Protein AF-A0A919NRE8-F1 (afdb_monomer_lite)

pLDDT: mean 76.94, std 17.03, range [24.77, 97.69]

InterPro domains:
  IPR002104 Integrase, catalytic domain [PF00589] (690-874)
  IPR002104 Integrase, catalytic domain [PS51898] (667-882)
  IPR011010 DNA breaking-rejoining enzyme, catalytic core [SSF56349] (692-879)
  IPR013762 Integrase-like, catalytic domain superfamily [G3DSA:1.10.443.10] (665-887)

Structure (mmCIF, N/CA/C/O backbone):
data_AF-A0A919NRE8-F1
#
_entry.id   AF-A0A919NRE8-F1
#
loop_
_atom_site.group_PDB
_atom_site.id
_atom_site.type_symbol
_atom_site.label_atom_id
_atom_site.label_alt_id
_atom_site.label_comp_id
_atom_site.label_asym_id
_atom_site.label_entity_id
_atom_site.label_seq_id
_atom_site.pdbx_PDB_ins_code
_atom_site.Cartn_x
_atom_site.Cartn_y
_atom_site.Cartn_z
_atom_site.occupancy
_atom_site.B_iso_or_equiv
_atom_site.auth_seq_id
_atom_site.auth_comp_id
_atom_site.auth_asym_id
_atom_site.auth_atom_id
_atom_site.pdbx_PDB_model_num
ATOM 1 N N . MET A 1 1 ? -1.567 10.448 38.641 1.00 31.55 1 MET A N 1
ATOM 2 C CA . MET A 1 1 ? -2.623 10.965 39.542 1.00 31.55 1 MET A CA 1
ATOM 3 C C . MET A 1 1 ? -3.919 11.084 38.753 1.00 31.55 1 MET A C 1
ATOM 5 O O . MET A 1 1 ? -3.840 11.541 37.617 1.00 31.55 1 MET A O 1
ATOM 9 N N . PRO A 1 2 ? -5.078 10.668 39.290 1.00 32.81 2 PRO A N 1
ATOM 10 C CA . PRO A 1 2 ? -6.359 10.855 38.613 1.00 32.81 2 PRO A CA 1
ATOM 11 C C . PRO A 1 2 ? -6.640 12.351 38.422 1.00 32.81 2 PRO A C 1
ATOM 13 O O . PRO A 1 2 ? -6.285 13.158 39.282 1.00 32.81 2 PRO A O 1
ATOM 16 N N . LEU A 1 3 ? -7.275 12.710 37.304 1.00 44.84 3 LEU A N 1
ATOM 17 C CA . LEU A 1 3 ? -7.813 14.046 37.036 1.00 44.84 3 LEU A CA 1
ATOM 18 C C . LEU A 1 3 ? -8.845 14.406 38.116 1.00 44.84 3 LEU A C 1
ATOM 20 O O . LEU A 1 3 ? -10.029 14.117 37.973 1.00 44.84 3 LEU A O 1
ATOM 24 N N . MET A 1 4 ? -8.399 15.017 39.214 1.00 63.66 4 MET A N 1
ATOM 25 C CA . MET A 1 4 ? -9.305 15.616 40.191 1.00 63.66 4 MET A CA 1
ATOM 26 C C . MET A 1 4 ? -10.070 16.740 39.495 1.00 63.66 4 MET A C 1
ATOM 28 O O . MET A 1 4 ? -9.468 17.580 38.815 1.00 63.66 4 MET A O 1
ATOM 32 N N . SER A 1 5 ? -11.396 16.775 39.650 1.00 77.62 5 SER A N 1
ATOM 33 C CA . SER A 1 5 ? -12.169 17.913 39.162 1.00 77.62 5 SER A CA 1
ATOM 34 C C . SER A 1 5 ? -11.671 19.195 39.842 1.00 77.62 5 SER A C 1
ATOM 36 O O . SER A 1 5 ? -11.088 19.166 40.928 1.00 77.62 5 SER A O 1
ATOM 38 N N . LYS A 1 6 ? -11.902 20.363 39.232 1.00 76.06 6 LYS A N 1
ATOM 39 C CA . LYS A 1 6 ? -11.458 21.640 39.823 1.00 76.06 6 LYS A CA 1
ATOM 40 C C . LYS A 1 6 ? -12.072 21.879 41.215 1.00 76.06 6 LYS A C 1
ATOM 42 O O . LYS A 1 6 ? -11.472 22.569 42.035 1.00 76.06 6 LYS A O 1
ATOM 47 N N . VAL A 1 7 ? -13.240 21.290 41.474 1.00 83.50 7 VAL A N 1
ATOM 48 C CA . VAL A 1 7 ? -13.919 21.306 42.776 1.00 83.50 7 VAL A CA 1
ATOM 49 C C . VAL A 1 7 ? -13.219 20.368 43.766 1.00 83.50 7 VAL A C 1
ATOM 51 O O . VAL A 1 7 ? -12.934 20.784 44.888 1.00 83.50 7 VAL A O 1
ATOM 54 N N . ASP A 1 8 ? -12.842 19.160 43.341 1.00 83.88 8 ASP A N 1
ATOM 55 C CA . ASP A 1 8 ? -12.093 18.209 44.179 1.00 83.88 8 ASP A CA 1
ATOM 56 C C . ASP A 1 8 ? -10.704 18.739 44.538 1.00 83.88 8 ASP A C 1
ATOM 58 O O . ASP A 1 8 ? -10.244 18.582 45.668 1.00 83.88 8 ASP A O 1
ATOM 62 N N . LEU A 1 9 ? -10.053 19.431 43.601 1.00 86.12 9 LEU A N 1
ATOM 63 C CA . LEU A 1 9 ? -8.793 20.129 43.837 1.00 86.12 9 LEU A CA 1
ATOM 64 C C . LEU A 1 9 ? -8.954 21.219 44.907 1.00 86.12 9 LEU A C 1
ATOM 66 O O . LEU A 1 9 ? -8.149 21.305 45.831 1.00 86.12 9 LEU A O 1
ATOM 70 N N . PHE A 1 10 ? -10.009 22.034 44.815 1.00 90.75 10 PHE A N 1
ATOM 71 C CA . PHE A 1 10 ? -10.319 23.061 45.813 1.00 90.75 10 PHE A CA 1
ATOM 72 C C . PHE A 1 10 ? -10.583 22.439 47.197 1.00 90.75 10 PHE A C 1
ATOM 74 O O . PHE A 1 10 ? -10.104 22.952 48.209 1.00 90.75 10 PHE A O 1
ATOM 81 N N . ALA A 1 11 ? -11.282 21.302 47.249 1.00 87.50 11 ALA A N 1
ATOM 82 C CA . ALA A 1 11 ? -11.515 20.558 48.485 1.00 87.50 11 ALA A CA 1
ATOM 83 C C . ALA A 1 11 ? -10.221 19.974 49.082 1.00 87.50 11 ALA A C 1
ATOM 85 O O . ALA A 1 11 ? -10.012 20.064 50.292 1.00 87.50 11 ALA A O 1
ATOM 86 N N . ALA A 1 12 ? -9.333 19.424 48.250 1.00 87.38 12 ALA A N 1
ATOM 87 C CA . ALA A 1 12 ? -8.046 18.877 48.676 1.00 87.38 12 ALA A CA 1
ATOM 88 C C . ALA A 1 12 ? -7.106 19.963 49.224 1.00 87.38 12 ALA A C 1
ATOM 90 O O . ALA A 1 12 ? -6.536 19.793 50.300 1.00 87.38 12 ALA A O 1
ATOM 91 N N . ILE A 1 13 ? -7.037 21.120 48.554 1.00 91.31 13 ILE A N 1
ATOM 92 C CA . ILE A 1 13 ? -6.282 22.291 49.024 1.00 91.31 13 ILE A CA 1
ATOM 93 C C . ILE A 1 13 ? -6.778 22.742 50.403 1.00 91.31 13 ILE A C 1
ATOM 95 O O . ILE A 1 13 ? -5.974 22.963 51.304 1.00 91.31 13 ILE A O 1
ATOM 99 N N . ARG A 1 14 ? -8.098 22.841 50.611 1.00 91.12 14 ARG A N 1
ATOM 100 C CA . ARG A 1 14 ? -8.651 23.216 51.925 1.00 91.12 14 ARG A CA 1
ATOM 101 C C . ARG A 1 14 ? -8.366 22.177 53.005 1.00 91.12 14 ARG A C 1
ATOM 103 O O . ARG A 1 14 ? -8.148 22.558 54.153 1.00 91.12 14 ARG A O 1
ATOM 110 N N . ARG A 1 15 ? -8.370 20.885 52.661 1.00 90.19 15 ARG A N 1
ATOM 111 C CA . ARG A 1 15 ? -8.029 19.803 53.596 1.00 90.19 15 ARG A CA 1
ATOM 112 C C . ARG A 1 15 ? -6.580 19.927 54.069 1.00 90.19 15 ARG A C 1
ATOM 114 O O . ARG A 1 15 ? -6.341 19.917 55.270 1.00 90.19 15 ARG A O 1
ATOM 121 N N . ASP A 1 16 ? -5.645 20.119 53.144 1.00 89.62 16 ASP A N 1
ATOM 122 C CA . ASP A 1 16 ? -4.224 20.261 53.478 1.00 89.62 16 ASP A CA 1
ATOM 123 C C . ASP A 1 16 ? -3.911 21.569 54.214 1.00 89.62 16 ASP A C 1
ATOM 125 O O . ASP A 1 16 ? -3.051 21.592 55.091 1.00 89.62 16 ASP A O 1
ATOM 129 N N . ALA A 1 17 ? -4.637 22.646 53.913 1.00 88.62 17 ALA A N 1
ATOM 130 C CA . ALA A 1 17 ? -4.518 23.898 54.650 1.00 88.62 17 ALA A CA 1
ATOM 131 C C . ALA A 1 17 ? -4.976 23.754 56.108 1.00 88.62 17 ALA A C 1
ATOM 133 O O . ALA A 1 17 ? -4.314 24.265 57.008 1.00 88.62 17 ALA A O 1
ATOM 134 N N . ARG A 1 18 ? -6.071 23.015 56.360 1.00 87.44 18 ARG A N 1
ATOM 135 C CA . ARG A 1 18 ? -6.518 22.677 57.727 1.00 87.44 18 ARG A CA 1
ATOM 136 C C . ARG A 1 18 ? -5.519 21.787 58.462 1.00 87.44 18 ARG A C 1
ATOM 138 O O . ARG A 1 18 ? -5.409 21.892 59.674 1.00 87.44 18 ARG A O 1
ATOM 145 N N . ALA A 1 19 ? -4.774 20.958 57.733 1.00 86.31 19 ALA A N 1
ATOM 146 C CA . ALA A 1 19 ? -3.677 20.158 58.272 1.00 86.31 19 ALA A CA 1
ATOM 147 C C . ALA A 1 19 ? -2.378 20.968 58.505 1.00 86.31 19 ALA A C 1
ATOM 149 O O . ALA A 1 19 ? -1.334 20.381 58.772 1.00 86.31 19 ALA A O 1
ATOM 150 N N . GLY A 1 20 ? -2.418 22.304 58.393 1.00 85.56 20 GLY A N 1
ATOM 151 C CA . GLY A 1 20 ? -1.293 23.194 58.706 1.00 85.56 20 GLY A CA 1
ATOM 152 C C . GLY A 1 20 ? -0.287 23.400 57.569 1.00 85.56 20 GLY A C 1
ATOM 153 O O . GLY A 1 20 ? 0.765 24.004 57.778 1.00 85.56 20 GLY A O 1
ATOM 154 N N . MET A 1 21 ? -0.573 22.927 56.351 1.00 90.19 21 MET A N 1
ATOM 155 C CA . MET A 1 21 ? 0.353 23.055 55.224 1.00 90.19 21 MET A CA 1
ATOM 156 C C . MET A 1 21 ? 0.407 24.498 54.694 1.00 90.19 21 MET A C 1
ATOM 158 O O . MET A 1 21 ? -0.620 25.125 54.436 1.00 90.19 21 MET A O 1
ATOM 162 N N . SER A 1 22 ? 1.614 25.034 54.475 1.00 89.62 22 SER A N 1
ATOM 163 C CA . SER A 1 22 ? 1.777 26.406 53.974 1.00 89.62 22 SER A CA 1
ATOM 164 C C . SER A 1 22 ? 1.307 26.560 52.521 1.00 89.62 22 SER A C 1
ATOM 166 O O . SER A 1 22 ? 1.403 25.641 51.705 1.00 89.62 22 SER A O 1
ATOM 168 N N . VAL A 1 23 ? 0.873 27.769 52.144 1.00 86.88 23 VAL A N 1
ATOM 169 C CA . VAL A 1 23 ? 0.443 28.093 50.766 1.00 86.88 23 VAL A CA 1
ATOM 170 C C . VAL A 1 23 ? 1.531 27.775 49.730 1.00 86.88 23 VAL A C 1
ATOM 172 O O . VAL A 1 23 ? 1.218 27.379 48.606 1.00 86.88 23 VAL A O 1
ATOM 175 N N . ARG A 1 24 ? 2.816 27.919 50.091 1.00 86.00 24 ARG A N 1
ATOM 176 C CA . ARG A 1 24 ? 3.947 27.575 49.213 1.00 86.00 24 ARG A CA 1
ATOM 177 C C . ARG A 1 24 ? 4.071 26.063 49.020 1.00 86.00 24 ARG A C 1
ATOM 179 O O . ARG A 1 24 ? 4.261 25.635 47.886 1.00 86.00 24 ARG A O 1
ATOM 186 N N . ALA A 1 25 ? 3.927 25.284 50.090 1.00 83.94 25 ALA A N 1
ATOM 187 C CA . ALA A 1 25 ? 3.970 23.826 50.033 1.00 83.94 25 ALA A CA 1
ATOM 188 C C . ALA A 1 25 ? 2.775 23.253 49.250 1.00 83.94 25 ALA A C 1
ATOM 190 O O . ALA A 1 25 ? 2.967 22.414 48.374 1.00 83.94 25 ALA A O 1
ATOM 191 N N . MET A 1 26 ? 1.564 23.784 49.459 1.00 90.12 26 MET A N 1
ATOM 192 C CA . MET A 1 26 ? 0.377 23.383 48.692 1.00 90.12 26 MET A CA 1
ATOM 193 C C . MET A 1 26 ? 0.486 23.734 47.201 1.00 90.12 26 MET A C 1
ATOM 195 O O . MET A 1 26 ? 0.124 22.920 46.357 1.00 90.12 26 MET A O 1
ATOM 199 N N . ALA A 1 27 ? 1.019 24.912 46.852 1.00 88.50 27 ALA A N 1
ATOM 200 C CA . ALA A 1 27 ? 1.242 25.284 45.451 1.00 88.50 27 ALA A CA 1
ATOM 201 C C . ALA A 1 27 ? 2.202 24.313 44.736 1.00 88.50 27 ALA A C 1
ATOM 203 O O . ALA A 1 27 ? 1.974 23.980 43.575 1.00 88.50 27 ALA A O 1
ATOM 204 N N . GLY A 1 28 ? 3.233 23.831 45.442 1.00 84.44 28 GLY A N 1
ATOM 205 C CA . GLY A 1 28 ? 4.136 22.790 44.945 1.00 84.44 28 GLY A CA 1
ATOM 206 C C . GLY A 1 28 ? 3.454 21.424 44.822 1.00 84.44 28 GLY A C 1
ATOM 207 O O . GLY A 1 28 ? 3.515 20.811 43.763 1.00 84.44 28 GLY A O 1
ATOM 208 N N . LYS A 1 29 ? 2.742 20.980 45.868 1.00 85.19 29 LYS A N 1
ATOM 209 C CA . LYS A 1 29 ? 2.063 19.671 45.921 1.00 85.19 29 LYS A CA 1
ATOM 210 C C . LYS A 1 29 ? 0.995 19.502 44.838 1.00 85.19 29 LYS A C 1
ATOM 212 O O . LYS A 1 29 ? 0.882 18.434 44.248 1.00 85.19 29 LYS A O 1
ATOM 217 N N . TYR A 1 30 ? 0.216 20.551 44.585 1.00 84.50 30 TYR A N 1
ATOM 218 C CA . TYR A 1 30 ? -0.895 20.526 43.631 1.00 84.50 30 TYR A CA 1
ATOM 219 C C . TYR A 1 30 ? -0.544 21.102 42.253 1.00 84.50 30 TYR A C 1
ATOM 221 O O . TYR A 1 30 ? -1.414 21.152 41.388 1.00 84.50 30 TYR A O 1
ATOM 229 N N . ALA A 1 31 ? 0.698 21.560 42.051 1.00 84.69 31 ALA A N 1
ATOM 230 C CA . ALA A 1 31 ? 1.172 22.192 40.817 1.00 84.69 31 ALA A CA 1
ATOM 231 C C . ALA A 1 31 ? 0.254 23.324 40.297 1.00 84.69 31 ALA A C 1
ATOM 233 O O . ALA A 1 31 ? 0.049 23.488 39.094 1.00 84.69 31 ALA A O 1
ATOM 234 N N . VAL A 1 32 ? -0.312 24.129 41.206 1.00 86.31 32 VAL A N 1
ATOM 235 C CA . VAL A 1 32 ? -1.182 25.265 40.862 1.00 86.31 32 VAL A CA 1
ATOM 236 C C . VAL A 1 32 ? -0.657 26.577 41.422 1.00 86.31 32 VAL A C 1
ATOM 238 O O . VAL A 1 32 ? 0.031 26.628 42.441 1.00 86.31 32 VAL A O 1
ATOM 241 N N . SER A 1 33 ? -1.009 27.679 40.757 1.00 87.56 33 SER A N 1
ATOM 242 C CA . SER A 1 33 ? -0.585 29.011 41.183 1.00 87.56 33 SER A CA 1
ATOM 243 C C . SER A 1 33 ? -1.044 29.320 42.615 1.00 87.56 33 SER A C 1
ATOM 245 O O . SER A 1 33 ? -2.141 28.938 43.033 1.00 87.56 33 SER A O 1
ATOM 247 N N . ARG A 1 34 ? -0.259 30.112 43.355 1.00 85.44 34 ARG A N 1
ATOM 248 C CA . ARG A 1 34 ? -0.652 30.592 44.696 1.00 85.44 34 ARG A CA 1
ATOM 249 C C . ARG A 1 34 ? -1.978 31.367 44.676 1.00 85.44 34 ARG A C 1
ATOM 251 O O . ARG A 1 34 ? -2.690 31.373 45.673 1.00 85.44 34 ARG A O 1
ATOM 258 N N . ARG A 1 35 ? -2.340 31.976 43.537 1.00 87.19 35 ARG A N 1
ATOM 259 C CA . ARG A 1 35 ? -3.646 32.620 43.319 1.00 87.19 35 ARG A CA 1
ATOM 260 C C . ARG A 1 35 ? -4.787 31.601 43.328 1.00 87.19 35 ARG A C 1
ATOM 262 O O . ARG A 1 35 ? -5.826 31.870 43.913 1.00 87.19 35 ARG A O 1
ATOM 269 N N . THR A 1 36 ? -4.583 30.433 42.725 1.00 85.06 36 THR A N 1
ATOM 270 C CA . THR A 1 36 ? -5.543 29.321 42.741 1.00 85.06 36 THR A CA 1
ATOM 271 C C . THR A 1 36 ? -5.684 28.725 44.140 1.00 85.06 36 TH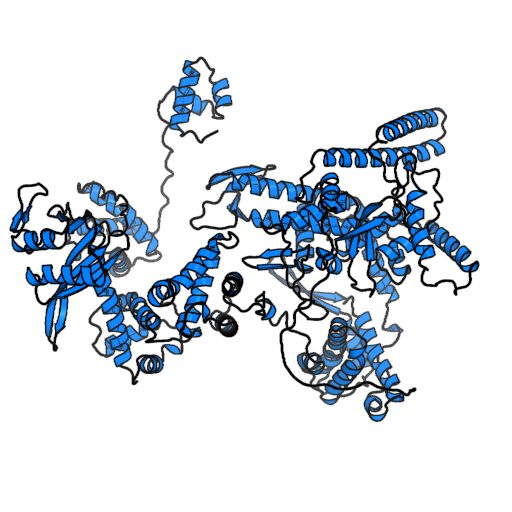R A C 1
ATOM 273 O O . THR A 1 36 ? -6.805 28.456 44.554 1.00 85.06 36 THR A O 1
ATOM 276 N N . ILE A 1 37 ? -4.579 28.589 44.888 1.00 88.88 37 ILE A N 1
ATOM 277 C CA . ILE A 1 37 ? -4.615 28.166 46.299 1.00 88.88 37 ILE A CA 1
ATOM 278 C C . ILE A 1 37 ? -5.425 29.161 47.140 1.00 88.88 37 ILE A C 1
ATOM 280 O O . ILE A 1 37 ? -6.341 28.752 47.841 1.00 88.88 37 ILE A O 1
ATOM 284 N N . ARG A 1 38 ? -5.152 30.471 47.030 1.00 89.00 38 ARG A N 1
ATOM 285 C CA . ARG A 1 38 ? -5.916 31.509 47.750 1.00 89.00 38 ARG A CA 1
ATOM 286 C C . ARG A 1 38 ? -7.397 31.497 47.378 1.00 89.00 38 ARG A C 1
ATOM 288 O O . ARG A 1 38 ? -8.227 31.471 48.273 1.00 89.00 38 ARG A O 1
ATOM 295 N N . ALA A 1 39 ? -7.721 31.399 46.089 1.00 85.06 39 ALA A N 1
ATOM 296 C CA . ALA A 1 39 ? -9.107 31.291 45.634 1.00 85.06 39 ALA A CA 1
ATOM 297 C C . ALA A 1 39 ? -9.820 30.039 46.183 1.00 85.06 39 ALA A C 1
ATOM 299 O O . ALA A 1 39 ? -11.019 30.086 46.437 1.00 85.06 39 ALA A O 1
ATOM 300 N N . ALA A 1 40 ? -9.096 28.931 46.385 1.00 86.81 40 ALA A N 1
ATOM 301 C CA . ALA A 1 40 ? -9.634 27.710 46.984 1.00 86.81 40 ALA A CA 1
ATOM 302 C C . ALA A 1 40 ? -9.830 27.795 48.504 1.00 86.81 40 ALA A C 1
ATOM 304 O O . ALA A 1 40 ? -10.704 27.110 49.040 1.00 86.81 40 ALA A O 1
ATOM 305 N N . LEU A 1 41 ? -9.019 28.608 49.188 1.00 87.50 41 LEU A N 1
ATOM 306 C CA . LEU A 1 41 ? -9.175 28.919 50.612 1.00 87.50 41 LEU A CA 1
ATOM 307 C C . LEU A 1 41 ? -10.311 29.918 50.853 1.00 87.50 41 LEU A C 1
ATOM 309 O O . LEU A 1 41 ? -11.004 29.811 51.857 1.00 87.50 41 LEU A O 1
ATOM 313 N N . GLU A 1 42 ? -10.511 30.844 49.920 1.00 89.25 42 GLU A N 1
ATOM 314 C CA . GLU A 1 42 ? -11.535 31.887 49.981 1.00 89.25 42 GLU A CA 1
ATOM 315 C C . GLU A 1 42 ? -12.923 31.377 49.567 1.00 89.25 42 GLU A C 1
ATOM 317 O O . GLU A 1 42 ? -13.926 31.779 50.147 1.00 89.25 42 GLU A O 1
ATOM 322 N N . SER A 1 43 ? -13.002 30.455 48.599 1.00 84.75 43 SER A N 1
ATOM 323 C CA . SER A 1 43 ? -14.273 29.892 48.140 1.00 84.75 43 SER A CA 1
ATOM 324 C C . SER A 1 43 ? -14.244 28.376 48.010 1.00 84.75 43 SER A C 1
ATOM 326 O O . SER A 1 43 ? -13.291 27.767 47.514 1.00 84.75 43 SER A O 1
ATOM 328 N N . ALA A 1 44 ? -15.365 27.758 48.392 1.00 81.56 44 ALA A N 1
ATOM 329 C CA . ALA A 1 44 ? -15.612 26.341 48.177 1.00 81.56 44 ALA A CA 1
ATOM 330 C C . ALA A 1 44 ? -15.566 25.958 46.686 1.00 81.56 44 ALA A C 1
ATOM 332 O O . ALA A 1 44 ? -15.116 24.857 46.350 1.00 81.56 44 ALA A O 1
ATOM 333 N N . TRP A 1 45 ? -15.973 26.895 45.823 1.00 78.75 45 TRP A N 1
ATOM 334 C CA . TRP A 1 45 ? -16.253 26.695 44.407 1.00 78.75 45 TRP A CA 1
ATOM 335 C C . TRP A 1 45 ? -15.316 27.513 43.505 1.00 78.75 45 TRP A C 1
ATOM 337 O O . TRP A 1 45 ? -15.074 28.694 43.766 1.00 78.75 45 TRP A O 1
ATOM 347 N N . PRO A 1 46 ? -14.814 26.941 42.396 1.00 79.06 46 PRO A N 1
ATOM 348 C CA . PRO A 1 46 ? -14.021 27.692 41.431 1.00 79.06 46 PRO A CA 1
ATOM 349 C C . PRO A 1 46 ? -14.853 28.757 40.708 1.00 79.06 46 PRO A C 1
ATOM 351 O O . PRO A 1 46 ? -15.948 28.469 40.233 1.00 79.06 46 PRO A O 1
ATOM 354 N N . ALA A 1 47 ? -14.293 29.955 40.522 1.00 74.19 47 ALA A N 1
ATOM 355 C CA . ALA A 1 47 ? -14.947 30.996 39.731 1.00 74.19 47 ALA A CA 1
ATOM 356 C C . ALA A 1 47 ? -15.193 30.538 38.270 1.00 74.19 47 ALA A C 1
ATOM 358 O O . ALA A 1 47 ? -14.294 29.927 37.664 1.00 74.19 47 ALA A O 1
ATOM 359 N N . PRO A 1 48 ? -16.373 30.837 37.689 1.00 67.19 48 PRO A N 1
ATOM 360 C CA . PRO A 1 48 ? -16.688 30.509 36.303 1.00 67.19 48 PRO A CA 1
ATOM 361 C C . PRO A 1 48 ? -15.779 31.268 35.326 1.00 67.19 48 PRO A C 1
ATOM 363 O O . PRO A 1 48 ? -15.285 32.364 35.600 1.00 67.19 48 PRO A O 1
ATOM 366 N N . ARG A 1 49 ? -15.516 30.659 34.165 1.00 59.25 49 ARG A N 1
ATOM 367 C CA . ARG A 1 49 ? -14.649 31.241 33.131 1.00 59.25 49 ARG A CA 1
ATOM 368 C C . ARG A 1 49 ? -15.328 32.472 32.516 1.00 59.25 49 ARG A C 1
ATOM 370 O O . ARG A 1 49 ? -16.493 32.390 32.140 1.00 59.25 49 ARG A O 1
ATOM 377 N N . LYS A 1 50 ? -14.595 33.585 32.365 1.00 57.66 50 LYS A N 1
ATOM 378 C CA . LYS A 1 50 ? -15.084 34.772 31.636 1.00 57.66 50 LYS A CA 1
ATOM 379 C C . LYS A 1 50 ? -15.438 34.388 30.193 1.00 57.66 50 LYS A C 1
ATOM 381 O O . LYS A 1 50 ? -14.615 33.780 29.506 1.00 57.66 50 LYS A O 1
ATOM 386 N N . ALA A 1 51 ? -16.647 34.734 29.753 1.00 44.88 51 ALA A N 1
ATOM 387 C CA . ALA A 1 51 ? -17.084 34.540 28.375 1.00 44.88 51 ALA A CA 1
ATOM 388 C C . ALA A 1 51 ? -16.362 35.525 27.440 1.00 44.88 51 ALA A C 1
ATOM 390 O O . ALA A 1 51 ? -16.108 36.670 27.811 1.00 44.88 51 ALA A O 1
ATOM 391 N N . MET A 1 52 ? -16.019 35.073 26.233 1.00 44.50 52 MET A N 1
ATOM 392 C CA . MET A 1 52 ? -15.498 35.950 25.182 1.00 44.50 52 MET A CA 1
ATOM 393 C C . MET A 1 52 ? -16.624 36.819 24.596 1.00 44.50 52 MET A C 1
ATOM 395 O O . MET A 1 52 ? -17.758 36.339 24.516 1.00 44.50 52 MET A O 1
ATOM 399 N N . PRO A 1 53 ? -16.330 38.053 24.143 1.00 50.25 53 PRO A N 1
ATOM 400 C CA . PRO A 1 53 ? -17.319 38.886 23.467 1.00 50.25 53 PRO A CA 1
ATOM 401 C C . PRO A 1 53 ? -17.794 38.226 22.154 1.00 50.25 53 PRO A C 1
ATOM 403 O O . PRO A 1 53 ? -16.980 37.621 21.445 1.00 50.25 53 PRO A O 1
ATOM 406 N N . PRO A 1 54 ? -19.099 38.296 21.824 1.00 55.91 54 PRO A N 1
ATOM 407 C CA . PRO A 1 54 ? -19.644 37.682 20.618 1.00 55.91 54 PRO A CA 1
ATOM 408 C C . PRO A 1 54 ? -19.137 38.383 19.348 1.00 55.91 54 PRO A C 1
ATOM 410 O O . PRO A 1 54 ? -19.002 39.602 19.301 1.00 55.91 54 PRO A O 1
ATOM 413 N N . ARG A 1 55 ? -18.859 37.592 18.305 1.00 55.12 55 ARG A N 1
ATOM 414 C CA . ARG A 1 55 ? -18.449 38.065 16.972 1.00 55.12 55 ARG A CA 1
ATOM 415 C C . ARG A 1 55 ? -19.697 38.219 16.095 1.00 55.12 55 ARG A C 1
ATOM 417 O O . ARG A 1 55 ? -20.510 37.295 16.073 1.00 55.12 55 ARG A O 1
ATOM 424 N N . ALA A 1 56 ? -19.825 39.338 15.381 1.00 61.97 56 ALA A N 1
ATOM 425 C CA . ALA A 1 56 ? -20.951 39.579 14.477 1.00 61.97 56 ALA A CA 1
ATOM 426 C C . ALA A 1 56 ? -21.012 38.520 13.357 1.00 61.97 56 ALA A C 1
ATOM 428 O O . ALA A 1 56 ? -19.982 38.099 12.819 1.00 61.97 56 ALA A O 1
ATOM 429 N N . SER A 1 57 ? -22.218 38.063 13.028 1.00 76.81 57 SER A N 1
ATOM 430 C CA . SER A 1 57 ? -22.518 37.070 11.996 1.00 76.81 57 SER A CA 1
ATOM 431 C C . SER A 1 57 ? -23.416 37.682 10.927 1.00 76.81 57 SER A C 1
ATOM 433 O O . SER A 1 57 ? -24.329 38.423 11.252 1.00 76.81 57 SER A O 1
ATOM 435 N N . LYS A 1 58 ? -23.259 37.275 9.661 1.00 78.69 58 LYS A N 1
ATOM 436 C CA . LYS A 1 58 ? -24.200 37.631 8.576 1.00 78.69 58 LYS A CA 1
ATOM 437 C C . LYS A 1 58 ? -25.650 37.181 8.828 1.00 78.69 58 LYS A C 1
ATOM 439 O O . LYS A 1 58 ? -26.544 37.566 8.093 1.00 78.69 58 LYS A O 1
ATOM 444 N N . LEU A 1 59 ? -25.882 36.318 9.823 1.00 86.50 59 LEU A N 1
ATOM 445 C CA . LEU A 1 59 ? -27.229 35.941 10.250 1.00 86.50 59 LEU A CA 1
ATOM 446 C C . LEU A 1 59 ? -27.883 37.013 11.135 1.00 86.50 59 LEU A C 1
ATOM 448 O O . LEU A 1 59 ? -29.095 36.968 11.302 1.00 86.50 59 LEU A O 1
ATOM 452 N N . ASP A 1 60 ? -27.107 37.922 11.735 1.00 83.88 60 ASP A N 1
ATOM 453 C CA . ASP A 1 60 ? -27.580 38.852 12.769 1.00 83.88 60 ASP A CA 1
ATOM 454 C C . ASP A 1 60 ? -28.775 39.689 12.297 1.00 83.88 60 ASP A C 1
ATOM 456 O O . ASP A 1 60 ? -29.753 39.790 13.037 1.00 83.88 60 ASP A O 1
ATOM 460 N N . ASP A 1 61 ? -28.755 40.133 11.039 1.00 84.75 61 ASP A N 1
ATOM 461 C CA . ASP A 1 61 ? -29.821 40.921 10.403 1.00 84.75 61 ASP A CA 1
ATOM 462 C C . ASP A 1 61 ? -31.156 40.158 10.270 1.00 84.75 61 ASP A C 1
ATOM 464 O O . ASP A 1 61 ? -32.221 40.762 10.181 1.00 84.75 61 ASP A O 1
ATOM 468 N N . TYR A 1 62 ? -31.124 38.820 10.311 1.00 88.56 62 TYR A N 1
ATOM 469 C CA . TYR A 1 62 ? -32.294 37.947 10.132 1.00 88.56 62 TYR A CA 1
ATOM 470 C C . TYR A 1 62 ? -32.758 37.274 11.431 1.00 88.56 62 TYR A C 1
ATOM 472 O O . TYR A 1 62 ? -33.748 36.539 11.442 1.00 88.56 62 TYR A O 1
ATOM 480 N N . LYS A 1 63 ? -32.044 37.481 12.544 1.00 89.81 63 LYS A N 1
ATOM 481 C CA . LYS A 1 63 ? -32.327 36.813 13.824 1.00 89.81 63 LYS A CA 1
ATOM 482 C C . LYS A 1 63 ? -33.694 37.177 14.392 1.00 89.81 63 LYS A C 1
ATOM 484 O O . LYS A 1 63 ? -34.401 36.294 14.861 1.00 89.81 63 LYS A O 1
ATOM 489 N N . THR A 1 64 ? -34.070 38.450 14.322 1.00 88.69 64 THR A N 1
ATOM 490 C CA . THR A 1 64 ? -35.372 38.953 14.788 1.00 88.69 64 THR A CA 1
ATOM 491 C C . THR A 1 64 ? -36.525 38.320 14.016 1.00 88.69 64 THR A C 1
ATOM 493 O O . THR A 1 64 ? -37.452 37.804 14.629 1.00 88.69 64 THR A O 1
ATOM 496 N N . ILE A 1 65 ? -36.405 38.233 12.689 1.00 89.75 65 ILE A N 1
ATOM 497 C CA . ILE A 1 65 ? -37.390 37.582 11.813 1.00 89.75 65 ILE A CA 1
ATOM 498 C C . ILE A 1 65 ? -37.549 36.100 12.178 1.00 89.75 65 ILE A C 1
ATOM 500 O O . ILE A 1 65 ? -38.663 35.592 12.305 1.00 89.75 65 ILE A O 1
ATOM 504 N N . ILE A 1 66 ? -36.430 35.393 12.373 1.00 90.25 66 ILE A N 1
ATOM 505 C CA . ILE A 1 66 ? -36.448 33.986 12.793 1.00 90.25 66 ILE A CA 1
ATOM 506 C C . ILE A 1 66 ? -37.124 33.839 14.161 1.00 90.25 66 ILE A C 1
ATOM 508 O O . ILE A 1 66 ? -37.929 32.925 14.343 1.00 90.25 66 ILE A O 1
ATOM 512 N N . ASP A 1 67 ? -36.813 34.721 15.109 1.00 92.62 67 ASP A N 1
ATOM 513 C CA . ASP A 1 67 ? -37.408 34.717 16.444 1.00 92.62 67 ASP A CA 1
ATOM 514 C C . ASP A 1 67 ? -38.920 34.941 16.392 1.00 92.62 67 ASP A C 1
ATOM 516 O O . ASP A 1 67 ? -39.656 34.225 17.070 1.00 92.62 67 ASP A O 1
ATOM 520 N N . ASP A 1 68 ? -39.393 35.863 15.558 1.00 89.56 68 ASP A N 1
ATOM 521 C CA . ASP A 1 68 ? -40.819 36.147 15.402 1.00 89.56 68 ASP A CA 1
ATOM 522 C C . ASP A 1 68 ? -41.564 34.966 14.782 1.00 89.56 68 ASP A C 1
ATOM 524 O O . ASP A 1 68 ? -42.577 34.532 15.330 1.00 89.56 68 ASP A O 1
ATOM 528 N N . ILE A 1 69 ? -41.007 34.339 13.737 1.00 88.88 69 ILE A N 1
ATOM 529 C CA . ILE A 1 69 ? -41.566 33.097 13.178 1.00 88.88 69 ILE A CA 1
ATOM 530 C C . ILE A 1 69 ? -41.642 32.005 14.258 1.00 88.88 69 ILE A C 1
ATOM 532 O O . ILE A 1 69 ? -42.645 31.297 14.361 1.00 88.88 69 ILE A O 1
ATOM 536 N N . LEU A 1 70 ? -40.601 31.868 15.087 1.00 89.12 70 LEU A N 1
ATOM 537 C CA . LEU A 1 70 ? -40.563 30.877 16.164 1.00 89.12 70 LEU A CA 1
ATOM 538 C C . LEU A 1 70 ? -41.543 31.184 17.304 1.00 89.12 70 LEU A C 1
ATOM 540 O O . LEU A 1 70 ? -42.034 30.236 17.921 1.00 89.12 70 LEU A O 1
ATOM 544 N N . ARG A 1 71 ? -41.830 32.463 17.582 1.00 87.62 71 ARG A N 1
ATOM 545 C CA . ARG A 1 71 ? -42.863 32.891 18.537 1.00 87.62 71 ARG A CA 1
ATOM 546 C C . ARG A 1 71 ? -44.255 32.584 18.001 1.00 87.62 71 ARG A C 1
ATOM 548 O O . ARG A 1 71 ? -45.019 31.930 18.701 1.00 87.62 71 ARG A O 1
ATOM 555 N N . THR A 1 72 ? -44.555 32.940 16.751 1.00 84.69 72 THR A N 1
ATOM 556 C CA . THR A 1 72 ? -45.838 32.605 16.106 1.00 84.69 72 THR A CA 1
ATOM 557 C C . THR A 1 72 ? -46.060 31.088 16.046 1.00 84.69 72 THR A C 1
ATOM 559 O O . THR A 1 72 ? -47.160 30.595 16.296 1.00 84.69 72 THR A O 1
ATOM 562 N N . ASP A 1 73 ? -44.999 30.313 15.802 1.00 85.38 73 ASP A N 1
ATOM 563 C CA . ASP A 1 73 ? -45.038 28.846 15.800 1.00 85.38 73 ASP A CA 1
ATOM 564 C C . ASP A 1 73 ? -45.409 28.228 17.163 1.00 85.38 73 ASP A C 1
ATOM 566 O O . ASP A 1 73 ? -45.774 27.046 17.217 1.00 85.38 73 ASP A O 1
ATOM 570 N N . LEU A 1 74 ? -45.302 28.966 18.276 1.00 80.75 74 LEU A N 1
ATOM 571 C CA . LEU A 1 74 ? -45.726 28.459 19.582 1.00 80.75 74 LEU A CA 1
ATOM 572 C C . LEU A 1 74 ? -47.234 28.195 19.597 1.00 80.75 74 LEU A C 1
ATOM 574 O O . LEU A 1 74 ? -47.655 27.145 20.096 1.00 80.75 74 LEU A O 1
ATOM 578 N N . ASP A 1 75 ? -48.020 29.093 19.014 1.00 77.88 75 ASP A N 1
ATOM 579 C CA . ASP A 1 75 ? -49.486 29.048 19.034 1.00 77.88 75 ASP A CA 1
ATOM 580 C C . ASP A 1 75 ? -50.083 28.348 17.808 1.00 77.88 75 ASP A C 1
ATOM 582 O O . ASP A 1 75 ? -51.233 27.913 17.833 1.00 77.88 75 ASP A O 1
ATOM 586 N N . ALA A 1 76 ? -49.277 28.118 16.768 1.00 76.25 76 ALA A N 1
ATOM 587 C CA . ALA A 1 76 ? -49.701 27.364 15.596 1.00 76.25 76 ALA A CA 1
ATOM 588 C C . ALA A 1 76 ? -49.931 25.858 15.900 1.00 76.25 76 ALA A C 1
ATOM 590 O O . ALA A 1 76 ? -49.123 25.225 16.608 1.00 76.25 76 ALA A O 1
ATOM 591 N N . PRO A 1 77 ? -50.971 25.227 15.307 1.00 69.94 77 PRO A N 1
ATOM 592 C CA . PRO A 1 77 ? -51.176 23.777 15.336 1.00 69.94 77 PRO A CA 1
ATOM 593 C C . PRO A 1 77 ? -49.939 23.002 14.862 1.00 69.94 77 PRO A C 1
ATOM 595 O O . PRO A 1 77 ? -49.246 23.423 13.939 1.00 69.94 77 PRO A O 1
ATOM 598 N N . ARG A 1 78 ? -49.665 21.812 15.427 1.00 61.16 78 ARG A N 1
ATOM 599 C CA . ARG A 1 78 ? -48.425 21.038 15.160 1.00 61.16 78 ARG A CA 1
ATOM 600 C C . ARG A 1 78 ? -48.125 20.822 13.665 1.00 61.16 78 ARG A C 1
ATOM 602 O O . ARG A 1 78 ? -46.954 20.800 13.297 1.00 61.16 78 ARG A O 1
ATOM 609 N N . LYS A 1 79 ? -49.152 20.657 12.822 1.00 55.56 79 LYS A N 1
ATOM 610 C CA . LYS A 1 79 ? -49.013 20.461 11.363 1.00 55.56 79 LYS A CA 1
ATOM 611 C C . LYS A 1 79 ? -48.740 21.759 10.581 1.00 55.56 79 LYS A C 1
ATOM 613 O O . LYS A 1 79 ? -48.325 21.671 9.434 1.00 55.56 79 LYS A O 1
ATOM 618 N N . GLN A 1 80 ? -48.953 22.925 11.190 1.00 66.19 80 GLN A N 1
ATOM 619 C CA . GLN A 1 80 ? -48.809 24.254 10.579 1.00 66.19 80 GLN A CA 1
ATOM 620 C C . GLN A 1 80 ? -47.558 25.012 11.059 1.00 66.19 80 GLN A C 1
ATOM 622 O O . GLN A 1 80 ? -47.280 26.105 10.578 1.00 66.19 80 GLN A O 1
ATOM 627 N N . ARG A 1 81 ? -46.774 24.429 11.975 1.00 80.12 81 ARG A N 1
ATOM 628 C CA . ARG A 1 81 ? -45.503 25.003 12.439 1.00 80.12 81 ARG A CA 1
ATOM 629 C C . ARG A 1 81 ? -44.436 24.935 11.357 1.00 80.12 81 ARG A C 1
ATOM 631 O O . ARG A 1 81 ? -44.303 23.922 10.662 1.00 80.12 81 ARG A O 1
ATOM 638 N N . HIS A 1 82 ? -43.617 25.970 11.268 1.00 82.06 82 HIS A N 1
ATOM 639 C CA . HIS A 1 82 ? -42.569 26.044 10.270 1.00 82.06 82 HIS A CA 1
ATOM 640 C C . HIS A 1 82 ? -41.455 25.028 10.563 1.00 82.06 82 HIS A C 1
ATOM 642 O O . HIS A 1 82 ? -40.947 24.866 11.677 1.00 82.06 82 HIS A O 1
ATOM 648 N N . THR A 1 83 ? -41.047 24.300 9.521 1.00 81.31 83 THR A N 1
ATOM 649 C CA . THR A 1 83 ? -39.808 23.515 9.564 1.00 81.31 83 THR A CA 1
ATOM 650 C C . THR A 1 83 ? -38.616 24.439 9.336 1.00 81.31 83 THR A C 1
ATOM 652 O O . THR A 1 83 ? -38.752 25.478 8.700 1.00 81.31 83 THR A O 1
ATOM 655 N N . VAL A 1 84 ? -37.419 24.052 9.787 1.00 78.88 84 VAL A N 1
ATOM 656 C CA . VAL A 1 84 ? -36.192 24.842 9.550 1.00 78.88 84 VAL A CA 1
ATOM 657 C C . VAL A 1 84 ? -35.967 25.100 8.055 1.00 78.88 84 VAL A C 1
ATOM 659 O O . VAL A 1 84 ? -35.517 26.175 7.680 1.00 78.88 84 VAL A O 1
ATOM 662 N N . THR A 1 85 ? -36.317 24.134 7.199 1.00 73.62 85 THR A N 1
ATOM 663 C CA . THR A 1 85 ? -36.281 24.295 5.739 1.00 73.62 85 THR A CA 1
ATOM 664 C C . THR A 1 85 ? -37.270 25.359 5.275 1.00 73.62 85 THR A C 1
ATOM 666 O O . THR A 1 85 ? -36.870 26.258 4.558 1.00 73.62 85 THR A O 1
ATOM 669 N N . ARG A 1 86 ? -38.515 25.346 5.770 1.00 81.44 86 ARG A N 1
ATOM 670 C CA . ARG A 1 86 ? -39.506 26.385 5.448 1.00 81.44 86 ARG A CA 1
ATOM 671 C C . ARG A 1 86 ? -39.054 27.774 5.911 1.00 81.44 86 ARG A C 1
ATOM 673 O O . ARG A 1 86 ? -39.235 28.720 5.166 1.00 81.44 86 ARG A O 1
ATOM 680 N N . ILE A 1 87 ? -38.463 27.902 7.104 1.00 86.81 87 ILE A N 1
ATOM 681 C CA . ILE A 1 87 ? -37.910 29.181 7.592 1.00 86.81 87 ILE A CA 1
ATOM 682 C C . ILE A 1 87 ? -36.795 29.661 6.656 1.00 86.81 87 ILE A C 1
ATOM 684 O O . ILE A 1 87 ? -36.787 30.818 6.265 1.00 86.81 87 ILE A O 1
ATOM 688 N N . TYR A 1 88 ? -35.887 28.768 6.255 1.00 84.50 88 TYR A N 1
ATOM 689 C CA . TYR A 1 88 ? -34.815 29.084 5.310 1.00 84.50 88 TYR A CA 1
ATOM 690 C C . TYR A 1 88 ? -35.350 29.540 3.944 1.00 84.50 88 TYR A C 1
ATOM 692 O O . TYR A 1 88 ? -34.924 30.574 3.443 1.00 84.50 88 TYR A O 1
ATOM 700 N N . ASP A 1 89 ? -36.319 28.813 3.385 1.00 77.69 89 ASP A N 1
ATOM 701 C CA . ASP A 1 89 ? -36.928 29.143 2.094 1.00 77.69 89 ASP A CA 1
ATOM 702 C C . ASP A 1 89 ? -37.677 30.485 2.156 1.00 77.69 89 ASP A C 1
ATOM 704 O O . ASP A 1 89 ? -37.596 31.274 1.220 1.00 77.69 89 ASP A O 1
ATOM 708 N N . ARG A 1 90 ? -38.355 30.783 3.277 1.00 84.88 90 ARG A N 1
ATOM 709 C CA . ARG A 1 90 ? -39.012 32.081 3.513 1.00 84.88 90 ARG A CA 1
ATOM 710 C C . ARG A 1 90 ? -38.006 33.220 3.667 1.00 84.88 90 ARG A C 1
ATOM 712 O O . ARG A 1 90 ? -38.226 34.281 3.110 1.00 84.88 90 ARG A O 1
ATOM 719 N N . LEU A 1 91 ? -36.879 33.012 4.348 1.00 86.31 91 LEU A N 1
ATOM 720 C CA . LEU A 1 91 ? -35.823 34.030 4.437 1.00 86.31 91 LEU A CA 1
ATOM 721 C C . LEU A 1 91 ? -35.231 34.374 3.063 1.00 86.31 91 LEU A C 1
ATOM 723 O O . LEU A 1 91 ? -34.893 35.526 2.821 1.00 86.31 91 LEU A O 1
ATOM 727 N N . ILE A 1 92 ? -35.130 33.399 2.158 1.00 80.62 92 ILE A N 1
ATOM 728 C CA . ILE A 1 92 ? -34.687 33.644 0.779 1.00 80.62 92 ILE A CA 1
ATOM 729 C C . ILE A 1 92 ? -35.785 34.350 -0.024 1.00 80.62 92 ILE A C 1
ATOM 731 O O . ILE A 1 92 ? -35.515 35.359 -0.661 1.00 80.62 92 ILE A O 1
ATOM 735 N N . ALA A 1 93 ? -37.013 33.827 0.001 1.00 76.56 93 ALA A N 1
ATOM 736 C CA . ALA A 1 93 ? -38.088 34.288 -0.876 1.00 76.56 93 ALA A CA 1
ATOM 737 C C . ALA A 1 93 ? -38.752 35.599 -0.421 1.00 76.56 93 ALA A C 1
ATOM 739 O O . ALA A 1 93 ? -39.153 36.399 -1.257 1.00 76.56 93 ALA A O 1
ATOM 740 N N . GLU A 1 94 ? -38.898 35.806 0.889 1.00 86.44 94 GLU A N 1
ATOM 741 C CA . GLU A 1 94 ? -39.635 36.934 1.481 1.00 86.44 94 GLU A CA 1
ATOM 742 C C . GLU A 1 94 ? -38.693 38.040 1.994 1.00 86.44 94 GLU A C 1
ATOM 744 O O . GLU A 1 94 ? -39.130 39.174 2.169 1.00 86.44 94 GLU A O 1
ATOM 749 N N . HIS A 1 95 ? -37.410 37.731 2.232 1.00 81.31 95 HIS A N 1
ATOM 750 C CA . HIS A 1 95 ? -36.448 38.652 2.861 1.00 81.31 95 HIS A CA 1
ATOM 751 C C . HIS A 1 95 ? -35.092 38.758 2.133 1.00 81.31 95 HIS A C 1
ATOM 753 O O . HIS A 1 95 ? -34.144 39.294 2.706 1.00 81.31 95 HIS A O 1
ATOM 759 N N . ASP A 1 96 ? -34.991 38.233 0.902 1.00 82.00 96 ASP A N 1
ATOM 760 C CA . ASP A 1 96 ? -33.807 38.279 0.019 1.00 82.00 96 ASP A CA 1
ATOM 761 C C . ASP A 1 96 ? -32.478 37.943 0.732 1.00 82.00 96 ASP A C 1
ATOM 763 O O . ASP A 1 96 ? -31.451 38.612 0.600 1.00 82.00 96 ASP A O 1
ATOM 767 N N . MET A 1 97 ? -32.501 36.905 1.574 1.00 84.94 97 MET A N 1
ATOM 768 C CA . MET A 1 97 ? -31.333 36.502 2.355 1.00 84.94 97 MET A CA 1
ATOM 769 C C . MET A 1 97 ? -30.221 35.932 1.463 1.00 84.94 97 MET A C 1
ATOM 771 O O . MET A 1 97 ? -30.323 34.806 0.967 1.00 84.94 97 MET A O 1
ATOM 775 N N . GLN A 1 98 ? -29.095 36.650 1.359 1.00 76.44 98 GLN A N 1
ATOM 776 C CA . GLN A 1 98 ? -27.928 36.234 0.573 1.00 76.44 98 GLN A CA 1
ATOM 777 C C . GLN A 1 98 ? -26.696 35.902 1.429 1.00 76.44 98 GLN A C 1
ATOM 779 O O . GLN A 1 98 ? -26.404 36.516 2.453 1.00 76.44 98 GLN A O 1
ATOM 784 N N . GLY A 1 99 ? -25.925 34.896 1.004 1.00 77.44 99 GLY A N 1
ATOM 785 C CA . GLY A 1 99 ? -24.644 34.547 1.633 1.00 77.44 99 GLY A CA 1
ATOM 786 C C . GLY A 1 99 ? -24.730 33.838 2.995 1.00 77.44 99 GLY A C 1
ATOM 787 O O . GLY A 1 99 ? -23.695 33.645 3.640 1.00 77.44 99 GLY A O 1
ATOM 788 N N . VAL A 1 100 ? -25.921 33.408 3.429 1.00 82.38 100 VAL A N 1
ATOM 789 C CA . VAL A 1 100 ? -26.141 32.622 4.655 1.00 82.38 100 VAL A CA 1
ATOM 790 C C . VAL A 1 100 ? -26.571 31.195 4.297 1.00 82.38 100 VAL A C 1
ATOM 792 O O . VAL A 1 100 ? -27.571 30.967 3.619 1.00 82.38 100 VAL A O 1
ATOM 795 N N . SER A 1 101 ? -25.816 30.196 4.762 1.00 82.56 101 SER A N 1
ATOM 796 C CA . SER A 1 101 ? -26.125 28.786 4.478 1.00 82.56 101 SER A CA 1
ATOM 797 C C . SER A 1 101 ? -27.218 28.221 5.393 1.00 82.56 101 SER A C 1
ATOM 799 O O . SER A 1 101 ? -27.321 28.587 6.568 1.00 82.56 101 SER A O 1
ATOM 801 N N . TYR A 1 102 ? -27.967 27.230 4.897 1.00 78.56 102 TYR A N 1
ATOM 802 C CA . TYR A 1 102 ? -28.967 26.479 5.673 1.00 78.56 102 TYR A CA 1
ATOM 803 C C . TYR A 1 102 ? -28.430 25.967 7.022 1.00 78.56 102 TYR A C 1
ATOM 805 O O . TYR A 1 102 ? -29.120 26.012 8.039 1.00 78.56 102 TYR A O 1
ATOM 813 N N . SER A 1 103 ? -27.174 25.511 7.061 1.00 72.06 103 SER A N 1
ATOM 814 C CA . SER A 1 103 ? -26.527 25.007 8.280 1.00 72.06 103 SER A CA 1
ATOM 815 C C . SER A 1 103 ? -26.407 26.065 9.382 1.00 72.06 103 SER A C 1
ATOM 817 O O . SER A 1 103 ? -26.483 25.721 10.564 1.00 72.06 103 SER A O 1
ATOM 819 N N . VAL A 1 104 ? -26.231 27.337 9.010 1.00 81.06 104 VAL A N 1
ATOM 820 C CA . VAL A 1 104 ? -26.124 28.473 9.938 1.00 81.06 104 VAL A CA 1
ATOM 821 C C . VAL A 1 104 ? -27.497 28.813 10.521 1.00 81.06 104 VAL A C 1
ATOM 823 O O . VAL A 1 104 ? -27.632 28.861 11.744 1.00 81.06 104 VAL A O 1
ATOM 826 N N . VAL A 1 105 ? -28.532 28.907 9.677 1.00 85.12 105 VAL A N 1
ATOM 827 C CA . VAL A 1 105 ? -29.931 29.095 10.113 1.00 85.12 105 VAL A CA 1
ATOM 828 C C . VAL A 1 105 ? -30.385 27.938 11.006 1.00 85.12 105 VAL A C 1
ATOM 830 O O . VAL A 1 105 ? -30.906 28.159 12.097 1.00 85.12 105 VAL A O 1
ATOM 833 N N . ARG A 1 106 ? -30.106 26.687 10.613 1.00 85.75 106 ARG A N 1
ATOM 834 C CA . ARG A 1 106 ? -30.433 25.491 11.406 1.00 85.75 106 ARG A CA 1
ATOM 835 C C . ARG A 1 106 ? -29.808 25.525 12.794 1.00 85.75 106 ARG A C 1
ATOM 837 O O . ARG A 1 106 ? -30.469 25.147 13.759 1.00 85.75 106 ARG A O 1
ATOM 844 N N . ARG A 1 107 ? -28.540 25.935 12.896 1.00 81.00 107 ARG A N 1
ATOM 845 C CA . ARG A 1 107 ? -27.830 26.025 14.177 1.00 81.00 107 ARG A CA 1
ATOM 846 C C . ARG A 1 107 ? -28.457 27.085 15.079 1.00 81.00 107 ARG A C 1
ATOM 848 O O . ARG A 1 107 ? -28.666 26.811 16.255 1.00 81.00 107 ARG A O 1
ATOM 855 N N . TYR A 1 108 ? -28.790 28.246 14.520 1.00 88.75 108 TYR A N 1
ATOM 856 C CA . TYR A 1 108 ? -29.427 29.325 15.268 1.00 88.75 108 TYR A CA 1
ATOM 857 C C . TYR A 1 108 ? -30.832 28.950 15.745 1.00 88.75 108 TYR A C 1
ATOM 859 O O . TYR A 1 108 ? -31.109 29.036 16.935 1.00 88.75 108 TYR A O 1
ATOM 867 N N . VAL A 1 109 ? -31.683 28.416 14.861 1.00 87.94 109 VAL A N 1
ATOM 868 C CA . VAL A 1 109 ? -33.031 27.944 15.223 1.00 87.94 109 VAL A CA 1
ATOM 869 C C . VAL A 1 109 ? -32.972 26.867 16.311 1.00 87.94 109 VAL A C 1
ATOM 871 O O . VAL A 1 109 ? -33.782 26.884 17.235 1.00 87.94 109 VAL A O 1
ATOM 874 N N . ALA A 1 110 ? -32.015 25.937 16.233 1.00 80.94 110 ALA A N 1
ATOM 875 C CA . ALA A 1 110 ? -31.857 24.880 17.232 1.00 80.94 110 ALA A CA 1
ATOM 876 C C . ALA A 1 110 ? -31.489 25.416 18.629 1.00 80.94 110 ALA A C 1
ATOM 878 O O . ALA A 1 110 ? -31.986 24.883 19.618 1.00 80.94 110 ALA A O 1
ATOM 879 N N . ASP A 1 111 ? -30.658 26.459 18.712 1.00 82.31 111 ASP A N 1
ATOM 880 C CA . ASP A 1 111 ? -30.270 27.107 19.975 1.00 82.31 111 ASP A CA 1
ATOM 881 C C . ASP A 1 111 ? -31.356 28.056 20.508 1.00 82.31 111 ASP A C 1
ATOM 883 O O . ASP A 1 111 ? -31.597 28.137 21.714 1.00 82.31 111 ASP A O 1
ATOM 887 N N . ARG A 1 112 ? -32.044 28.768 19.612 1.00 88.12 112 ARG A N 1
ATOM 888 C CA . ARG A 1 112 ? -32.959 29.851 19.976 1.00 88.12 112 ARG A CA 1
ATOM 889 C C . ARG A 1 112 ? -34.377 29.381 20.289 1.00 88.12 112 ARG A C 1
ATOM 891 O O . ARG A 1 112 ? -35.004 29.903 21.209 1.00 88.12 112 ARG A O 1
ATOM 898 N N . LYS A 1 113 ? -34.856 28.329 19.620 1.00 83.56 113 LYS A N 1
ATOM 899 C CA . LYS A 1 113 ? -36.188 27.742 19.848 1.00 83.56 113 LYS A CA 1
ATOM 900 C C . LYS A 1 113 ? -36.423 27.271 21.299 1.00 83.56 113 LYS A C 1
ATOM 902 O O . LYS A 1 113 ? -37.503 27.543 21.821 1.00 83.56 113 LYS A O 1
ATOM 907 N N . PRO A 1 114 ? -35.470 26.608 21.987 1.00 75.69 114 PRO A N 1
ATOM 908 C CA . PRO A 1 114 ? -35.587 26.315 23.418 1.00 75.69 114 PRO A CA 1
ATOM 909 C C . PRO A 1 114 ? -35.690 27.574 24.287 1.00 75.69 114 PRO A C 1
ATOM 911 O O . PRO A 1 114 ? -36.515 27.613 25.193 1.00 75.69 114 PRO A O 1
ATOM 914 N N . LYS A 1 115 ? -34.894 28.611 23.991 1.00 83.56 115 LYS A N 1
ATOM 915 C CA . LYS A 1 115 ? -34.858 29.866 24.761 1.00 83.56 115 LYS A CA 1
ATOM 916 C C . LYS A 1 115 ? -36.184 30.621 24.668 1.00 83.56 115 LYS A C 1
ATOM 918 O O . LYS A 1 115 ? -36.739 30.972 25.698 1.00 83.56 115 LYS A O 1
ATOM 923 N N . ILE A 1 116 ? -36.743 30.749 23.462 1.00 84.75 116 ILE A N 1
ATOM 924 C CA . ILE A 1 116 ? -38.059 31.373 23.234 1.00 84.75 116 ILE A CA 1
ATOM 925 C C . ILE A 1 116 ? -39.179 30.621 23.971 1.00 84.75 116 ILE A C 1
ATOM 927 O O . ILE A 1 116 ? -40.085 31.241 24.517 1.00 84.75 116 ILE A O 1
ATOM 931 N N . ARG A 1 117 ? -39.122 29.283 24.044 1.00 77.81 117 ARG A N 1
ATOM 932 C CA . ARG A 1 117 ? -40.100 28.503 24.827 1.00 77.81 117 ARG A CA 1
ATOM 933 C C . ARG A 1 117 ? -40.016 28.788 26.322 1.00 77.81 117 ARG A C 1
ATOM 935 O O . ARG A 1 117 ? -41.057 28.839 26.967 1.00 77.81 117 ARG A O 1
ATOM 942 N N . VAL A 1 118 ? -38.806 28.957 26.856 1.00 77.19 118 VAL A N 1
ATOM 943 C CA . VAL A 1 118 ? -38.595 29.320 28.264 1.00 77.19 118 VAL A CA 1
ATOM 944 C C . VAL A 1 118 ? -39.064 30.753 28.524 1.00 77.19 118 VAL A C 1
ATOM 946 O O . VAL A 1 118 ? -39.804 30.968 29.476 1.00 77.19 118 VAL A O 1
ATOM 949 N N . GLU A 1 119 ? -38.712 31.702 27.649 1.00 81.25 119 GLU A N 1
ATOM 950 C CA . GLU A 1 119 ? -39.167 33.103 27.705 1.00 81.25 119 GLU A CA 1
ATOM 951 C C . GLU A 1 119 ? -40.701 33.212 27.681 1.00 81.25 119 GLU A C 1
ATOM 953 O O . GLU A 1 119 ? -41.273 34.004 28.420 1.00 81.25 119 GLU A O 1
ATOM 958 N N . ALA A 1 120 ? -41.377 32.368 26.897 1.00 79.19 120 ALA A N 1
ATOM 959 C CA . ALA A 1 120 ? -42.837 32.295 26.823 1.00 79.19 120 ALA A CA 1
ATOM 960 C C . ALA A 1 120 ? -43.488 31.436 27.933 1.00 79.19 120 ALA A C 1
ATOM 962 O O . ALA A 1 120 ? -44.650 31.049 27.808 1.00 79.19 120 ALA A O 1
ATOM 963 N N . GLY A 1 121 ? -42.748 31.059 28.984 1.00 69.19 121 GLY A N 1
ATOM 964 C CA . GLY A 1 121 ? -43.278 30.300 30.125 1.00 69.19 121 GLY A CA 1
ATOM 965 C C . GLY A 1 121 ? -43.652 28.840 29.829 1.00 69.19 121 GLY A C 1
ATOM 966 O O . GLY A 1 121 ? -44.308 28.197 30.643 1.00 69.19 121 GLY A O 1
ATOM 967 N N . ARG A 1 122 ? -43.232 28.270 28.689 1.00 66.31 122 ARG A N 1
ATOM 968 C CA . ARG A 1 122 ? -43.586 26.900 28.249 1.00 66.31 122 ARG A CA 1
ATOM 969 C C . ARG A 1 122 ? -42.600 25.806 28.687 1.00 66.31 122 ARG A C 1
ATOM 971 O O . ARG A 1 122 ? -42.600 24.723 28.096 1.00 66.31 122 ARG A O 1
ATOM 978 N N . GLY A 1 123 ? -41.798 26.084 29.720 1.00 58.19 123 GLY A N 1
ATOM 979 C CA . GLY A 1 123 ? -40.899 25.135 30.392 1.00 58.19 123 GLY A CA 1
ATOM 980 C C . GLY A 1 123 ? -39.696 24.646 29.558 1.00 58.19 123 GLY A C 1
ATOM 981 O O . GLY A 1 123 ? -39.618 24.905 28.352 1.00 58.19 123 GLY A O 1
ATOM 982 N N . PRO A 1 124 ? -38.723 23.952 30.187 1.00 52.03 124 PRO A N 1
ATOM 983 C CA . PRO A 1 124 ? -37.557 23.403 29.497 1.00 52.03 124 PRO A CA 1
ATOM 984 C C . PRO A 1 124 ? -37.935 22.273 28.526 1.00 52.03 124 PRO A C 1
ATOM 986 O O . PRO A 1 124 ? -38.940 21.584 28.684 1.00 52.03 124 PRO A O 1
ATOM 989 N N . VAL A 1 125 ? -37.104 22.085 27.497 1.00 55.12 125 VAL A N 1
ATOM 990 C CA . VAL A 1 125 ? -37.222 20.984 26.529 1.00 55.12 125 VAL A CA 1
ATOM 991 C C . VAL A 1 125 ? -37.103 19.655 27.275 1.00 55.12 125 VAL A C 1
ATOM 993 O O . VAL A 1 125 ? -36.136 19.460 28.006 1.00 55.12 125 VAL A O 1
ATOM 996 N N . ASN A 1 126 ? -38.074 18.758 27.076 1.00 54.97 126 ASN A N 1
ATOM 997 C CA . ASN A 1 126 ? -38.091 17.414 27.656 1.00 54.97 126 ASN A CA 1
ATOM 998 C C . ASN A 1 126 ? -36.707 16.750 27.570 1.00 54.97 126 ASN A C 1
ATOM 1000 O O . ASN A 1 126 ? -36.116 16.660 26.490 1.00 54.97 126 ASN A O 1
ATOM 1004 N N . VAL A 1 127 ? -36.196 16.295 28.714 1.00 46.09 127 VAL A N 1
ATOM 1005 C CA . VAL A 1 127 ? -34.949 15.530 28.803 1.00 46.09 127 VAL A CA 1
ATOM 1006 C C . VAL A 1 127 ? -35.247 14.099 28.358 1.00 46.09 127 VAL A C 1
ATOM 1008 O O . VAL A 1 127 ? -36.139 13.451 28.900 1.00 46.09 127 VAL A O 1
ATOM 1011 N N . PHE A 1 128 ? -34.522 13.611 27.353 1.00 51.44 128 PHE A N 1
ATOM 1012 C CA . PHE A 1 128 ? -34.676 12.251 26.842 1.00 51.44 128 PHE A CA 1
ATOM 1013 C C . PHE A 1 128 ? -33.669 11.323 27.520 1.00 51.44 128 PHE A C 1
ATOM 1015 O O . PHE A 1 128 ? -32.464 11.566 27.458 1.00 51.44 128 PHE A O 1
ATOM 1022 N N . PHE A 1 129 ? -34.162 10.241 28.119 1.00 50.34 129 PHE A N 1
ATOM 1023 C CA . PHE A 1 129 ? -33.334 9.154 28.634 1.00 50.34 129 PHE A CA 1
ATOM 1024 C C . PHE A 1 129 ? -33.331 8.004 27.618 1.00 50.34 129 PHE A C 1
ATOM 1026 O O . PHE A 1 129 ? -34.412 7.564 27.216 1.00 50.34 129 PHE A O 1
ATOM 1033 N N . PRO A 1 130 ? -32.163 7.510 27.171 1.00 50.69 130 PRO A N 1
ATOM 1034 C CA . PRO A 1 130 ? -32.110 6.325 26.323 1.00 50.69 130 PRO A CA 1
ATOM 1035 C C . PRO A 1 130 ? -32.603 5.105 27.114 1.00 50.69 130 PRO A C 1
ATOM 1037 O O . PRO A 1 130 ? -32.008 4.740 28.125 1.00 50.69 130 PRO A O 1
ATOM 1040 N N . GLN A 1 131 ? -33.704 4.495 26.667 1.00 62.78 131 GLN A N 1
ATOM 1041 C CA . GLN A 1 131 ? -34.223 3.250 27.235 1.00 62.78 131 GLN A CA 1
ATOM 1042 C C . GLN A 1 131 ? -33.492 2.057 26.607 1.00 62.78 131 GLN A C 1
ATOM 1044 O O . GLN A 1 131 ? -33.339 1.979 25.388 1.00 62.78 131 GLN A O 1
ATOM 1049 N N . THR A 1 132 ? -33.034 1.128 27.442 1.00 67.75 132 THR A N 1
ATOM 1050 C CA . THR A 1 132 ? -32.532 -0.188 27.026 1.00 67.75 132 THR A CA 1
ATOM 1051 C C . THR A 1 132 ? -33.606 -1.235 27.276 1.00 67.75 132 THR A C 1
ATOM 1053 O O . THR A 1 132 ? -34.144 -1.310 28.377 1.00 67.75 132 THR A O 1
ATOM 1056 N N . HIS A 1 133 ? -33.886 -2.053 26.266 1.00 78.75 133 HIS A N 1
ATOM 1057 C CA . HIS A 1 133 ? -34.865 -3.141 26.316 1.00 78.75 133 HIS A CA 1
ATOM 1058 C C . HIS A 1 133 ? -34.137 -4.472 26.122 1.00 78.75 133 HIS A C 1
ATOM 1060 O O . HIS A 1 133 ? -33.114 -4.495 25.438 1.00 78.75 133 HIS A O 1
ATOM 1066 N N . ARG A 1 134 ? -34.625 -5.584 26.676 1.00 82.94 134 ARG A N 1
ATOM 1067 C CA . ARG A 1 134 ? -34.128 -6.913 26.285 1.00 82.94 134 ARG A CA 1
ATOM 1068 C C . ARG A 1 134 ? -34.835 -7.392 25.006 1.00 82.94 134 ARG A C 1
ATOM 1070 O O . ARG A 1 134 ? -35.928 -6.911 24.688 1.00 82.94 134 ARG A O 1
ATOM 1077 N N . PRO A 1 135 ? -34.233 -8.318 24.236 1.00 83.62 135 PRO A N 1
ATOM 1078 C CA . PRO A 1 135 ? -34.904 -8.935 23.093 1.00 83.62 135 PRO A CA 1
ATOM 1079 C C . PRO A 1 135 ? -36.281 -9.496 23.479 1.00 83.62 135 PRO A C 1
ATOM 1081 O O . PRO A 1 135 ? -36.401 -10.151 24.506 1.00 83.62 135 PRO A O 1
ATOM 1084 N N . ALA A 1 136 ? -37.302 -9.225 22.656 1.00 83.19 136 ALA A N 1
ATOM 1085 C CA . ALA A 1 136 ? -38.696 -9.681 22.815 1.00 83.19 136 ALA A CA 1
ATOM 1086 C C . ALA A 1 136 ? -39.436 -9.275 24.113 1.00 83.19 136 ALA A C 1
ATOM 1088 O O . ALA A 1 136 ? -40.618 -9.572 24.246 1.00 83.19 136 ALA A O 1
ATOM 1089 N N . GLU A 1 137 ? -38.796 -8.548 25.030 1.00 86.31 137 GLU A N 1
ATOM 1090 C CA . GLU A 1 137 ? -39.383 -8.164 26.322 1.00 86.31 137 GLU A CA 1
ATOM 1091 C C . GLU A 1 137 ? -40.487 -7.107 26.189 1.00 86.31 137 GLU A C 1
ATOM 1093 O O . GLU A 1 137 ? -41.423 -7.076 26.984 1.00 86.31 137 GLU A O 1
ATOM 1098 N N . GLU A 1 138 ? -40.392 -6.229 25.190 1.00 87.62 138 GLU A N 1
ATOM 1099 C CA . GLU A 1 138 ? -41.322 -5.114 25.050 1.00 87.62 138 GLU A CA 1
ATOM 1100 C C . GLU A 1 138 ? -41.713 -4.844 23.594 1.00 87.62 138 GLU A C 1
ATOM 1102 O O . GLU A 1 138 ? -40.872 -4.897 22.685 1.00 87.62 138 GLU A O 1
ATOM 1107 N N . ALA A 1 139 ? -42.992 -4.520 23.392 1.00 87.69 139 ALA A N 1
ATOM 1108 C CA . ALA A 1 139 ? -43.535 -4.063 22.119 1.00 87.69 139 ALA A CA 1
ATOM 1109 C C . ALA A 1 139 ? -44.422 -2.818 22.277 1.00 87.69 139 ALA A C 1
ATOM 1111 O O . ALA A 1 139 ? -44.950 -2.540 23.349 1.00 87.69 139 ALA A O 1
ATOM 1112 N N . GLU A 1 140 ? -44.629 -2.085 21.189 1.00 88.31 140 GLU A N 1
ATOM 1113 C CA . GLU A 1 140 ? -45.513 -0.923 21.102 1.00 88.31 140 GLU A CA 1
ATOM 1114 C C . GLU A 1 140 ? -46.541 -1.145 19.984 1.00 88.31 140 GLU A C 1
ATOM 1116 O O . GLU A 1 140 ? -46.169 -1.553 18.881 1.00 88.31 140 GLU A O 1
ATOM 1121 N N . VAL A 1 141 ? -47.821 -0.857 20.247 1.00 87.00 141 VAL A N 1
ATOM 1122 C CA . VAL A 1 141 ? -48.919 -1.030 19.276 1.00 87.00 141 VAL A CA 1
ATOM 1123 C C . VAL A 1 141 ? -49.603 0.291 18.976 1.00 87.00 141 VAL A C 1
ATOM 1125 O O . VAL A 1 141 ? -49.993 1.008 19.895 1.00 87.00 141 VAL A O 1
ATOM 1128 N N . ASP A 1 142 ? -49.793 0.605 17.696 1.00 81.88 142 ASP A N 1
ATOM 1129 C CA . ASP A 1 142 ? -50.435 1.829 17.223 1.00 81.88 142 ASP A CA 1
ATOM 1130 C C . ASP A 1 142 ? -51.454 1.590 16.103 1.00 81.88 142 ASP A C 1
ATOM 1132 O O . ASP A 1 142 ? -51.347 0.631 15.336 1.00 81.88 142 ASP A O 1
ATOM 1136 N N . PHE A 1 143 ? -52.427 2.498 16.003 1.00 80.19 143 PHE A N 1
ATOM 1137 C CA . PHE A 1 143 ? -53.437 2.533 14.947 1.00 80.19 143 PHE A CA 1
ATOM 1138 C C . PHE A 1 143 ? -53.434 3.910 14.292 1.00 80.19 143 PHE A C 1
ATOM 1140 O O . PHE A 1 143 ? -53.641 4.917 14.962 1.00 80.19 143 PHE A O 1
ATOM 1147 N N . GLY A 1 144 ? -53.235 3.967 12.976 1.00 76.75 144 GLY A N 1
ATOM 1148 C CA . GLY A 1 144 ? -53.261 5.238 12.252 1.00 76.75 144 GLY A CA 1
ATOM 1149 C C . GLY A 1 144 ? -54.020 5.180 10.938 1.00 76.75 144 GLY A C 1
ATOM 1150 O O . GLY A 1 144 ? -53.940 4.202 10.204 1.00 76.75 144 GLY A O 1
ATOM 1151 N N . GLU A 1 145 ? -54.689 6.276 10.596 1.00 80.38 145 GLU A N 1
ATOM 1152 C CA . GLU A 1 145 ? -55.508 6.400 9.383 1.00 80.38 145 GLU A CA 1
ATOM 1153 C C . GLU A 1 145 ? -54.660 6.478 8.115 1.00 80.38 145 GLU A C 1
ATOM 1155 O O . GLU A 1 145 ? -53.854 7.402 7.961 1.00 80.38 145 GLU A O 1
ATOM 1160 N N . VAL A 1 146 ? -54.840 5.545 7.187 1.00 76.50 146 VAL A N 1
ATOM 1161 C CA . VAL A 1 146 ? -54.207 5.542 5.869 1.00 76.50 146 VAL A CA 1
ATOM 1162 C C . VAL A 1 146 ? -55.275 5.631 4.785 1.00 76.50 146 VAL A C 1
ATOM 1164 O O . VAL A 1 146 ? -56.171 4.800 4.724 1.00 76.50 146 VAL A O 1
ATOM 1167 N N . THR A 1 147 ? -55.170 6.624 3.908 1.00 77.38 147 THR A N 1
ATOM 1168 C CA . THR A 1 147 ? -56.010 6.701 2.710 1.00 77.38 147 THR A CA 1
ATOM 1169 C C . THR A 1 147 ? -55.410 5.810 1.631 1.00 77.38 147 THR A C 1
ATOM 1171 O O . THR A 1 147 ? -54.225 5.944 1.311 1.00 77.38 147 THR A O 1
ATOM 1174 N N . ILE A 1 148 ? -56.207 4.886 1.105 1.00 74.94 148 ILE A N 1
ATOM 1175 C CA . ILE A 1 148 ? -55.843 3.999 0.001 1.00 74.94 148 ILE A CA 1
ATOM 1176 C C . ILE A 1 148 ? -56.859 4.156 -1.125 1.00 74.94 148 ILE A C 1
ATOM 1178 O O . ILE A 1 148 ? -58.038 4.377 -0.872 1.00 74.94 148 ILE A O 1
ATOM 1182 N N . ASN A 1 149 ? -56.397 4.049 -2.367 1.00 70.88 149 ASN A N 1
ATOM 1183 C CA . ASN A 1 149 ? -57.291 4.021 -3.513 1.00 70.88 149 ASN A CA 1
ATOM 1184 C C . ASN A 1 149 ? -57.814 2.586 -3.689 1.00 70.88 149 ASN A C 1
ATOM 1186 O O . ASN A 1 149 ? -57.041 1.674 -3.986 1.00 70.88 149 ASN A O 1
ATOM 1190 N N . LEU A 1 150 ? -59.104 2.376 -3.442 1.00 72.31 150 LEU A N 1
ATOM 1191 C CA . LEU A 1 150 ? -59.783 1.090 -3.566 1.00 72.31 150 LEU A CA 1
ATOM 1192 C C . LEU A 1 150 ? -60.779 1.191 -4.721 1.00 72.31 150 LEU A C 1
ATOM 1194 O O . LEU A 1 150 ? -61.757 1.922 -4.637 1.00 72.31 150 LEU A O 1
ATOM 1198 N N . ARG A 1 151 ? -60.526 0.444 -5.806 1.00 71.31 151 ARG A N 1
ATOM 1199 C CA . ARG A 1 151 ? -61.359 0.440 -7.028 1.00 71.31 151 ARG A CA 1
ATOM 1200 C C . ARG A 1 151 ? -61.556 1.825 -7.672 1.00 71.31 151 ARG A C 1
ATOM 1202 O O . ARG A 1 151 ? -62.573 2.056 -8.312 1.00 71.31 151 ARG A O 1
ATOM 1209 N N . GLY A 1 152 ? -60.585 2.725 -7.534 1.00 68.94 152 GLY A N 1
ATOM 1210 C CA . GLY A 1 152 ? -60.647 4.073 -8.106 1.00 68.94 152 GLY A CA 1
ATOM 1211 C C . GLY A 1 152 ? -61.161 5.144 -7.140 1.00 68.94 152 GLY A C 1
ATOM 1212 O O . GLY A 1 152 ? -61.039 6.325 -7.457 1.00 68.94 152 GLY A O 1
ATOM 1213 N N . GLU A 1 153 ? -61.654 4.768 -5.954 1.00 71.31 153 GLU A N 1
ATOM 1214 C CA . GLU A 1 153 ? -62.116 5.710 -4.933 1.00 71.31 153 GLU A CA 1
ATOM 1215 C C . GLU A 1 153 ? -61.152 5.817 -3.734 1.00 71.31 153 GLU A C 1
ATOM 1217 O O . GLU A 1 153 ? -60.647 4.805 -3.230 1.00 71.31 153 GLU A O 1
ATOM 1222 N N . PRO A 1 154 ? -60.892 7.036 -3.222 1.00 75.56 154 PRO A N 1
ATOM 1223 C CA . PRO A 1 154 ? -60.079 7.234 -2.030 1.00 75.56 154 PRO A CA 1
ATOM 1224 C C . PRO A 1 154 ? -60.853 6.818 -0.771 1.00 75.56 154 PRO A C 1
ATOM 1226 O O . PRO A 1 154 ? -61.763 7.510 -0.322 1.00 75.56 154 PRO A O 1
ATOM 1229 N N . VAL A 1 155 ? -60.443 5.713 -0.152 1.00 82.31 155 VAL A N 1
ATOM 1230 C CA . VAL A 1 155 ? -61.037 5.189 1.083 1.00 82.31 155 VAL A CA 1
ATOM 1231 C C . VAL A 1 155 ? -60.052 5.342 2.239 1.00 82.31 155 VAL A C 1
ATOM 1233 O O . VAL A 1 155 ? -58.886 4.951 2.150 1.00 82.31 155 VAL A O 1
ATOM 1236 N N . THR A 1 156 ? -60.515 5.904 3.356 1.00 82.75 156 THR A N 1
ATOM 1237 C CA . THR A 1 156 ? -59.729 5.975 4.595 1.00 82.75 156 THR A CA 1
ATOM 1238 C C . THR A 1 156 ? -59.847 4.659 5.357 1.00 82.75 156 THR A C 1
ATOM 1240 O O . THR A 1 156 ? -60.921 4.283 5.813 1.00 82.75 156 THR A O 1
ATOM 1243 N N . CYS A 1 157 ? -58.724 3.964 5.505 1.00 86.25 157 CYS A N 1
ATOM 1244 C CA . CYS A 1 157 ? -58.584 2.711 6.238 1.00 86.25 157 CYS A CA 1
ATOM 1245 C C . CYS A 1 157 ? -57.721 2.898 7.494 1.00 86.25 157 CYS A C 1
ATOM 1247 O O . CYS A 1 157 ? -57.060 3.920 7.681 1.00 86.25 157 CYS A O 1
ATOM 1249 N N . MET A 1 158 ? -57.673 1.879 8.348 1.00 83.75 158 MET A N 1
ATOM 1250 C CA . MET A 1 158 ? -56.892 1.872 9.583 1.00 83.75 158 MET A CA 1
ATOM 1251 C C . MET A 1 158 ? -55.676 0.953 9.451 1.00 83.75 158 MET A C 1
ATOM 1253 O O . MET A 1 158 ? -55.802 -0.234 9.166 1.00 83.75 158 MET A O 1
ATOM 1257 N N . LEU A 1 159 ? -54.480 1.499 9.665 1.00 85.31 159 LEU A N 1
ATOM 1258 C CA . LEU A 1 159 ? -53.225 0.751 9.696 1.00 85.31 159 LEU A CA 1
ATOM 1259 C C . LEU A 1 159 ? -52.907 0.347 11.136 1.00 85.31 159 LEU A C 1
ATOM 1261 O O . LEU A 1 159 ? -52.549 1.202 11.946 1.00 85.31 159 LEU A O 1
ATOM 1265 N N . PHE A 1 160 ? -52.987 -0.949 11.418 1.00 88.94 160 PHE A N 1
ATOM 1266 C CA . PHE A 1 160 ? -52.417 -1.568 12.609 1.00 88.94 160 PHE A CA 1
ATOM 1267 C C . PHE A 1 160 ? -50.895 -1.642 12.474 1.00 88.94 160 PHE A C 1
ATOM 1269 O O . PHE A 1 160 ? -50.395 -2.059 11.424 1.00 88.94 160 PHE A O 1
ATOM 1276 N N . ALA A 1 161 ? -50.160 -1.277 13.523 1.00 86.62 161 ALA A N 1
ATOM 1277 C CA . ALA A 1 161 ? -48.711 -1.426 13.598 1.00 86.62 161 ALA A CA 1
ATOM 1278 C C . ALA A 1 161 ? -48.286 -1.943 14.979 1.00 86.62 161 ALA A C 1
ATOM 1280 O O . ALA A 1 161 ? -48.558 -1.294 15.983 1.00 86.62 161 ALA A O 1
ATOM 1281 N N . LEU A 1 162 ? -47.568 -3.068 15.021 1.00 90.19 162 LEU A N 1
ATOM 1282 C CA . LEU A 1 162 ? -46.921 -3.597 16.227 1.00 90.19 162 LEU A CA 1
ATOM 1283 C C . LEU A 1 162 ? -45.407 -3.586 16.031 1.00 90.19 162 LEU A C 1
ATOM 1285 O O . LEU A 1 162 ? -44.926 -4.139 15.045 1.00 90.19 162 LEU A O 1
ATOM 1289 N N . ARG A 1 163 ? -44.650 -2.997 16.962 1.00 87.19 163 ARG A N 1
ATOM 1290 C CA . ARG A 1 163 ? -43.184 -2.849 16.912 1.00 87.19 163 ARG A CA 1
ATOM 1291 C C . ARG A 1 163 ? -42.516 -3.441 18.146 1.00 87.19 163 ARG A C 1
ATOM 1293 O O . ARG A 1 163 ? -42.904 -3.093 19.247 1.00 87.19 163 ARG A O 1
ATOM 1300 N N . LEU A 1 164 ? -41.447 -4.219 17.988 1.00 87.81 164 LEU A N 1
ATOM 1301 C CA . LEU A 1 164 ? -40.582 -4.629 19.104 1.00 87.81 164 LEU A CA 1
ATOM 1302 C C . LEU A 1 164 ? -39.618 -3.500 19.506 1.00 87.81 164 LEU A C 1
ATOM 1304 O O . LEU A 1 164 ? -38.902 -2.970 18.649 1.00 87.81 164 LEU A O 1
ATOM 1308 N N . SER A 1 165 ? -39.539 -3.170 20.799 1.00 84.44 165 SER A N 1
ATOM 1309 C CA . SER A 1 165 ? -38.733 -2.045 21.303 1.00 84.44 165 SER A CA 1
ATOM 1310 C C . SER A 1 165 ? -37.221 -2.277 21.150 1.00 84.44 165 SER A C 1
ATOM 1312 O O . SER A 1 165 ? -36.493 -1.342 20.823 1.00 84.44 165 SER A O 1
ATOM 1314 N N . PHE A 1 166 ? -36.741 -3.521 21.306 1.00 82.44 166 PHE A N 1
ATOM 1315 C CA . PHE A 1 166 ? -35.314 -3.863 21.166 1.00 82.44 166 PHE A CA 1
ATOM 1316 C C . PHE A 1 166 ? -34.834 -3.897 19.709 1.00 82.44 166 PHE A C 1
ATOM 1318 O O . PHE A 1 166 ? -33.906 -3.186 19.333 1.00 82.44 166 PHE A O 1
ATOM 1325 N N . SER A 1 167 ? -35.459 -4.731 18.871 1.00 77.12 167 SER A N 1
ATOM 1326 C CA . SER A 1 167 ? -35.002 -4.961 17.491 1.00 77.12 167 SER A CA 1
ATOM 1327 C C . SER A 1 167 ? -35.530 -3.926 16.498 1.00 77.12 167 SER A C 1
ATOM 1329 O O . SER A 1 167 ? -35.005 -3.791 15.394 1.00 77.12 167 SER A O 1
ATOM 1331 N N . GLY A 1 168 ? -36.608 -3.220 16.848 1.00 77.00 168 GLY A N 1
ATOM 1332 C CA . GLY A 1 168 ? -37.321 -2.326 15.943 1.00 77.00 168 GLY A CA 1
ATOM 1333 C C . GLY A 1 168 ? -38.092 -3.027 14.820 1.00 77.00 168 GLY A C 1
ATOM 1334 O O . GLY A 1 168 ? -38.657 -2.331 13.968 1.00 77.00 168 GLY A O 1
ATOM 1335 N N . LYS A 1 169 ? -38.131 -4.372 14.799 1.00 81.94 169 LYS A N 1
ATOM 1336 C CA . LYS A 1 169 ? -38.955 -5.156 13.863 1.00 81.94 169 LYS A CA 1
ATOM 1337 C C . LYS A 1 169 ? -40.421 -4.798 14.090 1.00 81.94 169 LYS A C 1
ATOM 1339 O O . LYS A 1 169 ? -40.855 -4.728 15.237 1.00 81.94 169 LYS A O 1
ATOM 1344 N N . ALA A 1 170 ? -41.172 -4.573 13.013 1.00 85.31 170 ALA A N 1
ATOM 1345 C CA . ALA A 1 170 ? -42.595 -4.288 13.116 1.00 85.31 170 ALA A CA 1
ATOM 1346 C C . ALA A 1 170 ? -43.435 -4.983 12.062 1.00 85.31 170 ALA A C 1
ATOM 1348 O O . ALA A 1 170 ? -42.995 -5.179 10.927 1.00 85.31 170 ALA A O 1
ATOM 1349 N N . VAL A 1 171 ? -44.664 -5.280 12.456 1.00 85.44 171 VAL A N 1
ATOM 1350 C CA . VAL A 1 171 ? -45.695 -5.892 11.630 1.00 85.44 171 VAL A CA 1
ATOM 1351 C C . VAL A 1 171 ? -46.799 -4.872 11.410 1.00 85.44 171 VAL A C 1
ATOM 1353 O O . VAL A 1 171 ? -47.194 -4.170 12.340 1.00 85.44 171 VAL A O 1
ATOM 1356 N N . HIS A 1 172 ? -47.270 -4.780 10.169 1.00 86.19 172 HIS A N 1
ATOM 1357 C CA . HIS A 1 172 ? -48.289 -3.822 9.769 1.00 86.19 172 HIS A CA 1
ATOM 1358 C C . HIS A 1 172 ? -49.424 -4.546 9.054 1.00 86.19 172 HIS A C 1
ATOM 1360 O O . HIS A 1 172 ? -49.154 -5.409 8.220 1.00 86.19 172 HIS A O 1
ATOM 1366 N N . ARG A 1 173 ? -50.672 -4.162 9.322 1.00 86.44 173 ARG A N 1
ATOM 1367 C CA . ARG A 1 173 ? -51.846 -4.693 8.615 1.00 86.44 173 ARG A CA 1
ATOM 1368 C C . ARG A 1 173 ? -52.883 -3.597 8.422 1.00 86.44 173 ARG A C 1
ATOM 1370 O O . ARG A 1 173 ? -53.088 -2.782 9.314 1.00 86.44 173 ARG A O 1
ATOM 1377 N N . ILE A 1 174 ? -53.482 -3.537 7.236 1.00 86.38 174 ILE A N 1
ATOM 1378 C CA . ILE A 1 174 ? -54.512 -2.545 6.909 1.00 86.38 174 ILE A CA 1
ATOM 1379 C C . ILE A 1 174 ? -55.877 -3.201 7.086 1.00 86.38 174 ILE A C 1
ATOM 1381 O O . ILE A 1 174 ? -56.101 -4.296 6.578 1.00 86.38 174 ILE A O 1
ATOM 1385 N N . PHE A 1 175 ? -56.773 -2.507 7.775 1.00 85.94 175 PHE A N 1
ATOM 1386 C CA . PHE A 1 175 ? -58.158 -2.899 7.990 1.00 85.94 175 PHE A CA 1
ATOM 1387 C C . PHE A 1 175 ? -59.096 -1.791 7.513 1.00 85.94 175 PHE A C 1
ATOM 1389 O O . PHE A 1 175 ? -58.749 -0.611 7.566 1.00 85.94 175 PHE A O 1
ATOM 1396 N N . ALA A 1 176 ? -60.303 -2.159 7.081 1.00 83.75 176 ALA A N 1
ATOM 1397 C CA . ALA A 1 176 ? -61.320 -1.185 6.680 1.00 83.75 176 ALA A CA 1
ATOM 1398 C C . ALA A 1 176 ? -61.810 -0.324 7.863 1.00 83.75 176 ALA A C 1
ATOM 1400 O O . ALA A 1 176 ? -62.211 0.816 7.663 1.00 83.75 176 ALA A O 1
ATOM 1401 N N . SER A 1 177 ? -61.736 -0.839 9.097 1.00 82.12 177 SER A N 1
ATOM 1402 C CA . SER A 1 177 ? -62.131 -0.134 10.320 1.00 82.12 177 SER A CA 1
ATOM 1403 C C . SER A 1 177 ? -61.135 -0.362 11.465 1.00 82.12 177 SER A C 1
ATOM 1405 O O . SER A 1 177 ? -60.301 -1.265 11.418 1.00 82.12 177 SER A O 1
ATOM 1407 N N . GLY A 1 178 ? -61.217 0.475 12.503 1.00 75.88 178 GLY A N 1
ATOM 1408 C CA . GLY A 1 178 ? -60.428 0.363 13.741 1.00 75.88 178 GLY A CA 1
ATOM 1409 C C . GLY A 1 178 ? -61.187 -0.320 14.883 1.00 75.88 178 GLY A C 1
ATOM 1410 O O . GLY A 1 178 ? -60.943 -0.002 16.045 1.00 75.88 178 GLY A O 1
ATOM 1411 N N . GLY A 1 179 ? -62.167 -1.171 14.555 1.00 81.94 179 GLY A N 1
ATOM 1412 C CA . GLY A 1 179 ? -63.001 -1.880 15.529 1.00 81.94 179 GLY A CA 1
ATOM 1413 C C . GLY A 1 179 ? -62.242 -2.942 16.331 1.00 81.94 179 GLY A C 1
ATOM 1414 O O . GLY A 1 179 ? -61.079 -3.247 16.058 1.00 81.94 179 GLY A O 1
ATOM 1415 N N . THR A 1 180 ? -62.913 -3.530 17.324 1.00 80.00 180 THR A N 1
ATOM 1416 C CA . THR A 1 180 ? -62.330 -4.562 18.195 1.00 80.00 180 THR A CA 1
ATOM 1417 C C . THR A 1 180 ? -61.862 -5.784 17.403 1.00 80.00 180 THR A C 1
ATOM 1419 O O . THR A 1 180 ? -60.793 -6.309 17.687 1.00 80.00 180 THR A O 1
ATOM 1422 N N . GLU A 1 181 ? -62.593 -6.206 16.373 1.00 84.06 181 GLU A N 1
ATOM 1423 C CA . GLU A 1 181 ? -62.234 -7.336 15.509 1.00 84.06 181 GLU A CA 1
ATOM 1424 C C . GLU A 1 181 ? -60.884 -7.104 14.808 1.00 84.06 181 GLU A C 1
ATOM 1426 O O . GLU A 1 181 ? -59.982 -7.934 14.911 1.00 84.06 181 GLU A O 1
ATOM 1431 N N . ALA A 1 182 ? -60.706 -5.931 14.189 1.00 84.88 182 ALA A N 1
ATOM 1432 C CA . ALA A 1 182 ? -59.458 -5.533 13.533 1.00 84.88 182 ALA A CA 1
ATOM 1433 C C . ALA A 1 182 ? -58.290 -5.405 14.526 1.00 84.88 182 ALA A C 1
ATOM 1435 O O . ALA A 1 182 ? -57.150 -5.754 14.212 1.00 84.88 182 ALA A O 1
ATOM 1436 N N . PHE A 1 183 ? -58.569 -4.925 15.742 1.00 84.56 183 PHE A N 1
ATOM 1437 C CA . PHE A 1 183 ? -57.584 -4.839 16.818 1.00 84.56 183 PHE A CA 1
ATOM 1438 C C . PHE A 1 183 ? -57.076 -6.230 17.225 1.00 84.56 183 PHE A C 1
ATOM 1440 O O . PHE A 1 183 ? -55.866 -6.437 17.292 1.00 84.56 183 PHE A O 1
ATOM 1447 N N . LEU A 1 184 ? -57.971 -7.196 17.448 1.00 88.31 184 LEU A N 1
ATOM 1448 C CA . LEU A 1 184 ? -57.604 -8.560 17.843 1.00 88.31 184 LEU A CA 1
ATOM 1449 C C . LEU A 1 184 ? -56.909 -9.319 16.702 1.00 88.31 184 LEU A C 1
ATOM 1451 O O . LEU A 1 184 ? -55.846 -9.904 16.910 1.00 88.31 184 LEU A O 1
ATOM 1455 N N . GLU A 1 185 ? -57.448 -9.259 15.482 1.00 89.12 185 GLU A N 1
ATOM 1456 C CA . GLU A 1 185 ? -56.854 -9.914 14.309 1.00 89.12 185 GLU A CA 1
ATOM 1457 C C . GLU A 1 185 ? -55.459 -9.356 13.985 1.00 89.12 185 GLU A C 1
ATOM 1459 O O . GLU A 1 185 ? -54.550 -10.106 13.619 1.00 89.12 185 GLU A O 1
ATOM 1464 N N . GLY A 1 186 ? -55.254 -8.047 14.177 1.00 88.62 186 GLY A N 1
ATOM 1465 C CA . GLY A 1 186 ? -53.947 -7.407 14.046 1.00 88.62 186 GLY A CA 1
ATOM 1466 C C . GLY A 1 186 ? -52.890 -8.030 14.961 1.00 88.62 186 GLY A C 1
ATOM 1467 O O . GLY A 1 186 ? -51.776 -8.306 14.508 1.00 88.62 186 GLY A O 1
ATOM 1468 N N . HIS A 1 187 ? -53.245 -8.322 16.217 1.00 90.75 187 HIS A N 1
ATOM 1469 C CA . HIS A 1 187 ? -52.347 -8.969 17.179 1.00 90.75 187 HIS A CA 1
ATOM 1470 C C . HIS A 1 187 ? -52.037 -10.413 16.806 1.00 90.75 187 HIS A C 1
ATOM 1472 O O . HIS A 1 187 ? -50.864 -10.779 16.775 1.00 90.75 187 HIS A O 1
ATOM 1478 N N . VAL A 1 188 ? -53.058 -11.209 16.467 1.00 91.38 188 VAL A N 1
ATOM 1479 C CA . VAL A 1 188 ? -52.859 -12.602 16.029 1.00 91.38 188 VAL A CA 1
ATOM 1480 C C . VAL A 1 188 ? -51.899 -12.639 14.846 1.00 91.38 188 VAL A C 1
ATOM 1482 O O . VAL A 1 188 ? -50.892 -13.342 14.882 1.00 91.38 188 VAL A O 1
ATOM 1485 N N . HIS A 1 189 ? -52.151 -11.807 13.833 1.00 90.81 189 HIS A N 1
ATOM 1486 C CA . HIS A 1 189 ? -51.281 -11.717 12.670 1.00 90.81 189 HIS A CA 1
ATOM 1487 C C . HIS A 1 189 ? -49.849 -11.317 13.041 1.00 90.81 189 HIS A C 1
ATOM 1489 O O . HIS A 1 189 ? -48.894 -11.907 12.536 1.00 90.81 189 HIS A O 1
ATOM 1495 N N . ALA A 1 190 ? -49.682 -10.332 13.927 1.00 89.94 190 ALA A N 1
ATOM 1496 C CA . ALA A 1 190 ? -48.362 -9.911 14.373 1.00 89.94 190 ALA A CA 1
ATOM 1497 C C . ALA A 1 190 ? -47.606 -11.026 15.098 1.00 89.94 190 ALA A C 1
ATOM 1499 O O . ALA A 1 190 ? -46.434 -11.240 14.793 1.00 89.94 190 ALA A O 1
ATOM 1500 N N . PHE A 1 191 ? -48.259 -11.770 15.989 1.00 91.75 191 PHE A N 1
ATOM 1501 C CA . PHE A 1 191 ? -47.636 -12.887 16.699 1.00 91.75 191 PHE A CA 1
ATOM 1502 C C . PHE A 1 191 ? -47.245 -14.021 15.749 1.00 91.75 191 PHE A C 1
ATOM 1504 O O . PHE A 1 191 ? -46.130 -14.533 15.841 1.00 91.75 191 PHE A O 1
ATOM 1511 N N . THR A 1 192 ? -48.088 -14.341 14.762 1.00 89.50 192 THR A N 1
ATOM 1512 C CA . THR A 1 192 ? -47.753 -15.324 13.720 1.00 89.50 192 THR A CA 1
ATOM 1513 C C . THR A 1 192 ? -46.533 -14.893 12.902 1.00 89.50 192 THR A C 1
ATOM 1515 O O . THR A 1 192 ? -45.608 -15.677 12.719 1.00 89.50 192 THR A O 1
ATOM 1518 N N . VAL A 1 193 ? -46.481 -13.637 12.442 1.00 83.81 193 VAL A N 1
ATOM 1519 C CA . VAL A 1 193 ? -45.363 -13.115 11.627 1.00 83.81 193 VAL A CA 1
ATOM 1520 C C . VAL A 1 193 ? -44.063 -12.989 12.429 1.00 83.81 193 VAL A C 1
ATOM 1522 O O . VAL A 1 193 ? -42.962 -13.105 11.882 1.00 83.81 193 VAL A O 1
ATOM 1525 N N . LEU A 1 194 ? -44.163 -12.717 13.729 1.00 85.94 194 LEU A N 1
ATOM 1526 C CA . LEU A 1 194 ? -43.010 -12.698 14.623 1.00 85.94 194 LEU A CA 1
ATOM 1527 C C . LEU A 1 194 ? -42.537 -14.107 15.000 1.00 85.94 194 LEU A C 1
ATOM 1529 O O . LEU A 1 194 ? -41.379 -14.240 15.392 1.00 85.94 194 LEU A O 1
ATOM 1533 N N . GLY A 1 195 ? -43.387 -15.126 14.840 1.00 85.88 195 GLY A N 1
ATOM 1534 C CA . GLY A 1 195 ? -43.127 -16.492 15.291 1.00 85.88 195 GLY A CA 1
ATOM 1535 C C . GLY A 1 195 ? -43.198 -16.642 16.814 1.00 85.88 195 GLY A C 1
ATOM 1536 O O . GLY A 1 195 ? -42.625 -17.581 17.355 1.00 85.88 195 GLY A O 1
ATOM 1537 N N . GLY A 1 196 ? -43.848 -15.704 17.513 1.00 86.81 196 GLY A N 1
ATOM 1538 C CA . GLY A 1 196 ? -43.917 -15.677 18.973 1.00 86.81 196 GLY A CA 1
ATOM 1539 C C . GLY A 1 196 ? -44.579 -14.417 19.537 1.00 86.81 196 GLY A C 1
ATOM 1540 O O . GLY A 1 196 ? -44.808 -13.434 18.826 1.00 86.81 196 GLY A O 1
ATOM 1541 N N . VAL A 1 197 ? -44.876 -14.456 20.837 1.00 88.31 197 VAL A N 1
ATOM 1542 C CA . VAL A 1 197 ? -45.503 -13.366 21.603 1.00 88.31 197 VAL A CA 1
ATOM 1543 C C . VAL A 1 197 ? -44.435 -12.668 22.464 1.00 88.31 197 VAL A C 1
ATOM 1545 O O . VAL A 1 197 ? -43.557 -13.355 22.991 1.00 88.31 197 VAL A O 1
ATOM 1548 N N . PRO A 1 198 ? -44.451 -11.326 22.607 1.00 87.94 198 PRO A N 1
ATOM 1549 C CA . PRO A 1 198 ? -43.560 -10.623 23.532 1.00 87.94 198 PRO A CA 1
ATOM 1550 C C . PRO A 1 198 ? -43.683 -11.153 24.966 1.00 87.94 198 PRO A C 1
ATOM 1552 O O . PRO A 1 198 ? -44.791 -11.370 25.443 1.00 87.94 198 PRO A O 1
ATOM 1555 N N . THR A 1 199 ? -42.555 -11.339 25.655 1.00 83.88 199 THR A N 1
ATOM 1556 C CA . THR A 1 199 ? -42.511 -12.022 26.964 1.00 83.88 199 THR A CA 1
ATOM 1557 C C . THR A 1 199 ? -42.752 -11.104 28.158 1.00 83.88 199 THR A C 1
ATOM 1559 O O . THR A 1 199 ? -42.925 -11.587 29.270 1.00 83.88 199 THR A O 1
ATOM 1562 N N . GLY A 1 200 ? -42.669 -9.791 27.955 1.00 83.44 200 GLY A N 1
ATOM 1563 C CA . GLY A 1 200 ? -42.992 -8.796 28.970 1.00 83.44 200 GLY A CA 1
ATOM 1564 C C . GLY A 1 200 ? -44.266 -8.061 28.583 1.00 83.44 200 GLY A C 1
ATOM 1565 O O . GLY A 1 200 ? -45.330 -8.656 28.465 1.00 83.44 200 GLY A O 1
ATOM 1566 N N . LYS A 1 201 ? -44.159 -6.751 28.357 1.00 87.00 201 LYS A N 1
ATOM 1567 C CA . LYS A 1 201 ? -45.327 -5.878 28.179 1.00 87.00 201 LYS A CA 1
ATOM 1568 C C . LYS A 1 201 ? -45.485 -5.351 26.760 1.00 87.00 201 LYS A C 1
ATOM 1570 O O . LYS A 1 201 ? -44.508 -5.040 26.075 1.00 87.00 201 LYS A O 1
ATOM 1575 N N . ILE A 1 202 ? -46.733 -5.136 26.360 1.00 86.88 202 ILE A N 1
ATOM 1576 C CA . ILE A 1 202 ? -47.084 -4.407 25.143 1.00 86.88 202 ILE A CA 1
ATOM 1577 C C . ILE A 1 202 ? -47.695 -3.060 25.529 1.00 86.88 202 ILE A C 1
ATOM 1579 O O . ILE A 1 202 ? -48.633 -2.989 26.324 1.00 86.88 202 ILE A O 1
ATOM 1583 N N . ARG A 1 203 ? -47.137 -1.976 24.983 1.00 85.69 203 ARG A N 1
ATOM 1584 C CA . ARG A 1 203 ? -47.585 -0.605 25.234 1.00 85.69 203 ARG A CA 1
ATOM 1585 C C . ARG A 1 203 ? -48.717 -0.218 24.285 1.00 85.69 203 ARG A C 1
ATOM 1587 O O . ARG A 1 203 ? -48.550 -0.278 23.064 1.00 85.69 203 ARG A O 1
ATOM 1594 N N . TYR A 1 204 ? -49.823 0.246 24.857 1.00 80.69 204 TYR A N 1
ATOM 1595 C CA . TYR A 1 204 ? -51.027 0.675 24.148 1.00 80.69 204 TYR A CA 1
ATOM 1596 C C . TYR A 1 204 ? -51.349 2.142 24.426 1.00 80.69 204 TYR A C 1
ATOM 1598 O O . TYR A 1 204 ? -51.126 2.650 25.527 1.00 80.69 204 TYR A O 1
ATOM 1606 N N . ASP A 1 205 ? -51.934 2.805 23.429 1.00 68.44 205 ASP A N 1
ATOM 1607 C CA . ASP A 1 205 ? -52.651 4.062 23.652 1.00 68.44 205 ASP A CA 1
ATOM 1608 C C . ASP A 1 205 ? -54.081 3.774 24.161 1.00 68.44 205 ASP A C 1
ATOM 1610 O O . ASP A 1 205 ? -54.531 2.625 24.143 1.00 68.44 205 ASP A O 1
ATOM 1614 N N . ASN A 1 206 ? -54.814 4.794 24.612 1.00 64.94 206 ASN A N 1
ATOM 1615 C CA . ASN A 1 206 ? -56.177 4.678 25.153 1.00 64.94 206 ASN A CA 1
ATOM 1616 C C . ASN A 1 206 ? -57.229 4.435 24.046 1.00 64.94 206 ASN A C 1
ATOM 1618 O O . ASN A 1 206 ? -58.198 5.180 23.898 1.00 64.94 206 ASN A O 1
ATOM 1622 N N . LEU A 1 207 ? -57.032 3.389 23.243 1.00 68.56 207 LEU A N 1
ATOM 1623 C CA . LEU A 1 207 ? -57.938 2.979 22.177 1.00 68.56 207 LEU A CA 1
ATOM 1624 C C . LEU A 1 207 ? -59.224 2.388 22.772 1.00 68.56 207 LEU A C 1
ATOM 1626 O O . LEU A 1 207 ? -59.173 1.459 23.581 1.00 68.56 207 LEU A O 1
ATOM 1630 N N . ARG A 1 208 ? -60.386 2.862 22.299 1.00 64.62 208 ARG A N 1
ATOM 1631 C CA . ARG A 1 208 ? -61.718 2.361 22.710 1.00 64.62 208 ARG A CA 1
ATOM 1632 C C . ARG A 1 208 ? -61.913 0.855 22.472 1.00 64.62 208 ARG A C 1
ATOM 1634 O O . ARG A 1 208 ? -62.757 0.243 23.111 1.00 64.62 208 ARG A O 1
ATOM 1641 N N . ALA A 1 209 ? -61.129 0.255 21.574 1.00 62.78 209 ALA A N 1
ATOM 1642 C CA . ALA A 1 209 ? -61.151 -1.183 21.309 1.00 62.78 209 ALA A CA 1
ATOM 1643 C C . ALA A 1 209 ? -60.635 -2.031 22.494 1.00 62.78 209 ALA A C 1
ATOM 1645 O O . ALA A 1 209 ? -61.106 -3.154 22.683 1.00 62.78 209 ALA A O 1
ATOM 1646 N N . ALA A 1 210 ? -59.708 -1.492 23.298 1.00 59.25 210 ALA A N 1
ATOM 1647 C CA . ALA A 1 210 ? -59.095 -2.167 24.448 1.00 59.25 210 ALA A CA 1
ATOM 1648 C C . ALA A 1 210 ? -59.594 -1.619 25.802 1.00 59.25 210 ALA A C 1
ATOM 1650 O O . ALA A 1 210 ? -59.702 -2.366 26.775 1.00 59.25 210 ALA A O 1
ATOM 1651 N N . VAL A 1 211 ? -59.944 -0.328 25.865 1.00 62.81 211 VAL A N 1
ATOM 1652 C CA . VAL A 1 211 ? -60.324 0.378 27.100 1.00 62.81 211 VAL A CA 1
ATOM 1653 C C . VAL A 1 211 ? -61.815 0.729 27.091 1.00 62.81 211 VAL A C 1
ATOM 1655 O O . VAL A 1 211 ? -62.260 1.513 26.254 1.00 62.81 211 VAL A O 1
ATOM 1658 N N . ALA A 1 212 ? -62.569 0.195 28.057 1.00 59.53 212 ALA A N 1
ATOM 1659 C CA . ALA A 1 212 ? -63.984 0.501 28.278 1.00 59.53 212 ALA A CA 1
ATOM 1660 C C . ALA A 1 212 ? -64.180 1.785 29.107 1.00 59.53 212 ALA A C 1
ATOM 1662 O O . ALA A 1 212 ? -65.049 2.595 28.793 1.00 59.53 212 ALA A O 1
ATOM 1663 N N . GLN A 1 213 ? -63.353 2.005 30.139 1.00 52.69 213 GLN A N 1
ATOM 1664 C CA . GLN A 1 213 ? -63.392 3.215 30.971 1.00 52.69 213 GLN A CA 1
ATOM 1665 C C . GLN A 1 213 ? -62.008 3.555 31.550 1.00 52.69 213 GLN A C 1
ATOM 1667 O O . GLN A 1 213 ? -61.240 2.675 31.949 1.00 52.69 213 GLN A O 1
ATOM 1672 N N . VAL A 1 214 ? -61.689 4.850 31.622 1.00 57.31 214 VAL A N 1
ATOM 1673 C CA . VAL A 1 214 ? -60.463 5.380 32.246 1.00 57.31 214 VAL A CA 1
ATOM 1674 C C . VAL A 1 214 ? -60.755 5.758 33.706 1.00 57.31 214 VAL A C 1
ATOM 1676 O O . VAL A 1 214 ? -61.662 6.550 33.951 1.00 57.31 214 VAL A O 1
ATOM 1679 N N . LEU A 1 215 ? -60.006 5.209 34.674 1.00 54.62 215 LEU A N 1
ATOM 1680 C CA . LEU A 1 215 ? -60.216 5.450 36.111 1.00 54.62 215 LEU A CA 1
ATOM 1681 C C . LEU A 1 215 ? -59.273 6.545 36.656 1.00 54.62 215 LEU A C 1
ATOM 1683 O O . LEU A 1 215 ? -58.100 6.297 36.961 1.00 54.62 215 LEU A O 1
ATOM 1687 N N . GLY A 1 216 ? -59.808 7.763 36.805 1.00 50.84 216 GLY A N 1
ATOM 1688 C CA . GLY A 1 216 ? -59.122 8.920 37.405 1.00 50.84 216 GLY A CA 1
ATOM 1689 C C . GLY A 1 216 ? -57.870 9.395 36.645 1.00 50.84 216 GLY A C 1
ATOM 1690 O O . GLY A 1 216 ? -57.670 9.063 35.479 1.00 50.84 216 GLY A O 1
ATOM 1691 N N . PHE A 1 217 ? -56.988 10.147 37.319 1.00 52.28 217 PHE A N 1
ATOM 1692 C CA . PHE A 1 217 ? -55.673 10.575 36.791 1.00 52.28 217 PHE A CA 1
ATOM 1693 C C . PHE A 1 217 ? -54.591 9.469 36.854 1.00 52.28 217 PHE A C 1
ATOM 1695 O O . PHE A 1 217 ? -53.406 9.735 36.659 1.00 52.28 217 PHE A O 1
ATOM 1702 N N . SER A 1 218 ? -54.976 8.222 37.153 1.00 54.12 218 SER A N 1
ATOM 1703 C CA . SER A 1 218 ? -54.064 7.082 37.311 1.00 54.12 218 SER A CA 1
ATOM 1704 C C . SER A 1 218 ? -53.866 6.298 35.997 1.00 54.12 218 SER A C 1
ATOM 1706 O O . SER A 1 218 ? -54.520 6.561 34.984 1.00 54.12 218 SER A O 1
ATOM 1708 N N . ARG A 1 219 ? -52.967 5.299 35.991 1.00 57.91 219 ARG A N 1
ATOM 1709 C CA . ARG A 1 219 ? -52.776 4.363 34.858 1.00 57.91 219 ARG A CA 1
ATOM 1710 C C . ARG A 1 219 ? -53.765 3.182 34.849 1.00 57.91 219 ARG A C 1
ATOM 1712 O O . ARG A 1 219 ? -53.718 2.376 33.927 1.00 57.91 219 ARG A O 1
ATOM 1719 N N . GLN A 1 220 ? -54.661 3.070 35.832 1.00 59.47 220 GLN A N 1
ATOM 1720 C CA . GLN A 1 220 ? -55.631 1.971 35.902 1.00 59.47 220 GLN A CA 1
ATOM 1721 C C . GLN A 1 220 ? -56.757 2.141 34.868 1.00 59.47 220 GLN A C 1
ATOM 1723 O O . GLN A 1 220 ? -57.219 3.258 34.607 1.00 59.47 220 GLN A O 1
ATOM 1728 N N . ARG A 1 221 ? -57.192 1.036 34.254 1.00 70.50 221 ARG A N 1
ATOM 1729 C CA . ARG A 1 221 ? -58.220 1.003 33.203 1.00 70.50 221 ARG A CA 1
ATOM 1730 C C . ARG A 1 221 ? -59.217 -0.119 33.464 1.00 70.50 221 ARG A C 1
ATOM 1732 O O . ARG A 1 221 ? -58.823 -1.192 33.910 1.00 70.50 221 ARG A O 1
ATOM 1739 N N . VAL A 1 222 ? -60.485 0.127 33.136 1.00 70.94 222 VAL A N 1
ATOM 1740 C CA . VAL A 1 222 ? -61.472 -0.940 32.942 1.00 70.94 222 VAL A CA 1
ATOM 1741 C C . VAL A 1 222 ? -61.357 -1.376 31.491 1.00 70.94 222 VAL A C 1
ATOM 1743 O O . VAL A 1 222 ? -61.600 -0.588 30.574 1.00 70.94 222 VAL A O 1
ATOM 1746 N N . GLU A 1 223 ? -60.929 -2.611 31.280 1.00 76.44 223 GLU A N 1
ATOM 1747 C CA . GLU A 1 223 ? -60.749 -3.178 29.948 1.00 76.44 223 GLU A CA 1
ATOM 1748 C C . GLU A 1 223 ? -62.029 -3.832 29.428 1.00 76.44 223 GLU A C 1
ATOM 1750 O O . GLU A 1 223 ? -62.891 -4.245 30.203 1.00 76.44 223 GLU A O 1
ATOM 1755 N N . THR A 1 224 ? -62.161 -3.953 28.107 1.00 77.19 224 THR A N 1
ATOM 1756 C CA . THR A 1 224 ? -63.290 -4.681 27.512 1.00 77.19 224 THR A CA 1
ATOM 1757 C C . THR A 1 224 ? -63.183 -6.188 27.799 1.00 77.19 224 THR A C 1
ATOM 1759 O O . THR A 1 224 ? -62.089 -6.759 27.868 1.00 77.19 224 THR A O 1
ATOM 1762 N N . THR A 1 225 ? -64.321 -6.878 27.943 1.00 79.06 225 THR A N 1
ATOM 1763 C CA . THR A 1 225 ? -64.357 -8.321 28.264 1.00 79.06 225 THR A CA 1
ATOM 1764 C C . THR A 1 225 ? -63.625 -9.165 27.217 1.00 79.06 225 THR A C 1
ATOM 1766 O O . THR A 1 225 ? -62.870 -10.073 27.560 1.00 79.06 225 THR A O 1
ATOM 1769 N N . ARG A 1 226 ? -63.780 -8.823 25.928 1.00 78.62 226 ARG A N 1
ATOM 1770 C CA . ARG A 1 226 ? -63.094 -9.504 24.816 1.00 78.62 226 ARG A CA 1
ATOM 1771 C C . ARG A 1 226 ? -61.577 -9.292 24.838 1.00 78.62 226 ARG A C 1
ATOM 1773 O O . ARG A 1 226 ? -60.841 -10.225 24.539 1.00 78.62 226 ARG A O 1
ATOM 1780 N N . TRP A 1 227 ? -61.102 -8.104 25.219 1.00 83.50 227 TRP A N 1
ATOM 1781 C CA . TRP A 1 227 ? -59.667 -7.835 25.336 1.00 83.50 227 TRP A CA 1
ATOM 1782 C C . TRP A 1 227 ? -59.041 -8.567 26.529 1.00 83.50 227 TRP A C 1
ATOM 1784 O O . TRP A 1 227 ? -57.977 -9.168 26.397 1.00 83.50 227 TRP A O 1
ATOM 1794 N N . THR A 1 228 ? -59.764 -8.632 27.652 1.00 81.56 228 THR A N 1
ATOM 1795 C CA . THR A 1 228 ? -59.388 -9.452 28.815 1.00 81.56 228 THR A CA 1
ATOM 1796 C C . THR A 1 228 ? -59.214 -10.928 28.451 1.00 81.56 228 THR A C 1
ATOM 1798 O O . THR A 1 228 ? -58.206 -11.532 28.810 1.00 81.56 228 THR A O 1
ATOM 1801 N N . ALA A 1 229 ? -60.166 -11.500 27.709 1.00 83.12 229 ALA A N 1
ATOM 1802 C CA . ALA A 1 229 ? -60.099 -12.892 27.260 1.00 83.12 229 ALA A CA 1
ATOM 1803 C C . ALA A 1 229 ? -58.962 -13.138 26.251 1.00 83.12 229 ALA A C 1
ATOM 1805 O O . ALA A 1 229 ? -58.324 -14.187 26.263 1.00 83.12 229 ALA A O 1
ATOM 1806 N N . PHE A 1 230 ? -58.678 -12.165 25.383 1.00 86.19 230 PHE A N 1
ATOM 1807 C CA . PHE A 1 230 ? -57.581 -12.269 24.425 1.00 86.19 230 PHE A CA 1
ATOM 1808 C C . PHE A 1 230 ? -56.212 -12.256 25.112 1.00 86.19 230 PHE A C 1
ATOM 1810 O O . PHE A 1 230 ? -55.370 -13.110 24.835 1.00 86.19 230 PHE A O 1
ATOM 1817 N N . ARG A 1 231 ? -55.980 -11.304 26.026 1.00 86.06 231 ARG A N 1
ATOM 1818 C CA . ARG A 1 231 ? -54.684 -11.192 26.706 1.00 86.06 231 ARG A CA 1
ATOM 1819 C C . ARG A 1 231 ? -54.398 -12.386 27.610 1.00 86.06 231 ARG A C 1
ATOM 1821 O O . ARG A 1 231 ? -53.240 -12.762 27.733 1.00 86.06 231 ARG A O 1
ATOM 1828 N N . SER A 1 232 ? -55.428 -13.001 28.202 1.00 84.56 232 SER A N 1
ATOM 1829 C CA . SER A 1 232 ? -55.249 -14.220 28.996 1.00 84.56 232 SER A CA 1
ATOM 1830 C C . SER A 1 232 ? -54.869 -15.412 28.117 1.00 84.56 232 SER A C 1
ATOM 1832 O O . SER A 1 232 ? -53.961 -16.153 28.480 1.00 84.56 232 SER A O 1
ATOM 1834 N N . HIS A 1 233 ? -55.485 -15.551 26.936 1.00 86.50 233 HIS A N 1
ATOM 1835 C CA . HIS A 1 233 ? -55.165 -16.621 25.989 1.00 86.50 233 HIS A CA 1
ATOM 1836 C C . HIS A 1 233 ? -53.717 -16.552 25.476 1.00 86.50 233 HIS A C 1
ATOM 1838 O O . HIS A 1 233 ? -53.050 -17.578 25.396 1.00 86.50 233 HIS A O 1
ATOM 1844 N N . PHE A 1 234 ? -53.217 -15.352 25.162 1.00 84.00 234 PHE A N 1
ATOM 1845 C CA . PHE A 1 234 ? -51.849 -15.152 24.660 1.00 84.00 234 PHE A CA 1
ATOM 1846 C C . PHE A 1 234 ? -50.823 -14.796 25.751 1.00 84.00 234 PHE A C 1
ATOM 1848 O O . PHE A 1 234 ? -49.667 -14.545 25.422 1.00 84.00 234 PHE A O 1
ATOM 1855 N N . SER A 1 235 ? -51.233 -14.753 27.025 1.00 85.19 235 SER A N 1
ATOM 1856 C CA . SER A 1 235 ? -50.403 -14.325 28.167 1.00 85.19 235 SER A CA 1
ATOM 1857 C C . SER A 1 235 ? -49.687 -12.982 27.938 1.00 85.19 235 SER A C 1
ATOM 1859 O O . SER A 1 235 ? -48.487 -12.851 28.159 1.00 85.19 235 SER A O 1
ATOM 1861 N N . VAL A 1 236 ? -50.430 -11.981 27.460 1.00 84.50 236 VAL A N 1
ATOM 1862 C CA . VAL A 1 236 ? -49.906 -10.643 27.141 1.00 84.50 236 VAL A CA 1
ATOM 1863 C C . VAL A 1 236 ? -50.134 -9.680 28.303 1.00 84.50 236 VAL A C 1
ATOM 1865 O O . VAL A 1 236 ? -51.281 -9.428 28.679 1.00 84.50 236 VAL A O 1
ATOM 1868 N N . ASP A 1 237 ? -49.071 -9.033 28.782 1.00 85.00 237 ASP A N 1
ATOM 1869 C CA . ASP A 1 237 ? -49.197 -7.933 29.742 1.00 85.00 237 ASP A CA 1
ATOM 1870 C C . ASP A 1 237 ? -49.438 -6.596 29.027 1.00 85.00 237 ASP A C 1
ATOM 1872 O O . ASP A 1 237 ? -48.599 -6.094 28.273 1.00 85.00 237 ASP A O 1
ATOM 1876 N N . ALA A 1 238 ? -50.599 -5.982 29.268 1.00 82.00 238 ALA A N 1
ATOM 1877 C CA . ALA A 1 238 ? -50.953 -4.689 28.690 1.00 82.00 238 ALA A CA 1
ATOM 1878 C C . ALA A 1 238 ? -50.449 -3.521 29.551 1.00 82.00 238 ALA A C 1
ATOM 1880 O O . ALA A 1 238 ? -50.715 -3.440 30.749 1.00 82.00 238 ALA A O 1
ATOM 1881 N N . PHE A 1 239 ? -49.754 -2.569 28.925 1.00 82.00 239 PHE A N 1
ATOM 1882 C CA . PHE A 1 239 ? -49.296 -1.335 29.560 1.00 82.00 239 PHE A CA 1
ATOM 1883 C C . PHE A 1 239 ? -49.907 -0.118 28.857 1.00 82.00 239 PHE A C 1
ATOM 1885 O O . PHE A 1 239 ? -49.569 0.170 27.712 1.00 82.00 239 PHE A O 1
ATOM 1892 N N . TYR A 1 240 ? -50.789 0.623 29.530 1.00 80.38 240 TYR A N 1
ATOM 1893 C CA . TYR A 1 240 ? -51.429 1.809 28.944 1.00 80.38 240 TYR A CA 1
ATOM 1894 C C . TYR A 1 240 ? -50.636 3.083 29.223 1.00 80.38 240 TYR A C 1
ATOM 1896 O O . TYR A 1 240 ? -50.326 3.400 30.376 1.00 80.38 240 TYR A O 1
ATOM 1904 N N . CYS A 1 241 ? -50.357 3.840 28.164 1.00 70.81 241 CYS A N 1
ATOM 1905 C CA . CYS A 1 241 ? -49.726 5.150 28.265 1.00 70.81 241 CYS A CA 1
ATOM 1906 C C . CYS A 1 241 ? -50.659 6.182 28.924 1.00 70.81 241 CYS A C 1
ATOM 1908 O O . CYS A 1 241 ? -51.895 6.091 28.859 1.00 70.81 241 CYS A O 1
ATOM 1910 N N . GLN A 1 242 ? -50.067 7.193 29.569 1.00 66.56 242 GLN A N 1
ATOM 1911 C CA . GLN A 1 242 ? -50.845 8.292 30.151 1.00 66.56 242 GLN A CA 1
ATOM 1912 C C . GLN A 1 242 ? -51.644 9.057 29.069 1.00 66.56 242 GLN A C 1
ATOM 1914 O O . GLN A 1 242 ? -51.121 9.282 27.978 1.00 66.56 242 GLN A O 1
ATOM 1919 N N . PRO A 1 243 ? -52.898 9.481 29.332 1.00 54.75 243 PRO A N 1
ATOM 1920 C CA . PRO A 1 243 ? -53.698 10.209 28.346 1.00 54.75 243 PRO A CA 1
ATOM 1921 C C . PRO A 1 243 ? -53.139 11.613 28.047 1.00 54.75 243 PRO A C 1
ATOM 1923 O O . PRO A 1 243 ? -52.723 12.332 28.953 1.00 54.75 243 PRO A O 1
ATOM 1926 N N . GLY A 1 244 ? -53.200 12.045 26.784 1.00 55.34 244 GLY A N 1
ATOM 1927 C CA . GLY A 1 244 ? -52.867 13.415 26.364 1.00 55.34 244 GLY A CA 1
ATOM 1928 C C . GLY A 1 244 ? -51.384 13.670 26.043 1.00 55.34 244 GLY A C 1
ATOM 1929 O O . GLY A 1 244 ? -50.572 12.756 25.932 1.00 55.34 244 GLY A O 1
ATOM 1930 N N . LEU A 1 245 ? -51.018 14.951 25.878 1.00 49.34 245 LEU A N 1
ATOM 1931 C CA . LEU A 1 245 ? -49.669 15.402 25.473 1.00 49.34 245 LEU A CA 1
ATOM 1932 C C . LEU A 1 245 ? -48.545 14.971 26.438 1.00 49.34 245 LEU A C 1
ATOM 1934 O O . LEU A 1 245 ? -47.387 14.949 26.031 1.00 49.34 245 LEU A O 1
ATOM 1938 N N . GLN A 1 246 ? -48.875 14.638 27.691 1.00 48.91 246 GLN A N 1
ATOM 1939 C CA . GLN A 1 246 ? -47.921 14.213 28.723 1.00 48.91 246 GLN A CA 1
ATOM 1940 C C . GLN A 1 246 ? -47.449 12.756 28.544 1.00 48.91 246 GLN A C 1
ATOM 1942 O O . GLN A 1 246 ? -46.292 12.468 28.837 1.00 48.91 246 GLN A O 1
ATOM 1947 N N . GLY A 1 247 ? -48.283 11.858 27.998 1.00 49.78 247 GLY A N 1
ATOM 1948 C CA . GLY A 1 247 ? -47.937 10.443 27.771 1.00 49.78 247 GLY A CA 1
ATOM 1949 C C . GLY A 1 247 ? -47.408 10.110 26.372 1.00 49.78 247 GLY A C 1
ATOM 1950 O O . GLY A 1 247 ? -46.853 9.033 26.173 1.00 49.78 247 GLY A O 1
ATOM 1951 N N . ALA A 1 248 ? -47.490 11.042 25.413 1.00 49.34 248 ALA A N 1
ATOM 1952 C CA . ALA A 1 248 ? -46.997 10.858 24.037 1.00 49.34 248 ALA A CA 1
ATOM 1953 C C . ALA A 1 248 ? -45.489 10.521 23.957 1.00 49.34 248 ALA A C 1
ATOM 1955 O O . ALA A 1 248 ? -45.001 9.954 22.986 1.00 49.34 248 ALA A O 1
ATOM 1956 N N . HIS A 1 249 ? -44.717 10.844 24.997 1.00 51.44 249 HIS A N 1
ATOM 1957 C CA . HIS A 1 249 ? -43.285 10.540 25.069 1.00 51.44 249 HIS A CA 1
ATOM 1958 C C . HIS A 1 249 ? -42.975 9.095 25.501 1.00 51.44 249 HIS A C 1
ATOM 1960 O O . HIS A 1 249 ? -41.829 8.665 25.382 1.00 51.44 249 HIS A O 1
ATOM 1966 N N . GLU A 1 250 ? -43.972 8.339 25.975 1.00 56.53 250 GLU A N 1
ATOM 1967 C CA . GLU A 1 250 ? -43.822 6.952 26.441 1.00 56.53 250 GLU A CA 1
ATOM 1968 C C . GLU A 1 250 ? -43.834 5.924 25.288 1.00 56.53 250 GLU A C 1
ATOM 1970 O O . GLU A 1 250 ? -43.529 4.752 25.513 1.00 56.53 250 GLU A O 1
ATOM 1975 N N . LYS A 1 251 ? -44.146 6.360 24.056 1.00 60.47 251 LYS A N 1
ATOM 1976 C CA . LYS A 1 251 ? -44.345 5.523 22.857 1.00 60.47 251 LYS A CA 1
ATOM 1977 C C . LYS A 1 251 ? -43.620 6.092 21.624 1.00 60.47 251 LYS A C 1
ATOM 1979 O O . LYS A 1 251 ? -44.187 6.292 20.552 1.00 60.47 251 LYS A O 1
ATOM 1984 N N . GLY A 1 252 ? -42.341 6.426 21.777 1.00 55.59 252 GLY A N 1
ATOM 1985 C CA . GLY A 1 252 ? -41.585 7.109 20.721 1.00 55.59 252 GLY A CA 1
ATOM 1986 C C . GLY A 1 252 ? -41.218 6.234 19.512 1.00 55.59 252 GLY A C 1
ATOM 1987 O O . GLY A 1 252 ? -40.922 6.771 18.442 1.00 55.59 252 GLY A O 1
ATOM 1988 N N . GLY A 1 253 ? -41.198 4.903 19.659 1.00 59.25 253 GLY A N 1
ATOM 1989 C CA . GLY A 1 253 ? -40.689 3.979 18.642 1.00 59.25 253 GLY A CA 1
ATOM 1990 C C . GLY A 1 253 ? -41.648 3.751 17.471 1.00 59.25 253 GLY A C 1
ATOM 1991 O O . GLY A 1 253 ? -41.226 3.785 16.310 1.00 59.25 253 GLY A O 1
ATOM 1992 N N . VAL A 1 254 ? -42.931 3.529 17.758 1.00 61.47 254 VAL A N 1
ATOM 1993 C CA . VAL A 1 254 ? -43.966 3.220 16.757 1.00 61.47 254 VAL A CA 1
ATOM 1994 C C . VAL A 1 254 ? -44.656 4.472 16.185 1.00 61.47 254 VAL A C 1
ATOM 1996 O O . VAL A 1 254 ? -45.055 4.446 15.019 1.00 61.47 254 VAL A O 1
ATOM 1999 N N . GLU A 1 255 ? -44.665 5.615 16.892 1.00 59.25 255 GLU A N 1
ATOM 2000 C CA . GLU A 1 255 ? -45.201 6.897 16.375 1.00 59.25 255 GLU A CA 1
ATOM 2001 C C . GLU A 1 255 ? -44.508 7.341 15.066 1.00 59.25 255 GLU A C 1
ATOM 2003 O O . GLU A 1 255 ? -45.120 7.889 14.144 1.00 59.25 255 GLU A O 1
ATOM 2008 N N . GLY A 1 256 ? -43.203 7.077 14.939 1.00 61.94 256 GLY A N 1
ATOM 2009 C CA . GLY A 1 256 ? -42.439 7.346 13.717 1.00 61.94 256 GLY A CA 1
ATOM 2010 C C . GLY A 1 256 ? -42.624 6.292 12.619 1.00 61.94 256 GLY A C 1
ATOM 2011 O O . GLY A 1 256 ? -42.279 6.540 11.455 1.00 61.94 256 GLY A O 1
ATOM 2012 N N . GLN A 1 257 ? -43.160 5.123 12.972 1.00 66.44 257 GLN A N 1
ATOM 2013 C CA . GLN A 1 257 ? -43.165 3.933 12.134 1.00 66.44 257 GLN A CA 1
ATOM 2014 C C . GLN A 1 257 ? -44.300 3.921 11.120 1.00 66.44 257 GLN A C 1
ATOM 2016 O O . GLN A 1 257 ? -44.055 3.593 9.963 1.00 66.44 257 GLN A O 1
ATOM 2021 N N . ILE A 1 258 ? -45.487 4.399 11.493 1.00 65.19 258 ILE A N 1
ATOM 2022 C CA . ILE A 1 258 ? -46.594 4.614 10.549 1.00 65.19 258 ILE A CA 1
ATOM 2023 C C . ILE A 1 258 ? -46.160 5.584 9.440 1.00 65.19 258 ILE A C 1
ATOM 2025 O O . ILE A 1 258 ? -46.347 5.324 8.249 1.00 65.19 258 ILE A O 1
ATOM 2029 N N . GLY A 1 259 ? -45.501 6.686 9.812 1.00 65.38 259 GLY A N 1
ATOM 2030 C CA . GLY A 1 259 ? -44.935 7.632 8.851 1.00 65.38 259 GLY A CA 1
ATOM 2031 C C . GLY A 1 259 ? -43.811 7.027 8.002 1.00 65.38 259 GLY A C 1
ATOM 2032 O O . GLY A 1 259 ? -43.707 7.334 6.815 1.00 65.38 259 GLY A O 1
ATOM 2033 N N . TRP A 1 260 ? -42.966 6.172 8.584 1.00 67.50 260 TRP A N 1
ATOM 2034 C CA . TRP A 1 260 ? -41.910 5.459 7.860 1.00 67.50 260 TRP A CA 1
ATOM 2035 C C . TRP A 1 260 ? -42.478 4.450 6.855 1.00 67.50 260 TRP A C 1
ATOM 2037 O O . TRP A 1 260 ? -42.055 4.466 5.701 1.00 67.50 260 TRP A O 1
ATOM 2047 N N . PHE A 1 261 ? -43.473 3.651 7.248 1.00 68.50 261 PHE A N 1
ATOM 2048 C CA . PHE A 1 261 ? -44.154 2.681 6.391 1.00 68.50 261 PHE A CA 1
ATOM 2049 C C . PHE A 1 261 ? -44.807 3.375 5.193 1.00 68.50 261 PHE A C 1
ATOM 2051 O O . PHE A 1 261 ? -44.552 3.000 4.049 1.00 68.50 261 PHE A O 1
ATOM 2058 N N . ARG A 1 262 ? -45.543 4.470 5.438 1.00 66.69 262 ARG A N 1
ATOM 2059 C CA . ARG A 1 262 ? -46.135 5.292 4.369 1.00 66.69 262 ARG A CA 1
ATOM 2060 C C . ARG A 1 262 ? -45.085 5.838 3.410 1.00 66.69 262 ARG A C 1
ATOM 2062 O O . ARG A 1 262 ? -45.293 5.786 2.207 1.00 66.69 262 ARG A O 1
ATOM 2069 N N . ARG A 1 263 ? -43.955 6.348 3.917 1.00 68.94 263 ARG A N 1
ATOM 2070 C CA . ARG A 1 263 ? -42.853 6.849 3.073 1.00 68.94 263 ARG A CA 1
ATOM 2071 C C . ARG A 1 263 ? -42.211 5.743 2.242 1.00 68.94 263 ARG A C 1
ATOM 2073 O O . ARG A 1 263 ? -41.947 5.964 1.068 1.00 68.94 263 ARG A O 1
ATOM 2080 N N . ARG A 1 264 ? -41.975 4.572 2.839 1.00 69.94 264 ARG A N 1
ATOM 2081 C CA . ARG A 1 264 ? -41.337 3.430 2.173 1.00 69.94 264 ARG A CA 1
ATOM 2082 C C . ARG A 1 264 ? -42.227 2.853 1.070 1.00 69.94 264 ARG A C 1
ATOM 2084 O O . ARG A 1 264 ? -41.730 2.650 -0.033 1.00 69.94 264 ARG A O 1
ATOM 2091 N N . LYS A 1 265 ? -43.529 2.666 1.332 1.00 73.94 265 LYS A N 1
ATOM 2092 C CA . LYS A 1 265 ? -44.505 2.239 0.314 1.00 73.94 265 LYS A CA 1
ATOM 2093 C C . LYS A 1 265 ? -44.730 3.301 -0.759 1.00 73.94 265 LYS A C 1
ATOM 2095 O O . LYS A 1 265 ? -44.645 2.966 -1.928 1.00 73.94 265 LYS A O 1
ATOM 2100 N N . ALA A 1 266 ? -44.932 4.568 -0.388 1.00 73.50 266 ALA A N 1
ATOM 2101 C CA . ALA A 1 266 ? -45.111 5.646 -1.366 1.00 73.50 266 ALA A CA 1
ATOM 2102 C C . ALA A 1 266 ? -43.878 5.822 -2.264 1.00 73.50 266 ALA A C 1
ATOM 2104 O O . ALA A 1 266 ? -44.014 6.101 -3.446 1.00 73.50 266 ALA A O 1
ATOM 2105 N N . SER A 1 267 ? -42.671 5.636 -1.719 1.00 80.69 267 SER A N 1
ATOM 2106 C CA . SER A 1 267 ? -41.455 5.681 -2.527 1.00 80.69 267 SER A CA 1
ATOM 2107 C C . SER A 1 267 ? -41.328 4.503 -3.482 1.00 80.69 267 SER A C 1
ATOM 2109 O O . SER A 1 267 ? -40.763 4.687 -4.552 1.00 80.69 267 SER A O 1
ATOM 2111 N N . LEU A 1 268 ? -41.747 3.303 -3.074 1.00 84.38 268 LEU A N 1
ATOM 2112 C CA . LEU A 1 268 ? -41.737 2.133 -3.945 1.00 84.38 268 LEU A CA 1
ATOM 2113 C C . LEU A 1 268 ? -42.769 2.306 -5.062 1.00 84.38 268 LEU A C 1
ATOM 2115 O O . LEU A 1 268 ? -42.412 2.160 -6.222 1.00 84.38 268 LEU A O 1
ATOM 2119 N N . GLN A 1 269 ? -43.993 2.705 -4.704 1.00 83.56 269 GLN A N 1
ATOM 2120 C CA . GLN A 1 269 ? -45.074 2.974 -5.649 1.00 83.56 269 GLN A CA 1
ATOM 2121 C C . GLN A 1 269 ? -44.651 4.016 -6.687 1.00 83.56 269 GLN A C 1
ATOM 2123 O O . GLN A 1 269 ? -44.685 3.715 -7.863 1.00 83.56 269 GLN A O 1
ATOM 2128 N N . ALA A 1 270 ? -44.091 5.156 -6.268 1.00 84.25 270 ALA A N 1
ATOM 2129 C CA . ALA A 1 270 ? -43.635 6.186 -7.205 1.00 84.25 270 ALA A CA 1
ATOM 2130 C C . ALA A 1 270 ? -42.560 5.699 -8.199 1.00 84.25 270 ALA A C 1
ATOM 2132 O O . ALA A 1 270 ? -42.493 6.198 -9.317 1.00 84.25 270 ALA A O 1
ATOM 2133 N N . VAL A 1 271 ? -41.695 4.752 -7.806 1.00 88.88 271 VAL A N 1
ATOM 2134 C CA . VAL A 1 271 ? -40.726 4.152 -8.740 1.00 88.88 271 VAL A CA 1
ATOM 2135 C C . VAL A 1 271 ? -41.428 3.182 -9.692 1.00 88.88 271 VAL A C 1
ATOM 2137 O O . VAL A 1 271 ? -41.103 3.176 -10.871 1.00 88.88 271 VAL A O 1
ATOM 2140 N N . LEU A 1 272 ? -42.382 2.387 -9.204 1.00 91.00 272 LEU A N 1
ATOM 2141 C CA . LEU A 1 272 ? -43.148 1.450 -10.031 1.00 91.00 272 LEU A CA 1
ATOM 2142 C C . LEU A 1 272 ? -44.062 2.180 -11.024 1.00 91.00 272 LEU A C 1
ATOM 2144 O O . LEU A 1 272 ? -43.982 1.886 -12.209 1.00 91.00 272 LEU A O 1
ATOM 2148 N N . ASP A 1 273 ? -44.817 3.184 -10.573 1.00 89.31 273 ASP A N 1
ATOM 2149 C CA . ASP A 1 273 ? -45.663 4.044 -11.413 1.00 89.31 273 ASP A CA 1
ATOM 2150 C C . ASP A 1 273 ? -44.841 4.677 -12.538 1.00 89.31 273 ASP A C 1
ATOM 2152 O O . ASP A 1 273 ? -45.250 4.703 -13.692 1.00 89.31 273 ASP A O 1
ATOM 2156 N N . TRP A 1 274 ? -43.635 5.154 -12.212 1.00 90.81 274 TRP A N 1
ATOM 2157 C CA . TRP A 1 274 ? -42.725 5.712 -13.204 1.00 90.81 274 TRP A CA 1
ATOM 2158 C C . TRP A 1 274 ? -42.266 4.668 -14.223 1.00 90.81 274 TRP A C 1
ATOM 2160 O O . TRP A 1 274 ? -42.265 4.948 -15.417 1.00 90.81 274 TRP A O 1
ATOM 2170 N N . LEU A 1 275 ? -41.904 3.461 -13.781 1.00 92.25 275 LEU A N 1
ATOM 2171 C CA . LEU A 1 275 ? -41.511 2.374 -14.681 1.00 92.25 275 LEU A CA 1
ATOM 2172 C C . LEU A 1 275 ? -42.675 1.896 -15.559 1.00 92.25 275 LEU A C 1
ATOM 2174 O O . LEU A 1 275 ? -42.446 1.472 -16.692 1.00 92.25 275 LEU A O 1
ATOM 2178 N N . GLU A 1 276 ? -43.915 1.975 -15.075 1.00 93.44 276 GLU A N 1
ATOM 2179 C CA . GLU A 1 276 ? -45.106 1.609 -15.846 1.00 93.44 276 GLU A CA 1
ATOM 2180 C C . GLU A 1 276 ? -45.321 2.494 -17.081 1.00 93.44 276 GLU A C 1
ATOM 2182 O O . GLU A 1 276 ? -45.855 2.006 -18.080 1.00 93.44 276 GLU A O 1
ATOM 2187 N N . LEU A 1 277 ? -44.820 3.737 -17.062 1.00 92.12 277 LEU A N 1
ATOM 2188 C CA . LEU A 1 277 ? -44.859 4.663 -18.202 1.00 92.12 277 LEU A CA 1
ATOM 2189 C C . LEU A 1 277 ? -43.991 4.213 -19.388 1.00 92.12 277 LEU A C 1
ATOM 2191 O O . LEU A 1 277 ? -44.161 4.714 -20.499 1.00 92.12 277 LEU A O 1
ATOM 2195 N N . TYR A 1 278 ? -43.058 3.286 -19.168 1.00 92.94 278 TYR A N 1
ATOM 2196 C CA . TYR A 1 278 ? -42.109 2.826 -20.179 1.00 92.94 278 TYR A CA 1
ATOM 2197 C C . TYR A 1 278 ? -42.431 1.400 -20.649 1.00 92.94 278 TYR A C 1
ATOM 2199 O O . TYR A 1 278 ? -42.918 0.583 -19.862 1.00 92.94 278 TYR A O 1
ATOM 2207 N N . PRO A 1 279 ? -42.158 1.058 -21.923 1.00 92.31 279 PRO A N 1
ATOM 2208 C CA . PRO A 1 279 ? -42.451 -0.266 -22.463 1.00 92.31 279 PRO A CA 1
ATOM 2209 C C . PRO A 1 279 ? -41.558 -1.352 -21.842 1.00 92.31 279 PRO A C 1
ATOM 2211 O O . PRO A 1 279 ? -40.372 -1.140 -21.597 1.00 92.31 279 PRO A O 1
ATOM 2214 N N . GLY A 1 280 ? -42.118 -2.545 -21.624 1.00 92.06 280 GLY A N 1
ATOM 2215 C CA . GLY A 1 280 ? -41.378 -3.723 -21.161 1.00 92.06 280 GLY A CA 1
ATOM 2216 C C . GLY A 1 280 ? -42.266 -4.753 -20.461 1.00 92.06 280 GLY A C 1
ATOM 2217 O O . GLY A 1 280 ? -43.266 -4.409 -19.830 1.00 92.06 280 GLY A O 1
ATOM 2218 N N . GLN A 1 281 ? -41.900 -6.030 -20.561 1.00 91.25 281 GLN A N 1
ATOM 2219 C CA . GLN A 1 281 ? -42.590 -7.130 -19.877 1.00 91.25 281 GLN A CA 1
ATOM 2220 C C . GLN A 1 281 ? -42.060 -7.350 -18.455 1.00 91.25 281 GLN A C 1
ATOM 2222 O O . GLN A 1 281 ? -42.796 -7.813 -17.589 1.00 91.25 281 GLN A O 1
ATOM 2227 N N . THR A 1 282 ? -40.802 -6.984 -18.190 1.00 93.25 282 THR A N 1
ATOM 2228 C CA . THR A 1 282 ? -40.189 -7.053 -16.855 1.00 93.25 282 THR A CA 1
ATOM 2229 C C . THR A 1 282 ? -39.856 -5.662 -16.320 1.00 93.25 282 THR A C 1
ATOM 2231 O O . THR A 1 282 ? -39.649 -4.721 -17.090 1.00 93.25 282 THR A O 1
ATOM 2234 N N . TRP A 1 283 ? -39.746 -5.524 -14.993 1.00 93.62 283 TRP A N 1
ATOM 2235 C CA . TRP A 1 283 ? -39.296 -4.273 -14.367 1.00 93.62 283 TRP A CA 1
ATOM 2236 C C . TRP A 1 283 ? -37.917 -3.837 -14.876 1.00 93.62 283 TRP A C 1
ATOM 2238 O O . TRP A 1 283 ? -37.703 -2.648 -15.099 1.00 93.62 283 TRP A O 1
ATOM 2248 N N . GLN A 1 284 ? -37.017 -4.790 -15.141 1.00 92.94 284 GLN A N 1
ATOM 2249 C CA . GLN A 1 284 ? -35.697 -4.524 -15.715 1.00 92.94 284 GLN A CA 1
ATOM 2250 C C . GLN A 1 284 ? -35.784 -3.949 -17.136 1.00 92.94 284 GLN A C 1
ATOM 2252 O O . GLN A 1 284 ? -35.152 -2.938 -17.418 1.00 92.94 284 GLN A O 1
ATOM 2257 N N . GLN A 1 285 ? -36.607 -4.533 -18.016 1.00 92.81 285 GLN A N 1
ATOM 2258 C CA . GLN A 1 285 ? -36.797 -4.010 -19.376 1.00 92.81 285 GLN A CA 1
ATOM 2259 C C . GLN A 1 285 ? -37.352 -2.581 -19.355 1.00 92.81 285 GLN A C 1
ATOM 2261 O O . GLN A 1 285 ? -36.872 -1.724 -20.093 1.00 92.81 285 GLN A O 1
ATOM 2266 N N . ARG A 1 286 ? -38.314 -2.311 -18.463 1.00 94.31 286 ARG A N 1
ATOM 2267 C CA . ARG A 1 286 ? -38.874 -0.967 -18.263 1.00 94.31 286 ARG A CA 1
ATOM 2268 C C . ARG A 1 286 ? -37.819 0.012 -17.753 1.00 94.31 286 ARG A C 1
ATOM 2270 O O . ARG A 1 286 ? -37.731 1.127 -18.253 1.00 94.31 286 ARG A O 1
ATOM 2277 N N . TRP A 1 287 ? -36.977 -0.419 -16.811 1.00 91.62 287 TRP A N 1
ATOM 2278 C CA . TRP A 1 287 ? -35.845 0.363 -16.312 1.00 91.62 287 TRP A CA 1
ATOM 2279 C C . TRP A 1 287 ? -34.858 0.718 -17.427 1.00 91.62 287 TRP A C 1
ATOM 2281 O O . TRP A 1 287 ? -34.476 1.880 -17.560 1.00 91.62 287 TRP A O 1
ATOM 2291 N N . ASP A 1 288 ? -34.490 -0.244 -18.268 1.00 90.00 288 ASP A N 1
ATOM 2292 C CA . ASP A 1 288 ? -33.570 -0.008 -19.382 1.00 90.00 288 ASP A CA 1
ATOM 2293 C C . ASP A 1 288 ? -34.180 0.907 -20.457 1.00 90.00 288 ASP A C 1
ATOM 2295 O O . ASP A 1 288 ? -33.473 1.744 -21.028 1.00 90.00 288 ASP A O 1
ATOM 2299 N N . ALA A 1 289 ? -35.498 0.821 -20.671 1.00 90.38 289 ALA A N 1
ATOM 2300 C CA . ALA A 1 289 ? -36.244 1.694 -21.576 1.00 90.38 289 ALA A CA 1
ATOM 2301 C C . ALA A 1 289 ? -36.301 3.160 -21.105 1.00 90.38 289 ALA A C 1
ATOM 2303 O O . ALA A 1 289 ? -36.418 4.054 -21.942 1.00 90.38 289 ALA A O 1
ATOM 2304 N N . THR A 1 290 ? -36.148 3.434 -19.802 1.00 88.25 290 THR A N 1
ATOM 2305 C CA . THR A 1 290 ? -36.121 4.817 -19.281 1.00 88.25 290 THR A CA 1
ATOM 2306 C C . THR A 1 290 ? -34.907 5.629 -19.739 1.00 88.25 290 THR A C 1
ATOM 2308 O O . THR A 1 290 ? -34.892 6.856 -19.626 1.00 88.25 290 THR A O 1
ATOM 2311 N N . GLY A 1 291 ? -33.839 4.955 -20.182 1.00 82.62 291 GLY A N 1
ATOM 2312 C CA . GLY A 1 291 ? -32.539 5.572 -20.441 1.00 82.62 291 GLY A CA 1
ATOM 2313 C C . GLY A 1 291 ? -31.781 5.999 -19.177 1.00 82.62 291 GLY A C 1
ATOM 2314 O O . GLY A 1 291 ? -30.600 6.339 -19.275 1.00 82.62 291 GLY A O 1
ATOM 2315 N N . ALA A 1 292 ? -32.394 5.916 -17.987 1.00 78.06 292 ALA A N 1
ATOM 2316 C CA . ALA A 1 292 ? -31.765 6.287 -16.723 1.00 78.06 292 ALA A CA 1
ATOM 2317 C C . ALA A 1 292 ? -30.527 5.432 -16.422 1.00 78.06 292 ALA A C 1
ATOM 2319 O O . ALA A 1 292 ? -29.608 5.915 -15.770 1.00 78.06 292 ALA A O 1
ATOM 2320 N N . SER A 1 293 ? -30.460 4.201 -16.940 1.00 72.44 293 SER A N 1
ATOM 2321 C CA . SER A 1 293 ? -29.322 3.284 -16.797 1.00 72.44 293 SER A CA 1
ATOM 2322 C C . SER A 1 293 ? -28.049 3.721 -17.536 1.00 72.44 293 SER A C 1
ATOM 2324 O O . SER A 1 293 ? -26.973 3.196 -17.241 1.00 72.44 293 SER A O 1
ATOM 2326 N N . ARG A 1 294 ? -28.148 4.676 -18.475 1.00 71.31 294 ARG A N 1
ATOM 2327 C CA . ARG A 1 294 ? -27.046 5.079 -19.368 1.00 71.31 294 ARG A CA 1
ATOM 2328 C C . ARG A 1 294 ? -26.199 6.235 -18.832 1.00 71.31 294 ARG A C 1
ATOM 2330 O O . ARG A 1 294 ? -25.015 6.295 -19.144 1.00 71.31 294 ARG A O 1
ATOM 2337 N N . ASP A 1 295 ? -26.774 7.116 -18.012 1.00 68.56 295 ASP A N 1
ATOM 2338 C CA . ASP A 1 295 ? -26.078 8.267 -17.421 1.00 68.56 295 ASP A CA 1
ATOM 2339 C C . ASP A 1 295 ? -26.340 8.346 -15.911 1.00 68.56 295 ASP A C 1
ATOM 2341 O O . ASP A 1 295 ? -27.317 8.933 -15.447 1.00 68.56 295 ASP A O 1
ATOM 2345 N N . GLY A 1 296 ? -25.449 7.735 -15.127 1.00 65.50 296 GLY A N 1
ATOM 2346 C CA . GLY A 1 296 ? -25.523 7.800 -13.669 1.00 65.50 296 GLY A CA 1
ATOM 2347 C C . GLY A 1 296 ? -24.983 9.104 -13.067 1.00 65.50 296 GLY A C 1
ATOM 2348 O O . GLY A 1 296 ? -25.118 9.288 -11.861 1.00 65.50 296 GLY A O 1
ATOM 2349 N N . GLN A 1 297 ? -24.377 10.009 -13.851 1.00 68.00 297 GLN A N 1
ATOM 2350 C CA . GLN A 1 297 ? -23.919 11.310 -13.337 1.00 68.00 297 GLN A CA 1
ATOM 2351 C C . GLN A 1 297 ? -25.079 12.301 -13.210 1.00 68.00 297 GLN A C 1
ATOM 2353 O O . GLN A 1 297 ? -25.087 13.154 -12.315 1.00 68.00 297 GLN A O 1
ATOM 2358 N N . ARG A 1 298 ? -26.091 12.172 -14.072 1.00 74.50 298 ARG A N 1
ATOM 2359 C CA . ARG A 1 298 ? -27.332 12.933 -13.956 1.00 74.50 298 ARG A CA 1
ATOM 2360 C C . ARG A 1 298 ? -28.196 12.374 -12.828 1.00 74.50 298 ARG A C 1
ATOM 2362 O O . ARG A 1 298 ? -28.368 11.169 -12.668 1.00 74.50 298 ARG A O 1
ATOM 2369 N N . ASP A 1 299 ? -28.785 13.263 -12.029 1.00 82.75 299 ASP A N 1
ATOM 2370 C CA . ASP A 1 299 ? -29.705 12.841 -10.973 1.00 82.75 299 ASP A CA 1
ATOM 2371 C C . ASP A 1 299 ? -31.015 12.313 -11.578 1.00 82.75 299 ASP A C 1
ATOM 2373 O O . ASP A 1 299 ? -31.943 13.085 -11.823 1.00 82.75 299 ASP A O 1
ATOM 2377 N N . TRP A 1 300 ? -31.092 10.996 -11.794 1.00 86.62 300 TRP A N 1
ATOM 2378 C CA . TRP A 1 300 ? -32.244 10.271 -12.356 1.00 86.62 300 TRP A CA 1
ATOM 2379 C C . TRP A 1 300 ? -33.578 10.620 -11.678 1.00 86.62 300 TRP A C 1
ATOM 2381 O O . TRP A 1 300 ? -34.637 10.618 -12.298 1.00 86.62 300 TRP A O 1
ATOM 2391 N N . ARG A 1 301 ? -33.535 11.008 -10.399 1.00 87.00 301 ARG A N 1
ATOM 2392 C CA . ARG A 1 301 ? -34.716 11.411 -9.625 1.00 87.00 301 ARG A CA 1
ATOM 2393 C C . ARG A 1 301 ? -35.385 12.676 -10.167 1.00 87.00 301 ARG A C 1
ATOM 2395 O O . ARG A 1 301 ? -36.557 12.894 -9.886 1.00 87.00 301 ARG A O 1
ATOM 2402 N N . LEU A 1 302 ? -34.654 13.523 -10.898 1.00 85.12 302 LEU A N 1
ATOM 2403 C CA . LEU A 1 302 ? -35.225 14.680 -11.593 1.00 85.12 302 LEU A CA 1
ATOM 2404 C C . LEU A 1 302 ? -36.108 14.247 -12.762 1.00 85.12 302 LEU A C 1
ATOM 2406 O O . LEU A 1 302 ? -37.190 14.800 -12.920 1.00 85.12 302 LEU A O 1
ATOM 2410 N N . GLN A 1 303 ? -35.658 13.252 -13.531 1.00 85.44 303 GLN A N 1
ATOM 2411 C CA . GLN A 1 303 ? -36.426 12.675 -14.632 1.00 85.44 303 GLN A CA 1
ATOM 2412 C C . GLN A 1 303 ? -37.701 12.021 -14.098 1.00 85.44 303 GLN A C 1
ATOM 2414 O O . GLN A 1 303 ? -38.784 12.371 -14.538 1.00 85.44 303 GLN A O 1
ATOM 2419 N N . VAL A 1 304 ? -37.597 11.196 -13.051 1.00 87.44 304 VAL A N 1
ATOM 2420 C CA . VAL A 1 304 ? -38.768 10.548 -12.430 1.00 87.44 304 VAL A CA 1
ATOM 2421 C C . VAL A 1 304 ? -39.815 11.565 -11.982 1.00 87.44 304 VAL A C 1
ATOM 2423 O O . VAL A 1 304 ? -40.995 11.415 -12.275 1.00 87.44 304 VAL A O 1
ATOM 2426 N N . SER A 1 305 ? -39.395 12.626 -11.281 1.00 84.94 305 SER A N 1
ATOM 2427 C CA . SER A 1 305 ? -40.323 13.675 -10.850 1.00 84.94 305 SER A CA 1
ATOM 2428 C C . SER A 1 305 ? -40.967 14.418 -12.027 1.00 84.94 305 SER A C 1
ATOM 2430 O O . SER A 1 305 ? -42.108 14.849 -11.892 1.00 84.94 305 SER A O 1
ATOM 2432 N N . ALA A 1 306 ? -40.251 14.601 -13.142 1.00 85.25 306 ALA A N 1
ATOM 2433 C CA . ALA A 1 306 ? -40.772 15.264 -14.335 1.00 85.25 306 ALA A CA 1
ATOM 2434 C C . ALA A 1 306 ? -41.764 14.370 -15.096 1.00 85.25 306 ALA A C 1
ATOM 2436 O O . ALA A 1 306 ? -42.854 14.828 -15.425 1.00 85.25 306 ALA A O 1
ATOM 2437 N N . ASP A 1 307 ? -41.427 13.097 -15.293 1.00 88.44 307 ASP A N 1
ATOM 2438 C CA . ASP A 1 307 ? -42.261 12.121 -16.000 1.00 88.44 307 ASP A CA 1
ATOM 2439 C C . ASP A 1 307 ? -43.574 11.867 -15.249 1.00 88.44 307 ASP A C 1
ATOM 2441 O O . ASP A 1 307 ? -44.652 11.917 -15.837 1.00 88.44 307 ASP A O 1
ATOM 2445 N N . LEU A 1 308 ? -43.506 11.682 -13.923 1.00 86.38 308 LEU A N 1
ATOM 2446 C CA . LEU A 1 308 ? -44.700 11.526 -13.085 1.00 86.38 308 LEU A CA 1
ATOM 2447 C C . LEU A 1 308 ? -45.580 12.782 -13.100 1.00 86.38 308 LEU A C 1
ATOM 2449 O O . LEU A 1 308 ? -46.804 12.671 -13.064 1.00 86.38 308 LEU A O 1
ATOM 2453 N N . ALA A 1 309 ? -44.977 13.976 -13.151 1.00 84.38 309 ALA A N 1
ATOM 2454 C CA . ALA A 1 309 ? -45.728 15.225 -13.265 1.00 84.38 309 ALA A CA 1
ATOM 2455 C C . ALA A 1 309 ? -46.422 15.341 -14.630 1.00 84.38 309 ALA A C 1
ATOM 2457 O O . ALA A 1 309 ? -47.594 15.702 -14.681 1.00 84.38 309 ALA A O 1
ATOM 2458 N N . ALA A 1 310 ? -45.724 14.994 -15.716 1.00 86.12 310 ALA A N 1
ATOM 2459 C CA . ALA A 1 310 ? -46.272 15.003 -17.070 1.00 86.12 310 ALA A CA 1
ATOM 2460 C C . ALA A 1 310 ? -47.413 13.986 -17.247 1.00 86.12 310 ALA A C 1
ATOM 2462 O O . ALA A 1 310 ? -48.383 14.271 -17.943 1.00 86.12 310 ALA A O 1
ATOM 2463 N N . ALA A 1 311 ? -47.329 12.834 -16.577 1.00 84.38 311 ALA A N 1
ATOM 2464 C CA . ALA A 1 311 ? -48.366 11.805 -16.577 1.00 84.38 311 ALA A CA 1
ATOM 2465 C C . ALA A 1 311 ? -49.550 12.102 -15.632 1.00 84.38 311 ALA A C 1
ATOM 2467 O O . ALA A 1 311 ? -50.492 11.317 -15.572 1.00 84.38 311 ALA A O 1
ATOM 2468 N N . GLY A 1 312 ? -49.509 13.197 -14.860 1.00 80.75 312 GLY A N 1
ATOM 2469 C CA . GLY A 1 312 ? -50.548 13.518 -13.875 1.00 80.75 312 GLY A CA 1
ATOM 2470 C C . GLY A 1 312 ? -50.586 12.576 -12.664 1.00 80.75 312 GLY A C 1
ATOM 2471 O O . GLY A 1 312 ? -51.565 12.576 -11.927 1.00 80.75 312 GLY A O 1
ATOM 2472 N N . LEU A 1 313 ? -49.526 11.795 -12.435 1.00 75.31 313 LEU A N 1
ATOM 2473 C CA . LEU A 1 313 ? -49.409 10.809 -11.348 1.00 75.31 313 LEU A CA 1
ATOM 2474 C C . LEU A 1 313 ? -48.685 11.373 -10.110 1.00 75.31 313 LEU A C 1
ATOM 2476 O O . LEU A 1 313 ? -48.357 10.652 -9.165 1.00 75.31 313 LEU A O 1
ATOM 2480 N N . LEU A 1 314 ? -48.376 12.673 -10.108 1.00 70.19 314 LEU A N 1
ATOM 2481 C CA . LEU A 1 314 ? -47.618 13.327 -9.047 1.00 70.19 314 LEU A CA 1
ATOM 2482 C C . LEU A 1 314 ? -48.533 13.981 -7.995 1.00 70.19 314 LEU A C 1
ATOM 2484 O O . LEU A 1 314 ? -48.658 15.200 -7.930 1.00 70.19 314 LEU A O 1
ATOM 2488 N N . ASP A 1 315 ? -49.075 13.182 -7.077 1.00 61.91 315 ASP A N 1
ATOM 2489 C CA . ASP A 1 315 ? -49.934 13.664 -5.973 1.00 61.91 315 ASP A CA 1
ATOM 2490 C C . ASP A 1 315 ? -49.192 14.485 -4.894 1.00 61.91 315 ASP A C 1
ATOM 2492 O O . ASP A 1 315 ? -49.774 14.944 -3.905 1.00 61.91 315 ASP A O 1
ATOM 2496 N N . ARG A 1 316 ? -47.862 14.618 -4.999 1.00 66.81 316 ARG A N 1
ATOM 2497 C CA . ARG A 1 316 ? -47.006 15.244 -3.977 1.00 66.81 316 ARG A CA 1
ATOM 2498 C C . ARG A 1 316 ? -45.967 16.161 -4.595 1.00 66.81 316 ARG A C 1
ATOM 2500 O O . ARG A 1 316 ? -45.435 15.889 -5.658 1.00 66.81 316 ARG A O 1
ATOM 2507 N N . HIS A 1 317 ? -45.568 17.186 -3.842 1.00 70.12 317 HIS A N 1
ATOM 2508 C CA . HIS A 1 317 ? -44.561 18.152 -4.282 1.00 70.12 317 HIS A CA 1
ATOM 2509 C C . HIS A 1 317 ? -43.279 17.471 -4.839 1.00 70.12 317 HIS A C 1
ATOM 2511 O O . HIS A 1 317 ? -42.680 16.651 -4.127 1.00 70.12 317 HIS A O 1
ATOM 2517 N N . PRO A 1 318 ? -42.780 17.851 -6.036 1.00 66.88 318 PRO A N 1
ATOM 2518 C CA . PRO A 1 318 ? -41.649 17.194 -6.711 1.00 66.88 318 PRO A CA 1
ATOM 2519 C C . PRO A 1 318 ? -40.388 17.055 -5.845 1.00 66.88 318 PRO A C 1
ATOM 2521 O O . PRO A 1 318 ? -39.705 16.028 -5.851 1.00 66.88 318 PRO A O 1
ATOM 2524 N N . GLY A 1 319 ? -40.097 18.078 -5.033 1.00 70.19 319 GLY A N 1
ATOM 2525 C CA . GLY A 1 319 ? -38.959 18.083 -4.107 1.00 70.19 319 GLY A CA 1
ATOM 2526 C C . GLY A 1 319 ? -39.067 17.080 -2.949 1.00 70.19 319 GLY A C 1
ATOM 2527 O O . GLY A 1 319 ? -38.047 16.691 -2.380 1.00 70.19 319 GLY A O 1
ATOM 2528 N N . TYR A 1 320 ? -40.279 16.644 -2.589 1.00 71.75 320 TYR A N 1
ATOM 2529 C CA . TYR A 1 320 ? -40.493 15.580 -1.607 1.00 71.75 320 TYR A CA 1
ATOM 2530 C C . TYR A 1 320 ? -40.270 14.203 -2.237 1.00 71.75 320 TYR A C 1
ATOM 2532 O O . TYR A 1 320 ? -39.535 13.395 -1.668 1.00 71.75 320 TYR A O 1
ATOM 2540 N N . VAL A 1 321 ? -40.835 13.967 -3.426 1.00 69.88 321 VAL A N 1
ATOM 2541 C CA . VAL A 1 321 ? -40.678 12.713 -4.184 1.00 69.88 321 VAL A CA 1
ATOM 2542 C C . VAL A 1 321 ? -39.191 12.433 -4.429 1.00 69.88 321 VAL A C 1
ATOM 2544 O O . VAL A 1 321 ? -38.672 11.405 -3.992 1.00 69.88 321 VAL A O 1
ATOM 2547 N N . ARG A 1 322 ? -38.438 13.426 -4.922 1.00 78.69 322 ARG A N 1
ATOM 2548 C CA . ARG A 1 322 ? -36.977 13.338 -5.119 1.00 78.69 322 ARG A CA 1
ATOM 2549 C C . ARG A 1 322 ? -36.189 12.926 -3.865 1.00 78.69 322 ARG A C 1
ATOM 2551 O O . ARG A 1 322 ? -35.128 12.314 -3.976 1.00 78.69 322 ARG A O 1
ATOM 2558 N N . LYS A 1 323 ? -36.655 13.255 -2.655 1.00 77.12 323 LYS A N 1
ATOM 2559 C CA . LYS A 1 323 ? -35.960 12.885 -1.404 1.00 77.12 323 LYS A CA 1
ATOM 2560 C C . LYS A 1 323 ? -36.169 11.424 -1.016 1.00 77.12 323 LYS A C 1
ATOM 2562 O O . LYS A 1 323 ? -35.330 10.882 -0.300 1.00 77.12 323 LYS A O 1
ATOM 2567 N N . ILE A 1 324 ? -37.268 10.809 -1.448 1.00 76.94 324 ILE A N 1
ATOM 2568 C CA . ILE A 1 324 ? -37.638 9.457 -1.023 1.00 76.94 324 ILE A CA 1
ATOM 2569 C C . ILE A 1 324 ? -37.270 8.388 -2.056 1.00 76.94 324 ILE A C 1
ATOM 2571 O O . ILE A 1 324 ? -36.888 7.303 -1.627 1.00 76.94 324 ILE A O 1
ATOM 2575 N N . LEU A 1 325 ? -37.267 8.705 -3.361 1.00 85.31 325 LEU A N 1
ATOM 2576 C CA . LEU A 1 325 ? -37.103 7.751 -4.478 1.00 85.31 325 LEU A CA 1
ATOM 2577 C C . LEU A 1 325 ? -35.959 6.734 -4.316 1.00 85.31 325 LEU A C 1
ATOM 2579 O O . LEU A 1 325 ? -36.146 5.551 -4.591 1.00 85.31 325 LEU A O 1
ATOM 2583 N N . GLY A 1 326 ? -34.800 7.151 -3.793 1.00 85.75 326 GLY A N 1
ATOM 2584 C CA . GLY A 1 326 ? -33.677 6.238 -3.545 1.00 85.75 326 GLY A CA 1
ATOM 2585 C C . GLY A 1 326 ? -34.012 5.083 -2.592 1.00 85.75 326 GLY A C 1
ATOM 2586 O O . GLY A 1 326 ? -33.508 3.978 -2.750 1.00 85.75 326 GLY A O 1
ATOM 2587 N N . THR A 1 327 ? -34.903 5.303 -1.621 1.00 81.94 327 THR A N 1
ATOM 2588 C CA . THR A 1 327 ? -35.363 4.246 -0.704 1.00 81.94 327 THR A CA 1
ATOM 2589 C C . THR A 1 327 ? -36.351 3.273 -1.345 1.00 81.94 327 THR A C 1
ATOM 2591 O O . THR A 1 327 ? -36.464 2.144 -0.877 1.00 81.94 327 THR A O 1
ATOM 2594 N N . GLY A 1 328 ? -37.063 3.674 -2.399 1.00 85.12 328 GLY A N 1
ATOM 2595 C CA . GLY A 1 328 ? -37.871 2.774 -3.225 1.00 85.12 328 GLY A CA 1
ATOM 2596 C C . GLY A 1 328 ? -36.976 1.917 -4.112 1.00 85.12 328 GLY A C 1
ATOM 2597 O O . GLY A 1 328 ? -37.052 0.693 -4.067 1.00 85.12 328 GLY A O 1
ATOM 2598 N N . LEU A 1 329 ? -36.044 2.560 -4.820 1.00 89.62 329 LEU A N 1
ATOM 2599 C CA . LEU A 1 329 ? -35.140 1.882 -5.746 1.00 89.62 329 LEU A CA 1
ATOM 2600 C C . LEU A 1 329 ? -34.252 0.836 -5.052 1.00 89.62 329 LEU A C 1
ATOM 2602 O O . LEU A 1 329 ? -34.117 -0.276 -5.549 1.00 89.62 329 LEU A O 1
ATOM 2606 N N . ILE A 1 330 ? -33.711 1.136 -3.863 1.00 89.56 330 ILE A N 1
ATOM 2607 C CA . ILE A 1 330 ? -32.880 0.174 -3.116 1.00 89.56 330 ILE A CA 1
ATOM 2608 C C . ILE A 1 330 ? -33.639 -1.113 -2.740 1.00 89.56 330 ILE A C 1
ATOM 2610 O O . ILE A 1 330 ? -33.014 -2.156 -2.582 1.00 89.56 330 ILE A O 1
ATOM 2614 N N . GLN A 1 331 ? -34.972 -1.064 -2.617 1.00 85.94 331 GLN A N 1
ATOM 2615 C CA . GLN A 1 331 ? -35.794 -2.248 -2.337 1.00 85.94 331 GLN A CA 1
ATOM 2616 C C . GLN A 1 331 ? -35.951 -3.133 -3.570 1.00 85.94 331 GLN A C 1
ATOM 2618 O O . GLN A 1 331 ? -35.865 -4.350 -3.448 1.00 85.94 331 GLN A O 1
ATOM 2623 N N . LEU A 1 332 ? -36.143 -2.523 -4.744 1.00 91.00 332 LEU A N 1
ATOM 2624 C CA . LEU A 1 332 ? -36.207 -3.244 -6.017 1.00 91.00 332 LEU A CA 1
ATOM 2625 C C . LEU A 1 332 ? -34.866 -3.907 -6.341 1.00 91.00 332 LEU A C 1
ATOM 2627 O O . LEU A 1 332 ? -34.850 -5.061 -6.757 1.00 91.00 332 LEU A O 1
ATOM 2631 N N . ILE A 1 333 ? -33.759 -3.213 -6.058 1.00 91.75 333 ILE A N 1
ATOM 2632 C CA . ILE A 1 333 ? -32.404 -3.773 -6.152 1.00 91.75 333 ILE A CA 1
ATOM 2633 C C . ILE A 1 333 ? -32.221 -4.916 -5.152 1.00 91.75 333 ILE A C 1
ATOM 2635 O O . ILE A 1 333 ? -31.787 -6.006 -5.508 1.00 91.75 333 ILE A O 1
ATOM 2639 N N . GLY A 1 334 ? -32.592 -4.686 -3.890 1.00 87.75 334 GLY A N 1
ATOM 2640 C CA . GLY A 1 334 ? -32.509 -5.683 -2.828 1.00 87.75 334 GLY A CA 1
ATOM 2641 C C . GLY A 1 334 ? -33.236 -6.986 -3.163 1.00 87.75 334 GLY A C 1
ATOM 2642 O O . GLY A 1 334 ? -32.674 -8.061 -2.961 1.00 87.75 334 GLY A O 1
ATOM 2643 N N . GLY A 1 335 ? -34.443 -6.873 -3.723 1.00 87.81 335 GLY A N 1
ATOM 2644 C CA . GLY A 1 335 ? 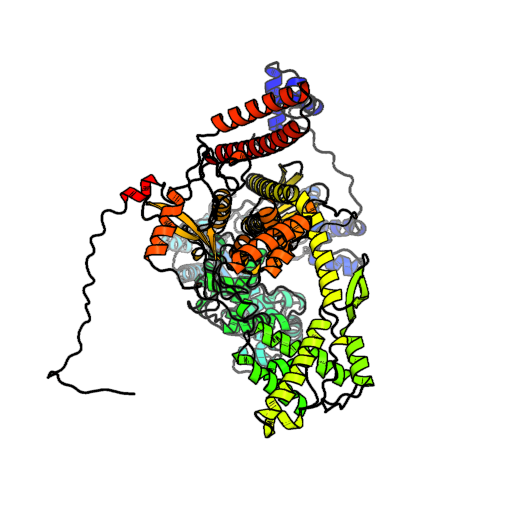-35.278 -7.994 -4.151 1.00 87.81 335 GLY A CA 1
ATOM 2645 C C . GLY A 1 335 ? -34.987 -8.546 -5.550 1.00 87.81 335 GLY A C 1
ATOM 2646 O O . GLY A 1 335 ? -35.784 -9.344 -6.021 1.00 87.81 335 GLY A O 1
ATOM 2647 N N . ASP A 1 336 ? -33.905 -8.126 -6.218 1.00 89.00 336 ASP A N 1
ATOM 2648 C CA . ASP A 1 336 ? -33.526 -8.576 -7.572 1.00 89.00 336 ASP A CA 1
ATOM 2649 C C . ASP A 1 336 ? -34.543 -8.274 -8.692 1.00 89.00 336 ASP A C 1
ATOM 2651 O O . ASP A 1 336 ? -34.417 -8.779 -9.806 1.00 89.00 336 ASP A O 1
ATOM 2655 N N . TYR A 1 337 ? -35.507 -7.383 -8.450 1.00 90.69 337 TYR A N 1
ATOM 2656 C CA . TYR A 1 337 ? -36.423 -6.898 -9.489 1.00 90.69 337 TYR A CA 1
ATOM 2657 C C . TYR A 1 337 ? -35.727 -5.962 -10.483 1.00 90.69 337 TYR A C 1
ATOM 2659 O O . TYR A 1 337 ? -36.166 -5.847 -11.626 1.00 90.69 337 TYR A O 1
ATOM 2667 N N . LEU A 1 338 ? -34.666 -5.285 -10.032 1.00 91.69 338 LEU A N 1
ATOM 2668 C CA . LEU A 1 338 ? -33.823 -4.399 -10.828 1.00 91.69 338 LEU A CA 1
ATOM 2669 C C . LEU A 1 338 ? -32.348 -4.646 -10.509 1.00 91.69 338 LEU A C 1
ATOM 2671 O O . LEU A 1 338 ? -31.965 -4.671 -9.343 1.00 91.69 338 LEU A O 1
ATOM 2675 N N . ARG A 1 339 ? -31.504 -4.725 -11.535 1.00 91.62 339 ARG A N 1
ATOM 2676 C CA . ARG A 1 339 ? -30.042 -4.783 -11.421 1.00 91.62 339 ARG A CA 1
ATOM 2677 C C . ARG A 1 339 ? -29.414 -3.676 -12.266 1.0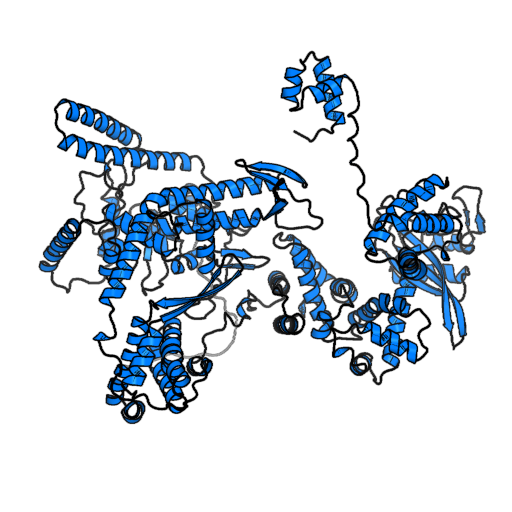0 91.62 339 ARG A C 1
ATOM 2679 O O . ARG A 1 339 ? -29.042 -3.903 -13.418 1.00 91.62 339 ARG A O 1
ATOM 2686 N N . PRO A 1 340 ? -29.317 -2.444 -11.734 1.00 91.94 340 PRO A N 1
ATOM 2687 C CA . PRO A 1 340 ? -28.619 -1.374 -12.427 1.00 91.94 340 PRO A CA 1
ATOM 2688 C C . PRO A 1 340 ? -27.149 -1.737 -12.651 1.00 91.94 340 PRO A C 1
ATOM 2690 O O . PRO A 1 340 ? -26.538 -2.440 -11.843 1.00 91.94 340 PRO A O 1
ATOM 2693 N N . SER A 1 341 ? -26.564 -1.222 -13.734 1.00 90.38 341 SER A N 1
ATOM 2694 C CA . SER A 1 341 ? -25.165 -1.497 -14.055 1.00 90.38 341 SER A CA 1
ATOM 2695 C C . SER A 1 341 ? -24.229 -1.001 -12.948 1.00 90.38 341 SER A C 1
ATOM 2697 O O . SER A 1 341 ? -24.487 0.002 -12.274 1.00 90.38 341 SER A O 1
ATOM 2699 N N . LEU A 1 342 ? -23.095 -1.684 -12.782 1.00 90.12 342 LEU A N 1
ATOM 2700 C CA . LEU A 1 342 ? -22.108 -1.331 -11.764 1.00 90.12 342 LEU A CA 1
ATOM 2701 C C . LEU A 1 342 ? -21.587 0.109 -11.936 1.00 90.12 342 LEU A C 1
ATOM 2703 O O . LEU A 1 342 ? -21.414 0.827 -10.952 1.00 90.12 342 LEU A O 1
ATOM 2707 N N . GLY A 1 343 ? -21.402 0.558 -13.183 1.00 88.31 343 GLY A N 1
ATOM 2708 C CA . GLY A 1 343 ? -21.024 1.940 -13.494 1.00 88.31 343 GLY A CA 1
ATOM 2709 C C . GLY A 1 343 ? -22.076 2.957 -13.078 1.00 88.31 343 GLY A C 1
ATOM 2710 O O . GLY A 1 343 ? -21.733 3.969 -12.467 1.00 88.31 343 GLY A O 1
ATOM 2711 N N . TRP A 1 344 ? -23.353 2.657 -13.310 1.00 90.25 344 TRP A N 1
ATOM 2712 C CA . TRP A 1 344 ? -24.446 3.519 -12.877 1.00 90.25 344 TRP A CA 1
ATOM 2713 C C . TRP A 1 344 ? -24.512 3.635 -11.350 1.00 90.25 344 TRP A C 1
ATOM 2715 O O . TRP A 1 344 ? -24.572 4.744 -10.817 1.00 90.25 344 TRP A O 1
ATOM 2725 N N . LEU A 1 345 ? -24.419 2.507 -10.635 1.00 89.88 345 LEU A N 1
ATOM 2726 C CA . LEU A 1 345 ? -24.448 2.483 -9.169 1.00 89.88 345 LEU A CA 1
ATOM 2727 C C . LEU A 1 345 ? -23.269 3.243 -8.536 1.00 89.88 345 LEU A C 1
ATOM 2729 O O . LEU A 1 345 ? -23.409 3.779 -7.440 1.00 89.88 345 LEU A O 1
ATOM 2733 N N . MET A 1 346 ? -22.115 3.300 -9.208 1.00 87.06 346 MET A N 1
ATOM 2734 C CA . MET A 1 346 ? -20.955 4.078 -8.752 1.00 87.06 346 MET A CA 1
ATOM 2735 C C . MET A 1 346 ? -21.052 5.572 -9.070 1.00 87.06 346 MET A C 1
ATOM 2737 O O . MET A 1 346 ? -20.514 6.380 -8.314 1.00 87.06 346 MET A O 1
ATOM 2741 N N . ALA A 1 347 ? -21.683 5.929 -10.189 1.00 84.94 347 ALA A N 1
ATOM 2742 C CA . ALA A 1 347 ? -21.837 7.314 -10.629 1.00 84.94 347 ALA A CA 1
ATOM 2743 C C . ALA A 1 347 ? -22.940 8.049 -9.854 1.00 84.94 347 ALA A C 1
ATOM 2745 O O . ALA A 1 347 ? -22.833 9.248 -9.593 1.00 84.94 347 ALA A O 1
ATOM 2746 N N . THR A 1 348 ? -24.003 7.326 -9.494 1.00 85.06 348 THR A N 1
ATOM 2747 C CA . THR A 1 348 ? -25.224 7.926 -8.960 1.00 85.06 348 THR A CA 1
ATOM 2748 C C . THR A 1 348 ? -25.080 8.423 -7.524 1.00 85.06 348 THR A C 1
ATOM 2750 O O . THR A 1 348 ? -24.444 7.817 -6.663 1.00 85.06 348 THR A O 1
ATOM 2753 N N . SER A 1 349 ? -25.764 9.530 -7.229 1.00 76.62 349 SER A N 1
ATOM 2754 C CA . SER A 1 349 ? -25.883 10.075 -5.869 1.00 76.62 349 SER A CA 1
ATOM 2755 C C . SER A 1 349 ? -26.950 9.370 -5.016 1.00 76.62 349 SER A C 1
ATOM 2757 O O . SER A 1 349 ? -27.073 9.650 -3.819 1.00 76.62 349 SER A O 1
ATOM 2759 N N . SER A 1 350 ? -27.762 8.491 -5.617 1.00 80.00 350 SER A N 1
ATOM 2760 C CA . SER A 1 350 ? -28.831 7.745 -4.948 1.00 80.00 350 SER A CA 1
ATOM 2761 C C . SER A 1 350 ? -29.210 6.493 -5.751 1.00 80.00 350 SER A C 1
ATOM 2763 O O . SER A 1 350 ? -29.425 6.619 -6.956 1.00 80.00 350 SER A O 1
ATOM 2765 N N . PRO A 1 351 ? -29.385 5.313 -5.130 1.00 79.75 351 PRO A N 1
ATOM 2766 C CA . PRO A 1 351 ? -29.462 5.053 -3.691 1.00 79.75 351 PRO A CA 1
ATOM 2767 C C . PRO A 1 351 ? -28.096 5.065 -2.985 1.00 79.75 351 PRO A C 1
ATOM 2769 O O . PRO A 1 351 ? -27.062 4.871 -3.605 1.00 79.75 351 PRO A O 1
ATOM 2772 N N . LEU A 1 352 ? -28.096 5.313 -1.670 1.00 78.25 352 LEU A N 1
ATOM 2773 C CA . LEU A 1 352 ? -26.896 5.308 -0.817 1.00 78.25 352 LEU A CA 1
ATOM 2774 C C . LEU A 1 352 ? -27.006 4.210 0.244 1.00 78.25 352 LEU A C 1
ATOM 2776 O O . LEU A 1 352 ? -28.112 3.919 0.706 1.00 78.25 352 LEU A O 1
ATOM 2780 N N . ARG A 1 353 ? -25.861 3.719 0.737 1.00 80.19 353 ARG A N 1
ATOM 2781 C CA . ARG A 1 353 ? -25.763 2.708 1.809 1.00 80.19 353 ARG A CA 1
ATOM 2782 C C . ARG A 1 353 ? -26.337 1.355 1.388 1.00 80.19 353 ARG A C 1
ATOM 2784 O O . ARG A 1 353 ? -27.050 0.715 2.165 1.00 80.19 353 ARG A O 1
ATOM 2791 N N . ILE A 1 354 ? -26.012 0.932 0.172 1.00 89.62 354 ILE A N 1
ATOM 2792 C CA . ILE A 1 354 ? -26.406 -0.347 -0.423 1.00 89.62 354 ILE A CA 1
ATOM 2793 C C . ILE A 1 354 ? -25.959 -1.515 0.456 1.00 89.62 354 ILE A C 1
ATOM 2795 O O . ILE A 1 354 ? -26.744 -2.441 0.653 1.00 89.62 354 ILE A O 1
ATOM 2799 N N . ALA A 1 355 ? -24.798 -1.428 1.119 1.00 90.06 355 ALA A N 1
ATOM 2800 C CA . ALA A 1 355 ? -24.353 -2.466 2.050 1.00 90.06 355 ALA A CA 1
ATOM 2801 C C . ALA A 1 355 ? -25.343 -2.738 3.186 1.00 90.06 355 ALA A C 1
ATOM 2803 O O . ALA A 1 355 ? -25.472 -3.873 3.632 1.00 90.06 355 ALA A O 1
ATOM 2804 N N . ASN A 1 356 ? -26.067 -1.720 3.664 1.00 89.62 356 ASN A N 1
ATOM 2805 C CA . ASN A 1 356 ? -27.057 -1.922 4.721 1.00 89.62 356 ASN A CA 1
ATOM 2806 C C . ASN A 1 356 ? -28.311 -2.632 4.232 1.00 89.62 356 ASN A C 1
ATOM 2808 O O . ASN A 1 356 ? -28.968 -3.268 5.049 1.00 89.62 356 ASN A O 1
ATOM 2812 N N . GLU A 1 357 ? -28.683 -2.476 2.962 1.00 87.94 357 GLU A N 1
ATOM 2813 C CA . GLU A 1 357 ? -29.830 -3.204 2.429 1.00 87.94 357 GLU A CA 1
ATOM 2814 C C . GLU A 1 357 ? -29.422 -4.619 2.025 1.00 87.94 357 GLU A C 1
ATOM 2816 O O . GLU A 1 357 ? -30.098 -5.553 2.440 1.00 87.94 357 GLU A O 1
ATOM 2821 N N . MET A 1 358 ? -28.265 -4.805 1.377 1.00 92.50 358 MET A N 1
ATOM 2822 C CA . MET A 1 358 ? -27.715 -6.140 1.090 1.00 92.50 358 MET A CA 1
ATOM 2823 C C . MET A 1 358 ? -27.561 -6.987 2.362 1.00 92.50 358 MET A C 1
ATOM 2825 O O . MET A 1 358 ? -27.959 -8.149 2.370 1.00 92.50 358 MET A O 1
ATOM 2829 N N . ALA A 1 359 ? -27.109 -6.386 3.470 1.00 91.25 359 ALA A N 1
ATOM 2830 C CA . ALA A 1 359 ? -27.029 -7.048 4.776 1.00 91.25 359 ALA A CA 1
ATOM 2831 C C . ALA A 1 359 ? -28.389 -7.445 5.375 1.00 91.25 359 ALA A C 1
ATOM 2833 O O . ALA A 1 359 ? -28.434 -8.217 6.323 1.00 91.25 359 ALA A O 1
ATOM 2834 N N . LYS A 1 360 ? -29.502 -6.873 4.910 1.00 85.75 360 LYS A N 1
ATOM 2835 C CA . LYS A 1 360 ? -30.838 -7.228 5.412 1.00 85.75 360 LYS A CA 1
ATOM 2836 C C . LYS A 1 360 ? -31.518 -8.269 4.550 1.00 85.75 360 LYS A C 1
ATOM 2838 O O . LYS A 1 360 ? -32.194 -9.132 5.093 1.00 85.75 360 LYS A O 1
ATOM 2843 N N . VAL A 1 361 ? -31.424 -8.117 3.230 1.00 86.62 361 VAL A N 1
ATOM 2844 C CA . VAL A 1 361 ? -32.285 -8.859 2.299 1.00 86.62 361 VAL A CA 1
ATOM 2845 C C . VAL A 1 361 ? -31.554 -9.933 1.510 1.00 86.62 361 VAL A C 1
ATOM 2847 O O . VAL A 1 361 ? -32.224 -10.774 0.926 1.00 86.62 361 VAL A O 1
ATOM 2850 N N . ARG A 1 362 ? -30.215 -9.909 1.470 1.00 88.31 362 ARG A N 1
ATOM 2851 C CA . ARG A 1 362 ? -29.437 -10.787 0.589 1.00 88.31 362 ARG A CA 1
ATOM 2852 C C . ARG A 1 362 ? -28.456 -11.674 1.331 1.00 88.31 362 ARG A C 1
ATOM 2854 O O . ARG A 1 362 ? -28.581 -12.887 1.271 1.00 88.31 362 ARG A O 1
ATOM 2861 N N . ASP A 1 363 ? -27.505 -11.069 2.033 1.00 91.75 363 ASP A N 1
ATOM 2862 C CA . ASP A 1 363 ? -26.452 -11.813 2.725 1.00 91.75 363 ASP A CA 1
ATOM 2863 C C . ASP A 1 363 ? -26.114 -11.174 4.081 1.00 91.75 363 ASP A C 1
ATOM 2865 O O . ASP A 1 363 ? -25.132 -10.433 4.215 1.00 91.75 363 ASP A O 1
ATOM 2869 N N . PRO A 1 364 ? -26.967 -11.395 5.099 1.00 91.31 364 PRO A N 1
ATOM 2870 C CA . PRO A 1 364 ? -26.739 -10.855 6.432 1.00 91.31 364 PRO A CA 1
ATOM 2871 C C . PRO A 1 364 ? -25.445 -11.357 7.062 1.00 91.31 364 PRO A C 1
ATOM 2873 O O . PRO A 1 364 ? -24.741 -10.563 7.687 1.00 91.31 364 PRO A O 1
ATOM 2876 N N . GLN A 1 365 ? -25.133 -12.643 6.876 1.00 90.12 365 GLN A N 1
ATOM 2877 C CA . GLN A 1 365 ? -23.966 -13.267 7.482 1.00 90.12 365 GLN A CA 1
ATOM 2878 C C . GLN A 1 365 ? -22.682 -12.822 6.782 1.00 90.12 365 GLN A C 1
ATOM 2880 O O . GLN A 1 365 ? -21.808 -12.289 7.455 1.00 90.12 365 GLN A O 1
ATOM 2885 N N . GLY A 1 366 ? -22.601 -12.884 5.448 1.00 89.94 366 GLY A N 1
ATOM 2886 C CA . GLY A 1 366 ? -21.398 -12.466 4.725 1.00 89.94 366 GLY A CA 1
ATOM 2887 C C . GLY A 1 366 ? -21.041 -10.998 4.970 1.00 89.94 366 GLY A C 1
ATOM 2888 O O . GLY A 1 366 ? -19.887 -10.660 5.228 1.00 89.94 366 GLY A O 1
ATOM 2889 N N . ILE A 1 367 ? -22.027 -10.090 5.007 1.00 91.19 367 ILE A N 1
ATOM 2890 C CA . ILE A 1 367 ? -21.757 -8.684 5.358 1.00 91.19 367 ILE A CA 1
ATOM 2891 C C . ILE A 1 367 ? -21.384 -8.527 6.844 1.00 91.19 367 ILE A C 1
ATOM 2893 O O . ILE A 1 367 ? -20.593 -7.638 7.181 1.00 91.19 367 ILE A O 1
ATOM 2897 N N . ALA A 1 368 ? -21.939 -9.343 7.745 1.00 88.94 368 ALA A N 1
ATOM 2898 C CA . ALA A 1 368 ? -21.534 -9.352 9.149 1.00 88.94 368 ALA A CA 1
ATOM 2899 C C . ALA A 1 368 ? -20.082 -9.827 9.310 1.00 88.94 368 ALA A C 1
ATOM 2901 O O . ALA A 1 368 ? -19.332 -9.177 10.036 1.00 88.94 368 ALA A O 1
ATOM 2902 N N . ASP A 1 369 ? -19.657 -10.847 8.566 1.00 87.56 369 ASP A N 1
ATOM 2903 C CA . ASP A 1 369 ? -18.293 -11.384 8.579 1.00 87.56 369 ASP A CA 1
ATOM 2904 C C . ASP A 1 369 ? -17.283 -10.350 8.059 1.00 87.56 369 ASP A C 1
ATOM 2906 O O . ASP A 1 369 ? -16.276 -10.063 8.713 1.00 87.56 369 ASP A O 1
ATOM 2910 N N . LEU A 1 370 ? -17.607 -9.655 6.961 1.00 88.31 370 LEU A N 1
ATOM 2911 C CA . LEU A 1 370 ? -16.809 -8.527 6.458 1.00 88.31 370 LEU A CA 1
ATOM 2912 C C . LEU A 1 370 ? -16.696 -7.384 7.483 1.00 88.31 370 LEU A C 1
ATOM 2914 O O . LEU A 1 370 ? -15.668 -6.707 7.573 1.00 88.31 370 LEU A O 1
ATOM 2918 N N . ARG A 1 371 ? -17.756 -7.140 8.266 1.00 85.88 371 ARG A N 1
ATOM 2919 C CA . ARG A 1 371 ? -17.746 -6.155 9.361 1.00 85.88 371 ARG A CA 1
ATOM 2920 C C . ARG A 1 371 ? -16.984 -6.657 10.582 1.00 85.88 371 ARG A C 1
ATOM 2922 O O . ARG A 1 371 ? -16.418 -5.821 11.279 1.00 85.88 371 ARG A O 1
ATOM 2929 N N . ALA A 1 372 ? -16.962 -7.961 10.841 1.00 80.94 372 ALA A N 1
ATOM 2930 C CA . ALA A 1 372 ? -16.239 -8.582 11.945 1.00 80.94 372 ALA A CA 1
ATOM 2931 C C . ALA A 1 372 ? -14.727 -8.613 11.685 1.00 80.94 372 ALA A C 1
ATOM 2933 O O . ALA A 1 372 ? -13.955 -8.341 12.602 1.00 80.94 372 ALA A O 1
ATOM 2934 N N . ALA A 1 373 ? -14.299 -8.784 10.428 1.00 73.12 373 ALA A N 1
ATOM 2935 C CA . ALA A 1 373 ? -12.897 -8.674 10.005 1.00 73.12 373 ALA A CA 1
ATOM 2936 C C . ALA A 1 373 ? -12.246 -7.315 10.360 1.00 73.12 373 ALA A C 1
ATOM 2938 O O . ALA A 1 373 ? -11.025 -7.191 10.441 1.00 73.12 373 ALA A O 1
ATOM 2939 N N . ARG A 1 374 ? -13.060 -6.294 10.671 1.00 64.25 374 ARG A N 1
ATOM 2940 C CA . ARG A 1 374 ? -12.643 -5.020 11.284 1.00 64.25 374 ARG A CA 1
ATOM 2941 C C . ARG A 1 374 ? -11.857 -5.198 12.590 1.00 64.25 374 ARG A C 1
ATOM 2943 O O . ARG A 1 374 ? -11.024 -4.351 12.907 1.00 64.25 374 ARG A O 1
ATOM 2950 N N . LEU A 1 375 ? -12.133 -6.254 13.357 1.00 51.84 375 LEU A N 1
ATOM 2951 C CA . LEU A 1 375 ? -11.542 -6.498 14.678 1.00 51.84 375 LEU A CA 1
ATOM 2952 C C . LEU A 1 375 ? -10.043 -6.838 14.622 1.00 51.84 375 LEU A C 1
ATOM 2954 O O . LEU A 1 375 ? -9.386 -6.824 15.658 1.00 51.84 375 LEU A O 1
ATOM 2958 N N . LEU A 1 376 ? -9.475 -7.034 13.426 1.00 57.09 376 LEU A N 1
ATOM 2959 C CA . LEU A 1 376 ? -8.031 -7.190 13.218 1.00 57.09 376 LEU A CA 1
ATOM 2960 C C . LEU A 1 376 ? -7.225 -5.886 13.442 1.00 57.09 376 LEU A C 1
ATOM 2962 O O . LEU A 1 376 ? -6.008 -5.896 13.308 1.00 57.09 376 LEU A O 1
ATOM 2966 N N . ASN A 1 377 ? -7.863 -4.757 13.798 1.00 56.41 377 ASN A N 1
ATOM 2967 C CA . ASN A 1 377 ? -7.231 -3.479 14.190 1.00 56.41 377 ASN A CA 1
ATOM 2968 C C . ASN A 1 377 ? -6.234 -2.857 13.180 1.00 56.41 377 ASN A C 1
ATOM 2970 O O . ASN A 1 377 ? -5.504 -1.926 13.523 1.00 56.41 377 ASN A O 1
ATOM 2974 N N . THR A 1 378 ? -6.212 -3.291 11.920 1.00 63.81 378 THR A N 1
ATOM 2975 C CA . THR A 1 378 ? -5.275 -2.792 10.893 1.00 63.81 378 THR A CA 1
ATOM 2976 C C . THR A 1 378 ? -5.856 -1.670 10.023 1.00 63.81 378 THR A C 1
ATOM 2978 O O . THR A 1 378 ? -5.110 -0.841 9.490 1.00 63.81 378 THR A O 1
ATOM 2981 N N . VAL A 1 379 ? -7.189 -1.574 9.904 1.00 72.94 379 VAL A N 1
ATOM 2982 C CA . VAL A 1 379 ? -7.878 -0.591 9.045 1.00 72.94 379 VAL A CA 1
ATOM 2983 C C . VAL A 1 379 ? -9.045 0.095 9.765 1.00 72.94 379 VAL A C 1
ATOM 2985 O O . VAL A 1 379 ? -9.841 -0.537 10.445 1.00 72.94 379 VAL A O 1
ATOM 2988 N N . GLY A 1 380 ? -9.156 1.421 9.610 1.00 74.00 380 GLY A N 1
ATOM 2989 C CA . GLY A 1 380 ? -10.201 2.229 10.253 1.00 74.00 380 GLY A CA 1
ATOM 2990 C C . GLY A 1 380 ? -11.500 2.347 9.460 1.00 74.00 380 GLY A C 1
ATOM 2991 O O . GLY A 1 380 ? -11.552 2.064 8.262 1.00 74.00 380 GLY A O 1
ATOM 2992 N N . ASP A 1 381 ? -12.533 2.884 10.114 1.00 76.19 381 ASP A N 1
ATOM 2993 C CA . ASP A 1 381 ? -13.893 3.002 9.558 1.00 76.19 381 ASP A CA 1
ATOM 2994 C C . ASP A 1 381 ? -13.956 3.803 8.260 1.00 76.19 381 ASP A C 1
ATOM 2996 O O . ASP A 1 381 ? -14.745 3.503 7.367 1.00 76.19 381 ASP A O 1
ATOM 3000 N N . ALA A 1 382 ? -13.108 4.826 8.141 1.00 75.81 382 ALA A N 1
ATOM 3001 C CA . ALA A 1 382 ? -13.041 5.669 6.952 1.00 75.81 382 ALA A CA 1
ATOM 3002 C C . ALA A 1 382 ? -12.630 4.897 5.686 1.00 75.81 382 ALA A C 1
ATOM 3004 O O . ALA A 1 382 ? -12.951 5.342 4.589 1.00 75.81 382 ALA A O 1
ATOM 3005 N N . THR A 1 383 ? -11.954 3.756 5.837 1.00 79.62 383 THR A N 1
ATOM 3006 C CA . THR A 1 383 ? -11.490 2.921 4.724 1.00 79.62 383 THR A CA 1
ATOM 3007 C C . THR A 1 383 ? -12.314 1.638 4.597 1.00 79.62 383 THR A C 1
ATOM 3009 O O . THR A 1 383 ? -12.630 1.238 3.479 1.00 79.62 383 THR A O 1
ATOM 3012 N N . MET A 1 384 ? -12.717 1.029 5.719 1.00 81.19 384 MET A N 1
ATOM 3013 C CA . MET A 1 384 ? -13.537 -0.191 5.727 1.00 81.19 384 MET A CA 1
ATOM 3014 C C . MET A 1 384 ? -14.953 0.042 5.196 1.00 81.19 384 MET A C 1
ATOM 3016 O O . MET A 1 384 ? -15.451 -0.760 4.413 1.00 81.19 384 MET A O 1
ATOM 3020 N N . ILE A 1 385 ? -15.607 1.145 5.579 1.00 83.31 385 ILE A N 1
ATOM 3021 C CA . ILE A 1 385 ? -16.990 1.410 5.154 1.00 83.31 385 ILE A CA 1
ATOM 3022 C C . ILE A 1 385 ? -17.088 1.529 3.622 1.00 83.31 385 ILE A C 1
ATOM 3024 O O . ILE A 1 385 ? -17.921 0.833 3.044 1.00 83.31 385 ILE A O 1
ATOM 3028 N N . PRO A 1 386 ? -16.242 2.326 2.933 1.00 85.88 386 PRO A N 1
ATOM 3029 C CA . PRO A 1 386 ? -16.237 2.348 1.471 1.00 85.88 386 PRO A CA 1
ATOM 3030 C C . PRO A 1 386 ? -15.897 0.999 0.832 1.00 85.88 386 PRO A C 1
ATOM 3032 O O . PRO A 1 386 ? -16.417 0.700 -0.237 1.00 85.88 386 PRO A O 1
ATOM 3035 N N . ALA A 1 387 ? -15.044 0.187 1.466 1.00 88.31 387 ALA A N 1
ATOM 3036 C CA . ALA A 1 387 ? -14.684 -1.130 0.951 1.00 88.31 387 ALA A CA 1
ATOM 3037 C C . ALA A 1 387 ? -15.882 -2.094 0.960 1.00 88.31 387 ALA A C 1
ATOM 3039 O O . ALA A 1 387 ? -16.188 -2.701 -0.062 1.00 88.31 387 ALA A O 1
ATOM 3040 N N . ILE A 1 388 ? -16.612 -2.165 2.076 1.00 90.69 388 ILE A N 1
ATOM 3041 C CA . ILE A 1 388 ? -17.831 -2.979 2.195 1.00 90.69 388 ILE A CA 1
ATOM 3042 C C . ILE A 1 388 ? -18.925 -2.457 1.257 1.00 90.69 388 ILE A C 1
ATOM 3044 O O . ILE A 1 388 ? -19.611 -3.244 0.612 1.00 90.69 388 ILE A O 1
ATOM 3048 N N . GLU A 1 389 ? -19.068 -1.135 1.130 1.00 90.62 389 GLU A N 1
ATOM 3049 C CA . GLU A 1 389 ? -20.005 -0.545 0.169 1.00 90.62 389 GLU A CA 1
ATOM 3050 C C . GLU A 1 389 ? -19.650 -0.947 -1.271 1.00 90.62 389 GLU A C 1
ATOM 3052 O O . GLU A 1 389 ? -20.543 -1.251 -2.051 1.00 90.62 389 GLU A O 1
ATOM 3057 N N . LYS A 1 390 ? -18.357 -1.035 -1.615 1.00 91.06 390 LYS A N 1
ATOM 3058 C CA . LYS A 1 390 ? -17.896 -1.505 -2.930 1.00 91.06 390 LYS A CA 1
ATOM 3059 C C . LYS A 1 390 ? -18.295 -2.954 -3.210 1.00 91.06 390 LYS A C 1
ATOM 3061 O O . LYS A 1 390 ? -18.759 -3.239 -4.308 1.00 91.06 390 LYS A O 1
ATOM 3066 N N . ILE A 1 391 ? -18.148 -3.840 -2.225 1.00 93.31 391 ILE A N 1
ATOM 3067 C CA . ILE A 1 391 ? -18.572 -5.246 -2.328 1.00 93.31 391 ILE A CA 1
ATOM 3068 C C . ILE A 1 391 ? -20.092 -5.313 -2.512 1.00 93.31 391 ILE A C 1
ATOM 3070 O O . ILE A 1 391 ? -20.583 -5.979 -3.416 1.00 93.31 391 ILE A O 1
ATOM 3074 N N . ALA A 1 392 ? -20.843 -4.534 -1.733 1.00 93.94 392 ALA A N 1
ATOM 3075 C CA . ALA A 1 392 ? -22.296 -4.481 -1.844 1.00 93.94 392 ALA A CA 1
ATOM 3076 C C . ALA A 1 392 ? -22.790 -3.911 -3.186 1.00 93.94 392 ALA A C 1
ATOM 3078 O O . ALA A 1 392 ? -23.830 -4.337 -3.680 1.00 93.94 392 ALA A O 1
ATOM 3079 N N . LEU A 1 393 ? -22.054 -2.972 -3.794 1.00 93.69 393 LEU A N 1
ATOM 3080 C CA . LEU A 1 393 ? -22.324 -2.485 -5.152 1.00 93.69 393 LEU A CA 1
ATOM 3081 C C . LEU A 1 393 ? -22.159 -3.599 -6.194 1.00 93.69 393 LEU A C 1
ATOM 3083 O O . LEU A 1 393 ? -22.979 -3.696 -7.104 1.00 93.69 393 LEU A O 1
ATOM 3087 N N . ILE A 1 394 ? -21.135 -4.449 -6.047 1.00 94.12 394 ILE A N 1
ATOM 3088 C CA . ILE A 1 394 ? -20.939 -5.622 -6.912 1.00 94.12 394 ILE A CA 1
ATOM 3089 C C . ILE A 1 394 ? -22.115 -6.592 -6.745 1.00 94.12 394 ILE A C 1
ATOM 3091 O O . ILE A 1 394 ? -22.749 -6.935 -7.739 1.00 94.12 394 ILE A O 1
ATOM 3095 N N . MET A 1 395 ? -22.478 -6.942 -5.504 1.00 94.81 395 MET A N 1
ATOM 3096 C CA . MET A 1 395 ? -23.630 -7.814 -5.212 1.00 94.81 395 MET A CA 1
ATOM 3097 C C . MET A 1 395 ? -24.943 -7.269 -5.797 1.00 94.81 395 MET A C 1
ATOM 3099 O O . MET A 1 395 ? -25.762 -8.025 -6.317 1.00 94.81 395 MET A O 1
ATOM 3103 N N . ALA A 1 396 ? -25.149 -5.951 -5.723 1.00 93.38 396 ALA A N 1
ATOM 3104 C CA . ALA A 1 396 ? -26.332 -5.283 -6.259 1.00 93.38 396 ALA A CA 1
ATOM 3105 C C . ALA A 1 396 ? -26.392 -5.307 -7.796 1.00 93.38 396 ALA A C 1
ATOM 3107 O O . ALA A 1 396 ? -27.478 -5.431 -8.357 1.00 93.38 396 ALA A O 1
ATOM 3108 N N . ALA A 1 397 ? -25.247 -5.186 -8.475 1.00 93.62 397 ALA A N 1
ATOM 3109 C CA . ALA A 1 397 ? -25.177 -5.206 -9.935 1.00 93.62 397 ALA A CA 1
ATOM 3110 C C . ALA A 1 397 ? -25.238 -6.628 -10.511 1.00 93.62 397 ALA A C 1
ATOM 3112 O O . ALA A 1 397 ? -25.883 -6.862 -11.531 1.00 93.62 397 ALA A O 1
ATOM 3113 N N . LYS A 1 398 ? -24.537 -7.577 -9.882 1.00 92.81 398 LYS A N 1
ATOM 3114 C CA . LYS A 1 398 ? -24.321 -8.928 -10.420 1.00 92.81 398 LYS A CA 1
ATOM 3115 C C . LYS A 1 398 ? -25.324 -9.955 -9.904 1.00 92.81 398 LYS A C 1
ATOM 3117 O O . LYS A 1 398 ? -25.620 -10.915 -10.610 1.00 92.81 398 LYS A O 1
ATOM 3122 N N . GLY A 1 399 ? -25.903 -9.738 -8.726 1.00 90.31 399 GLY A N 1
ATOM 3123 C CA . GLY A 1 399 ? -26.618 -10.792 -8.011 1.00 90.31 399 GLY A CA 1
ATOM 3124 C C . GLY A 1 399 ? -25.736 -11.472 -6.959 1.00 90.31 399 GLY A C 1
ATOM 3125 O O . GLY A 1 399 ? -24.553 -11.165 -6.849 1.00 90.31 399 GLY A O 1
ATOM 3126 N N . GLY A 1 400 ? -26.321 -12.400 -6.199 1.00 91.31 400 GLY A N 1
ATOM 3127 C CA . GLY A 1 400 ? -25.565 -13.306 -5.324 1.00 91.31 400 GLY A CA 1
ATOM 3128 C C . GLY A 1 400 ? -25.150 -12.751 -3.955 1.00 91.31 400 GLY A C 1
ATOM 3129 O O . GLY A 1 400 ? -25.414 -11.602 -3.590 1.00 91.31 400 GLY A O 1
ATOM 3130 N N . ALA A 1 401 ? -24.539 -13.624 -3.165 1.00 93.81 401 ALA A N 1
ATOM 3131 C CA . ALA A 1 401 ? -23.974 -13.370 -1.846 1.00 93.81 401 ALA A CA 1
ATOM 3132 C C . ALA A 1 401 ? -22.522 -12.859 -1.940 1.00 93.81 401 ALA A C 1
ATOM 3134 O O . ALA A 1 401 ? -21.939 -12.792 -3.020 1.00 93.81 401 ALA A O 1
ATOM 3135 N N . VAL A 1 402 ? -21.904 -12.517 -0.804 1.00 94.00 402 VAL A N 1
ATOM 3136 C CA . VAL A 1 402 ? -20.495 -12.076 -0.763 1.00 94.00 402 VAL A CA 1
ATOM 3137 C C . VAL A 1 402 ? -19.557 -13.146 -1.343 1.00 94.00 402 VAL A C 1
ATOM 3139 O O . VAL A 1 402 ? -18.609 -12.805 -2.045 1.00 94.00 402 VAL A O 1
ATOM 3142 N N . ARG A 1 403 ? -19.857 -14.431 -1.115 1.00 92.19 403 ARG A N 1
ATOM 3143 C CA . ARG A 1 403 ? -19.116 -15.586 -1.667 1.00 92.19 403 ARG A CA 1
ATOM 3144 C C . ARG A 1 403 ? -19.158 -15.725 -3.187 1.00 92.19 403 ARG A C 1
ATOM 3146 O O . ARG A 1 403 ? -18.302 -16.400 -3.738 1.00 92.19 403 ARG A O 1
ATOM 3153 N N . ASP A 1 404 ? -20.133 -15.105 -3.847 1.00 93.75 404 ASP A N 1
ATOM 3154 C CA . ASP A 1 404 ? -20.283 -15.194 -5.303 1.00 93.75 404 ASP A CA 1
ATOM 3155 C C . ASP A 1 404 ? -19.469 -14.102 -6.020 1.00 93.75 404 ASP A C 1
ATOM 3157 O O . ASP A 1 404 ? -19.392 -14.081 -7.246 1.00 93.75 404 ASP A O 1
ATOM 3161 N N . VAL A 1 405 ? -18.855 -13.178 -5.267 1.00 93.81 405 VAL A N 1
ATOM 3162 C CA . VAL A 1 405 ? -18.009 -12.119 -5.824 1.00 93.81 405 VAL A CA 1
ATOM 3163 C C . VAL A 1 405 ? -16.697 -12.715 -6.317 1.00 93.81 405 VAL A C 1
ATOM 3165 O O . VAL A 1 405 ? -15.907 -13.241 -5.536 1.00 93.81 405 VAL A O 1
ATOM 3168 N N . THR A 1 406 ? -16.420 -12.560 -7.610 1.00 92.62 406 THR A N 1
ATOM 3169 C CA . THR A 1 406 ? -15.206 -13.092 -8.236 1.00 92.62 406 THR A CA 1
ATOM 3170 C C . THR A 1 406 ? -14.079 -12.056 -8.324 1.00 92.62 406 THR A C 1
ATOM 3172 O O . THR A 1 406 ? -14.272 -10.841 -8.178 1.00 92.62 406 THR A O 1
ATOM 3175 N N . ILE A 1 407 ? -12.866 -12.526 -8.633 1.00 90.81 407 ILE A N 1
ATOM 3176 C CA . ILE A 1 407 ? -11.726 -11.658 -8.979 1.00 90.81 407 ILE A CA 1
ATOM 3177 C C . ILE A 1 407 ? -12.060 -10.805 -10.216 1.00 90.81 407 ILE A C 1
ATOM 3179 O O . ILE A 1 407 ? -11.729 -9.617 -10.256 1.00 90.81 407 ILE A O 1
ATOM 3183 N N . GLY A 1 408 ? -12.762 -11.381 -11.199 1.00 89.69 408 GLY A N 1
ATOM 3184 C CA . GLY A 1 408 ? -13.212 -10.683 -12.405 1.00 89.69 408 GLY A CA 1
ATOM 3185 C C . GLY A 1 408 ? -14.123 -9.494 -12.095 1.00 89.69 408 GLY A C 1
ATOM 3186 O O . GLY A 1 408 ? -13.905 -8.401 -12.622 1.00 89.69 408 GLY A O 1
ATOM 3187 N N . ASP A 1 409 ? -15.062 -9.654 -11.159 1.00 92.00 409 ASP A N 1
ATOM 3188 C CA . ASP A 1 409 ? -15.942 -8.562 -10.720 1.00 92.00 409 ASP A CA 1
ATOM 3189 C C . ASP A 1 409 ? -15.157 -7.439 -10.033 1.00 92.00 409 ASP A C 1
ATOM 3191 O O . ASP A 1 409 ? -15.442 -6.249 -10.203 1.00 92.00 409 ASP A O 1
ATOM 3195 N N . CYS A 1 410 ? -14.123 -7.802 -9.272 1.00 90.19 410 CYS A N 1
ATOM 3196 C CA . CYS A 1 410 ? -13.237 -6.839 -8.631 1.00 90.19 410 CYS A CA 1
ATOM 3197 C C . CYS A 1 410 ? -12.431 -6.032 -9.662 1.00 90.19 410 CYS A C 1
ATOM 3199 O O . CYS A 1 410 ? -12.293 -4.812 -9.520 1.00 90.19 410 CYS A O 1
ATOM 3201 N N . LEU A 1 411 ? -11.930 -6.687 -10.712 1.00 87.81 411 LEU A N 1
ATOM 3202 C CA . LEU A 1 411 ? -11.229 -6.049 -11.830 1.00 87.81 411 LEU A CA 1
ATOM 3203 C C . LEU A 1 411 ? -12.141 -5.105 -12.616 1.00 87.81 411 LEU A C 1
ATOM 3205 O O . LEU A 1 411 ? -11.770 -3.952 -12.861 1.00 87.81 411 LEU A O 1
ATOM 3209 N N . GLU A 1 412 ? -13.347 -5.559 -12.955 1.00 89.56 412 GLU A N 1
ATOM 3210 C CA . GLU A 1 412 ? -14.362 -4.744 -13.621 1.00 89.56 412 GLU A CA 1
ATOM 3211 C C . GLU A 1 412 ? -14.713 -3.512 -12.776 1.00 89.56 412 GLU A C 1
ATOM 3213 O O . GLU A 1 412 ? -14.679 -2.384 -13.270 1.00 89.56 412 GLU A O 1
ATOM 3218 N N . SER A 1 413 ? -14.951 -3.709 -11.477 1.00 88.81 413 SER A N 1
ATOM 3219 C CA . SER A 1 413 ? -15.222 -2.645 -10.507 1.00 88.81 413 SER A CA 1
ATOM 3220 C C . SER A 1 413 ? -14.106 -1.597 -10.470 1.00 88.81 413 SER A C 1
ATOM 3222 O O . SER A 1 413 ? -14.380 -0.392 -10.494 1.00 88.81 413 SER A O 1
ATOM 3224 N N . MET A 1 414 ? -12.835 -2.016 -10.467 1.00 85.12 414 MET A N 1
ATOM 3225 C CA . MET A 1 414 ? -11.688 -1.099 -10.505 1.00 85.12 414 MET A CA 1
ATOM 3226 C C . MET A 1 414 ? -11.574 -0.344 -11.830 1.00 85.12 414 MET A C 1
ATOM 3228 O O . MET A 1 414 ? -11.265 0.849 -11.809 1.00 85.12 414 MET A O 1
ATOM 3232 N N . ARG A 1 415 ? -11.825 -1.005 -12.967 1.00 85.69 415 ARG A N 1
ATOM 3233 C CA . ARG A 1 415 ? -11.822 -0.371 -14.294 1.00 85.69 415 ARG A CA 1
ATOM 3234 C C . ARG A 1 415 ? -12.903 0.707 -14.380 1.00 85.69 415 ARG A C 1
ATOM 3236 O O . ARG A 1 415 ? -12.579 1.869 -14.608 1.00 85.69 415 ARG A O 1
ATOM 3243 N N . ILE A 1 416 ? -14.148 0.344 -14.075 1.00 86.38 416 ILE A N 1
ATOM 3244 C CA . ILE A 1 416 ? -15.303 1.252 -14.076 1.00 86.38 416 ILE A CA 1
ATOM 3245 C C . ILE A 1 416 ? -15.074 2.439 -13.133 1.00 86.38 416 ILE A C 1
ATOM 3247 O O . ILE A 1 416 ? -15.381 3.578 -13.471 1.00 86.38 416 ILE A O 1
ATOM 3251 N N . SER A 1 417 ? -14.467 2.210 -11.964 1.00 82.69 417 SER A N 1
ATOM 3252 C CA . SER A 1 417 ? -14.144 3.295 -11.025 1.00 82.69 417 SER A CA 1
ATOM 3253 C C . SER A 1 417 ? -13.235 4.362 -11.632 1.00 82.69 417 SER A C 1
ATOM 3255 O O . SER A 1 417 ? -13.397 5.539 -11.322 1.00 82.69 417 SER A O 1
ATOM 3257 N N . ARG A 1 418 ? -12.267 3.963 -12.470 1.00 79.81 418 ARG A N 1
ATOM 3258 C CA . ARG A 1 418 ? -11.343 4.897 -13.134 1.00 79.81 418 ARG A CA 1
ATOM 3259 C C . ARG A 1 418 ? -12.043 5.711 -14.222 1.00 79.81 418 ARG A C 1
ATOM 3261 O O . ARG A 1 418 ? -11.680 6.864 -14.418 1.00 79.81 418 ARG A O 1
ATOM 3268 N N . GLU A 1 419 ? -13.026 5.117 -14.895 1.00 81.00 419 GLU A N 1
ATOM 3269 C CA . GLU A 1 419 ? -13.813 5.754 -15.959 1.00 81.00 419 GLU A CA 1
ATOM 3270 C C . GLU A 1 419 ? -14.835 6.749 -15.391 1.00 81.00 419 GLU A C 1
ATOM 3272 O O . GLU A 1 419 ? -14.949 7.872 -15.872 1.00 81.00 419 GLU A O 1
ATOM 3277 N N . VAL A 1 420 ? -15.552 6.355 -14.336 1.00 77.62 420 VAL A N 1
ATOM 3278 C CA . VAL A 1 420 ? -16.681 7.117 -13.781 1.00 77.62 420 VAL A CA 1
ATOM 3279 C C . VAL A 1 420 ? -16.242 8.217 -12.805 1.00 77.62 420 VAL A C 1
ATOM 3281 O O . VAL A 1 420 ? -16.926 9.232 -12.680 1.00 77.62 420 VAL A O 1
ATOM 3284 N N . LEU A 1 421 ? -15.111 8.043 -12.110 1.00 70.12 421 LEU A N 1
ATOM 3285 C CA . LEU A 1 421 ? -14.603 8.980 -11.095 1.00 70.12 421 LEU A CA 1
ATOM 3286 C C . LEU A 1 421 ? -13.177 9.472 -11.431 1.00 70.12 421 LEU A C 1
ATOM 3288 O O . LEU A 1 421 ? -12.239 9.232 -10.657 1.00 70.12 421 LEU A O 1
ATOM 3292 N N . PRO A 1 422 ? -12.977 10.172 -12.566 1.00 59.88 422 PRO A N 1
ATOM 3293 C CA . PRO A 1 422 ? -11.661 10.662 -12.962 1.00 59.88 422 PRO A CA 1
ATOM 3294 C C . PRO A 1 422 ? -11.116 11.656 -11.922 1.00 59.88 422 PRO A C 1
ATOM 3296 O O . PRO A 1 422 ? -11.813 12.555 -11.458 1.00 59.88 422 PRO A O 1
ATOM 3299 N N . GLY A 1 423 ? -9.857 11.477 -11.512 1.00 51.03 423 GLY A N 1
ATOM 3300 C CA . GLY A 1 423 ? -9.195 12.329 -10.513 1.00 51.03 423 GLY A CA 1
ATOM 3301 C C . GLY A 1 423 ? -9.347 11.878 -9.053 1.00 51.03 423 GLY A C 1
ATOM 3302 O O . GLY A 1 423 ? -8.579 12.333 -8.200 1.00 51.03 423 GLY A O 1
ATOM 3303 N N . GLN A 1 424 ? -10.230 10.919 -8.740 1.00 53.19 424 GLN A N 1
ATOM 3304 C CA . GLN A 1 424 ? -10.182 10.231 -7.446 1.00 53.19 424 GLN A CA 1
ATOM 3305 C C . GLN A 1 424 ? -9.047 9.199 -7.454 1.00 53.19 424 GLN A C 1
ATOM 3307 O O . GLN A 1 424 ? -9.216 8.031 -7.788 1.00 53.19 424 GLN A O 1
ATOM 3312 N N . THR A 1 425 ? -7.855 9.629 -7.041 1.00 38.62 425 THR A N 1
ATOM 3313 C CA . THR A 1 425 ? -6.604 8.840 -6.995 1.00 38.62 425 THR A CA 1
ATOM 3314 C C . THR A 1 425 ? -6.614 7.640 -6.033 1.00 38.62 425 THR A C 1
ATOM 3316 O O . THR A 1 425 ? -5.568 7.049 -5.763 1.00 38.62 425 THR A O 1
ATOM 3319 N N . ARG A 1 426 ? -7.770 7.250 -5.480 1.00 48.03 426 ARG A N 1
ATOM 3320 C CA . ARG A 1 426 ? -7.887 6.179 -4.482 1.00 48.03 426 ARG A CA 1
ATOM 3321 C C . ARG A 1 426 ? -9.155 5.348 -4.674 1.00 48.03 426 ARG A C 1
ATOM 3323 O O . ARG A 1 426 ? -10.018 5.319 -3.801 1.00 48.03 426 ARG A O 1
ATOM 3330 N N . SER A 1 427 ? -9.213 4.573 -5.755 1.00 54.09 427 SER A N 1
ATOM 3331 C CA . SER A 1 427 ? -9.917 3.284 -5.704 1.00 54.09 427 SER A CA 1
ATOM 3332 C C . SER A 1 427 ? -9.158 2.399 -4.713 1.00 54.09 427 SER A C 1
ATOM 3334 O O . SER A 1 427 ? -8.240 1.674 -5.092 1.00 54.09 427 SER A O 1
ATOM 3336 N N . SER A 1 428 ? -9.449 2.563 -3.422 1.00 62.97 428 SER A N 1
ATOM 3337 C CA . SER A 1 428 ? -8.784 1.828 -2.350 1.00 62.97 428 SER A CA 1
ATOM 3338 C C . SER A 1 428 ? -8.935 0.327 -2.606 1.00 62.97 428 SER A C 1
ATOM 3340 O O . SER A 1 428 ? -10.069 -0.145 -2.659 1.00 62.97 428 SER A O 1
ATOM 3342 N N . PRO A 1 429 ? -7.843 -0.443 -2.727 1.00 72.31 429 PRO A N 1
ATOM 3343 C CA . PRO A 1 429 ? -7.927 -1.878 -2.995 1.00 72.31 429 PRO A CA 1
ATOM 3344 C C . PRO A 1 429 ? -8.372 -2.702 -1.785 1.00 72.31 429 PRO A C 1
ATOM 3346 O O . PRO A 1 429 ? -8.430 -3.925 -1.847 1.00 72.31 429 PRO A O 1
ATOM 3349 N N . VAL A 1 430 ? -8.682 -2.034 -0.675 1.00 81.38 430 VAL A N 1
ATOM 3350 C CA . VAL A 1 430 ? -9.039 -2.664 0.594 1.00 81.38 430 VAL A CA 1
ATOM 3351 C C . VAL A 1 430 ? -10.253 -3.580 0.467 1.00 81.38 430 VAL A C 1
ATOM 3353 O O . VAL A 1 430 ? -10.326 -4.544 1.207 1.00 81.38 430 VAL A O 1
ATOM 3356 N N . PHE A 1 431 ? -11.174 -3.351 -0.476 1.00 87.50 431 PHE A N 1
ATOM 3357 C CA . PHE A 1 431 ? -12.296 -4.275 -0.689 1.00 87.50 431 PHE A CA 1
ATOM 3358 C C . PHE A 1 431 ? -11.843 -5.641 -1.226 1.00 87.50 431 PHE A C 1
ATOM 3360 O O . PHE A 1 431 ? -12.312 -6.661 -0.736 1.00 87.50 431 PHE A O 1
ATOM 3367 N N . TYR A 1 432 ? -10.884 -5.668 -2.158 1.00 88.75 432 TYR A N 1
ATOM 3368 C CA . TYR A 1 432 ? -10.273 -6.908 -2.638 1.00 88.75 432 TYR A CA 1
ATOM 3369 C C . TYR A 1 432 ? -9.466 -7.580 -1.525 1.00 88.75 432 TYR A C 1
ATOM 3371 O O . TYR A 1 432 ? -9.628 -8.768 -1.274 1.00 88.75 432 TYR A O 1
ATOM 3379 N N . GLN A 1 433 ? -8.641 -6.802 -0.811 1.00 86.06 433 GLN A N 1
ATOM 3380 C CA . GLN A 1 433 ? -7.862 -7.321 0.318 1.00 86.06 433 GLN A CA 1
ATOM 3381 C C . GLN A 1 433 ? -8.769 -7.892 1.416 1.00 86.06 433 GLN A C 1
ATOM 3383 O O . GLN A 1 433 ? -8.409 -8.872 2.050 1.00 86.06 433 GLN A O 1
ATOM 3388 N N . LEU A 1 434 ? -9.945 -7.297 1.633 1.00 86.88 434 LEU A N 1
ATOM 3389 C CA . LEU A 1 434 ? -10.922 -7.763 2.608 1.00 86.88 434 LEU A CA 1
ATOM 3390 C C . LEU A 1 434 ? -11.534 -9.103 2.198 1.00 86.88 434 LEU A C 1
ATOM 3392 O O . LEU A 1 434 ? -11.579 -10.002 3.030 1.00 86.88 434 LEU A O 1
ATOM 3396 N N . LEU A 1 435 ? -11.953 -9.256 0.937 1.00 89.19 435 LEU A N 1
ATOM 3397 C CA . LEU A 1 435 ? -12.453 -10.531 0.404 1.00 89.19 435 LEU A CA 1
ATOM 3398 C C . LEU A 1 435 ? -11.383 -11.629 0.484 1.00 89.19 435 LEU A C 1
ATOM 3400 O O . LEU A 1 435 ? -11.662 -12.727 0.957 1.00 89.19 435 LEU A O 1
ATOM 3404 N N . HIS A 1 436 ? -10.139 -11.301 0.123 1.00 86.31 436 HIS A N 1
ATOM 3405 C CA . HIS A 1 436 ? -9.008 -12.221 0.224 1.00 86.31 436 HIS A CA 1
ATOM 3406 C C . HIS A 1 436 ? -8.712 -12.619 1.682 1.00 86.31 436 HIS A C 1
ATOM 3408 O O . HIS A 1 436 ? -8.623 -13.798 2.000 1.00 86.31 436 HIS A O 1
ATOM 3414 N N . ALA A 1 437 ? -8.599 -11.648 2.596 1.00 80.38 437 ALA A N 1
ATOM 3415 C CA . ALA A 1 437 ? -8.279 -11.894 4.007 1.00 80.38 437 ALA A CA 1
ATOM 3416 C C . ALA A 1 437 ? -9.378 -12.658 4.765 1.00 80.38 437 ALA A C 1
ATOM 3418 O O . ALA A 1 437 ? -9.108 -13.248 5.805 1.00 80.38 437 ALA A O 1
ATOM 3419 N N . THR A 1 438 ? -10.612 -12.636 4.260 1.00 83.69 438 THR A N 1
ATOM 3420 C CA . THR A 1 438 ? -11.749 -13.380 4.824 1.00 83.69 438 THR A CA 1
ATOM 3421 C C . THR A 1 438 ? -11.979 -14.730 4.138 1.00 83.69 438 THR A C 1
ATOM 3423 O O . THR A 1 438 ? -12.966 -15.389 4.440 1.00 83.69 438 THR A O 1
ATOM 3426 N N . GLY A 1 439 ? -11.082 -15.154 3.238 1.00 84.38 439 GLY A N 1
ATOM 3427 C CA . GLY A 1 439 ? -11.130 -16.477 2.608 1.00 84.38 439 GLY A CA 1
ATOM 3428 C C . GLY A 1 439 ? -12.207 -16.640 1.531 1.00 84.38 439 GLY A C 1
ATOM 3429 O O . GLY A 1 439 ? -12.589 -17.765 1.233 1.00 84.38 439 GLY A O 1
ATOM 3430 N N . HIS A 1 440 ? -12.710 -15.546 0.945 1.00 87.00 440 HIS A N 1
ATOM 3431 C CA . HIS A 1 440 ? -13.727 -15.613 -0.118 1.00 87.00 440 HIS A CA 1
ATOM 3432 C C . HIS A 1 440 ? -13.144 -15.921 -1.505 1.00 87.00 440 HIS A C 1
ATOM 3434 O O . HIS A 1 440 ? -13.894 -16.195 -2.437 1.00 87.00 440 HIS A O 1
ATOM 3440 N N . PHE A 1 441 ? -11.821 -15.862 -1.659 1.00 87.94 441 PHE A N 1
ATOM 3441 C CA . PHE A 1 441 ? -11.131 -16.231 -2.890 1.00 87.94 441 PHE A CA 1
ATOM 3442 C C . PHE A 1 441 ? -10.388 -17.562 -2.722 1.00 87.94 441 PHE A C 1
ATOM 3444 O O . PHE A 1 441 ? -9.994 -17.891 -1.600 1.00 87.94 441 PHE A O 1
ATOM 3451 N N . PRO A 1 442 ? -10.188 -18.325 -3.814 1.00 84.31 442 PRO A N 1
ATOM 3452 C CA . PRO A 1 442 ? -9.407 -19.555 -3.764 1.00 84.31 442 PRO A CA 1
ATOM 3453 C C . PRO A 1 442 ? -7.944 -19.268 -3.388 1.00 84.31 442 PRO A C 1
ATOM 3455 O O . PRO A 1 442 ? -7.473 -18.136 -3.492 1.00 84.31 442 PRO A O 1
ATOM 3458 N N . ALA A 1 443 ? -7.220 -20.291 -2.929 1.00 77.69 443 ALA A N 1
ATOM 3459 C CA . ALA A 1 443 ? -5.859 -20.134 -2.404 1.00 77.69 443 ALA A CA 1
ATOM 3460 C C . ALA A 1 443 ? -4.833 -19.647 -3.449 1.00 77.69 443 ALA A C 1
ATOM 3462 O O . ALA A 1 443 ? -3.810 -19.073 -3.082 1.00 77.69 443 ALA A O 1
ATOM 3463 N N . ASP A 1 444 ? -5.106 -19.861 -4.737 1.00 81.94 444 ASP A N 1
ATOM 3464 C CA . ASP A 1 444 ? -4.308 -19.403 -5.879 1.00 81.94 444 ASP A CA 1
ATOM 3465 C C . ASP A 1 444 ? -4.658 -17.973 -6.331 1.00 81.94 444 ASP A C 1
ATOM 3467 O O . ASP A 1 444 ? -4.011 -17.421 -7.226 1.00 81.94 444 ASP A O 1
ATOM 3471 N N . ALA A 1 445 ? -5.665 -17.345 -5.716 1.00 84.81 445 ALA A N 1
ATOM 3472 C CA . ALA A 1 445 ? -6.032 -15.978 -6.031 1.00 84.81 445 ALA A CA 1
ATOM 3473 C C . ALA A 1 445 ? -4.857 -15.018 -5.778 1.00 84.81 445 ALA A C 1
ATOM 3475 O O . ALA A 1 445 ? -4.169 -15.128 -4.762 1.00 84.81 445 ALA A O 1
ATOM 3476 N N . PRO A 1 446 ? -4.646 -14.013 -6.651 1.00 84.81 446 PRO A N 1
ATOM 3477 C CA . PRO A 1 446 ? -3.590 -13.026 -6.475 1.00 84.81 446 PRO A CA 1
ATOM 3478 C C . PRO A 1 446 ? -3.628 -12.391 -5.074 1.00 84.81 446 PRO A C 1
ATOM 3480 O O . PRO A 1 446 ? -4.603 -11.710 -4.745 1.00 84.81 446 PRO A O 1
ATOM 3483 N N . PRO A 1 447 ? -2.573 -12.510 -4.251 1.00 78.31 447 PRO A N 1
ATOM 3484 C CA . PRO A 1 447 ? -2.596 -12.011 -2.873 1.00 78.31 447 PRO A CA 1
ATOM 3485 C C . PRO A 1 447 ? -2.557 -10.481 -2.782 1.00 78.31 447 PRO A C 1
ATOM 3487 O O . PRO A 1 447 ? -2.738 -9.897 -1.715 1.00 78.31 447 PRO A O 1
ATOM 3490 N N . THR A 1 448 ? -2.322 -9.798 -3.906 1.00 79.56 448 THR A N 1
ATOM 3491 C CA . THR A 1 448 ? -2.265 -8.341 -3.972 1.00 79.56 448 THR A CA 1
ATOM 3492 C C . THR A 1 448 ? -2.905 -7.809 -5.244 1.00 79.56 448 THR A C 1
ATOM 3494 O O . THR A 1 448 ? -2.625 -8.256 -6.356 1.00 79.56 448 THR A O 1
ATOM 3497 N N . VAL A 1 449 ? -3.681 -6.734 -5.104 1.00 78.69 449 VAL A N 1
ATOM 3498 C CA . VAL A 1 449 ? -4.229 -5.981 -6.245 1.00 78.69 449 VAL A CA 1
ATOM 3499 C C . VAL A 1 449 ? -3.159 -5.408 -7.174 1.00 78.69 449 VAL A C 1
ATOM 3501 O O . VAL A 1 449 ? -3.455 -4.985 -8.291 1.00 78.69 449 VAL A O 1
ATOM 3504 N N . ARG A 1 450 ? -1.908 -5.330 -6.704 1.00 80.25 450 ARG A N 1
ATOM 3505 C CA . ARG A 1 450 ? -0.786 -4.813 -7.485 1.00 80.25 450 ARG A CA 1
ATOM 3506 C C . ARG A 1 450 ? -0.525 -5.689 -8.702 1.00 80.25 450 ARG A C 1
ATOM 3508 O O . ARG A 1 450 ? -0.142 -5.138 -9.724 1.00 80.25 450 ARG A O 1
ATOM 3515 N N . MET A 1 451 ? -0.798 -6.989 -8.623 1.00 83.50 451 MET A N 1
ATOM 3516 C CA . MET A 1 451 ? -0.676 -7.907 -9.759 1.00 83.50 451 MET A CA 1
ATOM 3517 C C . MET A 1 451 ? -1.563 -7.499 -10.943 1.00 83.50 451 MET A C 1
ATOM 3519 O O . MET A 1 451 ? -1.243 -7.803 -12.083 1.00 83.50 451 MET A O 1
ATOM 3523 N N . PHE A 1 452 ? -2.625 -6.726 -10.697 1.00 79.62 452 PHE A N 1
ATOM 3524 C CA . PHE A 1 452 ? -3.523 -6.214 -11.735 1.00 79.62 452 PHE A CA 1
ATOM 3525 C C . PHE A 1 452 ? -3.119 -4.841 -12.292 1.00 79.62 452 PHE A C 1
ATOM 3527 O O . PHE A 1 452 ? -3.791 -4.288 -13.164 1.00 79.62 452 PHE A O 1
ATOM 3534 N N . SER A 1 453 ? -2.069 -4.219 -11.751 1.00 78.81 453 SER A N 1
ATOM 3535 C CA . SER A 1 453 ? -1.588 -2.931 -12.245 1.00 78.81 453 SER A CA 1
ATOM 3536 C C . SER A 1 453 ? -0.713 -3.138 -13.482 1.00 78.81 453 SER A C 1
ATOM 3538 O O . SER A 1 453 ? 0.242 -3.909 -13.401 1.00 78.81 453 SER A O 1
ATOM 3540 N N . PRO A 1 454 ? -0.908 -2.359 -14.564 1.00 72.94 454 PRO A N 1
ATOM 3541 C CA . PRO A 1 454 ? -0.017 -2.389 -15.727 1.00 72.94 454 PRO A CA 1
ATOM 3542 C C . PRO A 1 454 ? 1.457 -2.120 -15.387 1.00 72.94 454 PRO A C 1
ATOM 3544 O O . PRO A 1 454 ? 2.352 -2.520 -16.118 1.00 72.94 454 PRO A O 1
ATOM 3547 N N . VAL A 1 455 ? 1.726 -1.450 -14.259 1.00 73.75 455 VAL A N 1
ATOM 3548 C CA . VAL A 1 455 ? 3.092 -1.184 -13.771 1.00 73.75 455 VAL A CA 1
ATOM 3549 C C . VAL A 1 455 ? 3.839 -2.470 -13.398 1.00 73.75 455 VAL A C 1
ATOM 3551 O O . VAL A 1 455 ? 5.062 -2.506 -13.503 1.00 73.75 455 VAL A O 1
ATOM 3554 N N . PHE A 1 456 ? 3.113 -3.499 -12.957 1.00 79.50 456 PHE A N 1
ATOM 3555 C CA . PHE A 1 456 ? 3.651 -4.805 -12.571 1.00 79.50 456 PHE A CA 1
ATOM 3556 C C . PHE A 1 456 ? 3.285 -5.884 -13.600 1.00 79.50 456 PHE A C 1
ATOM 3558 O O . PHE A 1 456 ? 3.188 -7.060 -13.250 1.00 79.50 456 PHE A O 1
ATOM 3565 N N . ALA A 1 457 ? 3.042 -5.474 -14.850 1.00 77.81 457 ALA A N 1
ATOM 3566 C CA . ALA A 1 457 ? 2.847 -6.397 -15.957 1.00 77.81 457 ALA A CA 1
ATOM 3567 C C . ALA A 1 457 ? 4.088 -7.282 -16.143 1.00 77.81 457 ALA A C 1
ATOM 3569 O O . ALA A 1 457 ? 5.202 -6.881 -15.796 1.00 77.81 457 ALA A O 1
ATOM 3570 N N . GLY A 1 458 ? 3.874 -8.483 -16.675 1.00 85.44 458 GLY A N 1
ATOM 3571 C CA . GLY A 1 458 ? 4.943 -9.434 -16.955 1.00 85.44 458 GLY A CA 1
ATOM 3572 C C . GLY A 1 458 ? 5.942 -8.941 -18.003 1.00 85.44 458 GLY A C 1
ATOM 3573 O O . GLY A 1 458 ? 5.861 -7.818 -18.515 1.00 85.44 458 GLY A O 1
ATOM 3574 N N . GLN A 1 459 ? 6.874 -9.821 -18.359 1.00 89.69 459 GLN A N 1
ATOM 3575 C CA . GLN A 1 459 ? 7.699 -9.638 -19.548 1.00 89.69 459 GLN A CA 1
ATOM 3576 C C . GLN A 1 459 ? 6.808 -9.506 -20.790 1.00 89.69 459 GLN A C 1
ATOM 3578 O O . GLN A 1 459 ? 5.786 -10.185 -20.907 1.00 89.69 459 GLN A O 1
ATOM 3583 N N . VAL A 1 460 ? 7.186 -8.622 -21.712 1.00 90.38 460 VAL A N 1
ATOM 3584 C CA . VAL A 1 460 ? 6.524 -8.493 -23.012 1.00 90.38 460 VAL A CA 1
ATOM 3585 C C . VAL A 1 460 ? 7.462 -8.986 -24.114 1.00 90.38 460 VAL A C 1
ATOM 3587 O O . VAL A 1 460 ? 8.679 -8.817 -23.986 1.00 90.38 460 VAL A O 1
ATOM 3590 N N . PRO A 1 461 ? 6.926 -9.567 -25.199 1.00 92.81 461 PRO A N 1
ATOM 3591 C CA . PRO A 1 461 ? 7.728 -9.987 -26.341 1.00 92.81 461 PRO A CA 1
ATOM 3592 C C . PRO A 1 461 ? 8.549 -8.836 -26.940 1.00 92.81 461 PRO A C 1
ATOM 3594 O O . PRO A 1 461 ? 8.175 -7.661 -26.836 1.00 92.81 461 PRO A O 1
ATOM 3597 N N . VAL A 1 462 ? 9.657 -9.175 -27.603 1.00 95.25 462 VAL A N 1
ATOM 3598 C CA . VAL A 1 462 ? 10.581 -8.208 -28.221 1.00 95.25 462 VAL A CA 1
ATOM 3599 C C . VAL A 1 462 ? 9.853 -7.270 -29.190 1.00 95.25 462 VAL A C 1
ATOM 3601 O O . VAL A 1 462 ? 10.119 -6.070 -29.210 1.00 95.25 462 VAL A O 1
ATOM 3604 N N . GLU A 1 463 ? 8.874 -7.783 -29.930 1.00 95.75 463 GLU A N 1
ATOM 3605 C CA . GLU A 1 463 ? 8.038 -7.024 -30.862 1.00 95.75 463 GLU A CA 1
ATOM 3606 C C . GLU A 1 463 ? 7.339 -5.879 -30.136 1.00 95.75 463 GLU A C 1
ATOM 3608 O O . GLU A 1 463 ? 7.431 -4.727 -30.550 1.00 95.75 463 GLU A O 1
ATOM 3613 N N . GLN A 1 464 ? 6.723 -6.171 -28.988 1.00 93.69 464 GLN A N 1
ATOM 3614 C CA . GLN A 1 464 ? 6.034 -5.166 -28.182 1.00 93.69 464 GLN A CA 1
ATOM 3615 C C . GLN A 1 464 ? 7.019 -4.167 -27.547 1.00 93.69 464 GLN A C 1
ATOM 3617 O O . GLN A 1 464 ? 6.697 -2.979 -27.420 1.00 93.69 464 GLN A O 1
ATOM 3622 N N . LEU A 1 465 ? 8.235 -4.607 -27.184 1.00 92.94 465 LEU A N 1
ATOM 3623 C CA . LEU A 1 465 ? 9.302 -3.718 -26.695 1.00 92.94 465 LEU A CA 1
ATOM 3624 C C . LEU A 1 465 ? 9.751 -2.695 -27.744 1.00 92.94 465 LEU A C 1
ATOM 3626 O O . LEU A 1 465 ? 10.165 -1.593 -27.365 1.00 92.94 465 LEU A O 1
ATOM 3630 N N . VAL A 1 466 ? 9.688 -3.042 -29.029 1.00 95.88 466 VAL A N 1
ATOM 3631 C CA . VAL A 1 466 ? 10.001 -2.137 -30.143 1.00 95.88 466 VAL A CA 1
ATOM 3632 C C . VAL A 1 466 ? 8.774 -1.296 -30.511 1.00 95.88 466 VAL A C 1
ATOM 3634 O O . VAL A 1 466 ? 8.866 -0.066 -30.582 1.00 95.88 466 VAL A O 1
ATOM 3637 N N . ASP A 1 467 ? 7.605 -1.924 -30.650 1.00 94.81 467 ASP A N 1
ATOM 3638 C CA . ASP A 1 467 ? 6.371 -1.295 -31.138 1.00 94.81 467 ASP A CA 1
ATOM 3639 C C . ASP A 1 467 ? 5.854 -0.179 -30.223 1.00 94.81 467 ASP A C 1
ATOM 3641 O O . ASP A 1 467 ? 5.271 0.796 -30.705 1.00 94.81 467 ASP A O 1
ATOM 3645 N N . ARG A 1 468 ? 6.147 -0.229 -28.915 1.00 93.25 468 ARG A N 1
ATOM 3646 C CA . ARG A 1 468 ? 5.811 0.858 -27.971 1.00 93.25 468 ARG A CA 1
ATOM 3647 C C . ARG A 1 468 ? 6.412 2.219 -28.344 1.00 93.25 468 ARG A C 1
ATOM 3649 O O . ARG A 1 468 ? 5.928 3.243 -27.867 1.00 93.25 468 ARG A O 1
ATOM 3656 N N . TYR A 1 469 ? 7.469 2.248 -29.157 1.00 94.94 469 TYR A N 1
ATOM 3657 C CA . TYR A 1 469 ? 8.106 3.484 -29.623 1.00 94.94 469 TYR A CA 1
ATOM 3658 C C . TYR A 1 469 ? 7.622 3.941 -31.003 1.00 94.94 469 TYR A C 1
ATOM 3660 O O . TYR A 1 469 ? 8.038 5.009 -31.459 1.00 94.94 469 TYR A O 1
ATOM 3668 N N . GLN A 1 470 ? 6.721 3.174 -31.628 1.00 94.56 470 GLN A N 1
ATOM 3669 C CA . GLN A 1 470 ? 6.047 3.512 -32.883 1.00 94.56 470 GLN A CA 1
ATOM 3670 C C . GLN A 1 470 ? 7.037 3.848 -34.008 1.00 94.56 470 GLN A C 1
ATOM 3672 O O . GLN A 1 470 ? 6.971 4.930 -34.592 1.00 94.56 470 GLN A O 1
ATOM 3677 N N . VAL A 1 471 ? 8.002 2.962 -34.270 1.00 94.44 471 VAL A N 1
ATOM 3678 C CA . VAL A 1 471 ? 8.942 3.105 -35.396 1.00 94.44 471 VAL A CA 1
ATOM 3679 C C . VAL A 1 471 ? 8.165 3.094 -36.714 1.00 94.44 471 VAL A C 1
ATOM 3681 O O . VAL A 1 471 ? 7.362 2.190 -36.946 1.00 94.44 471 VAL A O 1
ATOM 3684 N N . THR A 1 472 ? 8.380 4.104 -37.558 1.00 94.94 472 THR A N 1
ATOM 3685 C CA . THR A 1 472 ? 7.646 4.269 -38.821 1.00 94.94 472 THR A CA 1
ATOM 3686 C C . THR A 1 472 ? 8.245 3.402 -39.930 1.00 94.94 472 THR A C 1
ATOM 3688 O O . THR A 1 472 ? 7.507 2.778 -40.692 1.00 94.94 472 THR A O 1
ATOM 3691 N N . CYS A 1 473 ? 9.577 3.332 -40.017 1.00 94.50 473 CYS A N 1
ATOM 3692 C CA . CYS A 1 473 ? 10.275 2.509 -41.002 1.00 94.50 473 CYS A CA 1
ATOM 3693 C C . CYS A 1 473 ? 10.141 1.012 -40.663 1.00 94.50 473 CYS A C 1
ATOM 3695 O O . CYS A 1 473 ? 10.805 0.513 -39.753 1.00 94.50 473 CYS A O 1
ATOM 3697 N N . ARG A 1 474 ? 9.287 0.283 -41.399 1.00 95.31 474 ARG A N 1
ATOM 3698 C CA . ARG A 1 474 ? 9.040 -1.155 -41.174 1.00 95.31 474 ARG A CA 1
ATOM 3699 C C . ARG A 1 474 ? 10.302 -2.022 -41.315 1.00 95.31 474 ARG A C 1
ATOM 3701 O O . ARG A 1 474 ? 10.572 -2.756 -40.370 1.00 95.31 474 ARG A O 1
ATOM 3708 N N . PRO A 1 475 ? 11.129 -1.877 -42.371 1.00 95.19 475 PRO A N 1
ATOM 3709 C CA . PRO A 1 475 ? 12.365 -2.654 -42.493 1.00 95.19 475 PRO A CA 1
ATOM 3710 C C . PRO A 1 475 ? 13.311 -2.506 -41.293 1.00 95.19 475 PRO A C 1
ATOM 3712 O O . PRO A 1 475 ? 13.827 -3.496 -40.781 1.00 95.19 475 PRO A O 1
ATOM 3715 N N . VAL A 1 476 ? 13.502 -1.282 -40.787 1.00 95.12 476 VAL A N 1
ATOM 3716 C CA . VAL A 1 476 ? 14.391 -1.049 -39.637 1.00 95.12 476 VAL A CA 1
ATOM 3717 C C . VAL A 1 476 ? 13.751 -1.492 -38.323 1.00 95.12 476 VAL A C 1
ATOM 3719 O O . VAL A 1 476 ? 14.444 -1.975 -37.429 1.00 95.12 476 VAL A O 1
ATOM 3722 N N . ARG A 1 477 ? 12.425 -1.383 -38.195 1.00 96.31 477 ARG A N 1
ATOM 3723 C CA . ARG A 1 477 ? 11.690 -1.966 -37.067 1.00 96.31 477 ARG A CA 1
ATOM 3724 C C . ARG A 1 477 ? 11.932 -3.474 -36.985 1.00 96.31 477 ARG A C 1
ATOM 3726 O O . ARG A 1 477 ? 12.228 -3.962 -35.897 1.00 96.31 477 ARG A O 1
ATOM 3733 N N . ASP A 1 478 ? 11.827 -4.184 -38.104 1.00 96.38 478 ASP A N 1
ATOM 3734 C CA . ASP A 1 478 ? 12.000 -5.639 -38.146 1.00 96.38 478 ASP A CA 1
ATOM 3735 C C . ASP A 1 478 ? 13.456 -6.040 -37.875 1.00 96.38 478 ASP A C 1
ATOM 3737 O O . ASP A 1 478 ? 13.694 -6.919 -37.051 1.00 96.38 478 ASP A O 1
ATOM 3741 N N . LEU A 1 479 ? 14.430 -5.291 -38.410 1.00 96.62 479 LEU A N 1
ATOM 3742 C CA . LEU A 1 479 ? 15.845 -5.441 -38.051 1.00 96.62 479 LEU A CA 1
ATOM 3743 C C . LEU A 1 479 ? 16.092 -5.313 -36.540 1.00 96.62 479 LEU A C 1
ATOM 3745 O O . LEU A 1 479 ? 16.826 -6.106 -35.952 1.00 96.62 479 LEU A O 1
ATOM 3749 N N . LEU A 1 480 ? 15.522 -4.284 -35.904 1.00 97.12 480 LEU A N 1
ATOM 3750 C CA . LEU A 1 480 ? 15.701 -4.050 -34.470 1.00 97.12 480 LEU A CA 1
ATOM 3751 C C . LEU A 1 480 ? 15.070 -5.172 -33.637 1.00 97.12 480 LEU A C 1
ATOM 3753 O O . LEU A 1 480 ? 15.626 -5.533 -32.602 1.00 97.12 480 LEU A O 1
ATOM 3757 N N . VAL A 1 481 ? 13.943 -5.735 -34.083 1.00 97.69 481 VAL A N 1
ATOM 3758 C CA . VAL A 1 481 ? 13.336 -6.919 -33.456 1.00 97.69 481 VAL A CA 1
ATOM 3759 C C . VAL A 1 481 ? 14.241 -8.137 -33.603 1.00 97.69 481 VAL A C 1
ATOM 3761 O O . VAL A 1 481 ? 14.528 -8.789 -32.601 1.00 97.69 481 VAL A O 1
ATOM 3764 N N . ASP A 1 482 ? 14.742 -8.409 -34.805 1.00 96.12 482 ASP A N 1
ATOM 3765 C CA . ASP A 1 482 ? 15.622 -9.548 -35.066 1.00 96.12 482 ASP A CA 1
ATOM 3766 C C . ASP A 1 482 ? 16.915 -9.471 -34.257 1.00 96.12 482 ASP A C 1
ATOM 3768 O O . ASP A 1 482 ? 17.309 -10.451 -33.626 1.00 96.12 482 ASP A O 1
ATOM 3772 N N . TYR A 1 483 ? 17.541 -8.294 -34.203 1.00 96.62 483 TYR A N 1
ATOM 3773 C CA . TYR A 1 483 ? 18.751 -8.077 -33.412 1.00 96.62 483 TYR A CA 1
ATOM 3774 C C . TYR A 1 483 ? 18.509 -8.325 -31.916 1.00 96.62 483 TYR A C 1
ATOM 3776 O O . TYR A 1 483 ? 19.315 -8.961 -31.237 1.00 96.62 483 TYR A O 1
ATOM 3784 N N . LEU A 1 484 ? 17.389 -7.831 -31.382 1.00 96.88 484 LEU A N 1
ATOM 3785 C CA . LEU A 1 484 ? 17.043 -8.028 -29.975 1.00 96.88 484 LEU A CA 1
ATOM 3786 C C . LEU A 1 484 ? 16.697 -9.492 -29.662 1.00 96.88 484 LEU A C 1
ATOM 3788 O O . LEU A 1 484 ? 17.069 -9.960 -28.588 1.00 96.88 484 LEU A O 1
ATOM 3792 N N . ARG A 1 485 ? 16.041 -10.216 -30.580 1.00 96.06 485 ARG A N 1
ATOM 3793 C CA . ARG A 1 485 ? 15.784 -11.663 -30.457 1.00 96.06 485 ARG A CA 1
ATOM 3794 C C . ARG A 1 485 ? 17.081 -12.467 -30.434 1.00 96.06 485 ARG A C 1
ATOM 3796 O O . ARG A 1 485 ? 17.227 -13.325 -29.575 1.00 96.06 485 ARG A O 1
ATOM 3803 N N . GLU A 1 486 ? 18.035 -12.147 -31.307 1.00 95.06 486 GLU A N 1
ATOM 3804 C CA . GLU A 1 486 ? 19.347 -12.811 -31.346 1.00 95.06 486 GLU A CA 1
ATOM 3805 C C . GLU A 1 486 ? 20.122 -12.613 -30.032 1.00 95.06 486 GLU A C 1
ATOM 3807 O O . GLU A 1 486 ? 20.790 -13.512 -29.528 1.00 95.06 486 GLU A O 1
ATOM 3812 N N . ARG A 1 487 ? 19.994 -11.429 -29.417 1.00 94.19 487 ARG A N 1
ATOM 3813 C CA . ARG A 1 487 ? 20.632 -11.122 -28.130 1.00 94.19 487 ARG A CA 1
ATOM 3814 C C . ARG A 1 487 ? 19.920 -11.718 -26.916 1.00 94.19 487 ARG A C 1
ATOM 3816 O O . ARG A 1 487 ? 20.578 -11.915 -25.896 1.00 94.19 487 ARG A O 1
ATOM 3823 N N . GLN A 1 488 ? 18.612 -11.960 -27.001 1.00 92.56 488 GLN A N 1
ATOM 3824 C CA . GLN A 1 488 ? 17.752 -12.311 -25.867 1.00 92.56 488 GLN A CA 1
ATOM 3825 C C . GLN A 1 488 ? 18.245 -13.516 -25.039 1.00 92.56 488 GLN A C 1
ATOM 3827 O O . GLN A 1 488 ? 18.237 -13.385 -23.818 1.00 92.56 488 GLN A O 1
ATOM 3832 N N . PRO A 1 489 ? 18.716 -14.643 -25.617 1.00 92.31 489 PRO A N 1
ATOM 3833 C CA . PRO A 1 489 ? 19.123 -15.811 -24.827 1.00 92.31 489 PRO A CA 1
ATOM 3834 C C . PRO A 1 489 ? 20.335 -15.575 -23.916 1.00 92.31 489 PRO A C 1
ATOM 3836 O O . PRO A 1 489 ? 20.544 -16.322 -22.967 1.00 92.31 489 PRO A O 1
ATOM 3839 N N . ALA A 1 490 ? 21.151 -14.556 -24.206 1.00 88.62 490 ALA A N 1
ATOM 3840 C CA . ALA A 1 490 ? 22.415 -14.304 -23.517 1.00 88.62 490 ALA A CA 1
ATOM 3841 C C . ALA A 1 490 ? 22.340 -13.192 -22.454 1.00 88.62 490 ALA A C 1
ATOM 3843 O O . ALA A 1 490 ? 23.360 -12.869 -21.841 1.00 88.62 490 ALA A O 1
ATOM 3844 N N . ILE A 1 491 ? 21.178 -12.552 -22.268 1.00 88.62 491 ILE A N 1
ATOM 3845 C CA . ILE A 1 491 ? 21.023 -11.379 -21.394 1.00 88.62 491 ILE A CA 1
ATOM 3846 C C . ILE A 1 491 ? 19.739 -11.446 -20.562 1.00 88.62 491 ILE A C 1
ATOM 3848 O O . ILE A 1 491 ? 18.727 -11.979 -21.004 1.00 88.62 491 ILE A O 1
ATOM 3852 N N . ASP A 1 492 ? 19.760 -10.826 -19.381 1.00 87.25 492 ASP A N 1
ATOM 3853 C CA . ASP A 1 492 ? 18.568 -10.658 -18.545 1.00 87.25 492 ASP A CA 1
ATOM 3854 C C . ASP A 1 492 ? 17.544 -9.700 -19.181 1.00 87.25 492 ASP A C 1
ATOM 3856 O O . ASP A 1 492 ? 17.875 -8.827 -20.002 1.00 87.25 492 ASP A O 1
ATOM 3860 N N . TYR A 1 493 ? 16.280 -9.813 -18.766 1.00 89.69 493 TYR A N 1
ATOM 3861 C CA . TYR A 1 493 ? 15.189 -9.022 -19.340 1.00 89.69 493 TYR A CA 1
ATOM 3862 C C . TYR A 1 493 ? 15.345 -7.506 -19.094 1.00 89.69 493 TYR A C 1
ATOM 3864 O O . TYR A 1 493 ? 14.950 -6.668 -19.922 1.00 89.69 493 TYR A O 1
ATOM 3872 N N . GLY A 1 494 ? 15.965 -7.118 -17.976 1.00 87.62 494 GLY A N 1
ATOM 3873 C CA . GLY A 1 494 ? 16.288 -5.726 -17.668 1.00 87.62 494 GLY A CA 1
ATOM 3874 C C . GLY A 1 494 ? 17.290 -5.138 -18.665 1.00 87.62 494 GLY A C 1
ATOM 3875 O O . GLY A 1 494 ? 17.082 -4.032 -19.187 1.00 87.62 494 GLY A O 1
ATOM 3876 N N . THR A 1 495 ? 18.340 -5.894 -18.981 1.00 89.75 495 THR A N 1
ATOM 3877 C CA . THR A 1 495 ? 19.334 -5.554 -20.003 1.00 89.75 495 THR A CA 1
ATOM 3878 C C . THR A 1 495 ? 18.707 -5.503 -21.395 1.00 89.75 495 THR A C 1
ATOM 3880 O O . THR A 1 495 ? 18.913 -4.512 -22.103 1.00 89.75 495 THR A O 1
ATOM 3883 N N . LEU A 1 496 ? 17.855 -6.468 -21.759 1.00 93.31 496 LEU A N 1
ATOM 3884 C CA . LEU A 1 496 ? 17.105 -6.466 -23.024 1.00 93.31 496 LEU A CA 1
ATOM 3885 C C . LEU A 1 496 ? 16.242 -5.202 -23.174 1.00 93.31 496 LEU A C 1
ATOM 3887 O O . LEU A 1 496 ? 16.272 -4.518 -24.201 1.00 93.31 496 LEU A O 1
ATOM 3891 N N . THR A 1 497 ? 15.523 -4.821 -22.116 1.00 92.38 497 THR A N 1
ATOM 3892 C CA . THR A 1 497 ? 14.690 -3.609 -22.098 1.00 92.38 497 THR A CA 1
ATOM 3893 C C . THR A 1 497 ? 15.531 -2.337 -22.263 1.00 92.38 497 THR A C 1
ATOM 3895 O O . THR A 1 497 ? 15.116 -1.399 -22.958 1.00 92.38 497 THR A O 1
ATOM 3898 N N . SER A 1 498 ? 16.707 -2.282 -21.630 1.00 91.38 498 SER A N 1
ATOM 3899 C CA . SER A 1 498 ? 17.657 -1.167 -21.742 1.00 91.38 498 SER A CA 1
ATOM 3900 C C . SER A 1 498 ? 18.237 -1.049 -23.157 1.00 91.38 498 SER A C 1
ATOM 3902 O O . SER A 1 498 ? 18.311 0.054 -23.714 1.00 91.38 498 SER A O 1
ATOM 3904 N N . LEU A 1 499 ? 18.575 -2.188 -23.771 1.00 95.19 499 LEU A N 1
ATOM 3905 C CA . LEU A 1 499 ? 19.054 -2.287 -25.147 1.00 95.19 499 LEU A CA 1
ATOM 3906 C C . LEU A 1 499 ? 17.990 -1.783 -26.132 1.00 95.19 499 LEU A C 1
ATOM 3908 O O . LEU A 1 499 ? 18.269 -0.872 -26.912 1.00 95.19 499 LEU A O 1
ATOM 3912 N N . ALA A 1 500 ? 16.747 -2.259 -26.005 1.00 96.12 500 ALA A N 1
ATOM 3913 C CA . ALA A 1 500 ? 15.612 -1.792 -26.802 1.00 96.12 500 ALA A CA 1
ATOM 3914 C C . ALA A 1 500 ? 15.359 -0.284 -26.626 1.00 96.12 500 ALA A C 1
ATOM 3916 O O . ALA A 1 500 ? 15.167 0.441 -27.597 1.00 96.12 500 ALA A O 1
ATOM 3917 N N . THR A 1 501 ? 15.412 0.230 -25.393 1.00 95.31 501 THR A N 1
ATOM 3918 C CA . THR A 1 501 ? 15.253 1.675 -25.137 1.00 95.31 501 THR A CA 1
ATOM 3919 C C . THR A 1 501 ? 16.349 2.488 -25.830 1.00 95.31 501 THR A C 1
ATOM 3921 O O . THR A 1 501 ? 16.083 3.539 -26.410 1.00 95.31 501 THR A O 1
ATOM 3924 N N . THR A 1 502 ? 17.591 2.014 -25.791 1.00 95.69 502 THR A N 1
ATOM 3925 C CA . THR A 1 502 ? 18.723 2.739 -26.373 1.00 95.69 502 THR A CA 1
ATOM 3926 C C . THR A 1 502 ? 18.671 2.728 -27.899 1.00 95.69 502 THR A C 1
ATOM 3928 O O . THR A 1 502 ? 18.753 3.789 -28.515 1.00 95.69 502 THR A O 1
ATOM 3931 N N . LEU A 1 503 ? 18.496 1.552 -28.508 1.00 97.38 503 LEU A N 1
ATOM 3932 C CA . LEU A 1 503 ? 18.516 1.393 -29.963 1.00 97.38 503 LEU A CA 1
ATOM 3933 C C . LEU A 1 503 ? 17.252 1.944 -30.627 1.00 97.38 503 LEU A C 1
ATOM 3935 O O . LEU A 1 503 ? 17.333 2.637 -31.638 1.00 97.38 503 LEU A O 1
ATOM 3939 N N . VAL A 1 504 ? 16.084 1.693 -30.037 1.00 97.25 504 VAL A N 1
ATOM 3940 C CA . VAL A 1 504 ? 14.814 2.090 -30.645 1.00 97.25 504 VAL A CA 1
ATOM 3941 C C . VAL A 1 504 ? 14.475 3.536 -30.298 1.00 97.25 504 VAL A C 1
ATOM 3943 O O . VAL A 1 504 ? 14.269 4.339 -31.198 1.00 97.25 504 VAL A O 1
ATOM 3946 N N . LEU A 1 505 ? 14.432 3.912 -29.014 1.00 95.44 505 LEU A N 1
ATOM 3947 C CA . LEU A 1 505 ? 13.973 5.250 -28.616 1.00 95.44 505 LEU A CA 1
ATOM 3948 C C . LEU A 1 505 ? 15.057 6.322 -28.766 1.00 95.44 505 LEU A C 1
ATOM 3950 O O . LEU A 1 505 ? 14.776 7.398 -29.290 1.00 95.44 505 LEU A O 1
ATOM 3954 N N . TRP A 1 506 ? 16.260 6.086 -28.238 1.00 94.00 506 TRP A N 1
ATOM 3955 C CA . TRP A 1 506 ? 17.301 7.126 -28.200 1.00 94.00 506 TRP A CA 1
ATOM 3956 C C . TRP A 1 506 ? 18.093 7.244 -29.499 1.00 94.00 506 TRP A C 1
ATOM 3958 O O . TRP A 1 506 ? 18.620 8.319 -29.780 1.00 94.00 506 TRP A O 1
ATOM 3968 N N . PHE A 1 507 ? 18.188 6.164 -30.269 1.00 95.88 507 PHE A N 1
ATOM 3969 C CA . PHE A 1 507 ? 18.868 6.154 -31.555 1.00 95.88 507 PHE A CA 1
ATOM 3970 C C . PHE A 1 507 ? 17.877 6.304 -32.710 1.00 95.88 507 PHE A C 1
ATOM 3972 O O . PHE A 1 507 ? 17.715 7.413 -33.217 1.00 95.88 507 PHE A O 1
ATOM 3979 N N . TRP A 1 508 ? 17.169 5.240 -33.090 1.00 96.94 508 TRP A N 1
ATOM 3980 C CA . TRP A 1 508 ? 16.390 5.250 -34.329 1.00 96.94 508 TRP A CA 1
ATOM 3981 C C . TRP A 1 508 ? 15.204 6.221 -34.302 1.00 96.94 508 TRP A C 1
ATOM 3983 O O . TRP A 1 508 ? 15.031 7.026 -35.214 1.00 96.94 508 TRP A O 1
ATOM 3993 N N . LYS A 1 509 ? 14.411 6.233 -33.224 1.00 95.88 509 LYS A N 1
ATOM 3994 C CA . LYS A 1 509 ? 13.247 7.122 -33.137 1.00 95.88 509 LYS A CA 1
ATOM 3995 C C . LYS A 1 509 ? 13.637 8.594 -33.057 1.00 95.88 509 LYS A C 1
ATOM 3997 O O . LYS A 1 509 ? 12.888 9.448 -33.526 1.00 95.88 509 LYS A O 1
ATOM 4002 N N . ASP A 1 510 ? 14.793 8.909 -32.473 1.00 94.75 510 ASP A N 1
ATOM 4003 C CA . ASP A 1 510 ? 15.328 10.271 -32.515 1.00 94.75 510 ASP A CA 1
ATOM 4004 C C . ASP A 1 510 ? 15.725 10.675 -33.941 1.00 94.75 510 ASP A C 1
ATOM 4006 O O . ASP A 1 510 ? 15.444 11.805 -34.342 1.00 94.75 510 ASP A O 1
ATOM 4010 N N . LEU A 1 511 ? 16.316 9.761 -34.719 1.00 95.62 511 LEU A N 1
ATOM 4011 C CA . LEU A 1 511 ? 16.615 9.995 -36.133 1.00 95.62 511 LEU A CA 1
ATOM 4012 C C . LEU A 1 511 ? 15.335 10.236 -36.939 1.00 95.62 511 LEU A C 1
ATOM 4014 O O . LEU A 1 511 ? 15.238 11.281 -37.573 1.00 95.62 511 LEU A O 1
ATOM 4018 N N . GLU A 1 512 ? 14.319 9.372 -36.830 1.00 95.06 512 GLU A N 1
ATOM 4019 C CA . GLU A 1 512 ? 13.030 9.553 -37.525 1.00 95.06 512 GLU A CA 1
ATOM 4020 C C . GLU A 1 512 ? 12.352 10.889 -37.194 1.00 95.06 512 GLU A C 1
ATOM 4022 O O . GLU A 1 512 ? 11.742 11.514 -38.059 1.00 95.06 512 GLU A O 1
ATOM 4027 N N . ARG A 1 513 ? 12.446 11.346 -35.937 1.00 94.31 513 ARG A N 1
ATOM 4028 C CA . ARG A 1 513 ? 11.858 12.626 -35.508 1.00 94.31 513 ARG A CA 1
ATOM 4029 C C . ARG A 1 513 ? 12.497 13.834 -36.185 1.00 94.31 513 ARG A C 1
ATOM 4031 O O . ARG A 1 513 ? 11.813 14.833 -36.379 1.00 94.31 513 ARG A O 1
ATOM 4038 N N . HIS A 1 514 ? 13.789 13.765 -36.494 1.00 94.25 514 HIS A N 1
ATOM 4039 C CA . HIS A 1 514 ? 14.538 14.880 -37.079 1.00 94.25 514 HIS A CA 1
ATOM 4040 C C . HIS A 1 514 ? 14.761 14.719 -38.588 1.00 94.25 514 HIS A C 1
ATOM 4042 O O . HIS A 1 514 ? 15.077 15.699 -39.257 1.00 94.25 514 HIS A O 1
ATOM 4048 N N . GLN A 1 515 ? 14.596 13.506 -39.117 1.00 92.75 515 GLN A N 1
ATOM 4049 C CA . GLN A 1 515 ? 14.671 13.169 -40.536 1.00 92.75 515 GLN A CA 1
ATOM 4050 C C . GLN A 1 515 ? 13.496 12.258 -40.909 1.00 92.75 515 GLN A C 1
ATOM 4052 O O . GLN A 1 515 ? 13.635 11.031 -40.932 1.00 92.75 515 GLN A O 1
ATOM 4057 N N . PRO A 1 516 ? 12.314 12.843 -41.173 1.00 90.81 516 PRO A N 1
ATOM 4058 C CA . PRO A 1 516 ? 11.155 12.080 -41.615 1.00 90.81 516 PRO A CA 1
ATOM 4059 C C . PRO A 1 516 ? 11.467 11.310 -42.904 1.00 90.81 516 PRO A C 1
ATOM 4061 O O . PRO A 1 516 ? 11.999 11.882 -43.851 1.00 90.81 516 PRO A O 1
ATOM 4064 N N . GLY A 1 517 ? 11.126 10.021 -42.939 1.00 89.12 517 GLY A N 1
ATOM 4065 C CA . GLY A 1 517 ? 11.365 9.153 -44.098 1.00 89.12 517 GLY A CA 1
ATOM 4066 C C . GLY A 1 517 ? 12.734 8.467 -44.134 1.00 89.12 517 GLY A C 1
ATOM 4067 O O . GLY A 1 517 ? 12.997 7.744 -45.086 1.00 89.12 517 GLY A O 1
ATOM 4068 N N . ILE A 1 518 ? 13.588 8.645 -43.116 1.00 93.62 518 ILE A N 1
ATOM 4069 C CA . ILE A 1 518 ? 14.839 7.882 -43.006 1.00 93.62 518 ILE A CA 1
ATOM 4070 C C . ILE A 1 518 ? 14.562 6.369 -42.954 1.00 93.62 518 ILE A C 1
ATOM 4072 O O . ILE A 1 518 ? 13.744 5.898 -42.162 1.00 93.62 518 ILE A O 1
ATOM 4076 N N . ASP A 1 519 ? 15.255 5.608 -43.798 1.00 92.12 519 ASP A N 1
ATOM 4077 C CA . ASP A 1 519 ? 15.067 4.162 -43.967 1.00 92.12 519 ASP A CA 1
ATOM 4078 C C . ASP A 1 519 ? 16.383 3.363 -43.999 1.00 92.12 519 ASP A C 1
ATOM 4080 O O . ASP A 1 519 ? 16.365 2.135 -44.065 1.00 92.12 519 ASP A O 1
ATOM 4084 N N . SER A 1 520 ? 17.529 4.044 -43.890 1.00 92.06 520 SER A N 1
ATOM 4085 C CA . SER A 1 520 ? 18.860 3.441 -43.974 1.00 92.06 520 SER A CA 1
ATOM 4086 C C . SER A 1 520 ? 19.690 3.653 -42.708 1.00 92.06 520 SER A C 1
ATOM 4088 O O . SER A 1 520 ? 19.716 4.739 -42.126 1.00 92.06 520 SER A O 1
ATOM 4090 N N . LEU A 1 521 ? 20.461 2.627 -42.322 1.00 93.06 521 LEU A N 1
ATOM 4091 C CA . LEU A 1 521 ? 21.483 2.728 -41.272 1.00 93.06 521 LEU A CA 1
ATOM 4092 C C . LEU A 1 521 ? 22.752 3.467 -41.728 1.00 93.06 521 LEU A C 1
ATOM 4094 O O . LEU A 1 521 ? 23.594 3.808 -40.889 1.00 93.06 521 LEU A O 1
ATOM 4098 N N . ARG A 1 522 ? 22.924 3.720 -43.034 1.00 94.25 522 ARG A N 1
ATOM 4099 C CA . ARG A 1 522 ? 24.065 4.475 -43.569 1.00 94.25 522 ARG A CA 1
ATOM 4100 C C . ARG A 1 522 ? 23.811 5.975 -43.409 1.00 94.25 522 ARG A C 1
ATOM 4102 O O . ARG A 1 522 ? 23.353 6.650 -44.324 1.00 94.25 522 ARG A O 1
ATOM 4109 N N . LEU A 1 523 ? 24.120 6.494 -42.224 1.00 93.75 523 LEU A N 1
ATOM 4110 C CA . LEU A 1 523 ? 23.897 7.901 -41.885 1.00 93.75 523 LEU A CA 1
ATOM 4111 C C . LEU A 1 523 ? 24.920 8.824 -42.565 1.00 93.75 523 LEU A C 1
ATOM 4113 O O . LEU A 1 523 ? 26.112 8.509 -42.607 1.00 93.75 523 LEU A O 1
ATOM 4117 N N . SER A 1 524 ? 24.478 10.006 -43.009 1.00 92.88 524 SER A N 1
ATOM 4118 C CA . SER A 1 524 ? 25.404 11.060 -43.444 1.00 92.88 524 SER A CA 1
ATOM 4119 C C . SER A 1 524 ? 26.255 11.566 -42.262 1.00 92.88 524 SER A C 1
ATOM 4121 O O . SER A 1 524 ? 25.800 11.509 -41.108 1.00 92.88 524 SER A O 1
ATOM 4123 N N . PRO A 1 525 ? 27.471 12.094 -42.501 1.00 90.88 525 PRO A N 1
ATOM 4124 C CA . PRO A 1 525 ? 28.306 12.667 -41.445 1.00 90.88 525 PRO A CA 1
ATOM 4125 C C . PRO A 1 525 ? 27.590 13.745 -40.615 1.00 90.88 525 PRO A C 1
ATOM 4127 O O . PRO A 1 525 ? 27.723 13.770 -39.390 1.00 90.88 525 PRO A O 1
ATOM 4130 N N . GLU A 1 526 ? 26.788 14.593 -41.261 1.00 91.94 526 GLU A N 1
ATOM 4131 C CA . GLU A 1 526 ? 26.018 15.674 -40.636 1.00 91.94 526 GLU A CA 1
ATOM 4132 C C . GLU A 1 526 ? 24.914 15.108 -39.738 1.00 91.94 526 GLU A C 1
ATOM 4134 O O . GLU A 1 526 ? 24.763 15.519 -38.585 1.00 91.94 526 GLU A O 1
ATOM 4139 N N . THR A 1 527 ? 24.189 14.106 -40.239 1.00 93.12 527 THR A N 1
ATOM 4140 C CA . THR A 1 527 ? 23.116 13.405 -39.520 1.00 93.12 527 THR A CA 1
ATOM 4141 C C . THR A 1 527 ? 23.642 12.751 -38.248 1.00 93.12 527 THR A C 1
ATOM 4143 O O . THR A 1 527 ? 23.109 12.955 -37.151 1.00 93.12 527 THR A O 1
ATOM 4146 N N . ALA A 1 528 ? 24.740 12.004 -38.382 1.00 92.38 528 ALA A N 1
ATOM 4147 C CA . ALA A 1 528 ? 25.400 11.345 -37.269 1.00 92.38 528 ALA A CA 1
ATOM 4148 C C . ALA A 1 528 ? 25.938 12.357 -36.246 1.00 92.38 528 ALA A C 1
ATOM 4150 O O . ALA A 1 528 ? 25.789 12.154 -35.040 1.00 92.38 528 ALA A O 1
ATOM 4151 N N . ALA A 1 529 ? 26.551 13.457 -36.696 1.00 91.75 529 ALA A N 1
ATOM 4152 C CA . ALA A 1 529 ? 27.051 14.506 -35.810 1.00 91.75 529 ALA A CA 1
ATOM 4153 C C . ALA A 1 529 ? 25.919 15.184 -35.021 1.00 91.75 529 ALA A C 1
ATOM 4155 O O . ALA A 1 529 ? 26.040 15.343 -33.803 1.00 91.75 529 ALA A O 1
ATOM 4156 N N . ALA A 1 530 ? 24.805 15.513 -35.682 1.00 92.38 530 ALA A N 1
ATOM 4157 C CA . ALA A 1 530 ? 23.644 16.136 -35.053 1.00 92.38 530 ALA A CA 1
ATOM 4158 C C . ALA A 1 530 ? 23.005 15.223 -33.992 1.00 92.38 530 ALA A C 1
ATOM 4160 O O . ALA A 1 530 ? 22.749 15.662 -32.869 1.00 92.38 530 ALA A O 1
ATOM 4161 N N . TRP A 1 531 ? 22.818 13.934 -34.296 1.00 94.62 531 TRP A N 1
ATOM 4162 C CA . TRP A 1 531 ? 22.326 12.960 -33.316 1.00 94.62 531 TRP A CA 1
ATOM 4163 C C . TRP A 1 531 ? 23.278 12.814 -32.116 1.00 94.62 531 TRP A C 1
ATOM 4165 O O . TRP A 1 531 ? 22.849 12.899 -30.960 1.00 94.62 531 TRP A O 1
ATOM 4175 N N . LYS A 1 532 ? 24.591 12.697 -32.368 1.00 92.12 532 LYS A N 1
ATOM 4176 C CA . LYS A 1 532 ? 25.613 12.630 -31.308 1.00 92.12 532 LYS A CA 1
ATOM 4177 C C . LYS A 1 532 ? 25.607 13.867 -30.405 1.00 92.12 532 LYS A C 1
ATOM 4179 O O . LYS A 1 532 ? 25.913 13.748 -29.220 1.00 92.12 532 LYS A O 1
ATOM 4184 N N . GLN A 1 533 ? 25.274 15.050 -30.923 1.00 89.56 533 GLN A N 1
ATOM 4185 C CA . GLN A 1 533 ? 25.115 16.250 -30.098 1.00 89.56 533 GLN A CA 1
ATOM 4186 C C . GLN A 1 533 ? 23.852 16.191 -29.232 1.00 89.56 533 GLN A C 1
ATOM 4188 O O . GLN A 1 533 ? 23.935 16.474 -28.037 1.00 89.56 533 GLN A O 1
ATOM 4193 N N . ARG A 1 534 ? 22.710 15.763 -29.784 1.00 91.19 534 ARG A N 1
ATOM 4194 C CA . ARG A 1 534 ? 21.448 15.665 -29.029 1.00 91.19 534 ARG A CA 1
ATOM 4195 C C . ARG A 1 534 ? 21.516 14.647 -27.894 1.00 91.19 534 ARG A C 1
ATOM 4197 O O . ARG A 1 534 ? 21.058 14.928 -26.790 1.00 91.19 534 ARG A O 1
ATOM 4204 N N . ILE A 1 535 ? 22.140 13.487 -28.114 1.00 89.56 535 ILE A N 1
ATOM 4205 C CA . ILE A 1 535 ? 22.214 12.445 -27.076 1.00 89.56 535 ILE A CA 1
ATOM 4206 C C . ILE A 1 535 ? 23.095 12.849 -25.880 1.00 89.56 535 ILE A C 1
ATOM 4208 O O . ILE A 1 535 ? 22.919 12.326 -24.776 1.00 89.56 535 ILE A O 1
ATOM 4212 N N . ARG A 1 536 ? 24.015 13.807 -26.067 1.00 86.12 536 ARG A N 1
ATOM 4213 C CA . ARG A 1 536 ? 24.907 14.316 -25.010 1.00 86.12 536 ARG A CA 1
ATOM 4214 C C . ARG A 1 536 ? 24.191 15.139 -23.953 1.00 86.12 536 ARG A C 1
ATOM 4216 O O . ARG A 1 536 ? 24.730 15.281 -22.859 1.00 86.12 536 ARG A O 1
ATOM 4223 N N . THR A 1 537 ? 23.003 15.661 -24.231 1.00 85.56 537 THR A N 1
ATOM 4224 C CA . THR A 1 537 ? 22.253 16.474 -23.274 1.00 85.56 537 THR A CA 1
ATOM 4225 C C . THR A 1 537 ? 20.892 15.858 -22.962 1.00 85.56 537 THR A C 1
ATOM 4227 O O . THR A 1 537 ? 20.414 14.903 -23.583 1.00 85.56 537 THR A O 1
ATOM 4230 N N . ARG A 1 538 ? 20.282 16.337 -21.883 1.00 85.75 538 ARG A N 1
ATOM 4231 C CA . ARG A 1 538 ? 18.889 16.067 -21.545 1.00 85.75 538 ARG A CA 1
ATOM 4232 C C . ARG A 1 538 ? 18.292 17.299 -20.888 1.00 85.75 538 ARG A C 1
ATOM 4234 O O . ARG A 1 538 ? 18.986 18.005 -20.159 1.00 85.75 538 ARG A O 1
ATOM 4241 N N . ILE A 1 539 ? 17.000 17.501 -21.089 1.00 84.12 539 ILE A N 1
ATOM 4242 C CA . ILE A 1 539 ? 16.247 18.528 -20.378 1.00 84.12 539 ILE A CA 1
ATOM 4243 C C . ILE A 1 539 ? 15.840 17.949 -19.022 1.00 84.12 539 ILE A C 1
ATOM 4245 O O . ILE A 1 539 ? 15.238 16.875 -18.945 1.00 84.12 539 ILE A O 1
ATOM 4249 N N . VAL A 1 540 ? 16.212 18.630 -17.942 1.00 81.25 540 VAL A N 1
ATOM 4250 C CA . VAL A 1 540 ? 15.744 18.344 -16.585 1.00 81.25 540 VAL A CA 1
ATOM 4251 C C . VAL A 1 540 ? 14.751 19.424 -16.205 1.00 81.25 540 VAL A C 1
ATOM 4253 O O . VAL A 1 540 ? 15.074 20.606 -16.211 1.00 81.25 540 VAL A O 1
ATOM 4256 N N . ARG A 1 541 ? 13.538 18.993 -15.869 1.00 84.31 541 ARG A N 1
ATOM 4257 C CA . ARG A 1 541 ? 12.494 19.852 -15.321 1.00 84.31 541 ARG A CA 1
ATOM 4258 C C . ARG A 1 541 ? 12.635 19.870 -13.805 1.00 84.31 541 ARG A C 1
ATOM 4260 O O . ARG A 1 541 ? 12.477 18.828 -13.169 1.00 84.31 541 ARG A O 1
ATOM 4267 N N . SER A 1 542 ? 12.942 21.025 -13.236 1.00 73.62 542 SER A N 1
ATOM 4268 C CA . SER A 1 542 ? 12.931 21.259 -11.790 1.00 73.62 542 SER A CA 1
ATOM 4269 C C . SER A 1 542 ? 11.810 22.219 -11.430 1.00 73.62 542 SER A C 1
ATOM 4271 O O . SER A 1 542 ? 11.486 23.107 -12.209 1.00 73.62 542 SER A O 1
ATOM 4273 N N . ARG A 1 543 ? 11.211 22.044 -10.254 1.00 69.75 543 ARG A N 1
ATOM 4274 C CA . ARG A 1 543 ? 10.164 22.944 -9.772 1.00 69.75 543 ARG A CA 1
ATOM 4275 C C . ARG A 1 543 ? 10.801 24.043 -8.923 1.00 69.75 543 ARG A C 1
ATOM 4277 O O . ARG A 1 543 ? 11.500 23.716 -7.966 1.00 69.75 543 ARG A O 1
ATOM 4284 N N . GLY A 1 544 ? 10.599 25.303 -9.298 1.00 65.56 544 GLY A N 1
ATOM 4285 C CA . GLY A 1 544 ? 11.022 26.467 -8.520 1.00 65.56 544 GLY A CA 1
ATOM 4286 C C . GLY A 1 544 ? 10.235 26.599 -7.213 1.00 65.56 544 GLY A C 1
ATOM 4287 O O . GLY A 1 544 ? 9.225 25.915 -7.019 1.00 65.56 544 GLY A O 1
ATOM 4288 N N . ALA A 1 545 ? 10.689 27.486 -6.322 1.00 57.78 545 ALA A N 1
ATOM 4289 C CA . ALA A 1 545 ? 10.053 27.737 -5.022 1.00 57.78 545 ALA A CA 1
ATOM 4290 C C . ALA A 1 545 ? 8.570 28.143 -5.150 1.00 57.78 545 ALA A C 1
ATOM 4292 O O . ALA A 1 545 ? 7.754 27.754 -4.317 1.00 57.78 545 ALA A O 1
ATOM 4293 N N . ASP A 1 546 ? 8.217 28.803 -6.255 1.00 65.00 546 ASP A N 1
ATOM 4294 C CA . ASP A 1 546 ? 6.868 29.307 -6.539 1.00 65.00 546 ASP A CA 1
ATOM 4295 C C . ASP A 1 546 ? 6.009 28.311 -7.344 1.00 65.00 546 ASP A C 1
ATOM 4297 O O . ASP A 1 546 ? 4.898 28.614 -7.776 1.00 65.00 546 ASP A O 1
ATOM 4301 N N . GLY A 1 547 ? 6.510 27.089 -7.563 1.00 64.25 547 GLY A N 1
ATOM 4302 C CA . GLY A 1 547 ? 5.798 26.028 -8.279 1.00 64.25 547 GLY A CA 1
ATOM 4303 C C . GLY A 1 547 ? 5.982 26.021 -9.802 1.00 64.25 547 GLY A C 1
ATOM 4304 O O . GLY A 1 547 ? 5.507 25.070 -10.436 1.00 64.25 547 GLY A O 1
ATOM 4305 N N . GLU A 1 548 ? 6.690 27.007 -10.364 1.00 76.12 548 GLU A N 1
ATOM 4306 C CA . GLU A 1 548 ? 7.056 27.108 -11.785 1.00 76.12 548 GLU A CA 1
ATOM 4307 C C . GLU A 1 548 ? 7.971 25.950 -12.221 1.00 76.12 548 GLU A C 1
ATOM 4309 O O . GLU A 1 548 ? 8.822 25.488 -11.458 1.00 76.12 548 GLU A O 1
ATOM 4314 N N . ILE A 1 549 ? 7.790 25.444 -13.444 1.00 79.38 549 ILE A N 1
ATOM 4315 C CA . ILE A 1 549 ? 8.649 24.400 -14.013 1.00 79.38 549 ILE A CA 1
ATOM 4316 C C . ILE A 1 549 ? 9.806 25.074 -14.753 1.00 79.38 549 ILE A C 1
ATOM 4318 O O . ILE A 1 549 ? 9.626 25.602 -15.844 1.00 79.38 549 ILE A O 1
ATOM 4322 N N . ILE A 1 550 ? 11.002 25.001 -14.175 1.00 81.25 550 ILE A N 1
ATOM 4323 C CA . ILE A 1 550 ? 12.250 25.450 -14.790 1.00 81.25 550 ILE A CA 1
ATOM 4324 C C . ILE A 1 550 ? 12.821 24.289 -15.604 1.00 81.25 550 ILE A C 1
ATOM 4326 O O . ILE A 1 550 ? 13.110 23.217 -15.060 1.00 81.25 550 ILE A O 1
ATOM 4330 N N . GLU A 1 551 ? 12.996 24.494 -16.906 1.00 87.38 551 GLU A N 1
ATOM 4331 C CA . GLU A 1 551 ? 13.679 23.548 -17.783 1.00 87.38 551 GLU A CA 1
ATOM 4332 C C . GLU A 1 551 ? 15.162 23.906 -17.879 1.00 87.38 551 GLU A C 1
ATOM 4334 O O . GLU A 1 551 ? 15.534 24.974 -18.355 1.00 87.38 551 GLU A O 1
ATOM 4339 N N . THR A 1 552 ? 16.036 23.009 -17.430 1.00 83.88 552 THR A N 1
ATOM 4340 C CA . THR A 1 552 ? 17.485 23.182 -17.555 1.00 83.88 552 THR A CA 1
ATOM 4341 C C . THR A 1 552 ? 18.072 22.073 -18.409 1.00 83.88 552 THR A C 1
ATOM 4343 O O . THR A 1 552 ? 17.901 20.884 -18.126 1.00 83.88 552 THR A O 1
ATOM 4346 N N . THR A 1 553 ? 18.814 22.454 -19.443 1.00 85.00 553 THR A N 1
ATOM 4347 C CA . THR A 1 553 ? 19.591 21.513 -20.250 1.00 85.00 553 THR A CA 1
ATOM 4348 C C . THR A 1 553 ? 20.851 21.118 -19.493 1.00 85.00 553 THR A C 1
ATOM 4350 O O . THR A 1 553 ? 21.686 21.959 -19.171 1.00 85.00 553 THR A O 1
ATOM 4353 N N . VAL A 1 554 ? 21.003 19.825 -19.214 1.00 82.62 554 VAL A N 1
ATOM 4354 C CA . VAL A 1 554 ? 22.168 19.270 -18.515 1.00 82.62 554 VAL A CA 1
ATOM 4355 C C . VAL A 1 554 ? 22.835 18.181 -19.347 1.00 82.62 554 VAL A C 1
ATOM 4357 O O . VAL A 1 554 ? 22.186 17.492 -20.135 1.00 82.62 554 VAL A O 1
ATOM 4360 N N . GLU A 1 555 ? 24.135 17.982 -19.141 1.00 81.06 555 GLU A N 1
ATOM 4361 C CA . GLU A 1 555 ? 24.881 16.885 -19.760 1.00 81.06 555 GLU A CA 1
ATOM 4362 C C . GLU A 1 555 ? 24.334 15.520 -19.292 1.00 81.06 555 GLU A C 1
ATOM 4364 O O . GLU A 1 555 ? 24.097 15.276 -18.101 1.00 81.06 555 GLU A O 1
ATOM 4369 N N . ARG A 1 556 ? 24.117 14.602 -20.236 1.00 82.31 556 ARG A N 1
ATOM 4370 C CA . ARG A 1 556 ? 23.625 13.250 -19.974 1.00 82.31 556 ARG A CA 1
ATOM 4371 C C . ARG A 1 556 ? 24.792 12.348 -19.583 1.00 82.31 556 ARG A C 1
ATOM 4373 O O . ARG A 1 556 ? 25.584 11.928 -20.417 1.00 82.31 556 ARG A O 1
ATOM 4380 N N . GLY A 1 557 ? 24.826 11.943 -18.315 1.00 72.56 557 GLY A N 1
ATOM 4381 C CA . GLY A 1 557 ? 25.866 11.046 -17.794 1.00 72.56 557 GLY A CA 1
ATOM 4382 C C . GLY A 1 557 ? 25.898 9.625 -18.383 1.00 72.56 557 GLY A C 1
ATOM 4383 O O . GLY A 1 557 ? 26.855 8.914 -18.118 1.00 72.56 557 GLY A O 1
ATOM 4384 N N . THR A 1 558 ? 24.882 9.207 -19.146 1.00 78.94 558 THR A N 1
ATOM 4385 C CA . THR A 1 558 ? 24.809 7.903 -19.842 1.00 78.94 558 THR A CA 1
ATOM 4386 C C . THR A 1 558 ? 24.995 8.027 -21.359 1.00 78.94 558 THR A C 1
ATOM 4388 O O . THR A 1 558 ? 24.746 7.073 -22.089 1.00 78.94 558 THR A O 1
ATOM 4391 N N . ALA A 1 559 ? 25.383 9.204 -21.868 1.00 84.31 559 ALA A N 1
ATOM 4392 C CA . ALA A 1 559 ? 25.535 9.420 -23.307 1.00 84.31 559 ALA A CA 1
ATOM 4393 C C . ALA A 1 559 ? 26.610 8.507 -23.914 1.00 84.31 559 ALA A C 1
ATOM 4395 O O . ALA A 1 559 ? 26.387 7.920 -24.966 1.00 84.31 559 ALA A O 1
ATOM 4396 N N . ALA A 1 560 ? 27.751 8.343 -23.237 1.00 83.69 560 ALA A N 1
ATOM 4397 C CA . ALA A 1 560 ? 28.819 7.460 -23.706 1.00 83.69 560 ALA A CA 1
ATOM 4398 C C . ALA A 1 560 ? 28.394 5.982 -23.716 1.00 83.69 560 ALA A C 1
ATOM 4400 O O . ALA A 1 560 ? 28.764 5.258 -24.638 1.00 83.69 560 ALA A O 1
ATOM 4401 N N . ASP A 1 561 ? 27.589 5.553 -22.739 1.00 85.75 561 ASP A N 1
ATOM 4402 C CA . ASP A 1 561 ? 27.032 4.196 -22.695 1.00 85.75 561 ASP A CA 1
ATOM 4403 C C . ASP A 1 561 ? 26.102 3.976 -23.893 1.00 85.75 561 ASP A C 1
ATOM 4405 O O . ASP A 1 561 ? 26.268 3.011 -24.627 1.00 85.75 561 ASP A O 1
ATOM 4409 N N . ALA A 1 562 ? 25.210 4.932 -24.176 1.00 89.31 562 ALA A N 1
ATOM 4410 C CA . ALA A 1 562 ? 24.315 4.858 -25.328 1.00 89.31 562 ALA A CA 1
ATOM 4411 C C . ALA A 1 562 ? 25.070 4.832 -26.672 1.00 89.31 562 ALA A C 1
ATOM 4413 O O . ALA A 1 562 ? 24.738 4.038 -27.549 1.00 89.31 562 ALA A O 1
ATOM 4414 N N . LEU A 1 563 ? 26.120 5.651 -26.822 1.00 92.25 563 LEU A N 1
ATOM 4415 C CA . LEU A 1 563 ? 26.998 5.615 -27.998 1.00 92.25 563 LEU A CA 1
ATOM 4416 C C . LEU A 1 563 ? 27.736 4.275 -28.122 1.00 92.25 563 LEU A C 1
ATOM 4418 O O . LEU A 1 563 ? 27.908 3.775 -29.229 1.00 92.25 563 LEU A O 1
ATOM 4422 N N . THR A 1 564 ? 28.158 3.690 -26.999 1.00 91.56 564 THR A N 1
ATOM 4423 C CA . THR A 1 564 ? 28.805 2.370 -26.978 1.00 91.56 564 THR A CA 1
ATOM 4424 C C . THR A 1 564 ? 27.826 1.295 -27.434 1.00 91.56 564 THR A C 1
ATOM 4426 O O . THR A 1 564 ? 28.164 0.529 -28.325 1.00 91.56 564 THR A O 1
ATOM 4429 N N . THR A 1 565 ? 26.597 1.293 -26.913 1.00 94.31 565 THR A N 1
ATOM 4430 C CA . THR A 1 565 ? 25.545 0.350 -27.309 1.00 94.31 565 THR A CA 1
ATOM 4431 C C . THR A 1 565 ? 25.227 0.429 -28.801 1.00 94.31 565 THR A C 1
ATOM 4433 O O . THR A 1 565 ? 25.159 -0.600 -29.465 1.00 94.31 565 THR A O 1
ATOM 4436 N N . VAL A 1 566 ? 25.072 1.639 -29.352 1.00 95.50 566 VAL A N 1
ATOM 4437 C CA . VAL A 1 566 ? 24.832 1.814 -30.794 1.00 95.50 566 VAL A CA 1
ATOM 4438 C C . VAL A 1 566 ? 26.053 1.371 -31.599 1.00 95.50 566 VAL A C 1
ATOM 4440 O O . VAL A 1 566 ? 25.905 0.707 -32.616 1.00 95.50 566 VAL A O 1
ATOM 4443 N N . ARG A 1 567 ? 27.276 1.668 -31.144 1.00 95.00 567 ARG A N 1
ATOM 4444 C CA . ARG A 1 567 ? 28.488 1.185 -31.817 1.00 95.00 567 ARG A CA 1
ATOM 4445 C C . ARG A 1 567 ? 28.551 -0.344 -31.832 1.00 95.00 567 ARG A C 1
ATOM 4447 O O . ARG A 1 567 ? 28.849 -0.897 -32.883 1.00 95.00 567 ARG A O 1
ATOM 4454 N N . SER A 1 568 ? 28.262 -1.002 -30.708 1.00 94.94 568 SER A N 1
ATOM 4455 C CA . SER A 1 568 ? 28.188 -2.463 -30.619 1.00 94.94 568 SER A CA 1
ATOM 4456 C C . SER A 1 568 ? 27.148 -3.029 -31.577 1.00 94.94 568 SER A C 1
ATOM 4458 O O . SER A 1 568 ? 27.486 -3.930 -32.320 1.00 94.94 568 SER A O 1
ATOM 4460 N N . PHE A 1 569 ? 25.957 -2.433 -31.667 1.00 97.00 569 PHE A N 1
ATOM 4461 C CA . PHE A 1 569 ? 24.936 -2.840 -32.638 1.00 97.00 569 PHE A CA 1
ATOM 4462 C C . PHE A 1 569 ? 25.457 -2.843 -34.088 1.00 97.00 569 PHE A C 1
ATOM 4464 O O . PHE A 1 569 ? 25.325 -3.844 -34.779 1.00 97.00 569 PHE A O 1
ATOM 4471 N N . TYR A 1 570 ? 26.123 -1.775 -34.544 1.00 97.12 570 TYR A N 1
ATOM 4472 C CA . TYR A 1 570 ? 26.700 -1.741 -35.901 1.00 97.12 570 TYR A CA 1
ATOM 4473 C C . TYR A 1 570 ? 27.814 -2.779 -36.113 1.00 97.12 570 TYR A C 1
ATOM 4475 O O . TYR A 1 570 ? 27.957 -3.305 -37.214 1.00 97.12 570 TYR A O 1
ATOM 4483 N N . LEU A 1 571 ? 28.636 -3.030 -35.090 1.00 95.50 571 LEU A N 1
ATOM 4484 C CA . LEU A 1 571 ? 29.723 -4.008 -35.172 1.00 95.50 571 LEU A CA 1
ATOM 4485 C C . LEU A 1 571 ? 29.193 -5.445 -35.157 1.00 95.50 571 LEU A C 1
ATOM 4487 O O . LEU A 1 571 ? 29.676 -6.258 -35.936 1.00 95.50 571 LEU A O 1
ATOM 4491 N N . ASP A 1 572 ? 28.186 -5.723 -34.330 1.00 95.56 572 ASP A N 1
ATOM 4492 C CA . ASP A 1 572 ? 27.489 -7.006 -34.275 1.00 95.56 572 ASP A CA 1
ATOM 4493 C C . ASP A 1 572 ? 26.853 -7.307 -35.641 1.00 95.56 572 ASP A C 1
ATOM 4495 O O . ASP A 1 572 ? 27.085 -8.377 -36.184 1.00 95.56 572 ASP A O 1
ATOM 4499 N N . LEU A 1 573 ? 26.164 -6.340 -36.267 1.00 96.31 573 LEU A N 1
ATOM 4500 C CA . LEU A 1 573 ? 25.612 -6.510 -37.621 1.00 96.31 573 LEU A CA 1
ATOM 4501 C C . LEU A 1 573 ? 26.686 -6.800 -38.678 1.00 96.31 573 LEU A C 1
ATOM 4503 O O . LEU A 1 573 ? 26.481 -7.644 -39.545 1.00 96.31 573 LEU A O 1
ATOM 4507 N N . ALA A 1 574 ? 27.825 -6.104 -38.624 1.00 94.38 574 ALA A N 1
ATOM 4508 C CA . ALA A 1 574 ? 28.923 -6.333 -39.561 1.00 94.38 574 ALA A CA 1
ATOM 4509 C C . ALA A 1 574 ? 29.565 -7.716 -39.372 1.00 94.38 574 ALA A C 1
ATOM 4511 O O . ALA A 1 574 ? 29.948 -8.343 -40.356 1.00 94.38 574 ALA A O 1
ATOM 4512 N N . GLN A 1 575 ? 29.667 -8.185 -38.126 1.00 94.94 575 GLN A N 1
ATOM 4513 C CA . GLN A 1 575 ? 30.181 -9.512 -37.805 1.00 94.94 575 GLN A CA 1
ATOM 4514 C C . GLN A 1 575 ? 29.190 -10.604 -38.221 1.00 94.94 575 GLN A C 1
ATOM 4516 O O . GLN A 1 575 ? 29.569 -11.514 -38.946 1.00 94.94 575 GLN A O 1
ATOM 4521 N N . TRP A 1 576 ? 27.919 -10.494 -37.831 1.00 96.00 576 TRP A N 1
ATOM 4522 C CA . TRP A 1 576 ? 26.889 -11.487 -38.148 1.00 96.00 576 TRP A CA 1
ATOM 4523 C C . TRP A 1 576 ? 26.570 -11.564 -39.641 1.00 96.00 576 TRP A C 1
ATOM 4525 O O . TRP A 1 576 ? 26.140 -12.608 -40.114 1.00 96.00 576 TRP A O 1
ATOM 4535 N N . ALA A 1 577 ? 26.822 -10.502 -40.409 1.00 94.50 577 ALA A N 1
ATOM 4536 C CA . ALA A 1 577 ? 26.751 -10.543 -41.868 1.00 94.50 577 ALA A CA 1
ATOM 4537 C C . ALA A 1 577 ? 27.798 -11.460 -42.516 1.00 94.50 577 ALA A C 1
ATOM 4539 O O . ALA A 1 577 ? 27.613 -11.837 -43.670 1.00 94.50 577 ALA A O 1
ATOM 4540 N N . LEU A 1 578 ? 28.878 -11.813 -41.810 1.00 94.00 578 LEU A N 1
ATOM 4541 C CA . LEU A 1 578 ? 29.824 -12.835 -42.268 1.00 94.00 578 LEU A CA 1
ATOM 4542 C C . LEU A 1 578 ? 29.264 -14.247 -42.060 1.00 94.00 578 LEU A C 1
ATOM 4544 O O . LEU A 1 578 ? 29.532 -15.123 -42.878 1.00 94.00 578 LEU A O 1
ATOM 4548 N N . ASP A 1 579 ? 28.479 -14.441 -40.998 1.00 91.88 579 ASP A N 1
ATOM 4549 C CA . ASP A 1 579 ? 27.923 -15.739 -40.606 1.00 91.88 579 ASP A CA 1
ATOM 4550 C C . ASP A 1 579 ? 26.605 -16.049 -41.350 1.00 91.88 579 ASP A C 1
ATOM 4552 O O . ASP A 1 579 ? 26.418 -17.153 -41.855 1.00 91.88 579 ASP A O 1
ATOM 4556 N N . ASP A 1 580 ? 25.709 -15.061 -41.477 1.00 93.19 580 ASP A N 1
ATOM 4557 C CA . ASP A 1 580 ? 24.453 -15.128 -42.242 1.00 93.19 580 ASP A CA 1
ATOM 4558 C C . ASP A 1 580 ? 24.287 -13.869 -43.127 1.00 93.19 580 ASP A C 1
ATOM 4560 O O . ASP A 1 580 ? 23.634 -12.882 -42.746 1.00 93.19 580 ASP A O 1
ATOM 4564 N N . PRO A 1 581 ? 24.890 -13.876 -44.334 1.00 92.19 581 PRO A N 1
ATOM 4565 C CA . PRO A 1 581 ? 24.859 -12.735 -45.245 1.00 92.19 581 PRO A CA 1
ATOM 4566 C C . PRO A 1 581 ? 23.461 -12.395 -45.771 1.00 92.19 581 PRO A C 1
ATOM 4568 O O . PRO A 1 581 ? 23.200 -11.233 -46.085 1.00 92.19 581 PRO A O 1
ATOM 4571 N N . ALA A 1 582 ? 22.559 -13.376 -45.882 1.00 90.75 582 ALA A N 1
ATOM 4572 C CA . ALA A 1 582 ? 21.216 -13.153 -46.416 1.00 90.75 582 ALA A CA 1
ATOM 4573 C C . ALA A 1 582 ? 20.361 -12.335 -45.440 1.00 90.75 582 ALA A C 1
ATOM 4575 O O . ALA A 1 582 ? 19.625 -11.440 -45.860 1.00 90.75 582 ALA A O 1
ATOM 4576 N N . ARG A 1 583 ? 20.494 -12.612 -44.139 1.00 90.25 583 ARG A N 1
ATOM 4577 C CA . ARG A 1 583 ? 19.748 -11.928 -43.080 1.00 90.25 583 ARG A CA 1
ATOM 4578 C C . ARG A 1 583 ? 20.365 -10.583 -42.693 1.00 90.25 583 ARG A C 1
ATOM 4580 O O . ARG A 1 583 ? 19.651 -9.583 -42.612 1.00 90.25 583 ARG A O 1
ATOM 4587 N N . TRP A 1 584 ? 21.681 -10.529 -42.468 1.00 95.00 584 TRP A N 1
ATOM 4588 C CA . TRP A 1 584 ? 22.342 -9.343 -41.894 1.00 95.00 584 TRP A CA 1
ATOM 4589 C C . TRP A 1 584 ? 23.117 -8.497 -42.910 1.00 95.00 584 TRP A C 1
ATOM 4591 O O . TRP A 1 584 ? 23.320 -7.301 -42.684 1.00 95.00 584 TRP A O 1
ATOM 4601 N N . GLY A 1 585 ? 23.508 -9.075 -44.049 1.00 91.62 585 GLY A N 1
ATOM 4602 C CA . GLY A 1 585 ? 24.296 -8.408 -45.092 1.00 91.62 585 GLY A CA 1
ATOM 4603 C C . GLY A 1 585 ? 23.719 -7.078 -45.594 1.00 91.62 585 GLY A C 1
ATOM 4604 O O . GLY A 1 585 ? 24.477 -6.108 -45.662 1.00 91.62 585 GLY A O 1
ATOM 4605 N N . PRO A 1 586 ? 22.400 -6.957 -45.863 1.00 93.31 586 PRO A N 1
ATOM 4606 C CA . PRO A 1 586 ? 21.791 -5.688 -46.282 1.00 93.31 586 PRO A CA 1
ATOM 4607 C C . PRO A 1 586 ? 21.970 -4.534 -45.281 1.00 93.31 586 PRO A C 1
ATOM 4609 O O . PRO A 1 586 ? 21.880 -3.364 -45.654 1.00 93.31 586 PRO A O 1
ATOM 4612 N N . TRP A 1 587 ? 22.241 -4.851 -44.013 1.00 94.94 587 TRP A N 1
ATOM 4613 C CA . TRP A 1 587 ? 22.346 -3.894 -42.911 1.00 94.94 587 TRP A CA 1
ATOM 4614 C C . TRP A 1 587 ? 23.791 -3.606 -42.485 1.00 94.94 587 TRP A C 1
ATOM 4616 O O . TRP A 1 587 ? 24.028 -2.678 -41.707 1.00 94.94 587 TRP A O 1
ATOM 4626 N N . ALA A 1 588 ? 24.766 -4.353 -43.014 1.00 94.12 588 ALA A N 1
ATOM 4627 C CA . ALA A 1 588 ? 26.184 -4.182 -42.725 1.00 94.12 588 ALA A CA 1
ATOM 4628 C C . ALA A 1 588 ? 26.731 -2.902 -43.383 1.00 94.12 588 ALA A C 1
ATOM 4630 O O . ALA A 1 588 ? 27.140 -2.872 -44.546 1.00 94.12 588 ALA A O 1
ATOM 4631 N N . VAL A 1 589 ? 26.744 -1.806 -42.623 1.00 94.31 589 VAL A N 1
ATOM 4632 C CA . VAL A 1 589 ? 27.214 -0.491 -43.081 1.00 94.31 589 VAL A CA 1
ATOM 4633 C C . VAL A 1 589 ? 28.252 0.105 -42.120 1.00 94.31 589 VAL A C 1
ATOM 4635 O O . VAL A 1 589 ? 28.298 -0.268 -40.946 1.00 94.31 589 VAL A O 1
ATOM 4638 N N . PRO A 1 590 ? 29.092 1.060 -42.571 1.00 92.88 590 PRO A N 1
ATOM 4639 C CA . PRO A 1 590 ? 30.101 1.672 -41.710 1.00 92.88 590 PRO A CA 1
ATOM 4640 C C . PRO A 1 590 ? 29.503 2.323 -40.455 1.00 92.88 590 PRO A C 1
ATOM 4642 O O . PRO A 1 590 ? 28.574 3.128 -40.536 1.00 92.88 590 PRO A O 1
ATOM 4645 N N . CYS A 1 591 ? 30.077 2.015 -39.290 1.00 93.88 591 CYS A N 1
ATOM 4646 C CA . CYS A 1 591 ? 29.634 2.574 -38.015 1.00 93.88 591 CYS A CA 1
ATOM 4647 C C . CYS A 1 591 ? 29.893 4.099 -37.946 1.00 93.88 591 CYS A C 1
ATOM 4649 O O . CYS A 1 591 ? 31.049 4.525 -38.061 1.00 93.88 591 CYS A O 1
ATOM 4651 N N . PRO A 1 592 ? 28.872 4.937 -37.673 1.00 91.94 592 PRO A N 1
ATOM 4652 C CA . PRO A 1 592 ? 29.018 6.398 -37.611 1.00 91.94 592 PRO A CA 1
ATOM 4653 C C . PRO A 1 592 ? 29.693 6.909 -36.319 1.00 91.94 592 PRO A C 1
ATOM 4655 O O . PRO A 1 592 ? 29.955 8.108 -36.168 1.00 91.94 592 PRO A O 1
ATOM 4658 N N . ILE A 1 593 ? 29.960 6.016 -35.360 1.00 91.88 593 ILE A N 1
ATOM 4659 C CA . ILE A 1 593 ? 30.530 6.331 -34.046 1.00 91.88 593 ILE A CA 1
ATOM 4660 C C . ILE A 1 593 ? 31.986 5.881 -34.025 1.00 91.88 593 ILE A C 1
ATOM 4662 O O . ILE A 1 593 ? 32.268 4.686 -34.070 1.00 91.88 593 ILE A O 1
ATOM 4666 N N . ARG A 1 594 ? 32.926 6.819 -33.908 1.00 87.56 594 ARG A N 1
ATOM 4667 C CA . ARG A 1 594 ? 34.364 6.534 -33.788 1.00 87.56 594 ARG A CA 1
ATOM 4668 C C . ARG A 1 594 ? 34.734 6.244 -32.335 1.00 87.56 594 ARG A C 1
ATOM 4670 O O . ARG A 1 594 ? 34.066 6.699 -31.412 1.00 87.56 594 ARG A O 1
ATOM 4677 N N . ALA A 1 595 ? 35.856 5.560 -32.108 1.00 80.25 595 ALA A N 1
ATOM 4678 C CA . ALA A 1 595 ? 36.365 5.331 -30.751 1.00 80.25 595 ALA A CA 1
ATOM 4679 C C . ALA A 1 595 ? 36.601 6.649 -29.979 1.00 80.25 595 ALA A C 1
ATOM 4681 O O . ALA A 1 595 ? 36.347 6.722 -28.780 1.00 80.25 595 ALA A O 1
ATOM 4682 N N . SER A 1 596 ? 37.005 7.719 -30.673 1.00 81.56 596 SER A N 1
ATOM 4683 C CA . SER A 1 596 ? 37.200 9.055 -30.092 1.00 81.56 596 SER A CA 1
ATOM 4684 C C . SER A 1 596 ? 35.904 9.760 -29.670 1.00 81.56 596 SER A C 1
ATOM 4686 O O . SER A 1 596 ? 35.956 10.661 -28.829 1.00 81.56 596 SER A O 1
ATOM 4688 N N . ASP A 1 597 ? 34.743 9.350 -30.199 1.00 80.56 597 ASP A N 1
ATOM 4689 C CA . ASP A 1 597 ? 33.436 9.872 -29.779 1.00 80.56 597 ASP A CA 1
ATOM 4690 C C . ASP A 1 597 ? 33.048 9.378 -28.371 1.00 80.56 597 ASP A C 1
ATOM 4692 O O . ASP A 1 597 ? 32.214 9.996 -27.704 1.00 80.56 597 ASP A O 1
ATOM 4696 N N . ILE A 1 598 ? 33.673 8.291 -27.902 1.00 79.19 598 ILE A N 1
ATOM 4697 C CA . ILE A 1 598 ? 33.370 7.601 -26.647 1.00 79.19 598 ILE A CA 1
ATOM 4698 C C . ILE A 1 598 ? 34.459 7.926 -25.605 1.00 79.19 598 ILE A C 1
ATOM 4700 O O . ILE A 1 598 ? 35.398 7.167 -25.368 1.00 79.19 598 ILE A O 1
ATOM 4704 N N . GLN A 1 599 ? 34.358 9.087 -24.948 1.00 67.44 599 GLN A N 1
ATOM 4705 C CA . GLN A 1 599 ? 35.350 9.540 -23.956 1.00 67.44 599 GLN A CA 1
ATOM 4706 C C . GLN A 1 599 ? 35.115 8.977 -22.539 1.00 67.44 599 GLN A C 1
ATOM 4708 O O . GLN A 1 599 ? 34.921 9.724 -21.573 1.00 67.44 599 GLN A O 1
ATOM 4713 N N . HIS A 1 600 ? 35.201 7.654 -22.379 1.00 67.38 600 HIS A N 1
ATOM 4714 C CA . HIS A 1 600 ? 34.999 6.980 -21.084 1.00 67.38 600 HIS A CA 1
ATOM 4715 C C . HIS A 1 600 ? 35.965 7.454 -19.990 1.00 67.38 600 HIS A C 1
ATOM 4717 O O . HIS A 1 600 ? 35.566 7.646 -18.844 1.00 67.38 600 HIS A O 1
ATOM 4723 N N . LYS A 1 601 ? 37.232 7.722 -20.327 1.00 67.31 601 LYS A N 1
ATOM 4724 C CA . LYS A 1 601 ? 38.287 8.027 -19.341 1.00 67.31 601 LYS A CA 1
ATOM 4725 C C . LYS A 1 601 ? 38.015 9.303 -18.531 1.00 67.31 601 LYS A C 1
ATOM 4727 O O . LYS A 1 601 ? 38.114 9.289 -17.304 1.00 67.31 601 LYS A O 1
ATOM 4732 N N . LYS A 1 602 ? 37.633 10.403 -19.194 1.00 67.94 602 LYS A N 1
ATOM 4733 C CA . LYS A 1 602 ? 37.362 11.698 -18.537 1.00 67.94 602 LYS A CA 1
ATOM 4734 C C . LYS A 1 602 ? 36.081 11.646 -17.705 1.00 67.94 602 LYS A C 1
ATOM 4736 O O . LYS A 1 602 ? 36.055 12.145 -16.580 1.00 67.94 602 LYS A O 1
ATOM 4741 N N . MET A 1 603 ? 35.039 11.004 -18.233 1.00 67.12 603 MET A N 1
ATOM 4742 C CA . MET A 1 603 ? 33.767 10.815 -17.536 1.00 67.12 603 MET A CA 1
ATOM 4743 C C . MET A 1 603 ? 33.928 9.921 -16.299 1.00 67.12 603 MET A C 1
ATOM 4745 O O . MET A 1 603 ? 33.486 10.300 -15.214 1.00 67.12 603 MET A O 1
ATOM 4749 N N . ASN A 1 604 ? 34.619 8.785 -16.433 1.00 69.81 604 ASN A N 1
ATOM 4750 C CA . ASN A 1 604 ? 34.882 7.855 -15.335 1.00 69.81 604 ASN A CA 1
ATOM 4751 C C . ASN A 1 604 ? 35.753 8.494 -14.254 1.00 69.81 604 ASN A C 1
ATOM 4753 O O . ASN A 1 604 ? 35.441 8.349 -13.075 1.00 69.81 604 ASN A O 1
ATOM 4757 N N . SER A 1 605 ? 36.767 9.277 -14.635 1.00 71.62 605 SER A N 1
ATOM 4758 C CA . SER A 1 605 ? 37.585 10.045 -13.689 1.00 71.62 605 SER A CA 1
ATOM 4759 C C . SER A 1 605 ? 36.753 11.073 -12.908 1.00 71.62 605 SER A C 1
ATOM 4761 O O . SER A 1 605 ? 36.765 11.070 -11.680 1.00 71.62 605 SER A O 1
ATOM 4763 N N . ARG A 1 606 ? 35.917 11.880 -13.584 1.00 75.44 606 ARG A N 1
ATOM 4764 C CA . ARG A 1 606 ? 34.998 12.830 -12.919 1.00 75.44 606 ARG A CA 1
ATOM 4765 C C . ARG A 1 606 ? 33.966 12.131 -12.032 1.00 75.44 606 ARG A C 1
ATOM 4767 O O . ARG A 1 606 ? 33.597 12.645 -10.977 1.00 75.44 606 ARG A O 1
ATOM 4774 N N . ARG A 1 607 ? 33.446 10.976 -12.462 1.00 73.75 607 ARG A N 1
ATOM 4775 C CA . ARG A 1 607 ? 32.513 10.163 -11.670 1.00 73.75 607 ARG A CA 1
ATOM 4776 C C . ARG A 1 607 ? 33.202 9.652 -10.410 1.00 73.75 607 ARG A C 1
ATOM 4778 O O . ARG A 1 607 ? 32.662 9.860 -9.332 1.00 73.75 607 ARG A O 1
ATOM 4785 N N . LYS A 1 608 ? 34.396 9.075 -10.549 1.00 75.81 608 LYS A N 1
ATOM 4786 C CA . LYS A 1 608 ? 35.228 8.596 -9.444 1.00 75.81 608 LYS A CA 1
ATOM 4787 C C . LYS A 1 608 ? 35.560 9.723 -8.466 1.00 75.81 608 LYS A C 1
ATOM 4789 O O . LYS A 1 608 ? 35.240 9.585 -7.298 1.00 75.81 608 LYS A O 1
ATOM 4794 N N . ALA A 1 609 ? 36.051 10.868 -8.940 1.00 77.88 609 ALA A N 1
ATOM 4795 C CA . ALA A 1 609 ? 36.359 12.017 -8.086 1.00 77.88 609 ALA A CA 1
ATOM 4796 C C . ALA A 1 609 ? 35.142 12.487 -7.266 1.00 77.88 609 ALA A C 1
ATOM 4798 O O . ALA A 1 609 ? 35.251 12.709 -6.065 1.00 77.88 609 ALA A O 1
ATOM 4799 N N . ARG A 1 610 ? 33.950 12.561 -7.881 1.00 78.50 610 ARG A N 1
ATOM 4800 C CA . ARG A 1 610 ? 32.703 12.874 -7.155 1.00 78.50 610 ARG A CA 1
ATOM 4801 C C . ARG A 1 610 ? 32.330 11.805 -6.127 1.00 78.50 610 ARG A C 1
ATOM 4803 O O . ARG A 1 610 ? 31.816 12.139 -5.067 1.00 78.50 610 ARG A O 1
ATOM 4810 N N . MET A 1 611 ? 32.537 10.528 -6.449 1.00 78.69 611 MET A N 1
ATOM 4811 C CA . MET A 1 611 ? 32.275 9.414 -5.532 1.00 78.69 611 MET A CA 1
ATOM 4812 C C . MET A 1 611 ? 33.239 9.420 -4.341 1.00 78.69 611 MET A C 1
ATOM 4814 O O . MET A 1 611 ? 32.801 9.208 -3.211 1.00 78.69 611 MET A O 1
ATOM 4818 N N . ASP A 1 612 ? 34.517 9.696 -4.594 1.00 79.62 612 ASP A N 1
ATOM 4819 C CA . ASP A 1 612 ? 35.562 9.771 -3.577 1.00 79.62 612 ASP A CA 1
ATOM 4820 C C . ASP A 1 612 ? 35.311 10.967 -2.650 1.00 79.62 612 ASP A C 1
ATOM 4822 O O . ASP A 1 612 ? 35.289 10.794 -1.434 1.00 79.62 612 ASP A O 1
ATOM 4826 N N . GLN A 1 613 ? 35.004 12.149 -3.203 1.00 80.62 613 GLN A N 1
ATOM 4827 C CA . GLN A 1 613 ? 34.649 13.334 -2.412 1.00 80.62 613 GLN A CA 1
ATOM 4828 C C . GLN A 1 613 ? 33.425 13.082 -1.527 1.00 80.62 613 GLN A C 1
ATOM 4830 O O . GLN A 1 613 ? 33.451 13.356 -0.334 1.00 80.62 613 GLN A O 1
ATOM 4835 N N . ARG A 1 614 ? 32.377 12.468 -2.085 1.00 84.19 614 ARG A N 1
ATOM 4836 C CA . ARG A 1 614 ? 31.167 12.113 -1.336 1.00 84.19 614 ARG A CA 1
ATOM 4837 C C . ARG A 1 614 ? 31.467 11.170 -0.167 1.00 84.19 614 ARG A C 1
ATOM 4839 O O . ARG A 1 614 ? 30.927 11.363 0.913 1.00 84.19 614 ARG A O 1
ATOM 4846 N N . THR A 1 615 ? 32.356 10.197 -0.368 1.00 81.62 615 THR A N 1
ATOM 4847 C CA . THR A 1 615 ? 32.788 9.274 0.696 1.00 81.62 615 THR A CA 1
ATOM 4848 C C . THR A 1 615 ? 33.578 10.017 1.779 1.00 81.62 615 THR A C 1
ATOM 4850 O O . THR A 1 615 ? 33.329 9.796 2.959 1.00 81.62 615 THR A O 1
ATOM 4853 N N . ARG A 1 616 ? 34.471 10.944 1.396 1.00 81.31 616 ARG A N 1
ATOM 4854 C CA . ARG A 1 616 ? 35.237 11.793 2.331 1.00 81.31 616 ARG A CA 1
ATOM 4855 C C . ARG A 1 616 ? 34.348 12.703 3.175 1.00 81.31 616 ARG A C 1
ATOM 4857 O O . ARG A 1 616 ? 34.624 12.865 4.355 1.00 81.31 616 ARG A O 1
ATOM 4864 N N . ASP A 1 617 ? 33.294 13.268 2.588 1.00 82.62 617 ASP A N 1
ATOM 4865 C CA . ASP A 1 617 ? 32.355 14.134 3.311 1.00 82.62 617 ASP A CA 1
ATOM 4866 C C . ASP A 1 617 ? 31.435 13.330 4.254 1.00 82.62 617 ASP A C 1
ATOM 4868 O O . ASP A 1 617 ? 31.048 13.819 5.311 1.00 82.62 617 ASP A O 1
ATOM 4872 N N . GLN A 1 618 ? 31.067 12.097 3.883 1.00 85.81 618 GLN A N 1
ATOM 4873 C CA . GLN A 1 618 ? 30.100 11.276 4.626 1.00 85.81 618 GLN A CA 1
ATOM 4874 C C . GLN A 1 618 ? 30.722 10.422 5.736 1.00 85.81 618 GLN A C 1
ATOM 4876 O O . GLN A 1 618 ? 30.090 10.236 6.775 1.00 85.81 618 GLN A O 1
ATOM 4881 N N . LEU A 1 619 ? 31.933 9.892 5.531 1.00 82.00 619 LEU A N 1
ATOM 4882 C CA . LEU A 1 619 ? 32.590 8.984 6.477 1.00 82.00 619 LEU A CA 1
ATOM 4883 C C . LEU A 1 619 ? 32.708 9.582 7.898 1.00 82.00 619 LEU A C 1
ATOM 4885 O O . LEU A 1 619 ? 32.288 8.905 8.836 1.00 82.00 619 LEU A O 1
ATOM 4889 N N . PRO A 1 620 ? 33.163 10.841 8.096 1.00 81.81 620 PRO A N 1
ATOM 4890 C CA . PRO A 1 620 ? 33.322 11.416 9.437 1.00 81.81 620 PRO A CA 1
ATOM 4891 C C . PRO A 1 620 ? 32.000 11.635 10.181 1.00 81.81 620 PRO A C 1
ATOM 4893 O O . PRO A 1 620 ? 31.977 11.660 11.407 1.00 81.81 620 PRO A O 1
ATOM 4896 N N . VAL A 1 621 ? 30.894 11.802 9.450 1.00 82.56 621 VAL A N 1
ATOM 4897 C CA . VAL A 1 621 ? 29.574 12.105 10.024 1.00 82.56 621 VAL A CA 1
ATOM 4898 C C . VAL A 1 621 ? 28.657 10.880 10.097 1.00 82.56 621 VAL A C 1
ATOM 4900 O O . VAL A 1 621 ? 27.532 10.989 10.587 1.00 82.56 621 VAL A O 1
ATOM 4903 N N . LEU A 1 622 ? 29.122 9.702 9.656 1.00 84.88 622 LEU A N 1
ATOM 4904 C CA . LEU A 1 622 ? 28.376 8.447 9.785 1.00 84.88 622 LEU A CA 1
ATOM 4905 C C . LEU A 1 622 ? 27.959 8.156 11.243 1.00 84.88 622 LEU A C 1
ATOM 4907 O O . LEU A 1 622 ? 26.791 7.812 11.434 1.00 84.88 622 LEU A O 1
ATOM 4911 N N . PRO A 1 623 ? 28.818 8.329 12.274 1.00 84.31 623 PRO A N 1
ATOM 4912 C CA . PRO A 1 623 ? 28.404 8.105 13.662 1.00 84.31 623 PRO A CA 1
ATOM 4913 C C . PRO A 1 623 ? 27.230 8.996 14.087 1.00 84.31 623 PRO A C 1
ATOM 4915 O O . PRO A 1 623 ? 26.312 8.523 14.751 1.00 84.31 623 PRO A O 1
ATOM 4918 N N . VAL A 1 624 ? 27.205 10.254 13.627 1.00 84.75 624 VAL A N 1
ATOM 4919 C CA . VAL A 1 624 ? 26.112 11.201 13.911 1.00 84.75 624 VAL A CA 1
ATOM 4920 C C . VAL A 1 624 ? 24.805 10.741 13.267 1.00 84.75 624 VAL A C 1
ATOM 4922 O O . VAL A 1 624 ? 23.748 10.821 13.888 1.00 84.75 624 VAL A O 1
ATOM 4925 N N . LEU A 1 625 ? 24.863 10.223 12.034 1.00 86.69 625 LEU A N 1
ATOM 4926 C CA . LEU A 1 625 ? 23.692 9.647 11.371 1.00 86.69 625 LEU A CA 1
ATOM 4927 C C . LEU A 1 625 ? 23.151 8.437 12.142 1.00 86.69 625 LEU A C 1
ATOM 4929 O O . LEU A 1 625 ? 21.945 8.363 12.368 1.00 86.69 625 LEU A O 1
ATOM 4933 N N . VAL A 1 626 ? 24.028 7.511 12.542 1.00 87.50 626 VAL A N 1
ATOM 4934 C CA . VAL A 1 626 ? 23.658 6.299 13.294 1.00 87.50 626 VAL A CA 1
ATOM 4935 C C . VAL A 1 626 ? 22.996 6.665 14.624 1.00 87.50 626 VAL A C 1
ATOM 4937 O O . VAL A 1 626 ? 21.920 6.160 14.944 1.00 87.50 626 VAL A O 1
ATOM 4940 N N . GLU A 1 627 ? 23.583 7.605 15.363 1.00 86.88 627 GLU A N 1
ATOM 4941 C CA . GLU A 1 627 ? 23.012 8.086 16.619 1.00 86.88 627 GLU A CA 1
ATOM 4942 C C . GLU A 1 627 ? 21.653 8.768 16.402 1.00 86.88 627 GLU A C 1
ATOM 4944 O O . GLU A 1 627 ? 20.710 8.537 17.160 1.00 86.88 627 GLU A O 1
ATOM 4949 N N . ALA A 1 628 ? 21.516 9.573 15.344 1.00 88.44 628 ALA A N 1
ATOM 4950 C CA . ALA A 1 628 ? 20.269 10.261 15.039 1.00 88.44 628 ALA A CA 1
ATOM 4951 C C . ALA A 1 628 ? 19.127 9.294 14.691 1.00 88.44 628 ALA A C 1
ATOM 4953 O O . ALA A 1 628 ? 18.012 9.483 15.178 1.00 88.44 628 ALA A O 1
ATOM 4954 N N . VAL A 1 629 ? 19.384 8.249 13.890 1.00 90.75 629 VAL A N 1
ATOM 4955 C CA . VAL A 1 629 ? 18.343 7.262 13.548 1.00 90.75 629 VAL A CA 1
ATOM 4956 C C . VAL A 1 629 ? 17.937 6.407 14.746 1.00 90.75 629 VAL A C 1
ATOM 4958 O O . VAL A 1 629 ? 16.748 6.130 14.910 1.00 90.75 629 VAL A O 1
ATOM 4961 N N . ASP A 1 630 ? 18.878 6.034 15.621 1.00 90.38 630 ASP A N 1
ATOM 4962 C CA . ASP A 1 630 ? 18.554 5.301 16.850 1.00 90.38 630 ASP A CA 1
ATOM 4963 C C . ASP A 1 630 ? 17.770 6.174 17.842 1.00 90.38 630 ASP A C 1
ATOM 4965 O O . ASP A 1 630 ? 16.760 5.732 18.401 1.00 90.38 630 ASP A O 1
ATOM 4969 N N . ARG A 1 631 ? 18.180 7.438 18.012 1.00 89.81 631 ARG A N 1
ATOM 4970 C CA . ARG A 1 631 ? 17.478 8.414 18.854 1.00 89.81 631 ARG A CA 1
ATOM 4971 C C . ARG A 1 631 ? 16.058 8.654 18.357 1.00 89.81 631 ARG A C 1
ATOM 4973 O O . ARG A 1 631 ? 15.129 8.594 19.156 1.00 89.81 631 ARG A O 1
ATOM 4980 N N . GLU A 1 632 ? 15.871 8.868 17.055 1.00 90.56 632 GLU A N 1
ATOM 4981 C CA . GLU A 1 632 ? 14.544 9.090 16.474 1.00 90.56 632 GLU A CA 1
ATOM 4982 C C . GLU A 1 632 ? 13.646 7.860 16.627 1.00 90.56 632 GLU A C 1
ATOM 4984 O O . GLU A 1 632 ? 12.481 8.005 16.996 1.00 90.56 632 GLU A O 1
ATOM 4989 N N . ARG A 1 633 ? 14.175 6.645 16.419 1.00 92.38 633 ARG A N 1
ATOM 4990 C CA . ARG A 1 633 ? 13.431 5.399 16.663 1.00 92.38 633 ARG A CA 1
ATOM 4991 C C . ARG A 1 633 ? 12.947 5.318 18.112 1.00 92.38 633 ARG A C 1
ATOM 4993 O O . ARG A 1 633 ? 11.766 5.061 18.346 1.00 92.38 633 ARG A O 1
ATOM 5000 N N . LYS A 1 634 ? 13.830 5.569 19.085 1.00 92.56 634 LYS A N 1
ATOM 5001 C CA . LYS A 1 634 ? 13.489 5.559 20.519 1.00 92.56 634 LYS A CA 1
ATOM 5002 C C . LYS A 1 634 ? 12.467 6.645 20.867 1.00 92.56 634 LYS A C 1
ATOM 5004 O O . LYS A 1 634 ? 11.471 6.348 21.524 1.00 92.56 634 LYS A O 1
ATOM 5009 N N . ALA A 1 635 ? 12.658 7.865 20.369 1.00 91.31 635 ALA A N 1
ATOM 5010 C CA . ALA A 1 635 ? 11.753 8.990 20.595 1.00 91.31 635 ALA A CA 1
ATOM 5011 C C . ALA A 1 635 ? 10.367 8.758 19.970 1.00 91.31 635 ALA A C 1
ATOM 5013 O O . ALA A 1 635 ? 9.342 9.086 20.569 1.00 91.31 635 ALA A O 1
ATOM 5014 N N . ALA A 1 636 ? 10.297 8.187 18.763 1.00 92.94 636 ALA A N 1
ATOM 5015 C CA . ALA A 1 636 ? 9.036 7.856 18.102 1.00 92.94 636 ALA A CA 1
ATOM 5016 C C . ALA A 1 636 ? 8.285 6.735 18.840 1.00 92.94 636 ALA A C 1
ATOM 5018 O O . ALA A 1 636 ? 7.082 6.861 19.083 1.00 92.94 636 ALA A O 1
ATOM 5019 N N . ALA A 1 637 ? 8.996 5.691 19.281 1.00 93.69 637 ALA A N 1
ATOM 5020 C CA . ALA A 1 637 ? 8.426 4.625 20.102 1.00 93.69 637 ALA A CA 1
ATOM 5021 C C . ALA A 1 637 ? 7.900 5.155 21.448 1.00 93.69 637 ALA A C 1
ATOM 5023 O O . ALA A 1 637 ? 6.772 4.843 21.838 1.00 93.69 637 ALA A O 1
ATOM 5024 N N . ALA A 1 638 ? 8.662 6.020 22.126 1.00 93.94 638 ALA A N 1
ATOM 5025 C CA . ALA A 1 638 ? 8.250 6.655 23.376 1.00 93.94 638 ALA A CA 1
ATOM 5026 C C . ALA A 1 638 ? 7.023 7.565 23.188 1.00 93.94 638 ALA A C 1
ATOM 5028 O O . ALA A 1 638 ? 6.076 7.493 23.975 1.00 93.94 638 ALA A O 1
ATOM 5029 N N . ARG A 1 639 ? 6.982 8.366 22.110 1.00 94.19 639 ARG A N 1
ATOM 5030 C CA . ARG A 1 639 ? 5.811 9.186 21.742 1.00 94.19 639 ARG A CA 1
ATOM 5031 C C . ARG A 1 639 ? 4.572 8.330 21.512 1.00 94.19 639 ARG A C 1
ATOM 5033 O O . ARG A 1 639 ? 3.507 8.658 22.034 1.00 94.19 639 ARG A O 1
ATOM 5040 N N . LEU A 1 640 ? 4.692 7.235 20.763 1.00 94.25 640 LEU A N 1
ATOM 5041 C CA . LEU A 1 640 ? 3.573 6.329 20.509 1.00 94.25 640 LEU A CA 1
ATOM 5042 C C . LEU A 1 640 ? 3.096 5.639 21.798 1.00 94.25 640 LEU A C 1
ATOM 5044 O O . LEU A 1 640 ? 1.889 5.537 22.021 1.00 94.25 640 LEU A O 1
ATOM 5048 N N . ALA A 1 641 ? 4.014 5.201 22.663 1.00 93.44 641 ALA A N 1
ATOM 5049 C CA . ALA A 1 641 ? 3.683 4.591 23.949 1.00 93.44 641 ALA A CA 1
ATOM 5050 C C . ALA A 1 641 ? 2.962 5.576 24.888 1.00 93.44 641 ALA A C 1
ATOM 5052 O O . ALA A 1 641 ? 1.919 5.238 25.450 1.00 93.44 641 ALA A O 1
ATOM 5053 N N . ALA A 1 642 ? 3.454 6.814 24.999 1.00 92.38 642 ALA A N 1
ATOM 5054 C CA . ALA A 1 642 ? 2.803 7.873 25.769 1.00 92.38 642 ALA A CA 1
ATOM 5055 C C . ALA A 1 642 ? 1.417 8.224 25.204 1.00 92.38 642 ALA A C 1
ATOM 5057 O O . ALA A 1 642 ? 0.453 8.387 25.949 1.00 92.38 642 ALA A O 1
ATOM 5058 N N . ALA A 1 643 ? 1.282 8.273 23.878 1.00 91.75 643 ALA A N 1
ATOM 5059 C CA . ALA A 1 643 ? 0.004 8.531 23.230 1.00 91.75 643 ALA A CA 1
ATOM 5060 C C . ALA A 1 643 ? -1.023 7.411 23.472 1.00 91.75 643 ALA A C 1
ATOM 5062 O O . ALA A 1 643 ? -2.210 7.698 23.602 1.00 91.75 643 ALA A O 1
ATOM 5063 N N . ARG A 1 644 ? -0.587 6.146 23.561 1.00 90.44 644 ARG A N 1
ATOM 5064 C CA . ARG A 1 644 ? -1.461 4.996 23.862 1.00 90.44 644 ARG A CA 1
ATOM 5065 C C . ARG A 1 644 ? -1.974 4.983 25.304 1.00 90.44 644 ARG A C 1
ATOM 5067 O O . ARG A 1 644 ? -3.027 4.404 25.550 1.00 90.44 644 ARG A O 1
ATOM 5074 N N . THR A 1 645 ? -1.256 5.601 26.242 1.00 90.44 645 THR A N 1
ATOM 5075 C CA . THR A 1 645 ? -1.667 5.696 27.655 1.00 90.44 645 THR A CA 1
ATOM 5076 C C . THR A 1 645 ? -2.406 6.997 27.985 1.00 90.44 645 THR A C 1
ATOM 5078 O O . THR A 1 645 ? -3.097 7.073 29.002 1.00 90.44 645 THR A O 1
ATOM 5081 N N . ALA A 1 646 ? -2.302 8.019 27.131 1.00 88.44 646 ALA A N 1
ATOM 5082 C CA . ALA A 1 646 ? -2.989 9.295 27.294 1.00 88.44 646 ALA A CA 1
ATOM 5083 C C . ALA A 1 646 ? -4.497 9.208 26.984 1.00 88.44 646 ALA A C 1
ATOM 5085 O O . ALA A 1 646 ? -4.947 8.461 26.116 1.00 88.44 646 ALA A O 1
ATOM 5086 N N . GLN A 1 647 ? -5.299 10.032 27.666 1.00 88.00 647 GLN A N 1
ATOM 5087 C CA . GLN A 1 647 ? -6.727 10.168 27.360 1.00 88.00 647 GLN A CA 1
ATOM 5088 C C . GLN A 1 647 ? -6.943 11.006 26.083 1.00 88.00 647 GLN A C 1
ATOM 5090 O O . GLN A 1 647 ? -6.199 11.965 25.855 1.00 88.00 647 GLN A O 1
ATOM 5095 N N . PRO A 1 648 ? -7.970 10.717 25.258 1.00 88.75 648 PRO A N 1
ATOM 5096 C CA . PRO A 1 648 ? -8.305 11.545 24.097 1.00 88.75 648 PRO A CA 1
ATOM 5097 C C . PRO A 1 648 ? -8.468 13.024 24.471 1.00 88.75 648 PRO A C 1
ATOM 5099 O O . PRO A 1 648 ? -9.197 13.363 25.400 1.00 88.75 648 PRO A O 1
ATOM 5102 N N . GLY A 1 649 ? -7.792 13.916 23.745 1.00 87.38 649 GLY A N 1
ATOM 5103 C CA . GLY A 1 649 ? -7.785 15.358 24.009 1.00 87.38 649 GLY A CA 1
ATOM 5104 C C . GLY A 1 649 ? -6.760 15.823 25.047 1.00 87.38 649 GLY A C 1
ATOM 5105 O O . GLY A 1 649 ? -6.541 17.031 25.159 1.00 87.38 649 GLY A O 1
ATOM 5106 N N . ALA A 1 650 ? -6.109 14.912 25.778 1.00 90.88 650 ALA A N 1
ATOM 5107 C CA . ALA A 1 650 ? -5.055 15.260 26.723 1.00 90.88 650 ALA A CA 1
ATOM 5108 C C . ALA A 1 650 ? -3.753 15.634 26.002 1.00 90.88 650 ALA A C 1
ATOM 5110 O O . ALA A 1 650 ? -3.421 15.099 24.941 1.00 90.88 650 ALA A O 1
ATOM 5111 N N . THR A 1 651 ? -3.005 16.558 26.599 1.00 91.88 651 THR A N 1
ATOM 5112 C CA . THR A 1 651 ? -1.641 16.888 26.183 1.00 91.88 651 THR A CA 1
ATOM 5113 C C . THR A 1 651 ? -0.642 15.978 26.880 1.00 91.88 651 THR A C 1
ATOM 5115 O O . THR A 1 651 ? -0.764 15.740 28.081 1.00 91.88 651 THR A O 1
ATOM 5118 N N . PHE A 1 652 ? 0.365 15.523 26.150 1.00 92.50 652 PHE A N 1
ATOM 5119 C CA . PHE A 1 652 ? 1.501 14.776 26.672 1.00 92.50 652 PHE A CA 1
ATOM 5120 C C . PHE A 1 652 ? 2.793 15.328 26.064 1.00 92.50 652 PHE A C 1
ATOM 5122 O O . PHE A 1 652 ? 2.786 15.890 24.966 1.00 92.50 652 PHE A O 1
ATOM 5129 N N . THR A 1 653 ? 3.897 15.181 26.790 1.00 91.12 653 THR A N 1
ATOM 5130 C CA . THR A 1 653 ? 5.207 15.690 26.378 1.00 91.12 653 THR A CA 1
ATOM 5131 C C . THR A 1 653 ? 6.217 14.558 26.442 1.00 91.12 653 THR A C 1
ATOM 5133 O O . THR A 1 653 ? 6.329 13.894 27.470 1.00 91.12 653 THR A O 1
ATOM 5136 N N . VAL A 1 654 ? 6.939 14.343 25.345 1.00 88.62 654 VAL A N 1
ATOM 5137 C CA . VAL A 1 654 ? 8.032 13.366 25.235 1.00 88.62 654 VAL A CA 1
ATOM 5138 C C . VAL A 1 654 ? 9.181 14.054 24.507 1.00 88.62 654 VAL A C 1
ATOM 5140 O O . VAL A 1 654 ? 8.948 14.691 23.483 1.00 88.62 654 VAL A O 1
ATOM 5143 N N . ASP A 1 655 ? 10.393 13.981 25.061 1.00 81.25 655 ASP A N 1
ATOM 5144 C CA . ASP A 1 655 ? 11.610 14.596 24.505 1.00 81.25 655 ASP A CA 1
ATOM 5145 C C . ASP A 1 655 ? 11.449 16.081 24.123 1.00 81.25 655 ASP A C 1
ATOM 5147 O O . ASP A 1 655 ? 11.900 16.542 23.078 1.00 81.25 655 ASP A O 1
ATOM 5151 N N . GLY A 1 656 ? 10.746 16.847 24.966 1.00 81.31 656 GLY A N 1
ATOM 5152 C CA . GLY A 1 656 ? 10.491 18.278 24.750 1.00 81.31 656 GLY A CA 1
ATOM 5153 C C . GLY A 1 656 ? 9.405 18.594 23.713 1.00 81.31 656 GLY A C 1
ATOM 5154 O O . GLY A 1 656 ? 8.952 19.737 23.641 1.00 81.31 656 GLY A O 1
ATOM 5155 N N . VAL A 1 657 ? 8.910 17.601 22.969 1.00 84.56 657 VAL A N 1
ATOM 5156 C CA . VAL A 1 657 ? 7.801 17.764 22.021 1.00 84.56 657 VAL A CA 1
ATOM 5157 C C . VAL A 1 657 ? 6.481 17.591 22.763 1.00 84.56 657 VAL A C 1
ATOM 5159 O O . VAL A 1 657 ? 6.192 16.528 23.312 1.00 84.56 657 VAL A O 1
ATOM 5162 N N . THR A 1 658 ? 5.665 18.646 22.787 1.00 91.62 658 THR A N 1
ATOM 5163 C CA . THR A 1 658 ? 4.331 18.611 23.402 1.00 91.62 658 THR A CA 1
ATOM 5164 C C . THR A 1 658 ? 3.271 18.400 22.335 1.00 91.62 658 THR A C 1
ATOM 5166 O O . THR A 1 658 ? 3.111 19.223 21.436 1.00 91.62 658 THR A O 1
ATOM 5169 N N . LEU A 1 659 ? 2.513 17.317 22.470 1.00 92.88 659 LEU A N 1
ATOM 5170 C CA . LEU A 1 659 ? 1.450 16.927 21.554 1.00 92.88 659 LEU A CA 1
ATOM 5171 C C . LEU A 1 659 ? 0.132 16.778 22.309 1.00 92.88 659 LEU A C 1
ATOM 5173 O O . LEU A 1 659 ? 0.102 16.427 23.486 1.00 92.88 659 LEU A O 1
ATOM 5177 N N . ARG A 1 660 ? -0.983 17.025 21.628 1.00 92.38 660 ARG A N 1
ATOM 5178 C CA . ARG A 1 660 ? -2.334 16.754 22.121 1.00 92.38 660 ARG A CA 1
ATOM 5179 C C . ARG A 1 660 ? -2.912 15.562 21.380 1.00 92.38 660 ARG A C 1
ATOM 5181 O O . ARG A 1 660 ? -3.007 15.592 20.157 1.00 92.38 660 ARG A O 1
ATOM 5188 N N . LEU A 1 661 ? -3.336 14.528 22.100 1.00 92.94 661 LEU A N 1
ATOM 5189 C CA . LEU A 1 661 ? -3.978 13.373 21.478 1.00 92.94 661 LEU A CA 1
ATOM 5190 C C . LEU A 1 661 ? -5.307 13.799 20.834 1.00 92.94 661 LEU A C 1
ATOM 5192 O O . LEU A 1 661 ? -6.134 14.441 21.482 1.00 92.94 661 LEU A O 1
ATOM 5196 N N . ALA A 1 662 ? -5.526 13.461 19.563 1.00 88.75 662 ALA A N 1
ATOM 5197 C CA . ALA A 1 662 ? -6.722 13.885 18.842 1.00 88.75 662 ALA A CA 1
ATOM 5198 C C . ALA A 1 662 ? -7.981 13.172 19.368 1.00 88.75 662 ALA A C 1
ATOM 5200 O O . ALA A 1 662 ? -7.980 11.965 19.612 1.00 88.75 662 ALA A O 1
ATOM 5201 N N . VAL A 1 663 ? -9.091 13.908 19.486 1.00 86.19 663 VAL A N 1
ATOM 5202 C CA . VAL A 1 663 ? -10.408 13.331 19.793 1.00 86.19 663 VAL A CA 1
ATOM 5203 C C . VAL A 1 663 ? -11.068 12.917 18.482 1.00 86.19 663 VAL A C 1
ATOM 5205 O O . VAL A 1 663 ? -11.484 13.757 17.686 1.00 86.19 663 VAL A O 1
ATOM 5208 N N . LEU A 1 664 ? -11.147 11.611 18.234 1.00 80.81 664 LEU A N 1
ATOM 5209 C CA . LEU A 1 664 ? -11.707 11.073 16.997 1.00 80.81 664 LEU A CA 1
ATOM 5210 C C . LEU A 1 664 ? -13.183 10.702 17.184 1.00 80.81 664 LEU A C 1
ATOM 5212 O O . LEU A 1 664 ? -13.545 9.998 18.119 1.00 80.81 664 LEU A O 1
ATOM 5216 N N . HIS A 1 665 ? -14.039 11.128 16.252 1.00 77.19 665 HIS A N 1
ATOM 5217 C CA . HIS A 1 665 ? -15.466 10.760 16.231 1.00 77.19 665 HIS A CA 1
ATOM 5218 C C . HIS A 1 665 ? -15.739 9.362 15.653 1.00 77.19 665 HIS A C 1
ATOM 5220 O O . HIS A 1 665 ? -16.877 8.897 15.665 1.00 77.19 665 HIS A O 1
ATOM 5226 N N . ARG A 1 666 ? -14.722 8.717 15.075 1.00 70.69 666 ARG A N 1
ATOM 5227 C CA . ARG A 1 666 ? -14.784 7.367 14.501 1.00 70.69 666 ARG A CA 1
ATOM 5228 C C . ARG A 1 666 ? -13.567 6.582 14.950 1.00 70.69 666 ARG A C 1
ATOM 5230 O O . ARG A 1 666 ? -12.518 7.177 15.203 1.00 70.69 666 ARG A O 1
ATOM 5237 N N . HIS A 1 667 ? -13.689 5.260 14.987 1.00 71.75 667 HIS A N 1
ATOM 5238 C CA . HIS A 1 667 ? -12.543 4.423 15.293 1.00 71.75 667 HIS A CA 1
ATOM 5239 C C . HIS A 1 667 ? -11.498 4.528 14.172 1.00 71.75 667 HIS A C 1
ATOM 5241 O O . HIS A 1 667 ? -11.796 4.384 12.982 1.00 71.75 667 HIS A O 1
ATOM 5247 N N . SER A 1 668 ? -10.261 4.797 14.577 1.00 78.38 668 SER A N 1
ATOM 5248 C CA . SER A 1 668 ? -9.074 4.788 13.736 1.00 78.38 668 SER A CA 1
ATOM 5249 C C . SER A 1 668 ? -8.040 3.871 14.384 1.00 78.38 668 SER A C 1
ATOM 5251 O O . SER A 1 668 ? -7.791 4.035 15.577 1.00 78.38 668 SER A O 1
ATOM 5253 N N . PRO A 1 669 ? -7.398 2.967 13.626 1.00 76.44 669 PRO A N 1
ATOM 5254 C CA . PRO A 1 669 ? -6.249 2.214 14.113 1.00 76.44 669 PRO A CA 1
ATOM 5255 C C . PRO A 1 669 ? -5.018 3.116 14.248 1.00 76.44 669 PRO A C 1
ATOM 5257 O O . PRO A 1 669 ? -4.108 2.810 15.003 1.00 76.44 669 PRO A O 1
ATOM 5260 N N . ARG A 1 670 ? -4.988 4.254 13.537 1.00 84.94 670 ARG A N 1
ATOM 5261 C CA . ARG A 1 670 ? -3.929 5.262 13.648 1.00 84.94 670 ARG A CA 1
ATOM 5262 C C . ARG A 1 670 ? -4.099 6.081 14.915 1.00 84.94 670 ARG A C 1
ATOM 5264 O O . ARG A 1 670 ? -5.206 6.557 15.186 1.00 84.94 670 ARG A O 1
ATOM 5271 N N . VAL A 1 671 ? -2.984 6.319 15.597 1.00 89.38 671 VAL A N 1
ATOM 5272 C CA . VAL A 1 671 ? -2.887 7.224 16.742 1.00 89.38 671 VAL A CA 1
ATOM 5273 C C . VAL A 1 671 ? -2.530 8.613 16.224 1.00 89.38 671 VAL A C 1
ATOM 5275 O O . VAL A 1 671 ? -1.394 8.869 15.829 1.00 89.38 671 VAL A O 1
ATOM 5278 N N . TRP A 1 672 ? -3.529 9.493 16.192 1.00 92.06 672 TRP A N 1
ATOM 5279 C CA . TRP A 1 672 ? -3.364 10.867 15.733 1.00 92.06 672 TRP A CA 1
ATOM 5280 C C . TRP A 1 672 ? -3.085 11.801 16.901 1.00 92.06 672 TRP A C 1
ATOM 5282 O O . TRP A 1 672 ? -3.838 11.807 17.875 1.00 92.06 672 TRP A O 1
ATOM 5292 N N . ALA A 1 673 ? -2.072 12.644 16.760 1.00 92.69 673 ALA A N 1
ATOM 5293 C CA . ALA A 1 673 ? -1.802 13.729 17.690 1.00 92.69 673 ALA A CA 1
ATOM 5294 C C . ALA A 1 673 ? -1.680 15.065 16.950 1.00 92.69 673 ALA A C 1
ATOM 5296 O O . ALA A 1 673 ? -1.445 15.101 15.746 1.00 92.69 673 ALA A O 1
ATOM 5297 N N . GLU A 1 674 ? -1.897 16.159 17.664 1.00 93.00 674 GLU A N 1
ATOM 5298 C CA . GLU A 1 674 ? -1.852 17.525 17.153 1.00 93.00 674 GLU A CA 1
ATOM 5299 C C . GLU A 1 674 ? -0.840 18.337 17.946 1.00 93.00 674 GLU A C 1
ATOM 5301 O O . GLU A 1 674 ? -0.850 18.311 19.177 1.00 93.00 674 GLU A O 1
ATOM 5306 N N . GLU A 1 675 ? -0.010 19.109 17.259 1.00 90.94 675 GLU A N 1
ATOM 5307 C CA . GLU A 1 675 ? 0.782 20.147 17.908 1.00 90.94 675 GLU A CA 1
ATOM 5308 C C . GLU A 1 675 ? -0.146 21.270 18.410 1.00 90.94 675 GLU A C 1
ATOM 5310 O O . GLU A 1 675 ? -0.863 21.875 17.608 1.00 90.94 675 GLU A O 1
ATOM 5315 N N . PRO A 1 676 ? -0.150 21.603 19.717 1.00 86.56 676 PRO A N 1
ATOM 5316 C CA . PRO A 1 676 ? -1.079 22.592 20.268 1.00 86.56 676 PRO A CA 1
ATOM 5317 C C . PRO A 1 676 ? -0.931 24.005 19.688 1.00 86.56 676 PRO A C 1
ATOM 5319 O O . PRO A 1 676 ? -1.890 24.773 19.729 1.00 86.56 676 PRO A O 1
ATOM 5322 N N . VAL A 1 677 ? 0.262 24.351 19.192 1.00 83.69 677 VAL A N 1
ATOM 5323 C CA . VAL A 1 677 ? 0.593 25.694 18.692 1.00 83.69 677 VAL A CA 1
ATOM 5324 C C . VAL A 1 677 ? 0.287 25.826 17.201 1.00 83.69 677 VAL A C 1
ATOM 5326 O O . VAL A 1 677 ? -0.411 26.752 16.800 1.00 83.69 677 VAL A O 1
ATOM 5329 N N . THR A 1 678 ? 0.794 24.904 16.381 1.00 87.00 678 THR A N 1
ATOM 5330 C CA . THR A 1 678 ? 0.686 24.964 14.913 1.00 87.00 678 THR A CA 1
ATOM 5331 C C . THR A 1 678 ? -0.604 24.326 14.393 1.00 87.00 678 THR A C 1
ATOM 5333 O O . THR A 1 678 ? -1.036 24.619 13.280 1.00 87.00 678 THR A O 1
ATOM 5336 N N . GLY A 1 679 ? -1.228 23.440 15.179 1.00 83.50 679 GLY A N 1
ATOM 5337 C CA . GLY A 1 679 ? -2.340 22.602 14.735 1.00 83.50 679 GLY A CA 1
ATOM 5338 C C . GLY A 1 679 ? -1.925 21.500 13.753 1.00 83.50 679 GLY A C 1
ATOM 5339 O O . GLY A 1 679 ? -2.797 20.832 13.192 1.00 83.50 679 GLY A O 1
ATOM 5340 N N . HIS A 1 680 ? -0.621 21.300 13.526 1.00 88.06 680 HIS A N 1
ATOM 5341 C CA . HIS A 1 680 ? -0.115 20.256 12.642 1.00 88.06 680 HIS A CA 1
ATOM 5342 C C . HIS A 1 680 ? -0.460 18.862 13.190 1.00 88.06 680 HIS A C 1
ATOM 5344 O O . HIS A 1 680 ? -0.365 18.614 14.394 1.00 88.06 680 HIS A O 1
ATOM 5350 N N . ARG A 1 681 ? -0.897 17.948 12.310 1.00 90.69 681 ARG A N 1
ATOM 5351 C CA . ARG A 1 681 ? -1.335 16.592 12.681 1.00 90.69 681 ARG A CA 1
ATOM 5352 C C . ARG A 1 681 ? -0.256 15.553 12.405 1.00 90.69 681 ARG A C 1
ATOM 5354 O O . ARG A 1 681 ? 0.243 15.451 11.291 1.00 90.69 681 ARG A O 1
ATOM 5361 N N . HIS A 1 682 ? -0.025 14.704 13.397 1.00 90.19 682 HIS A N 1
ATOM 5362 C CA . HIS A 1 682 ? 0.954 13.624 13.402 1.00 90.19 682 HIS A CA 1
ATOM 5363 C C . HIS A 1 682 ? 0.261 12.266 13.416 1.00 90.19 682 HIS A C 1
ATOM 5365 O O . HIS A 1 682 ? -0.645 12.032 14.220 1.00 90.19 682 HIS A O 1
ATOM 5371 N N . ASP A 1 683 ? 0.699 11.365 12.540 1.00 92.19 683 ASP A N 1
ATOM 5372 C CA . ASP A 1 683 ? 0.338 9.946 12.572 1.00 92.19 683 ASP A CA 1
ATOM 5373 C C . ASP A 1 683 ? 1.452 9.197 13.307 1.00 92.19 683 ASP A C 1
ATOM 5375 O O . ASP A 1 683 ? 2.439 8.783 12.700 1.00 92.19 683 ASP A O 1
ATOM 5379 N N . LEU A 1 684 ? 1.311 9.052 14.627 1.00 93.00 684 LEU A N 1
ATOM 5380 C CA . LEU A 1 684 ? 2.390 8.548 15.483 1.00 93.00 684 LEU A CA 1
ATOM 5381 C C . LEU A 1 684 ? 2.742 7.086 15.198 1.00 93.00 684 LEU A C 1
ATOM 5383 O O . LEU A 1 684 ? 3.876 6.679 15.423 1.00 93.00 684 LEU A O 1
ATOM 5387 N N . ILE A 1 685 ? 1.799 6.304 14.658 1.00 90.38 685 ILE A N 1
ATOM 5388 C CA . ILE A 1 685 ? 2.093 4.941 14.196 1.00 90.38 685 ILE A CA 1
ATOM 5389 C C . ILE A 1 685 ? 2.969 4.985 12.949 1.00 90.38 685 ILE A C 1
ATOM 5391 O O . ILE A 1 685 ? 3.926 4.226 12.845 1.00 90.38 685 ILE A O 1
ATOM 5395 N N . ARG A 1 686 ? 2.652 5.862 11.990 1.00 90.06 686 ARG A N 1
ATOM 5396 C CA . ARG A 1 686 ? 3.451 5.996 10.766 1.00 90.06 686 ARG A CA 1
ATOM 5397 C C . ARG A 1 686 ? 4.850 6.531 11.060 1.00 90.06 686 ARG A C 1
ATOM 5399 O O . ARG A 1 686 ? 5.796 6.098 10.413 1.00 90.06 686 ARG A O 1
ATOM 5406 N N . GLU A 1 687 ? 4.963 7.486 11.977 1.00 92.12 687 GLU A N 1
ATOM 5407 C CA . GLU A 1 687 ? 6.249 8.053 12.383 1.00 92.12 687 GLU A CA 1
ATOM 5408 C C . GLU A 1 687 ? 7.143 7.002 13.047 1.00 92.12 687 GLU A C 1
ATOM 5410 O O . GLU A 1 687 ? 8.299 6.877 12.650 1.00 92.12 687 GLU A O 1
ATOM 5415 N N . GLU A 1 688 ? 6.601 6.207 13.976 1.00 94.12 688 GLU A N 1
ATOM 5416 C CA . GLU A 1 688 ? 7.322 5.088 14.597 1.00 94.12 688 GLU A CA 1
ATOM 5417 C C . GLU A 1 688 ? 7.728 4.023 13.570 1.00 94.12 688 GLU A C 1
ATOM 5419 O O . GLU A 1 688 ? 8.905 3.675 13.507 1.00 94.12 688 GLU A O 1
ATOM 5424 N N . ASP A 1 689 ? 6.803 3.583 12.706 1.00 93.00 689 ASP A N 1
ATOM 5425 C CA . ASP A 1 689 ? 7.081 2.590 11.657 1.00 93.00 689 ASP A CA 1
ATOM 5426 C C . ASP A 1 689 ? 8.208 3.064 10.727 1.00 93.00 689 ASP A C 1
ATOM 5428 O O . ASP A 1 689 ? 9.169 2.341 10.467 1.00 93.00 689 ASP A O 1
ATOM 5432 N N . ASN A 1 690 ? 8.135 4.313 10.257 1.00 94.12 690 ASN A N 1
ATOM 5433 C CA . ASN A 1 690 ? 9.165 4.877 9.392 1.00 94.12 690 ASN A CA 1
ATOM 5434 C C . ASN A 1 690 ? 10.519 5.006 10.116 1.00 94.12 690 ASN A C 1
ATOM 5436 O O . ASN A 1 690 ? 11.549 4.709 9.513 1.00 94.12 690 ASN A O 1
ATOM 5440 N N . ALA A 1 691 ? 10.535 5.426 11.386 1.00 94.06 691 ALA A N 1
ATOM 5441 C CA . ALA A 1 691 ? 11.767 5.558 12.163 1.00 94.06 691 ALA A CA 1
ATOM 5442 C C . ALA A 1 691 ? 12.436 4.195 12.412 1.00 94.06 691 ALA A C 1
ATOM 5444 O O . ALA A 1 691 ? 13.649 4.065 12.239 1.00 94.06 691 ALA A O 1
ATOM 5445 N N . PHE A 1 692 ? 11.647 3.165 12.736 1.00 96.06 692 PHE A N 1
ATOM 5446 C CA . PHE A 1 692 ? 12.136 1.797 12.902 1.00 96.06 692 PHE A CA 1
ATOM 5447 C C . PHE A 1 692 ? 12.787 1.270 11.618 1.00 96.06 692 PHE A C 1
ATOM 5449 O O . PHE A 1 692 ? 13.929 0.810 11.650 1.00 96.06 692 PHE A O 1
ATOM 5456 N N . TRP A 1 693 ? 12.100 1.378 10.476 1.00 96.38 693 TRP A N 1
ATOM 5457 C CA . TRP A 1 693 ? 12.624 0.865 9.207 1.00 96.38 693 TRP A CA 1
ATOM 5458 C C . TRP A 1 693 ? 13.802 1.677 8.662 1.00 96.38 693 TRP A C 1
ATOM 5460 O O . TRP A 1 693 ? 14.672 1.106 8.005 1.00 96.38 693 TRP A O 1
ATOM 5470 N N . ALA A 1 694 ? 13.867 2.984 8.940 1.00 94.94 694 ALA A N 1
ATOM 5471 C CA . ALA A 1 694 ? 15.037 3.797 8.615 1.00 94.94 694 ALA A CA 1
ATOM 5472 C C . ALA A 1 694 ? 16.271 3.340 9.408 1.00 94.94 694 ALA A C 1
ATOM 5474 O O . ALA A 1 694 ? 17.321 3.106 8.810 1.00 94.94 694 ALA A O 1
ATOM 5475 N N . TRP A 1 695 ? 16.129 3.149 10.726 1.00 95.31 695 TRP A N 1
ATOM 5476 C CA . TRP A 1 695 ? 17.183 2.604 11.585 1.00 95.31 695 TRP A CA 1
ATOM 5477 C C . TRP A 1 695 ? 17.636 1.216 11.110 1.00 95.31 695 TRP A C 1
ATOM 5479 O O . TRP A 1 695 ? 18.819 1.025 10.839 1.00 95.31 695 TRP A O 1
ATOM 5489 N N . ALA A 1 696 ? 16.697 0.285 10.909 1.00 95.38 696 ALA A N 1
ATOM 5490 C CA . ALA A 1 696 ? 16.995 -1.078 10.470 1.00 95.38 696 ALA A CA 1
ATOM 5491 C C . ALA A 1 696 ? 17.750 -1.107 9.129 1.00 95.38 696 ALA A C 1
ATOM 5493 O O . ALA A 1 696 ? 18.732 -1.831 8.980 1.00 95.38 696 ALA A O 1
ATOM 5494 N N . ALA A 1 697 ? 17.334 -0.288 8.156 1.00 95.44 697 ALA A N 1
ATOM 5495 C CA . ALA A 1 697 ? 18.004 -0.212 6.862 1.00 95.44 697 ALA A CA 1
ATOM 5496 C C . ALA A 1 697 ? 19.432 0.349 6.973 1.00 95.44 697 ALA A C 1
ATOM 5498 O O . ALA A 1 697 ? 20.348 -0.206 6.370 1.00 95.44 697 ALA A O 1
ATOM 5499 N N . VAL A 1 698 ? 19.634 1.433 7.732 1.00 92.81 698 VAL A N 1
ATOM 5500 C CA . VAL A 1 698 ? 20.961 2.048 7.925 1.00 92.81 698 VAL A CA 1
ATOM 5501 C C . VAL A 1 698 ? 21.917 1.083 8.622 1.00 92.81 698 VAL A C 1
ATOM 5503 O O . VAL A 1 698 ? 23.050 0.913 8.176 1.00 92.81 698 VAL A O 1
ATOM 5506 N N . GLU A 1 699 ? 21.456 0.432 9.686 1.00 91.00 699 GLU A N 1
ATOM 5507 C CA . GLU A 1 699 ? 22.256 -0.486 10.491 1.00 91.00 699 GLU A CA 1
ATOM 5508 C C . GLU A 1 699 ? 22.678 -1.742 9.717 1.00 91.00 699 GLU A C 1
ATOM 5510 O O . GLU A 1 699 ? 23.864 -2.079 9.685 1.00 91.00 699 GLU A O 1
ATOM 5515 N N . VAL A 1 700 ? 21.752 -2.396 9.007 1.00 92.31 700 VAL A N 1
ATOM 5516 C CA . VAL A 1 700 ? 22.092 -3.576 8.196 1.00 92.31 700 VAL A CA 1
ATOM 5517 C C . VAL A 1 700 ? 23.032 -3.188 7.052 1.00 92.31 700 VAL A C 1
ATOM 5519 O O . VAL A 1 700 ? 24.057 -3.840 6.853 1.00 92.31 700 VAL A O 1
ATOM 5522 N N . LEU A 1 701 ? 22.758 -2.093 6.329 1.00 92.19 701 LEU A N 1
ATOM 5523 C CA . LEU A 1 701 ? 23.608 -1.654 5.214 1.00 92.19 701 LEU A CA 1
ATOM 5524 C C . LEU A 1 701 ? 25.026 -1.276 5.661 1.00 92.19 701 LEU A C 1
ATOM 5526 O O . LEU A 1 701 ? 25.986 -1.600 4.960 1.00 92.19 701 LEU A O 1
ATOM 5530 N N . ARG A 1 702 ? 25.180 -0.592 6.805 1.00 88.06 702 ARG A N 1
ATOM 5531 C CA . ARG A 1 702 ? 26.504 -0.161 7.284 1.00 88.06 702 ARG A CA 1
ATOM 5532 C C . ARG A 1 702 ? 27.342 -1.315 7.835 1.00 88.06 702 ARG A C 1
ATOM 5534 O O . ARG A 1 702 ? 28.558 -1.246 7.736 1.00 88.06 702 ARG A O 1
ATOM 5541 N N . THR A 1 703 ? 26.715 -2.324 8.447 1.00 82.94 703 THR A N 1
ATOM 5542 C CA . THR A 1 703 ? 27.427 -3.429 9.120 1.00 82.94 703 THR A CA 1
ATOM 5543 C C . THR A 1 703 ? 27.779 -4.569 8.175 1.00 82.94 703 THR A C 1
ATOM 5545 O O . THR A 1 703 ? 28.770 -5.254 8.400 1.00 82.94 703 THR A O 1
ATOM 5548 N N . THR A 1 704 ? 26.997 -4.756 7.110 1.00 84.88 704 THR A N 1
ATOM 5549 C CA . THR A 1 704 ? 27.191 -5.860 6.155 1.00 84.88 704 THR A CA 1
ATOM 5550 C C . THR A 1 704 ? 27.794 -5.416 4.822 1.00 84.88 704 THR A C 1
ATOM 5552 O O . THR A 1 704 ? 28.381 -6.225 4.109 1.00 84.88 704 THR A O 1
ATOM 5555 N N . GLY A 1 705 ? 27.627 -4.145 4.435 1.00 86.12 705 GLY A N 1
ATOM 5556 C CA . GLY A 1 705 ? 28.061 -3.645 3.129 1.00 86.12 705 GLY A CA 1
ATOM 5557 C C . GLY A 1 705 ? 27.280 -4.215 1.933 1.00 86.12 705 GLY A C 1
ATOM 5558 O O . GLY A 1 705 ? 27.730 -4.090 0.786 1.00 86.12 705 GLY A O 1
ATOM 5559 N N . ILE A 1 706 ? 26.120 -4.840 2.157 1.00 88.38 706 ILE A N 1
ATOM 5560 C CA . ILE A 1 706 ? 25.287 -5.406 1.085 1.00 88.38 706 ILE A CA 1
ATOM 5561 C C . ILE A 1 706 ? 24.672 -4.318 0.194 1.00 88.38 706 ILE A C 1
ATOM 5563 O O . ILE A 1 706 ? 24.615 -3.131 0.535 1.00 88.38 706 ILE A O 1
ATOM 5567 N N . ARG A 1 707 ? 24.242 -4.714 -1.002 1.00 88.56 707 ARG A N 1
ATOM 5568 C CA . ARG A 1 707 ? 23.496 -3.854 -1.928 1.00 88.56 707 ARG A CA 1
ATOM 5569 C C . ARG A 1 707 ? 22.065 -3.655 -1.418 1.00 88.56 707 ARG A C 1
ATOM 5571 O O . ARG A 1 707 ? 21.565 -4.421 -0.603 1.00 88.56 707 ARG A O 1
ATOM 5578 N N . VAL A 1 708 ? 21.385 -2.611 -1.892 1.00 90.69 708 VAL A N 1
ATOM 5579 C CA . VAL A 1 708 ? 19.996 -2.359 -1.460 1.00 90.69 708 VAL A CA 1
ATOM 5580 C C . VAL A 1 708 ? 19.020 -3.360 -2.067 1.00 90.69 708 VAL A C 1
ATOM 5582 O O . VAL A 1 708 ? 18.006 -3.654 -1.452 1.00 90.69 708 VAL A O 1
ATOM 5585 N N . GLU A 1 709 ? 19.342 -3.874 -3.251 1.00 87.06 709 GLU A N 1
ATOM 5586 C CA . GLU A 1 709 ? 18.646 -4.983 -3.896 1.00 87.06 709 GLU A CA 1
ATOM 5587 C C . GLU A 1 709 ? 18.728 -6.236 -2.999 1.00 87.06 709 GLU A C 1
ATOM 5589 O O . GLU A 1 709 ? 17.697 -6.737 -2.558 1.00 87.06 709 GLU A O 1
ATOM 5594 N N . GLU A 1 710 ? 19.948 -6.607 -2.583 1.00 88.38 710 GLU A N 1
ATOM 5595 C CA . GLU A 1 710 ? 20.224 -7.718 -1.651 1.00 88.38 710 GLU A CA 1
ATOM 5596 C C . GLU A 1 710 ? 19.496 -7.531 -0.300 1.00 88.38 710 GLU A C 1
ATOM 5598 O O . GLU A 1 710 ? 18.903 -8.469 0.221 1.00 88.38 710 GLU A O 1
ATOM 5603 N N . LEU A 1 711 ? 19.466 -6.306 0.251 1.00 92.44 711 LEU A N 1
ATOM 5604 C CA . LEU A 1 711 ? 18.731 -5.982 1.485 1.00 92.44 711 LEU A CA 1
ATOM 5605 C C . LEU A 1 711 ? 17.234 -6.312 1.376 1.00 92.44 711 LEU A C 1
ATOM 5607 O O . LEU A 1 711 ? 16.639 -6.814 2.329 1.00 92.44 711 LEU A O 1
ATOM 5611 N N . THR A 1 712 ? 16.616 -5.993 0.236 1.00 90.94 712 THR A N 1
ATOM 5612 C CA . THR A 1 712 ? 15.179 -6.216 0.020 1.00 90.94 712 THR A CA 1
ATOM 5613 C C . THR A 1 712 ? 14.818 -7.675 -0.254 1.00 90.94 712 THR A C 1
ATOM 5615 O O . THR A 1 712 ? 13.639 -8.016 -0.196 1.00 90.94 712 THR A O 1
ATOM 5618 N N . GLU A 1 713 ? 15.817 -8.519 -0.508 1.00 87.31 713 GLU A N 1
ATOM 5619 C CA . GLU A 1 713 ? 15.678 -9.957 -0.758 1.00 87.31 713 GLU A CA 1
ATOM 5620 C C . GLU A 1 713 ? 16.047 -10.814 0.459 1.00 87.31 713 GLU A C 1
ATOM 5622 O O . GLU A 1 713 ? 15.777 -12.015 0.464 1.00 87.31 713 GLU A O 1
ATOM 5627 N N . LEU A 1 714 ? 16.601 -10.213 1.522 1.00 89.31 714 LEU A N 1
ATOM 5628 C CA . LEU A 1 714 ? 16.846 -10.922 2.776 1.00 89.31 714 LEU A CA 1
ATOM 5629 C C . LEU A 1 714 ? 15.544 -11.519 3.309 1.00 89.31 714 LEU A C 1
ATOM 5631 O O . LEU A 1 714 ? 14.557 -10.807 3.523 1.00 89.31 714 LEU A O 1
ATOM 5635 N N . SER A 1 715 ? 15.566 -12.820 3.575 1.00 87.31 715 SER A N 1
ATOM 5636 C CA . SER A 1 715 ? 14.432 -13.575 4.101 1.00 87.31 715 SER A CA 1
ATOM 5637 C C . SER A 1 715 ? 14.787 -14.277 5.405 1.00 87.31 715 SER A C 1
ATOM 5639 O O . SER A 1 715 ? 15.942 -14.298 5.825 1.00 87.31 715 SER A O 1
ATOM 5641 N N . HIS A 1 716 ? 13.796 -14.878 6.058 1.00 80.81 716 HIS A N 1
ATOM 5642 C CA . HIS A 1 716 ? 14.052 -15.739 7.207 1.00 80.81 716 HIS A CA 1
ATOM 5643 C C . HIS A 1 716 ? 14.983 -16.911 6.853 1.00 80.81 716 HIS A C 1
ATOM 5645 O O . HIS A 1 716 ? 15.791 -17.302 7.686 1.00 80.81 716 HIS A O 1
ATOM 5651 N N . HIS A 1 717 ? 14.944 -17.403 5.607 1.00 78.38 717 HIS A N 1
ATOM 5652 C CA . HIS A 1 717 ? 15.838 -18.463 5.125 1.00 78.38 717 HIS A CA 1
ATOM 5653 C C . HIS A 1 717 ? 17.277 -17.978 4.912 1.00 78.38 717 HIS A C 1
ATOM 5655 O O . HIS A 1 717 ? 18.191 -18.789 4.866 1.00 78.38 717 HIS A O 1
ATOM 5661 N N . SER A 1 718 ? 17.502 -16.662 4.835 1.00 79.69 718 SER A N 1
ATOM 5662 C CA . SER A 1 718 ? 18.851 -16.091 4.802 1.00 79.69 718 SER A CA 1
ATOM 5663 C C . SER A 1 718 ? 19.587 -16.250 6.137 1.00 79.69 718 SER A C 1
ATOM 5665 O O . SER A 1 718 ? 20.791 -16.019 6.191 1.00 79.69 718 SER A O 1
ATOM 5667 N N . LEU A 1 719 ? 18.888 -16.591 7.225 1.00 78.75 719 LEU A N 1
ATOM 5668 C CA . LEU A 1 719 ? 19.480 -16.827 8.540 1.00 78.75 719 LEU A CA 1
ATOM 5669 C C . LEU A 1 719 ? 19.801 -18.314 8.677 1.00 78.75 719 LEU A C 1
ATOM 5671 O O . LEU A 1 719 ? 18.922 -19.124 8.964 1.00 78.75 719 LEU A O 1
ATOM 5675 N N . VAL A 1 720 ? 21.067 -18.666 8.485 1.00 73.19 720 VAL A N 1
ATOM 5676 C CA . VAL A 1 720 ? 21.549 -20.046 8.599 1.00 73.19 720 VAL A CA 1
ATOM 5677 C C . VAL A 1 720 ? 22.534 -20.155 9.758 1.00 73.19 720 VAL A C 1
ATOM 5679 O O . VAL A 1 720 ? 23.023 -19.153 10.280 1.00 73.19 720 VAL A O 1
ATOM 5682 N N . HIS A 1 721 ? 22.809 -21.368 10.217 1.00 66.50 721 HIS A N 1
ATOM 5683 C CA . HIS A 1 721 ? 23.818 -21.609 11.241 1.00 66.50 721 HIS A CA 1
ATOM 5684 C C . HIS A 1 721 ? 24.780 -22.680 10.758 1.00 66.50 721 HIS A C 1
ATOM 5686 O O . HIS A 1 721 ? 24.406 -23.585 10.018 1.00 66.50 721 HIS A O 1
ATOM 5692 N N . TYR A 1 722 ? 26.023 -22.555 11.191 1.00 62.50 722 TYR A N 1
ATOM 5693 C CA . TYR A 1 722 ? 27.062 -23.532 10.953 1.00 62.50 722 TYR A CA 1
ATOM 5694 C C . TYR A 1 722 ? 27.513 -24.101 12.293 1.00 62.50 722 TYR A C 1
ATOM 5696 O O . TYR A 1 722 ? 27.859 -23.335 13.188 1.00 62.50 722 TYR A O 1
ATOM 5704 N N . GLN A 1 723 ? 27.493 -25.422 12.444 1.00 60.06 723 GLN A N 1
ATOM 5705 C CA . GLN A 1 723 ? 27.995 -26.079 13.646 1.00 60.06 723 GLN A CA 1
ATOM 5706 C C . GLN A 1 723 ? 29.431 -26.537 13.410 1.00 60.06 723 GLN A C 1
ATOM 5708 O O . GLN A 1 723 ? 29.703 -27.248 12.445 1.00 60.06 723 GLN A O 1
ATOM 5713 N N . THR A 1 724 ? 30.358 -26.140 14.279 1.00 55.62 724 THR A N 1
ATOM 5714 C CA . THR A 1 724 ? 31.742 -26.612 14.196 1.00 55.62 724 THR A CA 1
ATOM 5715 C C . THR A 1 724 ? 31.814 -28.098 14.580 1.00 55.62 724 THR A C 1
ATOM 5717 O O . THR A 1 724 ? 31.346 -28.471 15.657 1.00 55.62 724 THR A O 1
ATOM 5720 N N . PRO A 1 725 ? 32.418 -28.971 13.751 1.00 45.12 725 PRO A N 1
ATOM 5721 C CA . PRO A 1 725 ? 32.473 -30.406 14.047 1.00 45.12 725 PRO A CA 1
ATOM 5722 C C . PRO A 1 725 ? 33.276 -30.764 15.305 1.00 45.12 725 PRO A C 1
ATOM 5724 O O . PRO A 1 725 ? 32.982 -31.764 15.950 1.00 45.12 725 PRO A O 1
ATOM 5727 N N . ALA A 1 726 ? 34.277 -29.953 15.661 1.00 42.97 726 ALA A N 1
ATOM 5728 C CA . ALA A 1 726 ? 35.198 -30.232 16.762 1.00 42.97 726 ALA A CA 1
ATOM 5729 C C . ALA A 1 726 ? 34.750 -29.639 18.116 1.00 42.97 726 ALA A C 1
ATOM 5731 O O . ALA A 1 726 ? 34.829 -30.328 19.134 1.00 42.97 726 ALA A O 1
ATOM 5732 N N . SER A 1 727 ? 34.220 -28.408 18.146 1.00 56.72 727 SER A N 1
ATOM 5733 C CA . SER A 1 727 ? 33.744 -27.760 19.383 1.00 56.72 727 SER A CA 1
ATOM 5734 C C . SER A 1 727 ? 32.225 -27.816 19.595 1.00 56.72 727 SER A C 1
ATOM 5736 O O . SER A 1 727 ? 31.753 -27.519 20.694 1.00 56.72 727 SER A O 1
ATOM 5738 N N . GLY A 1 728 ? 31.446 -28.186 18.571 1.00 51.19 728 GLY A N 1
ATOM 5739 C CA . GLY A 1 728 ? 29.979 -28.173 18.606 1.00 51.19 728 GLY A CA 1
ATOM 5740 C C . GLY A 1 728 ? 29.365 -26.768 18.680 1.00 51.19 728 GLY A C 1
ATOM 5741 O O . GLY A 1 728 ? 28.157 -26.642 18.887 1.00 51.19 728 GLY A O 1
ATOM 5742 N N . GLU A 1 729 ? 30.178 -25.722 18.523 1.00 54.09 729 GLU A N 1
ATOM 5743 C CA . GLU A 1 729 ? 29.791 -24.318 18.608 1.00 54.09 729 GLU A CA 1
ATOM 5744 C C . GLU A 1 729 ? 28.982 -23.900 17.374 1.00 54.09 729 GLU A C 1
ATOM 5746 O O . GLU A 1 729 ? 29.339 -24.194 16.232 1.00 54.09 729 GLU A O 1
ATOM 5751 N N . LEU A 1 730 ? 27.871 -23.198 17.607 1.00 59.97 730 LEU A N 1
ATOM 5752 C CA . LEU A 1 730 ? 26.990 -22.702 16.553 1.00 59.97 730 LEU A CA 1
ATOM 5753 C C . LEU A 1 730 ? 27.403 -21.289 16.130 1.00 59.97 730 LEU A C 1
ATOM 5755 O O . LEU A 1 730 ? 27.275 -20.337 16.899 1.00 59.97 730 LEU A O 1
ATOM 5759 N N . ILE A 1 731 ? 27.830 -21.144 14.878 1.00 61.62 731 ILE A N 1
ATOM 5760 C CA . ILE A 1 731 ? 28.171 -19.870 14.245 1.00 61.62 731 ILE A CA 1
ATOM 5761 C C . ILE A 1 731 ? 26.981 -19.411 13.391 1.00 61.62 731 ILE A C 1
ATOM 5763 O O . ILE A 1 731 ? 26.684 -20.038 12.370 1.00 61.62 731 ILE A O 1
ATOM 5767 N N . PRO A 1 732 ? 26.285 -18.322 13.758 1.00 70.69 732 PRO A N 1
ATOM 5768 C CA . PRO A 1 732 ? 25.202 -17.785 12.948 1.00 70.69 732 PRO A CA 1
ATOM 5769 C C . PRO A 1 732 ? 25.759 -17.088 11.699 1.00 70.69 732 PRO A C 1
ATOM 5771 O O . PRO A 1 732 ? 26.695 -16.284 11.768 1.00 70.69 732 PRO A O 1
ATOM 5774 N N . LEU A 1 733 ? 25.164 -17.381 10.548 1.00 72.12 733 LEU A N 1
ATOM 5775 C CA . LEU A 1 733 ? 25.557 -16.877 9.239 1.00 72.12 733 LEU A CA 1
ATOM 5776 C C . LEU A 1 733 ? 24.361 -16.225 8.536 1.00 72.12 733 LEU A C 1
ATOM 5778 O O . LEU A 1 733 ? 23.214 -16.652 8.658 1.00 72.12 733 LEU A O 1
ATOM 5782 N N . LEU A 1 734 ? 24.650 -15.180 7.773 1.00 80.56 734 LEU A N 1
ATOM 5783 C CA . LEU A 1 734 ? 23.716 -14.484 6.908 1.00 80.56 734 LEU A CA 1
ATOM 5784 C C . LEU A 1 734 ? 24.056 -14.824 5.455 1.00 80.56 734 LEU A C 1
ATOM 5786 O O . LEU A 1 734 ? 25.088 -14.389 4.939 1.00 80.56 734 LEU A O 1
ATOM 5790 N N . GLN A 1 735 ? 23.184 -15.590 4.807 1.00 79.62 735 GLN A N 1
ATOM 5791 C CA . GLN A 1 735 ? 23.262 -15.928 3.391 1.00 79.62 735 GLN A CA 1
ATOM 5792 C C . GLN A 1 735 ? 22.672 -14.798 2.548 1.00 79.62 735 GLN A C 1
ATOM 5794 O O . GLN A 1 735 ? 21.489 -14.465 2.644 1.00 79.62 735 GLN A O 1
ATOM 5799 N N . ILE A 1 736 ? 23.519 -14.193 1.723 1.00 79.62 736 ILE A N 1
ATOM 5800 C CA . ILE A 1 736 ? 23.154 -13.135 0.790 1.00 79.62 736 ILE A CA 1
ATOM 5801 C C . ILE A 1 736 ? 22.884 -13.771 -0.577 1.00 79.62 736 ILE A C 1
ATOM 5803 O O . ILE A 1 736 ? 23.812 -14.371 -1.134 1.00 79.62 736 ILE A O 1
ATOM 5807 N N . PRO A 1 737 ? 21.660 -13.626 -1.124 1.00 69.25 737 PRO A N 1
ATOM 5808 C CA . PRO A 1 737 ? 21.321 -14.166 -2.435 1.00 69.25 737 PRO A CA 1
ATOM 5809 C C . PRO A 1 737 ? 22.145 -13.493 -3.546 1.00 69.25 737 PRO A C 1
ATOM 5811 O O . PRO A 1 737 ? 22.633 -12.362 -3.371 1.00 69.25 737 PRO A O 1
ATOM 5814 N N . PRO A 1 738 ? 22.322 -14.172 -4.693 1.00 65.56 738 PRO A N 1
ATOM 5815 C CA . PRO A 1 738 ? 23.031 -13.601 -5.827 1.00 65.56 738 PRO A CA 1
ATOM 5816 C C . PRO A 1 738 ? 22.241 -12.400 -6.364 1.00 65.56 738 PRO A C 1
ATOM 5818 O O . PRO A 1 738 ? 21.017 -12.374 -6.337 1.00 65.56 738 PRO A O 1
ATOM 5821 N N . SER A 1 739 ? 22.945 -11.368 -6.835 1.00 66.44 739 SER A N 1
ATOM 5822 C CA . SER A 1 739 ? 22.302 -10.127 -7.308 1.00 66.44 739 SER A CA 1
ATOM 5823 C C . SER A 1 739 ? 22.877 -9.652 -8.639 1.00 66.44 739 SER A C 1
ATOM 5825 O O . SER A 1 739 ? 22.211 -9.682 -9.663 1.00 66.44 739 SER A O 1
ATOM 5827 N N . LYS A 1 740 ? 24.135 -9.189 -8.648 1.00 60.62 740 LYS A N 1
ATOM 5828 C CA . LYS A 1 740 ? 24.852 -8.781 -9.883 1.00 60.62 740 LYS A CA 1
ATOM 5829 C C . LYS A 1 740 ? 25.942 -9.755 -10.300 1.00 60.62 740 LYS A C 1
ATOM 5831 O O . LYS A 1 740 ? 26.459 -9.695 -11.411 1.00 60.62 740 LYS A O 1
ATOM 5836 N N . THR A 1 741 ? 26.369 -10.554 -9.344 1.00 55.03 741 THR A N 1
ATOM 5837 C CA . THR A 1 741 ? 27.283 -11.666 -9.513 1.00 55.03 741 THR A CA 1
ATOM 5838 C C . THR A 1 741 ? 26.440 -12.894 -9.246 1.00 55.03 741 THR A C 1
ATOM 5840 O O . THR A 1 741 ? 25.679 -12.887 -8.278 1.00 55.03 741 THR A O 1
ATOM 5843 N N . ASP A 1 742 ? 26.556 -13.896 -10.106 1.00 57.03 742 ASP A N 1
ATOM 5844 C CA . ASP A 1 742 ? 25.887 -15.191 -9.964 1.00 57.03 742 ASP A CA 1
ATOM 5845 C C . ASP A 1 742 ? 26.593 -16.038 -8.888 1.00 57.03 742 ASP A C 1
ATOM 5847 O O . ASP A 1 742 ? 27.042 -17.152 -9.112 1.00 57.03 742 ASP A O 1
ATOM 5851 N N . GLU A 1 743 ? 26.845 -15.408 -7.741 1.00 59.91 743 GLU A N 1
ATOM 5852 C CA . GLU A 1 743 ? 27.638 -15.932 -6.636 1.00 59.91 743 GLU A CA 1
ATOM 5853 C C . GLU A 1 743 ? 26.949 -15.545 -5.328 1.00 59.91 743 GLU A C 1
ATOM 5855 O O . GLU A 1 743 ? 26.762 -14.355 -5.033 1.00 59.91 743 GLU A O 1
ATOM 5860 N N . GLU A 1 744 ? 26.596 -16.561 -4.547 1.00 64.44 744 GLU A N 1
ATOM 5861 C CA . GLU A 1 744 ? 26.097 -16.422 -3.183 1.00 64.44 744 GLU A CA 1
ATOM 5862 C C . GLU A 1 744 ? 27.216 -16.061 -2.208 1.00 64.44 744 GLU A C 1
ATOM 5864 O O . GLU A 1 744 ? 28.387 -16.395 -2.411 1.00 64.44 744 GLU A O 1
ATOM 5869 N N . ARG A 1 745 ? 26.862 -15.368 -1.118 1.00 75.94 745 ARG A N 1
ATOM 5870 C CA . ARG A 1 745 ? 27.833 -14.979 -0.084 1.00 75.94 745 ARG A CA 1
ATOM 5871 C C . ARG A 1 745 ? 27.324 -15.308 1.307 1.00 75.94 745 ARG A C 1
ATOM 5873 O O . ARG A 1 745 ? 26.188 -14.991 1.638 1.00 75.94 745 ARG A O 1
ATOM 5880 N N . LEU A 1 746 ? 28.200 -15.854 2.146 1.00 68.62 746 LEU A N 1
ATOM 5881 C CA . LEU A 1 746 ? 27.939 -16.075 3.567 1.00 68.62 746 LEU A CA 1
ATOM 5882 C C . LEU A 1 746 ? 28.694 -15.035 4.398 1.00 68.62 746 LEU A C 1
ATOM 5884 O O . LEU A 1 746 ? 29.913 -14.898 4.288 1.00 68.62 746 LEU A O 1
ATOM 5888 N N . LEU A 1 747 ? 27.964 -14.293 5.229 1.00 73.44 747 LEU A N 1
ATOM 5889 C CA . LEU A 1 747 ? 28.517 -13.321 6.170 1.00 73.44 747 LEU A CA 1
ATOM 5890 C C . LEU A 1 747 ? 28.318 -13.823 7.599 1.00 73.44 747 LEU A C 1
ATOM 5892 O O . LEU A 1 747 ? 27.238 -14.282 7.946 1.00 73.44 747 LEU A O 1
ATOM 5896 N N . VAL A 1 748 ? 29.330 -13.706 8.458 1.00 69.19 748 VAL A N 1
ATOM 5897 C CA . VAL A 1 748 ? 29.170 -14.047 9.881 1.00 69.19 748 VAL A CA 1
ATOM 5898 C C . VAL A 1 748 ? 28.270 -13.013 10.556 1.00 69.19 748 VAL A C 1
ATOM 5900 O O . VAL A 1 748 ? 28.509 -11.809 10.434 1.00 69.19 748 VAL A O 1
ATOM 5903 N N . ILE A 1 749 ? 27.253 -13.472 11.288 1.00 70.44 749 ILE A N 1
ATOM 5904 C CA . ILE A 1 749 ? 26.377 -12.590 12.059 1.00 70.44 749 ILE A CA 1
ATOM 5905 C C . ILE A 1 749 ? 27.100 -12.195 13.348 1.00 70.44 749 ILE A C 1
ATOM 5907 O O . ILE A 1 749 ? 27.283 -13.000 14.258 1.00 70.44 749 ILE A O 1
ATOM 5911 N N . LEU A 1 750 ? 27.522 -10.933 13.416 1.00 65.06 750 LEU A N 1
ATOM 5912 C CA . LEU A 1 750 ? 28.079 -10.335 14.631 1.00 65.06 750 LEU A CA 1
ATOM 5913 C C . LEU A 1 750 ? 26.972 -10.118 15.681 1.00 65.06 750 LEU A C 1
ATOM 5915 O O . LEU A 1 750 ? 25.819 -9.934 15.285 1.00 65.06 750 LEU A O 1
ATOM 5919 N N . PRO A 1 751 ? 27.280 -10.079 16.993 1.00 66.62 751 PRO A N 1
ATOM 5920 C CA . PRO A 1 751 ? 26.276 -9.878 18.043 1.00 66.62 751 PRO A CA 1
ATOM 5921 C C . PRO A 1 751 ? 25.388 -8.649 17.818 1.00 66.62 751 PRO A C 1
ATOM 5923 O O . PRO A 1 751 ? 24.171 -8.723 17.959 1.00 66.62 751 PRO A O 1
ATOM 5926 N N . GLU A 1 752 ? 25.966 -7.533 17.366 1.00 67.75 752 GLU A N 1
ATOM 5927 C CA . GLU A 1 752 ? 25.199 -6.327 17.057 1.00 67.75 752 GLU A CA 1
ATOM 5928 C C . GLU A 1 752 ? 24.218 -6.563 15.905 1.00 67.75 752 GLU A C 1
ATOM 5930 O O . GLU A 1 752 ? 23.088 -6.084 15.951 1.00 67.75 752 GLU A O 1
ATOM 5935 N N . LEU A 1 753 ? 24.634 -7.306 14.874 1.00 78.06 753 LEU A N 1
ATOM 5936 C CA . LEU A 1 753 ? 23.771 -7.660 13.749 1.00 78.06 753 LEU A CA 1
ATOM 5937 C C . LEU A 1 753 ? 22.684 -8.655 14.180 1.00 78.06 753 LEU A C 1
ATOM 5939 O O . LEU A 1 753 ? 21.548 -8.536 13.724 1.00 78.06 753 LEU A O 1
ATOM 5943 N N . ALA A 1 754 ? 22.995 -9.581 15.089 1.00 75.75 754 ALA A N 1
ATOM 5944 C CA . ALA A 1 754 ? 22.018 -10.500 15.666 1.00 75.75 754 ALA A CA 1
ATOM 5945 C C . ALA A 1 754 ? 20.900 -9.738 16.396 1.00 75.75 754 ALA A C 1
ATOM 5947 O O . ALA A 1 754 ? 19.725 -9.995 16.135 1.00 75.75 754 ALA A O 1
ATOM 5948 N N . ASP A 1 755 ? 21.247 -8.746 17.224 1.00 75.75 755 ASP A N 1
ATOM 5949 C CA . ASP A 1 755 ? 20.276 -7.893 17.925 1.00 75.75 755 ASP A CA 1
ATOM 5950 C C . ASP A 1 755 ? 19.367 -7.131 16.946 1.00 75.75 755 ASP A C 1
ATOM 5952 O O . ASP A 1 755 ? 18.154 -7.022 17.150 1.00 75.75 755 ASP A O 1
ATOM 5956 N N . MET A 1 756 ? 19.933 -6.613 15.851 1.00 84.56 756 MET A N 1
ATOM 5957 C CA . MET A 1 756 ? 19.161 -5.909 14.822 1.00 84.56 756 MET A CA 1
ATOM 5958 C C . MET A 1 756 ? 18.197 -6.840 14.089 1.00 84.56 756 MET A C 1
ATOM 5960 O O . MET A 1 756 ? 17.015 -6.520 13.953 1.00 84.56 756 MET A O 1
ATOM 5964 N N . LEU A 1 757 ? 18.697 -7.980 13.606 1.00 87.19 757 LEU A N 1
ATOM 5965 C CA . LEU A 1 757 ? 17.905 -8.970 12.876 1.00 87.19 757 LEU A CA 1
ATOM 5966 C C . LEU A 1 757 ? 16.796 -9.528 13.769 1.00 87.19 757 LEU A C 1
ATOM 5968 O O . LEU A 1 757 ? 15.659 -9.665 13.328 1.00 87.19 757 LEU A O 1
ATOM 5972 N N . SER A 1 758 ? 17.102 -9.746 15.044 1.00 85.12 758 SER A N 1
ATOM 5973 C CA . SER A 1 758 ? 16.141 -10.097 16.081 1.00 85.12 758 SER A CA 1
ATOM 5974 C C . SER A 1 758 ? 15.037 -9.042 16.231 1.00 85.12 758 SER A C 1
ATOM 5976 O O . SER A 1 758 ? 13.854 -9.373 16.146 1.00 85.12 758 SER A O 1
ATOM 5978 N N . ALA A 1 759 ? 15.389 -7.756 16.353 1.00 88.25 759 ALA A N 1
ATOM 5979 C CA . ALA A 1 759 ? 14.403 -6.677 16.430 1.00 88.25 759 ALA A CA 1
ATOM 5980 C C . ALA A 1 759 ? 13.502 -6.617 15.181 1.00 88.25 759 ALA A C 1
ATOM 5982 O O . ALA A 1 759 ? 12.297 -6.392 15.306 1.00 88.25 759 ALA A O 1
ATOM 5983 N N . ILE A 1 760 ? 14.064 -6.843 13.986 1.00 93.00 760 ILE A N 1
ATOM 5984 C CA . ILE A 1 760 ? 13.311 -6.916 12.724 1.00 93.00 760 ILE A CA 1
ATOM 5985 C C . ILE A 1 760 ? 12.339 -8.099 12.748 1.00 93.00 760 ILE A C 1
ATOM 5987 O O . ILE A 1 760 ? 11.150 -7.913 12.497 1.00 93.00 760 ILE A O 1
ATOM 5991 N N . VAL A 1 761 ? 12.814 -9.295 13.104 1.00 89.25 761 VAL A N 1
ATOM 5992 C CA . VAL A 1 761 ? 11.993 -10.511 13.176 1.00 89.25 761 VAL A CA 1
ATOM 5993 C C . VAL A 1 761 ? 10.858 -10.344 14.193 1.00 89.25 761 VAL A C 1
ATOM 5995 O O . VAL A 1 761 ? 9.702 -10.598 13.865 1.00 89.25 761 VAL A O 1
ATOM 5998 N N . CYS A 1 762 ? 11.139 -9.827 15.389 1.00 89.50 762 CYS A N 1
ATOM 5999 C CA . CYS A 1 762 ? 10.118 -9.545 16.402 1.00 89.50 762 CYS A CA 1
ATOM 6000 C C . CYS A 1 762 ? 9.070 -8.527 15.927 1.00 89.50 762 CYS A C 1
ATOM 6002 O O . CYS A 1 762 ? 7.906 -8.624 16.309 1.00 89.50 762 CYS A O 1
ATOM 6004 N N . ARG A 1 763 ? 9.452 -7.558 15.084 1.00 90.69 763 ARG A N 1
ATOM 6005 C CA . ARG A 1 763 ? 8.529 -6.548 14.541 1.00 90.69 763 ARG A CA 1
ATOM 6006 C C . ARG A 1 763 ? 7.546 -7.129 13.525 1.00 90.69 763 ARG A C 1
ATOM 6008 O O . ARG A 1 763 ? 6.424 -6.627 13.444 1.00 90.69 763 ARG A O 1
ATOM 6015 N N . ILE A 1 764 ? 7.987 -8.104 12.728 1.00 90.94 764 ILE A N 1
ATOM 6016 C CA . ILE A 1 764 ? 7.212 -8.665 11.609 1.00 90.94 764 ILE A CA 1
ATOM 6017 C C . ILE A 1 764 ? 6.456 -9.944 11.971 1.00 90.94 764 ILE A C 1
ATOM 6019 O O . ILE A 1 764 ? 5.546 -10.306 11.233 1.00 90.94 764 ILE A O 1
ATOM 6023 N N . ARG A 1 765 ? 6.812 -10.626 13.067 1.00 88.38 765 ARG A N 1
ATOM 6024 C CA . ARG A 1 765 ? 6.136 -11.856 13.500 1.00 88.38 765 ARG A CA 1
ATOM 6025 C C . ARG A 1 765 ? 4.644 -11.628 13.759 1.00 88.38 765 ARG A C 1
ATOM 6027 O O . ARG A 1 765 ? 4.237 -10.650 14.387 1.00 88.38 765 ARG A O 1
ATOM 6034 N N . ASN A 1 766 ? 3.843 -12.579 13.299 1.00 82.75 766 ASN A N 1
ATOM 6035 C CA . ASN A 1 766 ? 2.435 -12.714 13.634 1.00 82.75 766 ASN A CA 1
ATOM 6036 C C . ASN A 1 766 ? 2.257 -13.094 15.117 1.00 82.75 766 ASN A C 1
ATOM 6038 O O . ASN A 1 766 ? 3.202 -13.570 15.754 1.00 82.75 766 ASN A O 1
ATOM 6042 N N . PRO A 1 767 ? 1.043 -12.942 15.681 1.00 78.75 767 PRO A N 1
ATOM 6043 C CA . PRO A 1 767 ? 0.748 -13.361 17.054 1.00 78.75 767 PRO A CA 1
ATOM 6044 C C . PRO A 1 767 ? 1.014 -14.848 17.342 1.00 78.75 767 PRO A C 1
ATOM 6046 O O . PRO A 1 767 ? 1.247 -15.205 18.492 1.00 78.75 767 PRO A O 1
ATOM 6049 N N . ASP A 1 768 ? 0.993 -15.701 16.316 1.00 80.62 768 ASP A N 1
ATOM 6050 C CA . ASP A 1 768 ? 1.316 -17.133 16.391 1.00 80.62 768 ASP A CA 1
ATOM 6051 C C . ASP A 1 768 ? 2.831 -17.431 16.324 1.00 80.62 768 ASP A C 1
ATOM 6053 O O . ASP A 1 768 ? 3.242 -18.586 16.384 1.00 80.62 768 ASP A O 1
ATOM 6057 N N . GLY A 1 769 ? 3.673 -16.397 16.202 1.00 79.44 769 GLY A N 1
ATOM 6058 C CA . GLY A 1 769 ? 5.129 -16.503 16.106 1.00 79.44 769 GLY A CA 1
ATOM 6059 C C . GLY A 1 769 ? 5.674 -16.704 14.687 1.00 79.44 769 GLY A C 1
ATOM 6060 O O . GLY A 1 769 ? 6.891 -16.630 14.505 1.00 79.44 769 GLY A O 1
ATOM 6061 N N . SER A 1 770 ? 4.816 -16.902 13.681 1.00 83.12 770 SER A N 1
ATOM 6062 C CA . SER A 1 770 ? 5.226 -17.071 12.281 1.00 83.12 770 SER A CA 1
ATOM 6063 C C . SER A 1 770 ? 5.660 -15.747 11.639 1.00 83.12 770 SER A C 1
ATOM 6065 O O . SER A 1 770 ? 5.179 -14.673 12.003 1.00 83.12 770 SER A O 1
ATOM 6067 N N . VAL A 1 771 ? 6.571 -15.794 10.662 1.00 85.88 771 VAL A N 1
ATOM 6068 C CA . VAL A 1 771 ? 6.887 -14.629 9.816 1.00 85.88 771 VAL A CA 1
ATOM 6069 C C . VAL A 1 771 ? 5.941 -14.635 8.609 1.00 85.88 771 VAL A C 1
ATOM 6071 O O . VAL A 1 771 ? 5.914 -15.636 7.892 1.00 85.88 771 VAL A O 1
ATOM 6074 N N . PRO A 1 772 ? 5.187 -13.550 8.341 1.00 87.12 772 PRO A N 1
ATOM 6075 C CA . PRO A 1 772 ? 4.287 -13.486 7.197 1.00 87.12 772 PRO A CA 1
ATOM 6076 C C . PRO A 1 772 ? 5.025 -13.717 5.878 1.00 87.12 772 PRO A C 1
ATOM 6078 O O . PRO A 1 772 ? 6.074 -13.115 5.627 1.00 87.12 772 PRO A O 1
ATOM 6081 N N . LEU A 1 773 ? 4.442 -14.554 5.022 1.00 88.25 773 LEU A N 1
ATOM 6082 C CA . LEU A 1 773 ? 4.893 -14.726 3.648 1.00 88.25 773 LEU A CA 1
ATOM 6083 C C . LEU A 1 773 ? 4.374 -13.569 2.798 1.00 88.25 773 LEU A C 1
ATOM 6085 O O . LEU A 1 773 ? 3.191 -13.229 2.844 1.00 88.25 773 LEU A O 1
ATOM 6089 N N . VAL A 1 774 ? 5.256 -12.972 2.002 1.00 89.56 774 VAL A N 1
ATOM 6090 C CA . VAL A 1 774 ? 4.910 -11.863 1.114 1.00 89.56 774 VAL A CA 1
ATOM 6091 C C . VAL A 1 774 ? 5.362 -12.143 -0.303 1.00 89.56 774 VAL A C 1
ATOM 6093 O O . VAL A 1 774 ? 6.399 -12.758 -0.534 1.00 89.56 774 VAL A O 1
ATOM 6096 N N . VAL A 1 775 ? 4.590 -11.638 -1.260 1.00 88.00 775 VAL A N 1
ATOM 6097 C CA . VAL A 1 775 ? 4.937 -11.720 -2.677 1.00 88.00 775 VAL A CA 1
ATOM 6098 C C . VAL A 1 775 ? 5.684 -10.451 -3.083 1.00 88.00 775 VAL A C 1
ATOM 6100 O O . VAL A 1 775 ? 5.184 -9.326 -2.940 1.00 88.00 775 VAL A O 1
ATOM 6103 N N . ALA A 1 776 ? 6.904 -10.633 -3.580 1.00 86.81 776 ALA A N 1
ATOM 6104 C CA . ALA A 1 776 ? 7.735 -9.571 -4.130 1.00 86.81 776 ALA A CA 1
ATOM 6105 C C . ALA A 1 776 ? 7.686 -9.574 -5.657 1.00 86.81 776 ALA A C 1
ATOM 6107 O O . ALA A 1 776 ? 7.496 -10.608 -6.284 1.00 86.81 776 ALA A O 1
ATOM 6108 N N . TYR A 1 777 ? 7.839 -8.391 -6.245 1.00 86.75 777 TYR A N 1
ATOM 6109 C CA . TYR A 1 777 ? 7.937 -8.242 -7.691 1.00 86.75 777 TYR A CA 1
ATOM 6110 C C . TYR A 1 777 ? 9.378 -7.929 -8.052 1.00 86.75 777 TYR A C 1
ATOM 6112 O O . TYR A 1 777 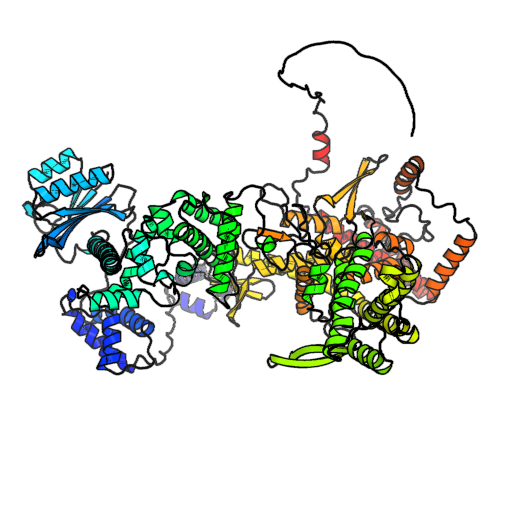? 9.904 -6.887 -7.629 1.00 86.75 777 TYR A O 1
ATOM 6120 N N . ASP A 1 778 ? 9.981 -8.801 -8.847 1.00 83.38 778 ASP A N 1
ATOM 6121 C CA . ASP A 1 778 ? 11.277 -8.551 -9.442 1.00 83.38 778 ASP A CA 1
ATOM 6122 C C . ASP A 1 778 ? 11.114 -7.500 -10.548 1.00 83.38 778 ASP A C 1
ATOM 6124 O O . ASP A 1 778 ? 10.427 -7.690 -11.551 1.00 83.38 778 ASP A O 1
ATOM 6128 N N . HIS A 1 779 ? 11.727 -6.334 -10.350 1.00 79.81 779 HIS A N 1
ATOM 6129 C CA . HIS A 1 779 ? 11.618 -5.235 -11.306 1.00 79.81 779 HIS A CA 1
ATOM 6130 C C . HIS A 1 779 ? 12.543 -5.395 -12.516 1.00 79.81 779 HIS A C 1
ATOM 6132 O O . HIS A 1 779 ? 12.309 -4.690 -13.508 1.00 79.81 779 HIS A O 1
ATOM 6138 N N . HIS A 1 780 ? 13.560 -6.253 -12.414 1.00 79.00 780 HIS A N 1
ATOM 6139 C CA . HIS A 1 780 ? 14.493 -6.609 -13.474 1.00 79.00 780 HIS A CA 1
ATOM 6140 C C . HIS A 1 780 ? 13.877 -7.681 -14.365 1.00 79.00 780 HIS A C 1
ATOM 6142 O O . HIS A 1 780 ? 13.682 -7.419 -15.551 1.00 79.00 780 HIS A O 1
ATOM 6148 N N . GLU A 1 781 ? 13.444 -8.792 -13.772 1.00 82.19 781 GLU A N 1
ATOM 6149 C CA . GLU A 1 781 ? 12.832 -9.900 -14.513 1.00 82.19 781 GLU A CA 1
ATOM 6150 C C . GLU A 1 781 ? 11.358 -9.672 -14.855 1.00 82.19 781 GLU A C 1
ATOM 6152 O O . GLU A 1 781 ? 10.811 -10.352 -15.713 1.00 82.19 781 GLU A O 1
ATOM 6157 N N . LYS A 1 782 ? 10.694 -8.688 -14.238 1.00 86.75 782 LYS A N 1
ATOM 6158 C CA . LYS A 1 782 ? 9.250 -8.428 -14.400 1.00 86.75 782 LYS A CA 1
ATOM 6159 C C . LYS A 1 782 ? 8.363 -9.609 -14.000 1.00 86.75 782 LYS A C 1
ATOM 6161 O O . LYS A 1 782 ? 7.262 -9.754 -14.527 1.00 86.75 782 LYS A O 1
ATOM 6166 N N . VAL A 1 783 ? 8.802 -10.414 -13.037 1.00 87.12 783 VAL A N 1
ATOM 6167 C CA . VAL A 1 783 ? 8.072 -11.588 -12.540 1.00 87.12 783 VAL A CA 1
ATOM 6168 C C . VAL A 1 783 ? 7.713 -11.403 -11.064 1.00 87.12 783 VAL A C 1
ATOM 6170 O O . VAL A 1 783 ? 8.400 -10.713 -10.308 1.00 87.12 783 VAL A O 1
ATOM 6173 N N . TRP A 1 784 ? 6.582 -11.978 -10.655 1.00 86.62 784 TRP A N 1
ATOM 6174 C CA . TRP A 1 784 ? 6.211 -12.081 -9.247 1.00 86.62 784 TRP A CA 1
ATOM 6175 C C . TRP A 1 784 ? 6.844 -13.331 -8.643 1.00 86.62 784 TRP A C 1
ATOM 6177 O O . TRP A 1 784 ? 6.610 -14.436 -9.124 1.00 86.62 784 TRP A O 1
ATOM 6187 N N . ASN A 1 785 ? 7.611 -13.147 -7.575 1.00 84.06 785 ASN A N 1
ATOM 6188 C CA . ASN A 1 785 ? 8.221 -14.245 -6.839 1.00 84.06 785 ASN A CA 1
ATOM 6189 C C . ASN A 1 785 ? 7.157 -14.978 -6.010 1.00 84.06 785 ASN A C 1
ATOM 6191 O O . ASN A 1 785 ? 6.183 -14.347 -5.581 1.00 84.06 785 ASN A O 1
ATOM 6195 N N . PRO A 1 786 ? 7.338 -16.282 -5.732 1.00 83.00 786 PRO A N 1
ATOM 6196 C CA . PRO A 1 786 ? 6.463 -16.995 -4.809 1.00 83.00 786 PRO A CA 1
ATOM 6197 C C . PRO A 1 786 ? 6.458 -16.326 -3.418 1.00 83.00 786 PRO A C 1
ATOM 6199 O O . PRO A 1 786 ? 7.370 -15.557 -3.096 1.00 83.00 786 PRO A O 1
ATOM 6202 N N . PRO A 1 787 ? 5.438 -16.582 -2.577 1.00 86.69 787 PRO A N 1
ATOM 6203 C CA . PRO A 1 787 ? 5.400 -16.059 -1.213 1.00 86.69 787 PRO A CA 1
ATOM 6204 C C . PRO A 1 787 ? 6.637 -16.483 -0.401 1.00 86.69 787 PRO A C 1
ATOM 6206 O O . PRO A 1 787 ? 6.882 -17.671 -0.215 1.00 86.69 787 PRO A O 1
ATOM 6209 N N . ILE A 1 788 ? 7.410 -15.512 0.098 1.00 85.38 788 ILE A N 1
ATOM 6210 C CA . ILE A 1 788 ? 8.674 -15.728 0.832 1.00 85.38 788 ILE A CA 1
ATOM 6211 C C . ILE A 1 788 ? 8.641 -14.927 2.148 1.00 85.38 788 ILE A C 1
ATOM 6213 O O . ILE A 1 788 ? 8.098 -13.815 2.167 1.00 85.38 788 ILE A O 1
ATOM 6217 N N . PRO A 1 789 ? 9.221 -15.432 3.258 1.00 88.69 789 PRO A N 1
ATOM 6218 C CA . PRO A 1 789 ? 9.266 -14.723 4.540 1.00 88.69 789 PRO A CA 1
ATOM 6219 C C . PRO A 1 789 ? 10.343 -13.622 4.537 1.00 88.69 789 PRO A C 1
ATOM 6221 O O . PRO A 1 789 ? 11.364 -13.733 5.216 1.00 88.69 789 PRO A O 1
ATOM 6224 N N . LEU A 1 790 ? 10.159 -12.562 3.746 1.00 92.44 790 LEU A N 1
ATOM 6225 C CA . LEU A 1 790 ? 11.128 -11.460 3.650 1.00 92.44 790 LEU A CA 1
ATOM 6226 C C . LEU A 1 790 ? 11.277 -10.711 4.983 1.00 92.44 790 LEU A C 1
ATOM 6228 O O . LEU A 1 790 ? 10.296 -10.459 5.675 1.00 92.44 790 LEU A O 1
ATOM 6232 N N . LEU A 1 791 ? 12.493 -10.294 5.337 1.00 92.50 791 LEU A N 1
ATOM 6233 C CA . LEU A 1 791 ? 12.749 -9.546 6.573 1.00 92.50 791 LEU A CA 1
ATOM 6234 C C . LEU A 1 791 ? 12.277 -8.088 6.460 1.00 92.50 791 LEU A C 1
ATOM 6236 O O . LEU A 1 791 ? 11.675 -7.547 7.386 1.00 92.50 791 LEU A O 1
ATOM 6240 N N . PHE A 1 792 ? 12.500 -7.450 5.308 1.00 95.25 792 PHE A N 1
ATOM 6241 C CA . PHE A 1 792 ? 12.097 -6.062 5.051 1.00 95.25 792 PHE A CA 1
ATOM 6242 C C . PHE A 1 792 ? 10.678 -5.987 4.478 1.00 95.25 792 PHE A C 1
ATOM 6244 O O . PHE A 1 792 ? 10.460 -5.720 3.293 1.00 95.25 792 PHE A O 1
ATOM 6251 N N . GLN A 1 793 ? 9.691 -6.190 5.347 1.00 93.44 793 GLN A N 1
ATOM 6252 C CA . GLN A 1 793 ? 8.266 -6.161 5.018 1.00 93.44 793 GLN A CA 1
ATOM 6253 C C . GLN A 1 793 ? 7.463 -5.331 6.021 1.00 93.44 793 GLN A C 1
ATOM 6255 O O . GLN A 1 793 ? 7.858 -5.171 7.168 1.00 93.44 793 GLN A O 1
ATOM 6260 N N . ARG A 1 794 ? 6.314 -4.790 5.607 1.00 89.06 794 ARG A N 1
ATOM 6261 C CA . ARG A 1 794 ? 5.436 -4.023 6.503 1.00 89.06 794 ARG A CA 1
ATOM 6262 C C . ARG A 1 794 ? 3.964 -4.146 6.144 1.00 89.06 794 ARG A C 1
ATOM 6264 O O . ARG A 1 794 ? 3.606 -4.255 4.969 1.00 89.06 794 ARG A O 1
ATOM 6271 N N . ALA A 1 795 ? 3.117 -4.030 7.161 1.00 82.12 795 ALA A N 1
ATOM 6272 C CA . ALA A 1 795 ? 1.670 -4.007 7.007 1.00 82.12 795 ALA A CA 1
ATOM 6273 C C . ALA A 1 795 ? 1.199 -2.674 6.404 1.00 82.12 795 ALA A C 1
ATOM 6275 O O . ALA A 1 795 ? 1.478 -1.586 6.919 1.00 82.12 795 ALA A O 1
ATOM 6276 N N . ILE A 1 796 ? 0.464 -2.746 5.296 1.00 78.06 796 ILE A N 1
ATOM 6277 C CA . ILE A 1 796 ? -0.200 -1.610 4.662 1.00 78.06 796 ILE A CA 1
ATOM 6278 C C . ILE A 1 796 ? -1.666 -1.962 4.428 1.00 78.06 796 ILE A C 1
ATOM 6280 O O . ILE A 1 796 ? -2.019 -2.681 3.499 1.00 78.06 796 ILE A O 1
ATOM 6284 N N . ALA A 1 797 ? -2.523 -1.360 5.257 1.00 77.19 797 ALA A N 1
ATOM 6285 C CA . ALA A 1 797 ? -3.933 -1.717 5.364 1.00 77.19 797 ALA A CA 1
ATOM 6286 C C . ALA A 1 797 ? -4.098 -3.198 5.755 1.00 77.19 797 ALA A C 1
ATOM 6288 O O . ALA A 1 797 ? -3.583 -3.570 6.803 1.00 77.19 797 ALA A O 1
ATOM 6289 N N . LEU A 1 798 ? -4.796 -4.011 4.956 1.00 76.56 798 LEU A N 1
ATOM 6290 C CA . LEU A 1 798 ? -5.022 -5.438 5.235 1.00 76.56 798 LEU A CA 1
ATOM 6291 C C . LEU A 1 798 ? -3.933 -6.357 4.650 1.00 76.56 798 LEU A C 1
ATOM 6293 O O . LEU A 1 798 ? -4.020 -7.567 4.802 1.00 76.56 798 LEU A O 1
ATOM 6297 N N . GLU A 1 799 ? -2.927 -5.806 3.968 1.00 78.75 799 GLU A N 1
ATOM 6298 C CA . GLU A 1 799 ? -1.894 -6.572 3.263 1.00 78.75 799 GLU A CA 1
ATOM 6299 C C . GLU A 1 799 ? -0.518 -6.315 3.880 1.00 78.75 799 GLU A C 1
ATOM 6301 O O . GLU A 1 799 ? -0.119 -5.161 4.069 1.00 78.75 799 GLU A O 1
ATOM 6306 N N . THR A 1 800 ? 0.246 -7.375 4.128 1.00 85.25 800 THR A N 1
ATOM 6307 C CA . THR A 1 800 ? 1.682 -7.265 4.406 1.00 85.25 800 THR A CA 1
ATOM 6308 C C . THR A 1 800 ? 2.442 -7.318 3.092 1.00 85.25 800 THR A C 1
ATOM 6310 O O . THR A 1 800 ? 2.147 -8.139 2.229 1.00 85.25 800 THR A O 1
ATOM 6313 N N . ARG A 1 801 ? 3.398 -6.405 2.896 1.00 87.38 801 ARG A N 1
ATOM 6314 C CA . ARG A 1 801 ? 4.137 -6.319 1.633 1.00 87.38 801 ARG A CA 1
ATOM 6315 C C . ARG A 1 801 ? 5.605 -5.948 1.819 1.00 87.38 801 ARG A C 1
ATOM 6317 O O . ARG A 1 801 ? 5.927 -5.264 2.796 1.00 87.38 801 ARG A O 1
ATOM 6324 N N . PRO A 1 802 ? 6.476 -6.294 0.854 1.00 91.94 802 PRO A N 1
ATOM 6325 C CA . PRO A 1 802 ? 7.886 -5.925 0.905 1.00 91.94 802 PRO A CA 1
ATOM 6326 C C . PRO A 1 802 ? 8.063 -4.403 0.881 1.00 91.94 802 PRO A C 1
ATOM 6328 O O . PRO A 1 802 ? 7.290 -3.674 0.240 1.00 91.94 802 PRO A O 1
ATOM 6331 N N . ILE A 1 803 ? 9.097 -3.902 1.555 1.00 93.50 803 ILE A N 1
ATOM 6332 C CA . ILE A 1 803 ? 9.502 -2.500 1.456 1.00 93.50 803 ILE A CA 1
ATOM 6333 C C . ILE A 1 803 ? 10.325 -2.346 0.170 1.00 93.50 803 ILE A C 1
ATOM 6335 O O . ILE A 1 803 ? 11.425 -2.882 0.087 1.00 93.50 803 ILE A O 1
ATOM 6339 N N . PRO A 1 804 ? 9.839 -1.613 -0.851 1.00 90.50 804 PRO A N 1
ATOM 6340 C CA . PRO A 1 804 ? 10.573 -1.491 -2.106 1.00 90.50 804 PRO A CA 1
ATOM 6341 C C . PRO A 1 804 ? 11.856 -0.675 -1.914 1.00 90.50 804 PRO A C 1
ATOM 6343 O O . PRO A 1 804 ? 11.903 0.219 -1.066 1.00 90.50 804 PRO A O 1
ATOM 6346 N N . ILE A 1 805 ? 12.847 -0.869 -2.789 1.00 90.62 805 ILE A N 1
ATOM 6347 C CA . ILE A 1 805 ? 14.112 -0.106 -2.807 1.00 90.62 805 ILE A CA 1
ATOM 6348 C C . ILE A 1 805 ? 13.869 1.412 -2.766 1.00 90.62 805 ILE A C 1
ATOM 6350 O O . ILE A 1 805 ? 14.548 2.149 -2.050 1.00 90.62 805 ILE A O 1
ATOM 6354 N N . ALA A 1 806 ? 12.878 1.904 -3.517 1.00 90.06 806 ALA A N 1
ATOM 6355 C CA . ALA A 1 806 ? 12.493 3.315 -3.490 1.00 90.06 806 ALA A CA 1
ATOM 6356 C C . ALA A 1 806 ? 11.987 3.757 -2.104 1.00 90.06 806 ALA A C 1
ATOM 6358 O O . ALA A 1 806 ? 12.294 4.860 -1.663 1.00 90.06 806 ALA A O 1
ATOM 6359 N N . GLY A 1 807 ? 11.267 2.880 -1.400 1.00 91.88 807 GLY A N 1
ATOM 6360 C CA . GLY A 1 807 ? 10.835 3.091 -0.022 1.00 91.88 807 GLY A CA 1
ATOM 6361 C C . GLY A 1 807 ? 12.015 3.186 0.942 1.00 91.88 807 GLY A C 1
ATOM 6362 O O . GLY A 1 807 ? 12.063 4.134 1.716 1.00 91.88 807 GLY A O 1
ATOM 6363 N N . ILE A 1 808 ? 13.001 2.288 0.839 1.00 93.81 808 ILE A N 1
ATOM 6364 C CA . ILE A 1 808 ? 14.236 2.350 1.643 1.00 93.81 808 ILE A CA 1
ATOM 6365 C C . ILE A 1 808 ? 14.975 3.680 1.425 1.00 93.81 808 ILE A C 1
ATOM 6367 O O . ILE A 1 808 ? 15.389 4.332 2.380 1.00 93.81 808 ILE A O 1
ATOM 6371 N N . ARG A 1 809 ? 15.085 4.141 0.171 1.00 91.88 809 ARG A N 1
ATOM 6372 C CA . ARG A 1 809 ? 15.715 5.436 -0.156 1.00 91.88 809 ARG A CA 1
ATOM 6373 C C . ARG A 1 809 ? 14.992 6.625 0.479 1.00 91.88 809 ARG A C 1
ATOM 6375 O O . ARG A 1 809 ? 15.662 7.534 0.966 1.00 91.88 809 ARG A O 1
ATOM 6382 N N . ILE A 1 810 ? 13.658 6.619 0.460 1.00 91.75 810 ILE A N 1
ATOM 6383 C CA . ILE A 1 810 ? 12.832 7.657 1.093 1.00 91.75 810 ILE A CA 1
ATOM 6384 C C . ILE A 1 810 ? 13.038 7.638 2.607 1.00 91.75 810 ILE A C 1
ATOM 6386 O O . ILE A 1 810 ? 13.338 8.678 3.171 1.00 91.75 810 ILE A O 1
ATOM 6390 N N . LEU A 1 811 ? 12.984 6.464 3.245 1.00 92.25 811 LEU A N 1
ATOM 6391 C CA . LEU A 1 811 ? 13.194 6.327 4.691 1.00 92.25 811 LEU A CA 1
ATOM 6392 C C . LEU A 1 811 ? 14.554 6.889 5.135 1.00 92.25 811 LEU A C 1
ATOM 6394 O O . LEU A 1 811 ? 14.620 7.652 6.094 1.00 92.25 811 LEU A O 1
ATOM 6398 N N . ILE A 1 812 ? 15.626 6.571 4.400 1.00 89.94 812 ILE A N 1
ATOM 6399 C CA . ILE A 1 812 ? 16.972 7.097 4.683 1.00 89.94 812 ILE A CA 1
ATOM 6400 C C . ILE A 1 812 ? 17.022 8.618 4.474 1.00 89.94 812 ILE A C 1
ATOM 6402 O O . ILE A 1 812 ? 17.576 9.337 5.301 1.00 89.94 812 ILE A O 1
ATOM 6406 N N . SER A 1 813 ? 16.430 9.126 3.388 1.00 87.00 813 SER A N 1
ATOM 6407 C CA . SER A 1 813 ? 16.425 10.565 3.080 1.00 87.00 813 SER A CA 1
ATOM 6408 C C . SER A 1 813 ? 15.618 11.378 4.100 1.00 87.00 813 SER A C 1
ATOM 6410 O O . SER A 1 813 ? 16.055 12.449 4.516 1.00 87.00 813 SER A O 1
ATOM 6412 N N . ASP A 1 814 ? 14.473 10.858 4.539 1.00 85.44 814 ASP A N 1
ATOM 6413 C CA . ASP A 1 814 ? 13.615 11.491 5.543 1.00 85.44 814 ASP A CA 1
ATOM 6414 C C . ASP A 1 814 ? 14.269 11.495 6.927 1.00 85.44 814 ASP A C 1
ATOM 6416 O O . ASP A 1 814 ? 14.104 12.453 7.678 1.00 85.44 814 ASP A O 1
ATOM 6420 N N . ALA A 1 815 ? 15.035 10.455 7.267 1.00 83.19 815 ALA A N 1
ATOM 6421 C CA . ALA A 1 815 ? 15.820 10.440 8.495 1.00 83.19 815 ALA A CA 1
ATOM 6422 C C . ALA A 1 815 ? 16.934 11.503 8.479 1.00 83.19 815 ALA A C 1
ATOM 6424 O O . ALA A 1 815 ? 17.194 12.148 9.491 1.00 83.19 815 ALA A O 1
ATOM 6425 N N . LEU A 1 816 ? 17.553 11.732 7.318 1.00 79.12 816 LEU A N 1
ATOM 6426 C CA . LEU A 1 816 ? 18.629 12.710 7.138 1.00 79.12 816 LEU A CA 1
ATOM 6427 C C . LEU A 1 816 ? 18.166 14.158 7.147 1.00 79.12 816 LEU A C 1
ATOM 6429 O O . LEU A 1 816 ? 18.867 15.013 7.679 1.00 79.12 816 LEU A O 1
ATOM 6433 N N . SER A 1 817 ? 16.997 14.454 6.578 1.00 78.56 817 SER A N 1
ATOM 6434 C CA . SER A 1 817 ? 16.479 15.830 6.556 1.00 78.56 817 SER A CA 1
ATOM 6435 C C . SER A 1 817 ? 16.320 16.420 7.964 1.00 78.56 817 SER A C 1
ATOM 6437 O O . SER A 1 817 ? 16.362 17.636 8.131 1.00 78.56 817 SER A O 1
ATOM 6439 N N . ARG A 1 818 ? 16.216 15.560 8.985 1.00 72.19 818 ARG A N 1
ATOM 6440 C CA . ARG A 1 818 ? 16.081 15.928 10.398 1.00 72.19 818 ARG A CA 1
ATOM 6441 C C . ARG A 1 818 ? 17.409 16.167 11.116 1.00 72.19 818 ARG A C 1
ATOM 6443 O O . ARG A 1 818 ? 17.397 16.760 12.188 1.00 72.19 818 ARG A O 1
ATOM 6450 N N . THR A 1 819 ? 18.540 15.718 10.568 1.00 78.56 819 THR A N 1
ATOM 6451 C CA . THR A 1 819 ? 19.852 15.857 11.228 1.00 78.56 819 THR A CA 1
ATOM 6452 C C . THR A 1 819 ? 20.529 17.194 10.939 1.00 78.56 819 THR A C 1
ATOM 6454 O O . THR A 1 819 ? 21.427 17.589 11.675 1.00 78.56 819 THR A O 1
ATOM 6457 N N . GLY A 1 820 ? 20.125 17.886 9.867 1.00 74.38 820 GLY A N 1
ATOM 6458 C CA . GLY A 1 820 ? 20.734 19.153 9.449 1.00 74.38 820 GLY A CA 1
ATOM 6459 C C . GLY A 1 820 ? 22.187 19.028 8.972 1.00 74.38 820 GLY A C 1
ATOM 6460 O O . GLY A 1 820 ? 22.868 20.041 8.846 1.00 74.38 820 GLY A O 1
ATOM 6461 N N . LEU A 1 821 ? 22.677 17.810 8.711 1.00 80.44 821 LEU A N 1
ATOM 6462 C CA . LEU A 1 821 ? 24.065 17.573 8.313 1.00 80.44 821 LEU A CA 1
ATOM 6463 C C . LEU A 1 821 ? 24.378 18.175 6.934 1.00 80.44 821 LEU A C 1
ATOM 6465 O O . LEU A 1 821 ? 23.698 17.892 5.940 1.00 80.44 821 LEU A O 1
ATOM 6469 N N . THR A 1 822 ? 25.458 18.951 6.864 1.00 79.44 822 THR A N 1
ATOM 6470 C CA . THR A 1 822 ? 25.952 19.603 5.646 1.00 79.44 822 THR A CA 1
ATOM 6471 C C . THR A 1 822 ? 27.327 19.077 5.230 1.00 79.44 822 THR A C 1
ATOM 6473 O O . THR A 1 822 ? 28.073 18.510 6.026 1.00 79.44 822 THR A O 1
ATOM 6476 N N . SER A 1 823 ? 27.643 19.204 3.942 1.00 75.19 823 SER A N 1
ATOM 6477 C CA . SER A 1 823 ? 28.956 18.911 3.373 1.00 75.19 823 SER A CA 1
ATOM 6478 C C . SER A 1 823 ? 29.985 19.955 3.800 1.00 75.19 823 SER A C 1
ATOM 6480 O O . SER A 1 823 ? 29.641 21.044 4.262 1.00 75.19 823 SER A O 1
ATOM 6482 N N . SER A 1 824 ? 31.256 19.677 3.507 1.00 70.19 824 SER A N 1
ATOM 6483 C CA . SER A 1 824 ? 32.361 20.646 3.583 1.00 70.19 824 SER A CA 1
ATOM 6484 C C . SER A 1 824 ? 32.111 21.948 2.797 1.00 70.19 824 SER A C 1
ATOM 6486 O O . SER A 1 824 ? 32.736 22.967 3.068 1.00 70.19 824 SER A O 1
ATOM 6488 N N . THR A 1 825 ? 31.167 21.937 1.850 1.00 72.75 825 THR A N 1
ATOM 6489 C CA . THR A 1 825 ? 30.738 23.089 1.040 1.00 72.75 825 THR A CA 1
ATOM 6490 C C . THR A 1 825 ? 29.425 23.731 1.513 1.00 72.75 825 THR A C 1
ATOM 6492 O O . THR A 1 825 ? 28.855 24.557 0.800 1.00 72.75 825 THR A O 1
ATOM 6495 N N . GLY A 1 826 ? 28.911 23.345 2.687 1.00 70.75 826 GLY A N 1
ATOM 6496 C CA . GLY A 1 826 ? 27.692 23.903 3.285 1.00 70.75 826 GLY A CA 1
ATOM 6497 C C . GLY A 1 826 ? 26.375 23.412 2.670 1.00 70.75 826 GLY A C 1
ATOM 6498 O O . GLY A 1 826 ? 25.317 23.936 3.004 1.00 70.75 826 GLY A O 1
ATOM 6499 N N . GLN A 1 827 ? 26.405 22.412 1.783 1.00 75.06 827 GLN A N 1
ATOM 6500 C CA . GLN A 1 827 ? 25.205 21.853 1.145 1.00 75.06 827 GLN A CA 1
ATOM 6501 C C . GLN A 1 827 ? 24.650 20.664 1.944 1.00 75.06 827 GLN A C 1
ATOM 6503 O O . GLN A 1 827 ? 25.444 19.887 2.467 1.00 75.06 827 GLN A O 1
ATOM 6508 N N . PRO A 1 828 ? 23.325 20.439 2.016 1.00 77.94 828 PRO A N 1
ATOM 6509 C CA . PRO A 1 828 ? 22.768 19.279 2.716 1.00 77.94 828 PRO A CA 1
ATOM 6510 C C . PRO A 1 828 ? 23.325 17.947 2.191 1.00 77.94 828 PRO A C 1
ATOM 6512 O O . PRO A 1 828 ? 23.338 17.694 0.980 1.00 77.94 828 PRO A O 1
ATOM 6515 N N . LEU A 1 829 ? 23.764 17.067 3.095 1.00 81.62 829 LEU A N 1
ATOM 6516 C CA . LEU A 1 829 ? 24.299 15.764 2.708 1.00 81.62 829 LEU A CA 1
ATOM 6517 C C . LEU A 1 829 ? 23.189 14.839 2.209 1.00 81.62 829 LEU A C 1
ATOM 6519 O O . LEU A 1 829 ? 22.282 14.452 2.941 1.00 81.62 829 LEU A O 1
ATOM 6523 N N . GLN A 1 830 ? 23.303 14.398 0.958 1.00 80.38 830 GLN A N 1
ATOM 6524 C CA . GLN A 1 830 ? 22.439 13.356 0.409 1.00 80.38 830 GLN A CA 1
ATOM 6525 C C . GLN A 1 830 ? 23.093 11.996 0.591 1.00 80.38 830 GLN A C 1
ATOM 6527 O O . GLN A 1 830 ? 24.186 11.795 0.065 1.00 80.38 830 GLN A O 1
ATOM 6532 N N . TRP A 1 831 ? 22.407 11.025 1.189 1.00 83.50 831 TRP A N 1
ATOM 6533 C CA . TRP A 1 831 ? 22.886 9.642 1.249 1.00 83.50 831 TRP A CA 1
ATOM 6534 C C . TRP A 1 831 ? 22.092 8.732 0.328 1.00 83.50 831 TRP A C 1
ATOM 6536 O O . TRP A 1 831 ? 20.879 8.848 0.172 1.00 83.50 831 TRP A O 1
ATOM 6546 N N . ARG A 1 832 ? 22.798 7.801 -0.301 1.00 85.94 832 ARG A N 1
ATOM 6547 C CA . ARG A 1 832 ? 22.223 6.707 -1.077 1.00 85.94 832 ARG A CA 1
ATOM 6548 C C . ARG A 1 832 ? 22.596 5.396 -0.394 1.00 85.94 832 ARG A C 1
ATOM 6550 O O . ARG A 1 832 ? 23.687 5.316 0.157 1.00 85.94 832 ARG A O 1
ATOM 6557 N N . PRO A 1 833 ? 21.779 4.338 -0.511 1.00 89.06 833 PRO A N 1
ATOM 6558 C CA . PRO A 1 833 ? 22.117 3.029 0.051 1.00 89.06 833 PRO A CA 1
ATOM 6559 C C . PRO A 1 833 ? 23.521 2.523 -0.332 1.00 89.06 833 PRO A C 1
ATOM 6561 O O . PRO A 1 833 ? 24.250 1.992 0.494 1.00 89.06 833 PRO A O 1
ATOM 6564 N N . HIS A 1 834 ? 23.952 2.776 -1.573 1.00 88.69 834 HIS A N 1
ATOM 6565 C CA . HIS A 1 834 ? 25.288 2.399 -2.048 1.00 88.69 834 HIS A CA 1
ATOM 6566 C C . HIS A 1 834 ? 26.440 3.173 -1.363 1.00 88.69 834 HIS A C 1
ATOM 6568 O O . HIS A 1 834 ? 27.591 2.746 -1.434 1.00 88.69 834 HIS A O 1
ATOM 6574 N N . ASP A 1 835 ? 26.176 4.314 -0.722 1.00 88.94 835 ASP A N 1
ATOM 6575 C CA . ASP A 1 835 ? 27.201 5.046 0.029 1.00 88.94 835 ASP A CA 1
ATOM 6576 C C . ASP A 1 835 ? 27.627 4.259 1.286 1.00 88.94 835 ASP A C 1
ATOM 6578 O O . ASP A 1 835 ? 28.820 4.182 1.563 1.00 88.94 835 ASP A O 1
ATOM 6582 N N . PHE A 1 836 ? 26.706 3.561 1.969 1.00 90.38 836 PHE A N 1
ATOM 6583 C CA . PHE A 1 836 ? 27.038 2.698 3.119 1.00 90.38 836 PHE A CA 1
ATOM 6584 C C . PHE A 1 836 ? 27.982 1.564 2.734 1.00 90.38 836 PHE A C 1
ATOM 6586 O O . PHE A 1 836 ? 28.981 1.335 3.404 1.00 90.38 836 PHE A O 1
ATOM 6593 N N . ARG A 1 837 ? 27.728 0.920 1.593 1.00 87.62 837 ARG A N 1
ATOM 6594 C CA . ARG A 1 837 ? 28.625 -0.094 1.032 1.00 87.62 837 ARG A CA 1
ATOM 6595 C C . ARG A 1 837 ? 30.025 0.453 0.751 1.00 87.62 837 ARG A C 1
ATOM 6597 O O . ARG A 1 837 ? 31.017 -0.246 0.956 1.00 87.62 837 ARG A O 1
ATOM 6604 N N . ARG A 1 838 ? 30.122 1.701 0.273 1.00 84.44 838 ARG A N 1
ATOM 6605 C CA . ARG A 1 838 ? 31.421 2.355 0.055 1.00 84.44 838 ARG A CA 1
ATOM 6606 C C . ARG A 1 838 ? 32.156 2.572 1.356 1.00 84.44 838 ARG A C 1
ATOM 6608 O O . ARG A 1 838 ? 33.307 2.175 1.458 1.00 84.44 838 ARG A O 1
ATOM 6615 N N . ILE A 1 839 ? 31.462 3.163 2.319 1.00 83.56 839 ILE A N 1
ATOM 6616 C CA . ILE A 1 839 ? 32.003 3.458 3.637 1.00 83.56 839 ILE A CA 1
ATOM 6617 C C . ILE A 1 839 ? 32.450 2.172 4.330 1.00 83.56 839 ILE A C 1
ATOM 6619 O O . ILE A 1 839 ? 33.590 2.127 4.763 1.00 83.56 839 ILE A O 1
ATOM 6623 N N . PHE A 1 840 ? 31.635 1.114 4.331 1.00 84.19 840 PHE A N 1
ATOM 6624 C CA . PHE A 1 840 ? 32.003 -0.198 4.871 1.00 84.19 840 PHE A CA 1
ATOM 6625 C C . PHE A 1 840 ? 33.315 -0.718 4.272 1.00 84.19 840 PHE A C 1
ATOM 6627 O O . PHE A 1 840 ? 34.219 -1.119 4.994 1.00 84.19 840 PHE A O 1
ATOM 6634 N N . THR A 1 841 ? 33.449 -0.659 2.944 1.00 78.31 841 THR A N 1
ATOM 6635 C CA . THR A 1 841 ? 34.662 -1.119 2.247 1.00 78.31 841 THR A CA 1
ATOM 6636 C C . THR A 1 841 ? 35.876 -0.271 2.613 1.00 78.31 841 THR A C 1
ATOM 6638 O O . THR A 1 841 ? 36.946 -0.803 2.894 1.00 78.31 841 THR A O 1
ATOM 6641 N N . THR A 1 842 ? 35.722 1.054 2.581 1.00 72.62 842 THR A N 1
ATOM 6642 C CA . THR A 1 842 ? 36.796 1.989 2.912 1.00 72.62 842 THR A CA 1
ATOM 6643 C C . THR A 1 842 ? 37.231 1.800 4.362 1.00 72.62 842 THR A C 1
ATOM 6645 O O . THR A 1 842 ? 38.419 1.634 4.600 1.00 72.62 842 THR A O 1
ATOM 6648 N N . ASP A 1 843 ? 36.292 1.754 5.303 1.00 69.25 843 ASP A N 1
ATOM 6649 C CA . ASP A 1 843 ? 36.551 1.569 6.730 1.00 69.25 843 ASP A CA 1
ATOM 6650 C C . ASP A 1 843 ? 37.212 0.217 7.026 1.00 69.25 843 ASP A C 1
ATOM 6652 O O . ASP A 1 843 ? 38.248 0.170 7.683 1.00 69.25 843 ASP A O 1
ATOM 6656 N N . ALA A 1 844 ? 36.704 -0.879 6.456 1.00 67.56 844 ALA A N 1
ATOM 6657 C CA . ALA A 1 844 ? 37.293 -2.204 6.628 1.00 67.56 844 ALA A CA 1
ATOM 6658 C C . ALA A 1 844 ? 38.755 -2.254 6.154 1.00 67.56 844 ALA A C 1
ATOM 6660 O O . ALA A 1 844 ? 39.621 -2.787 6.850 1.00 67.56 844 ALA A O 1
ATOM 6661 N N . ILE A 1 845 ? 39.047 -1.676 4.983 1.00 65.31 845 ILE A N 1
ATOM 6662 C CA . ILE A 1 845 ? 40.406 -1.646 4.428 1.00 65.31 845 ILE A CA 1
ATOM 6663 C C . ILE A 1 845 ? 41.312 -0.716 5.257 1.00 65.31 845 ILE A C 1
ATOM 6665 O O . ILE A 1 845 ? 42.436 -1.109 5.569 1.00 65.31 845 ILE A O 1
ATOM 6669 N N . MET A 1 846 ? 40.817 0.455 5.689 1.00 58.94 846 MET A N 1
ATOM 6670 C CA . MET A 1 846 ? 41.537 1.372 6.596 1.00 58.94 846 MET A CA 1
ATOM 6671 C C . MET A 1 846 ? 41.915 0.693 7.916 1.00 58.94 846 MET A C 1
ATOM 6673 O O . MET A 1 846 ? 43.009 0.901 8.434 1.00 58.94 846 MET A O 1
ATOM 6677 N N . ASN A 1 847 ? 41.043 -0.185 8.402 1.00 56.69 847 ASN A N 1
ATOM 6678 C CA . ASN A 1 847 ? 41.237 -1.019 9.581 1.00 56.69 847 ASN A CA 1
ATOM 6679 C C . ASN A 1 847 ? 42.036 -2.313 9.285 1.00 56.69 847 ASN A C 1
ATOM 6681 O O . ASN A 1 847 ? 42.046 -3.257 10.070 1.00 56.69 847 ASN A O 1
ATOM 6685 N N . GLY A 1 848 ? 42.752 -2.377 8.159 1.00 49.69 848 GLY A N 1
ATOM 6686 C CA . GLY A 1 848 ? 43.714 -3.441 7.861 1.00 49.69 848 GLY A CA 1
ATOM 6687 C C . GLY A 1 848 ? 43.131 -4.695 7.203 1.00 49.69 848 GLY A C 1
ATOM 6688 O O . GLY A 1 848 ? 43.842 -5.696 7.076 1.00 49.69 848 GLY A O 1
ATOM 6689 N N . MET A 1 849 ? 41.871 -4.675 6.750 1.00 60.19 849 MET A N 1
ATOM 6690 C CA . MET A 1 849 ? 41.316 -5.768 5.945 1.00 60.19 849 MET A CA 1
ATOM 6691 C C . MET A 1 849 ? 42.019 -5.839 4.576 1.00 60.19 849 MET A C 1
ATOM 6693 O O . MET A 1 849 ? 42.030 -4.850 3.838 1.00 60.19 849 MET A O 1
ATOM 6697 N N . PRO A 1 850 ? 42.567 -7.003 4.171 1.00 59.81 850 PRO A N 1
ATOM 6698 C CA . PRO A 1 850 ? 43.166 -7.142 2.850 1.00 59.81 850 PRO A CA 1
ATOM 6699 C C . PRO A 1 850 ? 42.139 -6.896 1.726 1.00 59.81 850 PRO A C 1
ATOM 6701 O O . PRO A 1 850 ? 41.039 -7.454 1.784 1.00 59.81 850 PRO A O 1
ATOM 6704 N N . PRO A 1 851 ? 42.484 -6.154 0.655 1.00 64.94 851 PRO A N 1
ATOM 6705 C CA . PRO A 1 851 ? 41.534 -5.811 -0.407 1.00 64.94 851 PRO A CA 1
ATOM 6706 C C . PRO A 1 851 ? 40.872 -7.000 -1.117 1.00 64.94 851 PRO A C 1
ATOM 6708 O O . PRO A 1 851 ? 39.732 -6.883 -1.553 1.00 64.94 851 PRO A O 1
ATOM 6711 N N . HIS A 1 852 ? 41.551 -8.148 -1.220 1.00 61.81 852 HIS A N 1
ATOM 6712 C CA . HIS A 1 852 ? 40.976 -9.369 -1.803 1.00 61.81 852 HIS A CA 1
ATOM 6713 C C . HIS A 1 852 ? 39.932 -10.032 -0.883 1.00 61.81 852 HIS A C 1
ATOM 6715 O O . HIS A 1 852 ? 38.991 -10.642 -1.371 1.00 61.81 852 HIS A O 1
ATOM 6721 N N . ILE A 1 853 ? 40.032 -9.864 0.442 1.00 62.69 853 ILE A N 1
ATOM 6722 C CA . ILE A 1 853 ? 38.997 -10.321 1.384 1.00 62.69 853 ILE A CA 1
ATOM 6723 C C . ILE A 1 853 ? 37.788 -9.386 1.326 1.00 62.69 853 ILE A C 1
ATOM 6725 O O . ILE A 1 853 ? 36.656 -9.849 1.224 1.00 62.69 853 ILE A O 1
ATOM 6729 N N . ALA A 1 854 ? 38.023 -8.069 1.290 1.00 66.88 854 ALA A N 1
ATOM 6730 C CA . ALA A 1 854 ? 36.955 -7.096 1.063 1.00 66.88 854 ALA A CA 1
ATOM 6731 C C . ALA A 1 854 ? 36.242 -7.345 -0.282 1.00 66.88 854 ALA A C 1
ATOM 6733 O O . ALA A 1 854 ? 35.025 -7.228 -0.369 1.00 66.88 854 ALA A O 1
ATOM 6734 N N . GLN A 1 855 ? 36.983 -7.741 -1.323 1.00 73.50 855 GLN A N 1
ATOM 6735 C CA . GLN A 1 855 ? 36.430 -8.140 -2.619 1.00 73.50 855 GLN A CA 1
ATOM 6736 C C . GLN A 1 855 ? 35.455 -9.321 -2.498 1.00 73.50 855 GLN A C 1
ATOM 6738 O O . GLN A 1 855 ? 34.366 -9.236 -3.067 1.00 73.50 855 GLN A O 1
ATOM 6743 N N . LEU A 1 856 ? 35.822 -10.373 -1.757 1.00 69.25 856 LEU A N 1
ATOM 6744 C CA . LEU A 1 856 ? 34.969 -11.545 -1.531 1.00 69.25 856 LEU A CA 1
ATOM 6745 C C . LEU A 1 856 ? 33.715 -11.185 -0.726 1.00 69.25 856 LEU A C 1
ATOM 6747 O O . LEU A 1 856 ? 32.611 -11.478 -1.171 1.00 69.25 856 LEU A O 1
ATOM 6751 N N . LEU A 1 857 ? 33.855 -10.459 0.392 1.00 71.81 857 LEU A N 1
ATOM 6752 C CA . LEU A 1 857 ? 32.714 -10.020 1.215 1.00 71.81 857 LEU A CA 1
ATOM 6753 C C . LEU A 1 857 ? 31.706 -9.182 0.417 1.00 71.81 857 LEU A C 1
ATOM 6755 O O . LEU A 1 857 ? 30.491 -9.287 0.594 1.00 71.81 857 LEU A O 1
ATOM 6759 N N . LEU A 1 858 ? 32.214 -8.354 -0.496 1.00 77.19 858 LEU A N 1
ATOM 6760 C CA . LEU A 1 858 ? 31.395 -7.521 -1.363 1.00 77.19 858 LEU A CA 1
ATOM 6761 C C . LEU A 1 858 ? 30.876 -8.281 -2.595 1.00 77.19 858 LEU A C 1
ATOM 6763 O O . LEU A 1 858 ? 29.930 -7.810 -3.221 1.00 77.19 858 LEU A O 1
ATOM 6767 N N . GLY A 1 859 ? 31.442 -9.418 -2.993 1.00 73.38 859 GLY A N 1
ATOM 6768 C CA . GLY A 1 859 ? 31.092 -10.069 -4.263 1.00 73.38 859 GLY A CA 1
ATOM 6769 C C . GLY A 1 859 ? 31.448 -9.192 -5.461 1.00 73.38 859 GLY A C 1
ATOM 6770 O O . GLY A 1 859 ? 30.587 -8.788 -6.252 1.00 73.38 859 GLY A O 1
ATOM 6771 N N . HIS A 1 860 ? 32.709 -8.769 -5.535 1.00 78.19 860 HIS A N 1
ATOM 6772 C CA . HIS A 1 860 ? 33.261 -8.075 -6.696 1.00 78.19 860 HIS A CA 1
ATOM 6773 C C . HIS A 1 860 ? 34.079 -9.061 -7.543 1.00 78.19 860 HIS A C 1
ATOM 6775 O O . HIS A 1 860 ? 35.071 -9.595 -7.061 1.00 78.19 860 HIS A O 1
ATOM 6781 N N . LYS A 1 861 ? 33.731 -9.242 -8.826 1.00 75.12 861 LYS A N 1
ATOM 6782 C CA . LYS A 1 861 ? 34.507 -10.106 -9.742 1.00 75.12 861 LYS A CA 1
ATOM 6783 C C . LYS A 1 861 ? 35.939 -9.603 -9.960 1.00 75.12 861 LYS A C 1
ATOM 6785 O O . LYS A 1 861 ? 36.883 -10.381 -9.950 1.00 75.12 861 LYS A O 1
ATOM 6790 N N . ASP A 1 862 ? 36.107 -8.287 -10.108 1.00 73.06 862 ASP A N 1
ATOM 6791 C CA . ASP A 1 862 ? 37.415 -7.649 -10.301 1.00 73.06 862 ASP A CA 1
ATOM 6792 C C . ASP A 1 862 ? 37.845 -6.878 -9.043 1.00 73.06 862 ASP A C 1
ATOM 6794 O O . ASP A 1 862 ? 37.137 -5.977 -8.576 1.00 73.06 862 ASP A O 1
ATOM 6798 N N . ILE A 1 863 ? 39.050 -7.170 -8.548 1.00 69.69 863 ILE A N 1
ATOM 6799 C CA .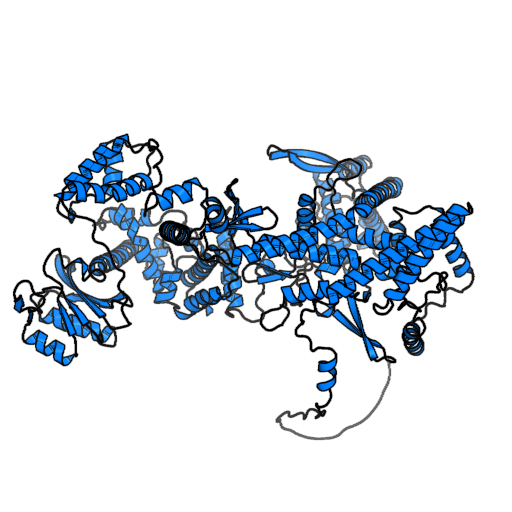 ILE A 1 863 ? 39.695 -6.467 -7.436 1.00 69.69 863 ILE A CA 1
ATOM 6800 C C . ILE A 1 863 ? 39.834 -4.962 -7.693 1.00 69.69 863 ILE A C 1
ATOM 6802 O O . ILE A 1 863 ? 39.755 -4.173 -6.753 1.00 69.69 863 ILE A O 1
ATOM 6806 N N . ASN A 1 864 ? 39.973 -4.525 -8.949 1.00 68.38 864 ASN A N 1
ATOM 6807 C CA . ASN A 1 864 ? 40.013 -3.104 -9.297 1.00 68.38 864 ASN A CA 1
ATOM 6808 C C . ASN A 1 864 ? 38.713 -2.387 -8.933 1.00 68.38 864 ASN A C 1
ATOM 6810 O O . ASN A 1 864 ? 38.742 -1.193 -8.631 1.00 68.38 864 ASN A O 1
ATOM 6814 N N . THR A 1 865 ? 37.588 -3.109 -8.904 1.00 73.88 865 THR A N 1
ATOM 6815 C CA . THR A 1 865 ? 36.315 -2.576 -8.416 1.00 73.88 865 THR A CA 1
ATOM 6816 C C . THR A 1 865 ? 36.445 -2.221 -6.944 1.00 73.88 865 THR A C 1
ATOM 6818 O O . THR A 1 865 ? 36.175 -1.079 -6.596 1.00 73.88 865 THR A O 1
ATOM 6821 N N . THR A 1 866 ? 36.948 -3.135 -6.104 1.00 71.06 866 THR A N 1
ATOM 6822 C CA . THR A 1 866 ? 37.201 -2.917 -4.665 1.00 71.06 866 THR A CA 1
ATOM 6823 C C . THR A 1 866 ? 38.259 -1.843 -4.419 1.00 71.06 866 THR A C 1
ATOM 6825 O O . THR A 1 866 ? 38.053 -0.927 -3.627 1.00 71.06 866 THR A O 1
ATOM 6828 N N . MET A 1 867 ? 39.361 -1.870 -5.169 1.00 68.62 867 MET A N 1
ATOM 6829 C CA . MET A 1 867 ? 40.400 -0.834 -5.119 1.00 68.62 867 MET A CA 1
ATOM 6830 C C . MET A 1 867 ? 39.894 0.524 -5.628 1.00 68.62 867 MET A C 1
ATOM 6832 O O . MET A 1 867 ? 40.468 1.572 -5.331 1.00 68.62 867 MET A O 1
ATOM 6836 N N . GLY A 1 868 ? 38.791 0.537 -6.378 1.00 62.38 868 GLY A N 1
ATOM 6837 C CA . GLY A 1 868 ? 38.095 1.732 -6.832 1.00 62.38 868 GLY A CA 1
ATOM 6838 C C . GLY A 1 868 ? 37.557 2.603 -5.694 1.00 62.38 868 GLY A C 1
ATOM 6839 O O . GLY A 1 868 ? 37.380 3.799 -5.917 1.00 62.38 868 GLY A O 1
ATOM 6840 N N . TYR A 1 869 ? 37.394 2.045 -4.490 1.00 65.88 869 TYR A N 1
ATOM 6841 C CA . TYR A 1 869 ? 36.892 2.695 -3.274 1.00 65.88 869 TYR A CA 1
ATOM 6842 C C . TYR A 1 869 ? 37.995 3.445 -2.470 1.00 65.88 869 TYR A C 1
ATOM 6844 O O . TYR A 1 869 ? 37.786 3.790 -1.309 1.00 65.88 869 TYR A O 1
ATOM 6852 N N . LYS A 1 870 ? 39.160 3.725 -3.098 1.00 58.16 870 LYS A N 1
ATOM 6853 C CA . LYS A 1 870 ? 40.432 4.325 -2.591 1.00 58.16 870 LYS A CA 1
ATOM 6854 C C . LYS A 1 870 ? 40.336 5.675 -1.841 1.00 58.16 870 LYS A C 1
ATOM 6856 O O . LYS A 1 870 ? 41.375 6.207 -1.473 1.00 58.16 870 LYS A O 1
ATOM 6861 N N . ALA A 1 871 ? 39.158 6.252 -1.602 1.00 53.81 871 ALA A N 1
ATOM 6862 C CA . ALA A 1 871 ? 38.973 7.677 -1.298 1.00 53.81 871 ALA A CA 1
ATOM 6863 C C . ALA A 1 871 ? 39.911 8.291 -0.222 1.00 53.81 871 ALA A C 1
ATOM 6865 O O . ALA A 1 871 ? 40.169 9.489 -0.301 1.00 53.81 871 ALA A O 1
ATOM 6866 N N . VAL A 1 872 ? 40.470 7.525 0.725 1.00 50.94 872 VAL A N 1
ATOM 6867 C CA . VAL A 1 872 ? 41.271 8.027 1.866 1.00 50.94 872 VAL A CA 1
ATOM 6868 C C . VAL A 1 872 ? 42.717 7.459 1.936 1.00 50.94 872 VAL A C 1
ATOM 6870 O O . VAL A 1 872 ? 43.362 7.551 2.969 1.00 50.94 872 VAL A O 1
ATOM 6873 N N . TYR A 1 873 ? 43.284 6.899 0.855 1.00 48.75 873 TYR A N 1
ATOM 6874 C CA . TYR A 1 873 ? 44.635 6.285 0.887 1.00 48.75 873 TYR A CA 1
ATOM 6875 C C . TYR A 1 873 ? 45.786 7.152 0.327 1.00 48.75 873 TYR A C 1
ATOM 6877 O O . TYR A 1 873 ? 45.644 7.678 -0.784 1.00 48.75 873 TYR A O 1
ATOM 6885 N N . PRO A 1 874 ? 46.976 7.168 0.974 1.00 49.75 874 PRO A N 1
ATOM 6886 C CA . PRO A 1 874 ? 48.248 7.502 0.328 1.00 49.75 874 PRO A CA 1
ATOM 6887 C C . PRO A 1 874 ? 48.618 6.443 -0.723 1.00 49.75 874 PRO A C 1
ATOM 6889 O O . PRO A 1 874 ? 48.418 5.242 -0.529 1.00 49.75 874 PRO A O 1
ATOM 6892 N N . GLU A 1 875 ? 49.156 6.874 -1.861 1.00 45.12 875 GLU A N 1
ATOM 6893 C CA . GLU A 1 875 ? 49.462 6.011 -3.012 1.00 45.12 875 GLU A CA 1
ATOM 6894 C C . GLU A 1 875 ? 50.536 4.941 -2.718 1.00 45.12 875 GLU A C 1
ATOM 6896 O O . GLU A 1 875 ? 50.518 3.852 -3.297 1.00 45.12 875 GLU A O 1
ATOM 6901 N N . GLU A 1 876 ? 51.399 5.207 -1.740 1.00 41.62 876 GLU A N 1
ATOM 6902 C CA . GLU A 1 876 ? 52.525 4.368 -1.321 1.00 41.62 876 GLU A CA 1
ATOM 6903 C C . GLU A 1 876 ? 52.098 3.051 -0.655 1.00 41.62 876 GLU A C 1
ATOM 6905 O O . GLU A 1 876 ? 52.656 2.001 -0.972 1.00 41.62 876 GLU A O 1
ATOM 6910 N N . ALA A 1 877 ? 51.052 3.050 0.182 1.00 43.53 877 ALA A N 1
ATOM 6911 C CA . ALA A 1 877 ? 50.557 1.832 0.840 1.00 43.53 877 ALA A CA 1
ATOM 6912 C C . ALA A 1 877 ? 49.974 0.820 -0.168 1.00 43.53 877 ALA A C 1
ATOM 6914 O O . ALA A 1 877 ? 50.111 -0.397 -0.022 1.00 43.53 877 ALA A O 1
ATOM 6915 N N . ILE A 1 878 ? 49.366 1.328 -1.245 1.00 44.47 878 ILE A N 1
ATOM 6916 C CA . ILE A 1 878 ? 48.807 0.514 -2.330 1.00 44.47 878 ILE A CA 1
ATOM 6917 C C . ILE A 1 878 ? 49.917 -0.025 -3.227 1.00 44.47 878 ILE A C 1
ATOM 6919 O O . ILE A 1 878 ? 49.859 -1.186 -3.631 1.00 44.47 878 ILE A O 1
ATOM 6923 N N . ASN A 1 879 ? 50.934 0.785 -3.524 1.00 48.62 879 ASN A N 1
ATOM 6924 C CA . ASN A 1 879 ? 52.093 0.337 -4.289 1.00 48.62 879 ASN A CA 1
ATOM 6925 C C . ASN A 1 879 ? 52.914 -0.699 -3.507 1.00 48.62 879 ASN A C 1
ATOM 6927 O O . ASN A 1 879 ? 53.341 -1.684 -4.102 1.00 48.62 879 ASN A O 1
ATOM 6931 N N . GLY A 1 880 ? 53.022 -0.566 -2.180 1.00 46.09 880 GLY A N 1
ATOM 6932 C CA . GLY A 1 880 ? 53.596 -1.587 -1.299 1.00 46.09 880 GLY A CA 1
ATOM 6933 C C . GLY A 1 880 ? 52.822 -2.909 -1.340 1.00 46.09 880 GLY A C 1
ATOM 6934 O O . GLY A 1 880 ? 53.416 -3.970 -1.522 1.00 46.09 880 GLY A O 1
ATOM 6935 N N . HIS A 1 881 ? 51.485 -2.860 -1.280 1.00 41.03 881 HIS A N 1
ATOM 6936 C CA . HIS A 1 881 ? 50.648 -4.060 -1.397 1.00 41.03 881 HIS A CA 1
ATOM 6937 C C . HIS A 1 881 ? 50.674 -4.675 -2.809 1.00 41.03 881 HIS A C 1
ATOM 6939 O O . HIS A 1 881 ? 50.734 -5.894 -2.952 1.00 41.03 881 HIS A O 1
ATOM 6945 N N . ARG A 1 882 ? 50.686 -3.857 -3.872 1.00 46.50 882 ARG A N 1
ATOM 6946 C CA . ARG A 1 882 ? 50.831 -4.324 -5.263 1.00 46.50 882 ARG A CA 1
ATOM 6947 C C . ARG A 1 882 ? 52.189 -4.968 -5.503 1.00 46.50 882 ARG A C 1
ATOM 6949 O O . ARG A 1 882 ? 52.236 -6.036 -6.100 1.00 46.50 882 ARG A O 1
ATOM 6956 N N . ALA A 1 883 ? 53.265 -4.360 -5.008 1.00 47.16 883 ALA A N 1
ATOM 6957 C CA . ALA A 1 883 ? 54.609 -4.919 -5.075 1.00 47.16 883 ALA A CA 1
ATOM 6958 C C . ALA A 1 883 ? 54.703 -6.233 -4.290 1.00 47.16 883 ALA A C 1
ATOM 6960 O O . ALA A 1 883 ? 55.354 -7.159 -4.755 1.00 47.16 883 ALA A O 1
ATOM 6961 N N . PHE A 1 884 ? 54.011 -6.344 -3.152 1.00 46.06 884 PHE A N 1
ATOM 6962 C CA . PHE A 1 884 ? 53.898 -7.576 -2.369 1.00 46.06 884 PHE A CA 1
ATOM 6963 C C . PHE A 1 884 ? 53.131 -8.686 -3.114 1.00 46.06 884 PHE A C 1
ATOM 6965 O O . PHE A 1 884 ? 53.628 -9.804 -3.215 1.00 46.06 884 PHE A O 1
ATOM 6972 N N . ILE A 1 885 ? 51.964 -8.386 -3.702 1.00 44.50 885 ILE A N 1
ATOM 6973 C CA . ILE A 1 885 ? 51.168 -9.349 -4.489 1.00 44.50 885 ILE A CA 1
ATOM 6974 C C . ILE A 1 885 ? 51.892 -9.760 -5.779 1.00 44.50 885 ILE A C 1
ATOM 6976 O O . ILE A 1 885 ? 51.886 -10.938 -6.124 1.00 44.50 885 ILE A O 1
ATOM 6980 N N . ALA A 1 886 ? 52.552 -8.826 -6.471 1.00 46.47 886 ALA A N 1
ATOM 6981 C CA . ALA A 1 886 ? 53.342 -9.113 -7.668 1.00 46.47 886 ALA A CA 1
ATOM 6982 C C . ALA A 1 886 ? 54.533 -10.035 -7.359 1.00 46.47 886 ALA A C 1
ATOM 6984 O O . ALA A 1 886 ? 54.736 -11.010 -8.076 1.00 46.47 886 ALA A O 1
ATOM 6985 N N . ARG A 1 887 ? 55.242 -9.802 -6.240 1.00 50.25 887 ARG A N 1
ATOM 6986 C CA . ARG A 1 887 ? 56.322 -10.683 -5.750 1.00 50.25 887 ARG A CA 1
ATOM 6987 C C . ARG A 1 887 ? 55.833 -12.087 -5.397 1.00 50.25 887 ARG A C 1
ATOM 6989 O O . ARG A 1 887 ? 56.592 -13.041 -5.476 1.00 50.25 887 ARG A O 1
ATOM 6996 N N . ARG A 1 888 ? 54.573 -12.212 -4.972 1.00 48.56 888 ARG A N 1
ATOM 6997 C CA . ARG A 1 888 ? 53.968 -13.495 -4.595 1.00 48.56 888 ARG A CA 1
ATOM 6998 C C . ARG A 1 888 ? 53.424 -14.264 -5.802 1.00 48.56 888 ARG A C 1
ATOM 7000 O O . ARG A 1 888 ? 53.544 -15.480 -5.841 1.00 48.56 888 ARG A O 1
ATOM 7007 N N . ARG A 1 889 ? 52.873 -13.559 -6.797 1.00 47.34 889 ARG A N 1
ATOM 7008 C CA . ARG A 1 889 ? 52.398 -14.136 -8.069 1.00 47.34 889 ARG A CA 1
ATOM 7009 C C . ARG A 1 889 ? 53.536 -14.617 -8.968 1.00 47.34 889 ARG A C 1
ATOM 7011 O O . ARG A 1 889 ? 53.331 -15.553 -9.722 1.00 47.34 889 ARG A O 1
ATOM 7018 N N . SER A 1 890 ? 54.733 -14.036 -8.861 1.00 48.78 890 SER A N 1
ATOM 7019 C CA . SER A 1 890 ? 55.922 -14.521 -9.578 1.00 48.78 890 SER A CA 1
ATOM 7020 C C . SER A 1 890 ? 56.501 -15.829 -9.020 1.00 48.78 890 SER A C 1
ATOM 7022 O O . SER A 1 890 ? 57.459 -16.341 -9.585 1.00 48.78 890 SER A O 1
ATOM 7024 N N . LEU A 1 891 ? 55.970 -16.349 -7.905 1.00 47.53 891 LEU A N 1
ATOM 7025 C CA . LEU A 1 891 ? 56.508 -17.520 -7.202 1.00 47.53 891 LEU A CA 1
ATOM 7026 C C . LEU A 1 891 ? 55.632 -18.783 -7.305 1.00 47.53 891 LEU A C 1
ATOM 7028 O O . LEU A 1 891 ? 56.032 -19.809 -6.763 1.00 47.53 891 LEU A O 1
ATOM 7032 N N . ARG A 1 892 ? 54.461 -18.749 -7.963 1.00 44.78 892 ARG A N 1
ATOM 7033 C CA . ARG A 1 892 ? 53.575 -19.926 -8.102 1.00 44.78 892 ARG A CA 1
ATOM 7034 C C . ARG A 1 892 ? 52.918 -20.005 -9.492 1.00 44.78 892 ARG A C 1
ATOM 7036 O O . ARG A 1 892 ? 52.385 -18.986 -9.935 1.00 44.78 892 ARG A O 1
ATOM 7043 N N . PRO A 1 893 ? 52.935 -21.169 -10.175 1.00 44.50 893 PRO A N 1
ATOM 7044 C CA . PRO A 1 893 ? 52.240 -21.363 -11.450 1.00 44.50 893 PRO A CA 1
ATOM 7045 C C . PRO A 1 893 ? 50.715 -21.227 -11.316 1.00 44.50 893 PRO A C 1
ATOM 7047 O O . PRO A 1 893 ? 50.136 -21.543 -10.281 1.00 44.50 893 PRO A O 1
ATOM 7050 N N . SER A 1 894 ? 50.053 -20.773 -12.381 1.00 45.62 894 SER A N 1
ATOM 7051 C CA . SER A 1 894 ? 48.618 -20.437 -12.430 1.00 45.62 894 SER A CA 1
ATOM 7052 C C . SER A 1 894 ? 47.648 -21.628 -12.383 1.00 45.62 894 SER A C 1
ATOM 7054 O O . SER A 1 894 ? 46.439 -21.416 -12.393 1.00 45.62 894 SER A O 1
ATOM 7056 N N . GLU A 1 895 ? 48.156 -22.857 -12.327 1.00 46.97 895 GLU A N 1
ATOM 7057 C CA . GLU A 1 895 ? 47.376 -24.106 -12.351 1.00 46.97 895 GLU A CA 1
ATOM 7058 C C . GLU A 1 895 ? 46.855 -24.526 -10.959 1.00 46.97 895 GLU A C 1
ATOM 7060 O O . GLU A 1 895 ? 46.114 -25.493 -10.829 1.00 46.97 895 GLU A O 1
ATOM 7065 N N . GLU A 1 896 ? 47.191 -23.775 -9.906 1.00 40.88 896 GLU A N 1
ATOM 7066 C CA . GLU A 1 896 ? 46.895 -24.110 -8.503 1.00 40.88 896 GLU A CA 1
ATOM 7067 C C . GLU A 1 896 ? 45.483 -23.707 -8.016 1.00 40.88 896 GLU A C 1
ATOM 7069 O O . GLU A 1 896 ? 45.165 -23.871 -6.839 1.00 40.88 896 GLU A O 1
ATOM 7074 N N . TYR A 1 897 ? 44.605 -23.188 -8.882 1.00 42.50 897 TYR A N 1
ATOM 7075 C CA . TYR A 1 897 ? 43.208 -22.901 -8.519 1.00 42.50 897 TYR A CA 1
ATOM 7076 C C . TYR A 1 897 ? 42.319 -24.127 -8.758 1.00 42.50 897 TYR A C 1
ATOM 7078 O O . TYR A 1 897 ? 41.504 -24.161 -9.678 1.00 42.50 897 TYR A O 1
ATOM 7086 N N . ARG A 1 898 ? 42.492 -25.144 -7.911 1.00 42.78 898 ARG A N 1
ATOM 7087 C CA . ARG A 1 898 ? 41.605 -26.309 -7.811 1.00 42.78 898 ARG A CA 1
ATOM 7088 C C . ARG A 1 898 ? 40.511 -26.062 -6.759 1.00 42.78 898 ARG A C 1
ATOM 7090 O O . ARG A 1 898 ? 40.744 -25.383 -5.762 1.00 42.78 898 ARG A O 1
ATOM 7097 N N . HIS A 1 899 ? 39.324 -26.633 -6.977 1.00 37.31 899 HIS A N 1
ATOM 7098 C CA . HIS A 1 899 ? 38.258 -26.683 -5.971 1.00 37.31 899 HIS A CA 1
ATOM 7099 C C . HIS A 1 899 ? 38.699 -27.500 -4.734 1.00 37.31 899 HIS A C 1
ATOM 7101 O O . HIS A 1 899 ? 39.219 -28.605 -4.927 1.00 37.31 899 HIS A O 1
ATOM 7107 N N . PRO A 1 900 ? 38.502 -26.991 -3.498 1.00 38.00 900 PRO A N 1
ATOM 7108 C CA . PRO A 1 900 ? 39.010 -27.626 -2.281 1.00 38.00 900 PRO A CA 1
ATOM 7109 C C . PRO A 1 900 ? 38.448 -29.035 -2.083 1.00 38.00 900 PRO A C 1
ATOM 7111 O O . PRO A 1 900 ? 37.279 -29.287 -2.372 1.00 38.00 900 PRO A O 1
ATOM 7114 N N . THR A 1 901 ? 39.282 -29.937 -1.578 1.00 43.75 901 THR A N 1
ATOM 7115 C CA . THR A 1 901 ? 38.902 -31.297 -1.175 1.00 43.75 901 THR A CA 1
ATOM 7116 C C . THR A 1 901 ? 38.293 -31.321 0.229 1.00 43.75 901 THR A C 1
ATOM 7118 O O . THR A 1 901 ? 38.541 -30.427 1.035 1.00 43.75 901 THR A O 1
ATOM 7121 N N . ASP A 1 902 ? 37.523 -32.360 0.557 1.00 41.44 902 ASP A N 1
ATOM 7122 C CA . ASP A 1 902 ? 36.864 -32.493 1.869 1.00 41.44 902 ASP A CA 1
ATOM 7123 C C . ASP A 1 902 ? 37.863 -32.512 3.046 1.00 41.44 902 ASP A C 1
ATOM 7125 O O . ASP A 1 902 ? 37.583 -31.988 4.120 1.00 41.44 902 ASP A O 1
ATOM 7129 N N . ALA A 1 903 ? 39.087 -32.999 2.822 1.00 40.56 903 ALA A N 1
ATOM 7130 C CA . ALA A 1 903 ? 40.167 -32.942 3.810 1.00 40.56 903 ALA A CA 1
ATOM 7131 C C . ALA A 1 903 ? 40.680 -31.507 4.065 1.00 40.56 903 ALA A C 1
ATOM 7133 O O . ALA A 1 903 ? 41.049 -31.163 5.187 1.00 40.56 903 ALA A O 1
ATOM 7134 N N . GLU A 1 904 ? 40.675 -30.649 3.042 1.00 39.03 904 GLU A N 1
ATOM 7135 C CA . GLU A 1 904 ? 41.007 -29.223 3.174 1.00 39.03 904 GLU A CA 1
ATOM 7136 C C . GLU A 1 904 ? 39.849 -28.440 3.815 1.00 39.03 904 GLU A C 1
ATOM 7138 O O . GLU A 1 904 ? 40.084 -27.449 4.511 1.00 39.03 904 GLU A O 1
ATOM 7143 N N . TRP A 1 905 ? 38.605 -28.907 3.646 1.00 41.69 905 TRP A N 1
ATOM 7144 C CA . TRP A 1 905 ? 37.440 -28.425 4.394 1.00 41.69 905 TRP A CA 1
ATOM 7145 C C . TRP A 1 905 ? 37.532 -28.751 5.888 1.00 41.69 905 TRP A C 1
ATOM 7147 O O . TRP A 1 905 ? 37.272 -27.879 6.716 1.00 41.69 905 TRP A O 1
ATOM 7157 N N . ASP A 1 906 ? 37.980 -29.945 6.260 1.00 42.88 906 ASP A N 1
ATOM 7158 C CA . ASP A 1 906 ? 38.206 -30.282 7.669 1.00 42.88 906 ASP A CA 1
ATOM 7159 C C . ASP A 1 906 ? 39.379 -29.482 8.274 1.00 42.88 906 ASP A C 1
ATOM 7161 O O . ASP A 1 906 ? 39.311 -29.003 9.412 1.00 42.88 906 ASP A O 1
ATOM 7165 N N . GLU A 1 907 ? 40.430 -29.216 7.492 1.00 42.22 907 GLU A N 1
ATOM 7166 C CA . GLU A 1 907 ? 41.538 -28.343 7.902 1.00 42.22 907 GLU A CA 1
ATOM 7167 C C . GLU A 1 907 ? 41.119 -26.858 8.016 1.00 42.22 907 GLU A C 1
ATOM 7169 O O . GLU A 1 907 ? 41.600 -26.127 8.893 1.00 42.22 907 GLU A O 1
ATOM 7174 N N . PHE A 1 908 ? 40.162 -26.411 7.190 1.00 39.19 908 PHE A N 1
ATOM 7175 C CA . PHE A 1 908 ? 39.500 -25.104 7.295 1.00 39.19 908 PHE A CA 1
ATOM 7176 C C . PHE A 1 908 ? 38.807 -24.897 8.640 1.00 39.19 908 PHE A C 1
ATOM 7178 O O . PHE A 1 908 ? 38.853 -23.801 9.208 1.00 39.19 908 PHE A O 1
ATOM 7185 N N . LEU A 1 909 ? 38.226 -25.955 9.190 1.00 41.94 909 LEU A N 1
ATOM 7186 C CA . LEU A 1 909 ? 37.481 -25.907 10.440 1.00 41.94 909 LEU A CA 1
ATOM 7187 C C . LEU A 1 909 ? 38.401 -25.932 11.661 1.00 41.94 909 LEU A C 1
ATOM 7189 O O . LEU A 1 909 ? 38.205 -25.138 12.584 1.00 41.94 909 LEU A O 1
ATOM 7193 N N . GLY A 1 910 ? 39.483 -26.714 11.617 1.00 41.19 910 GLY A N 1
ATOM 7194 C CA . GLY A 1 910 ? 40.520 -26.711 12.658 1.00 41.19 910 GLY A CA 1
ATOM 7195 C C . GLY A 1 910 ? 41.303 -25.390 12.778 1.00 41.19 910 GLY A C 1
ATOM 7196 O O . GLY A 1 910 ? 41.920 -25.113 13.810 1.00 41.19 910 GLY A O 1
ATOM 7197 N N . HIS A 1 911 ? 41.279 -24.526 11.756 1.00 43.66 911 HIS A N 1
ATOM 7198 C CA . HIS A 1 911 ? 41.970 -23.229 11.763 1.00 43.66 911 HIS A CA 1
ATOM 7199 C C . HIS A 1 911 ? 41.387 -22.223 12.776 1.00 43.66 911 HIS A C 1
ATOM 7201 O O . HIS A 1 911 ? 42.141 -21.418 13.332 1.00 43.66 911 HIS A O 1
ATOM 7207 N N . PHE A 1 912 ? 40.074 -22.247 13.032 1.00 44.50 912 PHE A N 1
ATOM 7208 C CA . PHE A 1 912 ? 39.434 -21.314 13.972 1.00 44.50 912 PHE A CA 1
ATOM 7209 C C . PHE A 1 912 ? 39.753 -21.645 15.438 1.00 44.50 912 PHE A C 1
ATOM 7211 O O . PHE A 1 912 ? 39.891 -20.732 16.251 1.00 44.50 912 PHE A O 1
ATOM 7218 N N . GLU A 1 913 ? 39.992 -22.919 15.759 1.00 45.31 913 GLU A N 1
ATOM 7219 C CA . GLU A 1 913 ? 40.351 -23.371 17.112 1.00 45.31 913 GLU A CA 1
ATOM 7220 C C . GLU A 1 913 ? 41.790 -22.999 17.511 1.00 45.31 913 GLU A C 1
ATOM 7222 O O . GLU A 1 913 ? 42.078 -22.738 18.679 1.00 45.31 913 GLU A O 1
ATOM 7227 N N . ARG A 1 914 ? 42.712 -22.902 16.542 1.00 47.53 914 ARG A N 1
ATOM 7228 C CA . ARG A 1 914 ? 44.147 -22.649 16.788 1.00 47.53 914 ARG A CA 1
ATOM 7229 C C . ARG A 1 914 ? 44.514 -21.173 17.024 1.00 47.53 914 ARG A C 1
ATOM 7231 O O . ARG A 1 914 ? 45.683 -20.879 17.258 1.00 47.53 914 ARG A O 1
ATOM 7238 N N . ARG A 1 915 ? 43.561 -20.229 16.960 1.00 56.56 915 ARG A N 1
ATOM 7239 C CA . ARG A 1 915 ? 43.813 -18.768 17.057 1.00 56.56 915 ARG A CA 1
ATOM 7240 C C . ARG A 1 915 ? 43.077 -18.066 18.206 1.00 56.56 915 ARG A C 1
ATOM 7242 O O . ARG A 1 915 ? 42.692 -16.898 18.081 1.00 56.56 915 ARG A O 1
ATOM 7249 N N . ARG A 1 916 ? 42.931 -18.751 19.341 1.00 51.97 916 ARG A N 1
ATOM 7250 C CA . ARG A 1 916 ? 42.572 -18.121 20.619 1.00 51.97 916 ARG A CA 1
ATOM 7251 C C . ARG A 1 916 ? 43.709 -17.201 21.075 1.00 51.97 916 ARG A C 1
ATOM 7253 O O . ARG A 1 916 ? 44.856 -17.628 21.185 1.00 51.97 916 ARG A O 1
ATOM 7260 N N . LEU A 1 917 ? 43.407 -15.932 21.315 1.00 63.44 917 LEU A N 1
ATOM 7261 C CA . LEU A 1 917 ? 44.347 -14.911 21.779 1.00 63.44 917 LEU A CA 1
ATOM 7262 C C . LEU A 1 917 ? 44.135 -14.639 23.273 1.00 63.44 917 LEU A C 1
ATOM 7264 O O . LEU A 1 917 ? 43.068 -14.856 23.835 1.00 63.44 917 LEU A O 1
ATOM 7268 N N . ALA A 1 918 ? 45.150 -14.084 23.936 1.00 65.25 918 ALA A N 1
ATOM 7269 C CA . ALA A 1 918 ? 45.111 -13.831 25.380 1.00 65.25 918 ALA A CA 1
ATOM 7270 C C . ALA A 1 918 ? 43.992 -12.870 25.841 1.00 65.25 918 ALA A C 1
ATOM 7272 O O . ALA A 1 918 ? 43.657 -12.846 27.023 1.00 65.25 918 ALA A O 1
ATOM 7273 N N . LEU A 1 919 ? 43.454 -12.056 24.928 1.00 64.94 919 LEU A N 1
ATOM 7274 C CA . LEU A 1 919 ? 42.364 -11.113 25.191 1.00 64.94 919 LEU A CA 1
ATOM 7275 C C . LEU A 1 919 ? 41.015 -11.572 24.615 1.00 64.94 919 LEU A C 1
ATOM 7277 O O . LEU A 1 919 ? 40.040 -10.865 24.829 1.00 64.94 919 LEU A O 1
ATOM 7281 N N . GLY A 1 920 ? 40.947 -12.703 23.903 1.00 70.88 920 GLY A N 1
ATOM 7282 C CA . GLY A 1 920 ? 39.747 -13.228 23.237 1.00 70.88 920 GLY A CA 1
ATOM 7283 C C . GLY A 1 920 ? 40.084 -13.861 21.882 1.00 70.88 920 GLY A C 1
ATOM 7284 O O . GLY A 1 920 ? 41.135 -14.473 21.753 1.00 70.88 920 GLY A O 1
ATOM 7285 N N . ASP A 1 921 ? 39.257 -13.715 20.849 1.00 64.25 921 ASP A N 1
ATOM 7286 C CA . ASP A 1 921 ? 39.399 -14.487 19.602 1.00 64.25 921 ASP A CA 1
ATOM 7287 C C . ASP A 1 921 ? 39.785 -13.636 18.384 1.00 64.25 921 ASP A C 1
ATOM 7289 O O . ASP A 1 921 ? 39.437 -12.460 18.266 1.00 64.25 921 ASP A O 1
ATOM 7293 N N . CYS A 1 922 ? 40.503 -14.224 17.426 1.00 66.38 922 CYS A N 1
ATOM 7294 C CA . CYS A 1 922 ? 40.843 -13.556 16.169 1.00 66.38 922 CYS A CA 1
ATOM 7295 C C . CYS A 1 922 ? 39.719 -13.720 15.127 1.00 66.38 922 CYS A C 1
ATOM 7297 O O . CYS A 1 922 ? 39.543 -14.791 14.559 1.00 66.38 922 CYS A O 1
ATOM 7299 N N . GLY A 1 923 ? 38.995 -12.648 14.793 1.00 54.84 923 GLY A N 1
ATOM 7300 C CA . GLY A 1 923 ? 37.894 -12.638 13.816 1.00 54.84 923 GLY A CA 1
ATOM 7301 C C . GLY A 1 923 ? 38.314 -12.639 12.339 1.00 54.84 923 GLY A C 1
ATOM 7302 O O . GLY A 1 923 ? 37.583 -12.121 11.497 1.00 54.84 923 GLY A O 1
ATOM 7303 N N . ARG A 1 924 ? 39.508 -13.136 12.007 1.00 57.00 924 ARG A N 1
ATOM 7304 C CA . ARG A 1 924 ? 40.061 -13.079 10.647 1.00 57.00 924 ARG A CA 1
ATOM 7305 C C . ARG A 1 924 ? 39.671 -14.308 9.821 1.00 57.00 924 ARG A C 1
ATOM 7307 O O . ARG A 1 924 ? 39.673 -15.419 10.334 1.00 57.00 924 ARG A O 1
ATOM 7314 N N . ALA A 1 925 ? 39.395 -14.101 8.533 1.00 41.41 925 ALA A N 1
ATOM 7315 C CA . ALA A 1 925 ? 39.049 -15.169 7.595 1.00 41.41 925 ALA A CA 1
ATOM 7316 C C . ALA A 1 925 ? 40.179 -16.204 7.414 1.00 41.41 925 ALA A C 1
ATOM 7318 O O . ALA A 1 925 ? 41.369 -15.880 7.527 1.00 41.41 925 ALA A O 1
ATOM 7319 N N . TYR A 1 926 ? 39.787 -17.435 7.088 1.00 39.53 926 TYR A N 1
ATOM 7320 C CA . TYR A 1 926 ? 40.673 -18.561 6.792 1.00 39.53 926 TYR A CA 1
ATOM 7321 C C . TYR A 1 926 ? 41.733 -18.242 5.718 1.00 39.53 926 TYR A C 1
ATOM 7323 O O . TYR A 1 926 ? 41.501 -17.436 4.816 1.00 39.53 926 TYR A O 1
ATOM 7331 N N . GLY A 1 927 ? 42.921 -18.851 5.836 1.00 42.84 927 GLY A N 1
ATOM 7332 C CA . GLY A 1 927 ? 44.004 -18.746 4.844 1.00 42.84 927 GLY A CA 1
ATOM 7333 C C . GLY A 1 927 ? 44.813 -17.441 4.872 1.00 42.84 927 GLY A C 1
ATOM 7334 O O . GLY A 1 927 ? 45.674 -17.215 4.020 1.00 42.84 927 GLY A O 1
ATOM 7335 N N . THR A 1 928 ? 44.581 -16.559 5.852 1.00 44.53 928 THR A N 1
ATOM 7336 C CA . THR A 1 928 ? 45.283 -15.269 5.948 1.00 44.53 928 THR A CA 1
ATOM 7337 C C . THR A 1 928 ? 46.367 -15.264 7.041 1.00 44.53 928 THR A C 1
ATOM 7339 O O . THR A 1 928 ? 46.095 -15.441 8.235 1.00 44.53 928 THR A O 1
ATOM 7342 N N . SER A 1 929 ? 47.627 -15.032 6.648 1.00 45.91 929 SER A N 1
ATOM 7343 C CA . SER A 1 929 ? 48.767 -14.874 7.569 1.00 45.91 929 SER A CA 1
ATOM 7344 C C . SER A 1 929 ? 48.753 -13.500 8.251 1.00 45.91 929 SER A C 1
ATOM 7346 O O . SER A 1 929 ? 48.458 -12.478 7.619 1.00 45.91 929 SER A O 1
ATOM 7348 N N . CYS A 1 930 ? 48.998 -13.445 9.567 1.00 51.75 930 CYS A N 1
ATOM 7349 C CA . CYS A 1 930 ? 49.032 -12.210 10.364 1.00 51.75 930 CYS A CA 1
ATOM 7350 C C . CYS A 1 930 ? 50.448 -11.669 10.481 1.00 51.75 930 CYS A C 1
ATOM 7352 O O . CYS A 1 930 ? 51.307 -12.333 11.032 1.00 51.75 930 CYS A O 1
ATOM 7354 N N . ILE A 1 931 ? 50.673 -10.440 10.008 1.00 49.97 931 ILE A N 1
ATOM 7355 C CA . ILE A 1 931 ? 51.939 -9.730 10.250 1.00 49.97 931 ILE A CA 1
ATOM 7356 C C . ILE A 1 931 ? 51.985 -9.099 11.656 1.00 49.97 931 ILE A C 1
ATOM 7358 O O . ILE A 1 931 ? 53.013 -8.580 12.070 1.00 49.97 931 ILE A O 1
ATOM 7362 N N . HIS A 1 932 ? 50.853 -9.103 12.374 1.00 53.22 932 HIS A N 1
ATOM 7363 C CA . HIS A 1 932 ? 50.628 -8.409 13.647 1.00 53.22 932 HIS A CA 1
ATOM 7364 C C . HIS A 1 932 ? 50.372 -9.377 14.809 1.00 53.22 932 HIS A C 1
ATOM 7366 O O . HIS A 1 932 ? 49.662 -9.024 15.750 1.00 53.22 932 HIS A O 1
ATOM 7372 N N . GLU A 1 933 ? 50.921 -10.593 14.755 1.00 49.91 933 GLU A N 1
ATOM 7373 C CA . GLU A 1 933 ? 50.725 -11.638 15.775 1.00 49.91 933 GLU A CA 1
ATOM 7374 C C . GLU A 1 933 ? 51.027 -11.127 17.204 1.00 49.91 933 GLU A C 1
ATOM 7376 O O . GLU A 1 933 ? 50.369 -11.507 18.169 1.00 49.91 933 GLU A O 1
ATOM 7381 N N . HIS A 1 934 ? 51.907 -10.126 17.321 1.00 46.31 934 HIS A N 1
ATOM 7382 C CA . HIS A 1 934 ? 52.293 -9.484 18.581 1.00 46.31 934 HIS A CA 1
ATOM 7383 C C . HIS A 1 934 ? 51.610 -8.127 18.877 1.00 46.31 934 HIS A C 1
ATOM 7385 O O . HIS A 1 934 ? 51.937 -7.480 19.865 1.00 46.31 934 HIS A O 1
ATOM 7391 N N . SER A 1 935 ? 50.661 -7.653 18.057 1.00 57.66 935 SER A N 1
ATOM 7392 C CA . SER A 1 935 ? 49.987 -6.341 18.218 1.00 57.66 935 SER A CA 1
ATOM 7393 C C . SER A 1 935 ? 48.457 -6.447 18.281 1.00 57.66 935 SER A C 1
ATOM 7395 O O . SER A 1 935 ? 47.730 -5.578 17.798 1.00 57.66 935 SER A O 1
ATOM 7397 N N . CYS A 1 936 ? 47.951 -7.514 18.904 1.00 68.19 936 CYS A N 1
ATOM 7398 C CA . CYS A 1 936 ? 46.528 -7.862 18.909 1.00 68.19 936 CYS A CA 1
ATOM 7399 C C . CYS A 1 936 ? 45.604 -6.773 19.492 1.00 68.19 936 CYS A C 1
ATOM 7401 O O . CYS A 1 936 ? 44.479 -6.626 19.025 1.00 68.19 936 CYS A O 1
ATOM 7403 N N . VAL A 1 937 ? 46.069 -5.944 20.437 1.00 72.19 937 VAL A N 1
ATOM 7404 C CA . VAL A 1 937 ? 45.266 -4.849 21.031 1.00 72.19 937 VAL A CA 1
ATOM 7405 C C . VAL A 1 937 ? 44.871 -3.783 20.003 1.00 72.19 937 VAL A C 1
ATOM 7407 O O . VAL A 1 937 ? 43.781 -3.228 20.090 1.00 72.19 937 VAL A O 1
ATOM 7410 N N . ARG A 1 938 ? 45.717 -3.525 18.998 1.00 70.50 938 ARG A N 1
ATOM 7411 C CA . ARG A 1 938 ? 45.413 -2.587 17.902 1.00 70.50 938 ARG A CA 1
ATOM 7412 C C . ARG A 1 938 ? 44.618 -3.232 16.771 1.00 70.50 938 ARG A C 1
ATOM 7414 O O . ARG A 1 938 ? 44.172 -2.537 15.869 1.00 70.50 938 ARG A O 1
ATOM 7421 N N . CYS A 1 939 ? 44.476 -4.556 16.789 1.00 68.00 939 CYS A N 1
ATOM 7422 C CA . CYS A 1 939 ? 43.820 -5.294 15.726 1.00 68.00 939 CYS A CA 1
ATOM 7423 C C . CYS A 1 939 ? 42.297 -5.129 15.844 1.00 68.00 939 CYS A C 1
ATOM 7425 O O . CYS A 1 939 ? 41.714 -5.567 16.841 1.00 68.00 939 CYS A O 1
ATOM 7427 N N . PRO A 1 940 ? 41.612 -4.567 14.840 1.00 59.16 940 PRO A N 1
ATOM 7428 C CA . PRO A 1 940 ? 40.157 -4.420 14.871 1.00 59.16 940 PRO A CA 1
ATOM 7429 C C . PRO A 1 940 ? 39.442 -5.773 14.767 1.00 59.16 940 PRO A C 1
ATOM 7431 O O . PRO A 1 940 ? 38.313 -5.908 15.218 1.00 59.16 940 PRO A O 1
ATOM 7434 N N . LEU A 1 941 ? 40.132 -6.804 14.268 1.00 62.56 941 LEU A N 1
ATOM 7435 C CA . LEU A 1 941 ? 39.628 -8.177 14.222 1.00 62.56 941 LEU A CA 1
ATOM 7436 C C . LEU A 1 941 ? 39.790 -8.931 15.553 1.00 62.56 941 LEU A C 1
ATOM 7438 O O . LEU A 1 941 ? 39.280 -10.040 15.663 1.00 62.56 941 LEU A O 1
ATOM 7442 N N . LEU A 1 942 ? 40.494 -8.383 16.556 1.00 71.69 942 LEU A N 1
ATOM 7443 C CA . LEU A 1 942 ? 40.523 -8.981 17.897 1.00 71.69 942 LEU A CA 1
ATOM 7444 C C . LEU A 1 942 ? 39.152 -8.802 18.558 1.00 71.69 942 LEU A C 1
ATOM 7446 O O . LEU A 1 942 ? 38.792 -7.681 18.933 1.00 71.69 942 LEU A O 1
ATOM 7450 N N . ARG A 1 943 ? 38.451 -9.917 18.758 1.00 64.88 943 ARG A N 1
ATOM 7451 C CA . ARG A 1 943 ? 37.278 -10.042 19.620 1.00 64.88 943 ARG A CA 1
ATOM 7452 C C . ARG A 1 943 ? 37.774 -10.115 21.050 1.00 64.88 943 ARG A C 1
ATOM 7454 O O . ARG A 1 943 ? 38.559 -10.995 21.375 1.00 64.88 943 ARG A O 1
ATOM 7461 N N . VAL A 1 944 ? 37.371 -9.167 21.882 1.00 73.81 944 VAL A N 1
ATOM 7462 C CA . VAL A 1 944 ? 37.743 -9.195 23.294 1.00 73.81 944 VAL A CA 1
ATOM 7463 C C . VAL A 1 944 ? 36.743 -10.076 24.027 1.00 73.81 944 VAL A C 1
ATOM 7465 O O . VAL A 1 944 ? 35.545 -9.814 23.966 1.00 73.81 944 VAL A O 1
ATOM 7468 N N . ASP A 1 945 ? 37.231 -11.100 24.719 1.00 72.56 945 ASP A N 1
ATOM 7469 C CA . ASP A 1 945 ? 36.425 -11.868 25.660 1.00 72.56 945 ASP A CA 1
ATOM 7470 C C . ASP A 1 945 ? 35.965 -10.916 26.785 1.00 72.56 945 ASP A C 1
ATOM 7472 O O . ASP A 1 945 ? 36.815 -10.304 27.444 1.00 72.56 945 ASP A O 1
ATOM 7476 N N . PRO A 1 946 ? 34.649 -10.762 27.037 1.00 70.56 946 PRO A N 1
ATOM 7477 C CA . PRO A 1 946 ? 34.136 -9.919 28.116 1.00 70.56 946 PRO A CA 1
ATOM 7478 C C . PRO A 1 946 ? 34.746 -10.225 29.496 1.00 70.56 946 PRO A C 1
ATOM 7480 O O . PRO A 1 946 ? 34.862 -9.316 30.325 1.00 70.56 946 PRO A O 1
ATOM 7483 N N . GLY A 1 947 ? 35.181 -11.467 29.740 1.00 73.44 947 GLY A N 1
ATOM 7484 C CA . GLY A 1 947 ? 35.912 -11.869 30.945 1.00 73.44 947 GLY A CA 1
ATOM 7485 C C . GLY A 1 947 ? 37.315 -11.255 31.063 1.00 73.44 947 GLY A C 1
ATOM 7486 O O . GLY A 1 947 ? 37.820 -11.081 32.169 1.00 73.44 947 GLY A O 1
ATOM 7487 N N . GLN A 1 948 ? 37.925 -10.835 29.950 1.00 79.00 948 GLN A N 1
ATOM 7488 C CA . GLN A 1 948 ? 39.255 -10.208 29.886 1.00 79.00 948 GLN A CA 1
ATOM 7489 C C . GLN A 1 948 ? 39.216 -8.674 30.007 1.00 79.00 948 GLN A C 1
ATOM 7491 O O . GLN A 1 948 ? 40.244 -8.007 29.875 1.00 79.00 948 GLN A O 1
ATOM 7496 N N . ARG A 1 949 ? 38.050 -8.084 30.304 1.00 84.00 949 ARG A N 1
ATOM 7497 C CA . ARG A 1 949 ? 37.878 -6.630 30.469 1.00 84.00 949 ARG A CA 1
ATOM 7498 C C . ARG A 1 949 ? 38.875 -6.012 31.451 1.00 84.00 949 ARG A C 1
ATOM 7500 O O . ARG A 1 949 ? 39.427 -4.953 31.161 1.00 84.00 949 ARG A O 1
ATOM 7507 N N . GLN A 1 950 ? 39.098 -6.651 32.603 1.00 80.44 950 GLN A N 1
ATOM 7508 C CA . GLN A 1 950 ? 40.020 -6.131 33.618 1.00 80.44 950 GLN A CA 1
ATOM 7509 C C . GLN A 1 950 ? 41.450 -6.051 33.074 1.00 80.44 950 GLN A C 1
ATOM 7511 O O . GLN A 1 950 ? 42.100 -5.021 33.184 1.00 80.44 950 GLN A O 1
ATOM 7516 N N . ARG A 1 951 ? 41.878 -7.078 32.342 1.00 79.25 951 ARG A N 1
ATOM 7517 C CA . ARG A 1 951 ? 43.185 -7.111 31.685 1.00 79.25 951 ARG A CA 1
ATOM 7518 C C . ARG A 1 951 ? 43.359 -5.985 30.660 1.00 79.25 951 ARG A C 1
ATOM 7520 O O . ARG A 1 951 ? 44.455 -5.462 30.488 1.00 79.25 951 ARG A O 1
ATOM 7527 N N . LEU A 1 952 ? 42.281 -5.581 29.987 1.00 83.06 952 LEU A N 1
ATOM 7528 C CA . LEU A 1 952 ? 42.283 -4.458 29.044 1.00 83.06 952 LEU A CA 1
ATOM 7529 C C . LEU A 1 952 ? 42.365 -3.090 29.744 1.00 83.06 952 LEU A C 1
ATOM 7531 O O . LEU A 1 952 ? 42.986 -2.171 29.207 1.00 83.06 952 LEU A O 1
ATOM 7535 N N . ILE A 1 953 ? 41.796 -2.968 30.950 1.00 85.06 953 ILE A N 1
ATOM 7536 C CA . ILE A 1 953 ? 41.989 -1.812 31.845 1.00 85.06 953 ILE A CA 1
ATOM 7537 C C . ILE A 1 953 ? 43.454 -1.710 32.260 1.00 85.06 953 ILE A C 1
ATOM 7539 O O . ILE A 1 953 ? 44.050 -0.646 32.111 1.00 85.06 953 ILE A O 1
ATOM 7543 N N . ASP A 1 954 ? 44.049 -2.824 32.678 1.00 83.06 954 ASP A N 1
ATOM 7544 C CA . ASP A 1 954 ? 45.444 -2.855 33.115 1.00 83.06 954 ASP A CA 1
ATOM 7545 C C . ASP A 1 954 ? 46.393 -2.466 31.961 1.00 83.06 954 ASP A C 1
ATOM 7547 O O . ASP A 1 954 ? 47.326 -1.684 32.146 1.00 83.06 954 ASP A O 1
ATOM 7551 N N . ILE A 1 955 ? 46.106 -2.923 30.732 1.00 83.62 955 ILE A N 1
ATOM 7552 C CA . ILE A 1 955 ? 46.832 -2.514 29.516 1.00 83.62 955 ILE A CA 1
ATOM 7553 C C . ILE A 1 955 ? 46.684 -1.006 29.254 1.00 83.62 955 ILE A C 1
ATOM 7555 O O . ILE A 1 955 ? 47.673 -0.341 28.946 1.00 83.62 955 ILE A O 1
ATOM 7559 N N . ARG A 1 956 ? 45.475 -0.440 29.375 1.00 90.88 956 ARG A N 1
ATOM 7560 C CA . ARG A 1 956 ? 45.226 1.006 29.204 1.00 90.88 956 ARG A CA 1
ATOM 7561 C C . ARG A 1 956 ? 46.018 1.836 30.217 1.00 90.88 956 ARG A C 1
ATOM 7563 O O . ARG A 1 956 ? 46.609 2.853 29.847 1.00 90.88 956 ARG A O 1
ATOM 7570 N N . ASP A 1 957 ? 46.013 1.421 31.476 1.00 87.31 957 ASP A N 1
ATOM 7571 C CA . ASP A 1 957 ? 46.653 2.160 32.564 1.00 87.31 957 ASP A CA 1
ATOM 7572 C C . ASP A 1 957 ? 48.181 2.076 32.451 1.00 87.31 957 ASP A C 1
ATOM 7574 O O . ASP A 1 957 ? 48.860 3.100 32.549 1.00 87.31 957 ASP A O 1
ATOM 7578 N N . ASN A 1 958 ? 48.718 0.907 32.082 1.00 86.69 958 ASN A N 1
ATOM 7579 C CA . ASN A 1 958 ? 50.137 0.740 31.770 1.00 86.69 958 ASN A CA 1
ATOM 7580 C C . ASN A 1 958 ? 50.583 1.613 30.583 1.00 86.69 958 ASN A C 1
ATOM 7582 O O . ASN A 1 958 ? 51.594 2.307 30.671 1.00 86.69 958 ASN A O 1
ATOM 7586 N N . LEU A 1 959 ? 49.807 1.642 29.494 1.00 86.50 959 LEU A N 1
ATOM 7587 C CA . LEU A 1 959 ? 50.094 2.501 28.340 1.00 86.50 959 LEU A CA 1
ATOM 7588 C C . LEU A 1 959 ? 50.086 3.986 28.718 1.00 86.50 959 LEU A C 1
ATOM 7590 O O . LEU A 1 959 ? 50.908 4.746 28.218 1.00 86.50 959 LEU A O 1
ATOM 7594 N N . THR A 1 960 ? 49.190 4.397 29.616 1.00 88.44 960 THR A N 1
ATOM 7595 C CA . THR A 1 960 ? 49.118 5.783 30.102 1.00 88.44 960 THR A CA 1
ATOM 7596 C C . THR A 1 960 ? 50.367 6.157 30.904 1.00 88.44 960 THR A C 1
ATOM 7598 O O . THR A 1 960 ? 50.944 7.216 30.664 1.00 88.44 960 THR A O 1
ATOM 7601 N N . ALA A 1 961 ? 50.828 5.272 31.793 1.00 85.31 961 ALA A N 1
ATOM 7602 C CA . ALA A 1 961 ? 52.057 5.474 32.561 1.00 85.31 961 ALA A CA 1
ATOM 7603 C C . ALA A 1 961 ? 53.303 5.546 31.658 1.00 85.31 961 ALA A C 1
ATOM 7605 O O . ALA A 1 961 ? 54.102 6.471 31.785 1.00 85.31 961 ALA A O 1
ATOM 7606 N N . ARG A 1 962 ? 53.422 4.640 30.676 1.00 80.75 962 ARG A N 1
ATOM 7607 C CA . ARG A 1 962 ? 54.557 4.621 29.735 1.00 80.75 962 ARG A CA 1
ATOM 7608 C C . ARG A 1 962 ? 54.600 5.826 28.797 1.00 80.75 962 ARG A C 1
ATOM 7610 O O . ARG A 1 962 ? 55.678 6.233 28.383 1.00 80.75 962 ARG A O 1
ATOM 7617 N N . ILE A 1 963 ? 53.451 6.413 28.454 1.00 84.31 963 ILE A N 1
ATOM 7618 C CA . ILE A 1 963 ? 53.414 7.669 27.686 1.00 84.31 963 ILE A CA 1
ATOM 7619 C C . ILE A 1 963 ? 53.974 8.823 28.521 1.00 84.31 963 ILE A C 1
ATOM 7621 O O . ILE A 1 963 ? 54.728 9.629 27.983 1.00 84.31 963 ILE A O 1
ATOM 7625 N N . ALA A 1 964 ? 53.630 8.901 29.811 1.00 81.56 964 ALA A N 1
ATOM 7626 C CA . ALA A 1 964 ? 54.139 9.946 30.699 1.00 81.56 964 ALA A CA 1
ATOM 7627 C C . ALA A 1 964 ? 55.660 9.830 30.901 1.00 81.56 964 ALA A C 1
ATOM 7629 O O . ALA A 1 964 ? 56.364 10.835 30.840 1.00 81.56 964 ALA A O 1
ATOM 7630 N N . GLU A 1 965 ? 56.165 8.605 31.054 1.00 77.94 965 GLU A N 1
ATOM 7631 C CA . GLU A 1 965 ? 57.599 8.298 31.121 1.00 77.94 965 GLU A CA 1
ATOM 7632 C C . GLU A 1 965 ? 58.326 8.676 29.818 1.00 77.94 965 GLU A C 1
ATOM 7634 O O . GLU A 1 965 ? 59.272 9.457 29.842 1.00 77.94 965 GLU A O 1
ATOM 7639 N N . ALA A 1 966 ? 57.821 8.237 28.658 1.00 76.94 966 ALA A N 1
ATOM 7640 C CA . ALA A 1 966 ? 58.404 8.580 27.357 1.00 76.94 966 ALA A CA 1
ATOM 7641 C C . ALA A 1 966 ? 58.396 10.096 27.076 1.00 76.94 966 ALA A C 1
ATOM 7643 O O . ALA A 1 966 ? 59.254 10.604 26.358 1.00 76.94 966 ALA A O 1
ATOM 7644 N N . GLN A 1 967 ? 57.432 10.837 27.631 1.00 80.12 967 GLN A N 1
ATOM 7645 C CA . GLN A 1 967 ? 57.397 12.299 27.556 1.00 80.12 967 GLN A CA 1
ATOM 7646 C C . GLN A 1 967 ? 58.415 12.964 28.489 1.00 80.12 967 GLN A C 1
ATOM 7648 O O . GLN A 1 967 ? 58.968 13.995 28.112 1.00 80.12 967 GLN A O 1
ATOM 7653 N N . HIS A 1 968 ? 58.666 12.392 29.670 1.00 80.12 968 HIS A N 1
ATOM 7654 C CA . HIS A 1 968 ? 59.676 12.877 30.611 1.00 80.12 968 HIS A CA 1
ATOM 7655 C C . HIS A 1 968 ? 61.099 12.709 30.054 1.00 80.12 968 HIS A C 1
ATOM 7657 O O . HIS A 1 968 ? 61.891 13.643 30.115 1.00 80.12 968 HIS A O 1
ATOM 7663 N N . GLU A 1 969 ? 61.372 11.564 29.422 1.00 79.19 969 GLU A N 1
ATOM 7664 C CA . GLU A 1 969 ? 62.678 11.205 28.843 1.00 79.19 969 GLU A CA 1
ATOM 7665 C C . GLU A 1 969 ? 62.900 11.743 27.411 1.00 79.19 969 GLU A C 1
ATOM 7667 O O . GLU A 1 969 ? 63.952 11.541 26.803 1.00 79.19 969 GLU A O 1
ATOM 7672 N N . GLY A 1 970 ? 61.911 12.437 26.832 1.00 69.25 970 GLY A N 1
ATOM 7673 C CA . GLY A 1 970 ? 62.023 13.061 25.506 1.00 69.25 970 GLY A CA 1
ATOM 7674 C C . GLY A 1 970 ? 61.911 12.103 24.308 1.00 69.25 970 GLY A C 1
ATOM 7675 O O . GLY A 1 970 ? 62.258 12.475 23.184 1.00 69.25 970 GLY A O 1
ATOM 7676 N N . TRP A 1 971 ? 61.389 10.887 24.489 1.00 77.50 971 TRP A N 1
ATOM 7677 C CA . TRP A 1 971 ? 61.212 9.875 23.435 1.00 77.50 971 TRP A CA 1
ATOM 7678 C C . TRP A 1 971 ? 59.930 10.100 22.623 1.00 77.50 971 TRP A C 1
ATOM 7680 O O . TRP A 1 971 ? 58.968 9.326 22.656 1.00 77.50 971 TRP A O 1
ATOM 7690 N N . LEU A 1 972 ? 59.915 11.187 21.851 1.00 65.31 972 LEU A N 1
ATOM 7691 C CA . LEU A 1 972 ? 58.728 11.651 21.122 1.00 65.31 972 LEU A CA 1
ATOM 7692 C C . LEU A 1 972 ? 58.174 10.626 20.112 1.00 65.31 972 LEU A C 1
ATOM 7694 O O . LEU A 1 972 ? 56.958 10.548 19.933 1.00 65.31 972 LEU A O 1
ATOM 7698 N N . GLY A 1 973 ? 59.039 9.820 19.486 1.00 56.62 973 GLY A N 1
ATOM 7699 C CA . GLY A 1 973 ? 58.631 8.775 18.536 1.00 56.62 973 GLY A CA 1
ATOM 7700 C C . GLY A 1 973 ? 57.934 7.578 19.195 1.00 56.62 973 GLY A C 1
ATOM 7701 O O . GLY A 1 973 ? 56.957 7.056 18.657 1.00 56.62 973 GLY A O 1
ATOM 7702 N N . GLU A 1 974 ? 58.377 7.174 20.388 1.00 62.91 974 GLU A N 1
ATOM 7703 C CA . GLU A 1 974 ? 57.746 6.086 21.146 1.00 62.91 974 GLU A CA 1
ATOM 7704 C C . GLU A 1 974 ? 56.415 6.525 21.760 1.00 62.91 974 GLU A C 1
ATOM 7706 O O . GLU A 1 974 ? 55.438 5.769 21.740 1.00 62.91 974 GLU A O 1
ATOM 7711 N N . ALA A 1 975 ? 56.340 7.778 22.224 1.00 69.00 975 ALA A N 1
ATOM 7712 C CA . ALA A 1 975 ? 55.119 8.357 22.773 1.00 69.00 975 ALA A CA 1
ATOM 7713 C C . ALA A 1 975 ? 53.954 8.314 21.768 1.00 69.00 975 ALA A C 1
ATOM 7715 O O . ALA A 1 975 ? 52.821 8.017 22.150 1.00 69.00 975 ALA A O 1
ATOM 7716 N N . GLU A 1 976 ? 54.216 8.549 20.479 1.00 67.19 976 GLU A N 1
ATOM 7717 C CA . GLU A 1 976 ? 53.176 8.510 19.446 1.00 67.19 976 GLU A CA 1
ATOM 7718 C C . GLU A 1 976 ? 52.663 7.088 19.184 1.00 67.19 976 GLU A C 1
ATOM 7720 O O . GLU A 1 976 ? 51.453 6.848 19.160 1.00 67.19 976 GLU A O 1
ATOM 7725 N N . GLY A 1 977 ? 53.565 6.107 19.099 1.00 69.94 977 GLY A N 1
ATOM 7726 C CA . GLY A 1 977 ? 53.182 4.700 19.000 1.00 69.94 977 GLY A CA 1
ATOM 7727 C C . GLY A 1 977 ? 52.325 4.252 20.190 1.00 69.94 977 GLY A C 1
ATOM 7728 O O . GLY A 1 977 ? 51.297 3.595 20.009 1.00 69.94 977 GLY A O 1
ATOM 7729 N N . LEU A 1 978 ? 52.701 4.634 21.412 1.00 77.56 978 LEU A N 1
ATOM 7730 C CA . LEU A 1 978 ? 51.953 4.289 22.622 1.00 77.56 978 LEU A CA 1
ATOM 7731 C C . LEU A 1 978 ? 50.557 4.941 22.659 1.00 77.56 978 LEU A C 1
ATOM 7733 O O . LEU A 1 978 ? 49.599 4.282 23.074 1.00 77.56 978 LEU A O 1
ATOM 7737 N N . ARG A 1 979 ? 50.394 6.173 22.148 1.00 77.44 979 ARG A N 1
ATOM 7738 C CA . ARG A 1 979 ? 49.076 6.835 22.030 1.00 77.44 979 ARG A CA 1
ATOM 7739 C C . ARG A 1 979 ? 48.113 6.081 21.115 1.00 77.44 979 ARG A C 1
ATOM 7741 O O . ARG A 1 979 ? 46.941 5.942 21.465 1.00 77.44 979 ARG A O 1
ATOM 7748 N N . ILE A 1 980 ? 48.593 5.531 19.998 1.00 75.19 980 ILE A N 1
ATOM 7749 C CA . ILE A 1 980 ? 47.771 4.719 19.081 1.00 75.19 980 ILE A CA 1
ATOM 7750 C C . ILE A 1 980 ? 47.294 3.429 19.768 1.00 75.19 980 ILE A C 1
ATOM 7752 O O . ILE A 1 980 ? 46.118 3.075 19.677 1.00 75.19 980 ILE A O 1
ATOM 7756 N N . SER A 1 981 ? 48.174 2.743 20.513 1.00 79.62 981 SER A N 1
ATOM 7757 C CA . SER A 1 981 ? 47.768 1.594 21.346 1.00 79.62 981 SER A CA 1
ATOM 7758 C C . SER A 1 981 ? 46.715 1.979 22.383 1.00 79.62 981 SER A C 1
ATOM 7760 O O . SER A 1 981 ? 45.772 1.221 22.605 1.00 79.62 981 SER A O 1
ATOM 7762 N N . LEU A 1 982 ? 46.879 3.138 23.028 1.00 83.62 982 LEU A N 1
ATOM 7763 C CA . LEU A 1 982 ? 45.969 3.617 24.064 1.00 83.62 982 LEU A CA 1
ATOM 7764 C C . LEU A 1 982 ? 44.579 3.927 23.495 1.00 83.62 982 LEU A C 1
ATOM 7766 O O . LEU A 1 982 ? 43.579 3.595 24.130 1.00 83.62 982 LEU A O 1
ATOM 7770 N N . ALA A 1 983 ? 44.507 4.526 22.304 1.00 77.38 983 ALA A N 1
ATOM 7771 C CA . ALA A 1 983 ? 43.248 4.776 21.609 1.00 77.38 983 ALA A CA 1
ATOM 7772 C C . ALA A 1 983 ? 42.510 3.464 21.295 1.00 77.38 983 ALA A C 1
ATOM 7774 O O . ALA A 1 983 ? 41.353 3.313 21.684 1.00 77.38 983 ALA A O 1
ATOM 7775 N N . ALA A 1 984 ? 43.204 2.481 20.710 1.00 76.25 984 ALA A N 1
ATOM 7776 C CA . ALA A 1 984 ? 42.624 1.173 20.402 1.00 76.25 984 ALA A CA 1
ATOM 7777 C C . ALA A 1 984 ? 42.171 0.409 21.664 1.00 76.25 984 ALA A C 1
ATOM 7779 O O . ALA A 1 984 ? 41.108 -0.211 21.672 1.00 76.25 984 ALA A O 1
ATOM 7780 N N . ALA A 1 985 ? 42.935 0.488 22.761 1.00 81.31 985 ALA A N 1
ATOM 7781 C CA . ALA A 1 985 ? 42.547 -0.108 24.040 1.00 81.31 985 ALA A CA 1
ATOM 7782 C C . ALA A 1 985 ? 41.291 0.559 24.631 1.00 81.31 985 ALA A C 1
ATOM 7784 O O . ALA A 1 985 ? 40.389 -0.135 25.097 1.00 81.31 985 ALA A O 1
ATOM 7785 N N . LYS A 1 986 ? 41.197 1.897 24.580 1.00 79.94 986 LYS A N 1
ATOM 7786 C CA . LYS A 1 986 ? 40.016 2.653 25.039 1.00 79.94 986 LYS A CA 1
ATOM 7787 C C . LYS A 1 986 ? 38.772 2.337 24.209 1.00 79.94 986 LYS A C 1
ATOM 7789 O O . LYS A 1 986 ? 37.700 2.160 24.780 1.00 79.94 986 LYS A O 1
ATOM 7794 N N . GLU A 1 987 ? 38.915 2.229 22.892 1.00 75.31 987 GLU A N 1
ATOM 7795 C CA . GLU A 1 987 ? 37.821 1.866 21.990 1.00 75.31 987 GLU A CA 1
ATOM 7796 C C . GLU A 1 987 ? 37.303 0.448 22.269 1.00 75.31 987 GLU A C 1
ATOM 7798 O O . GLU A 1 987 ? 36.102 0.253 22.454 1.00 75.31 987 GLU A O 1
ATOM 7803 N N . LYS A 1 988 ? 38.203 -0.534 22.411 1.00 80.50 988 LYS A N 1
ATOM 7804 C CA . LYS A 1 988 ? 37.838 -1.915 22.768 1.00 80.50 988 LYS A CA 1
ATOM 7805 C C . LYS A 1 988 ? 37.195 -2.021 24.151 1.00 80.50 988 LYS A C 1
ATOM 7807 O O . LYS A 1 988 ? 36.272 -2.813 24.338 1.00 80.50 988 LYS A O 1
ATOM 7812 N N . LEU A 1 989 ? 37.635 -1.211 25.116 1.00 80.62 989 LEU A N 1
ATOM 7813 C CA . LEU A 1 989 ? 36.990 -1.091 26.427 1.00 80.62 989 LEU A CA 1
ATOM 7814 C C . LEU A 1 989 ? 35.564 -0.555 26.313 1.00 80.62 989 LEU A C 1
ATOM 7816 O O . LEU A 1 989 ? 34.652 -1.160 26.870 1.00 80.62 989 LEU A O 1
ATOM 7820 N N . ALA A 1 990 ? 35.357 0.517 25.544 1.00 74.19 990 ALA A N 1
ATOM 7821 C CA . ALA A 1 990 ? 34.027 1.069 25.301 1.00 74.19 990 ALA A CA 1
ATOM 7822 C C . ALA A 1 990 ? 33.103 0.050 24.610 1.00 74.19 990 ALA A C 1
ATOM 7824 O O . ALA A 1 990 ? 31.961 -0.123 25.028 1.00 74.19 990 ALA A O 1
ATOM 7825 N N . GLN A 1 991 ? 33.606 -0.686 23.613 1.00 66.38 991 GLN A N 1
ATOM 7826 C CA . GLN A 1 991 ? 32.874 -1.777 22.953 1.00 66.38 991 GLN A CA 1
ATOM 7827 C C . GLN A 1 991 ? 32.508 -2.906 23.934 1.00 66.38 991 GLN A C 1
ATOM 7829 O O . GLN A 1 991 ? 31.366 -3.372 23.951 1.00 66.38 991 GLN A O 1
ATOM 7834 N N . THR A 1 992 ? 33.442 -3.306 24.803 1.00 74.75 992 THR A N 1
ATOM 7835 C CA . THR A 1 992 ? 33.212 -4.339 25.829 1.00 74.75 992 THR A CA 1
ATOM 7836 C C . THR A 1 992 ? 32.180 -3.877 26.870 1.00 74.75 992 THR A C 1
ATOM 7838 O O . THR A 1 992 ? 31.306 -4.649 27.262 1.00 74.75 992 THR A O 1
ATOM 7841 N N . ASP A 1 993 ? 32.223 -2.606 27.282 1.00 71.31 993 ASP A N 1
ATOM 7842 C CA . ASP A 1 993 ? 31.273 -2.003 28.229 1.00 71.31 993 ASP A CA 1
ATOM 7843 C C . ASP A 1 993 ? 29.855 -1.899 27.657 1.00 71.31 993 ASP A C 1
ATOM 7845 O O . ASP A 1 993 ? 28.884 -2.246 28.337 1.00 71.31 993 ASP A O 1
ATOM 7849 N N . ILE A 1 994 ? 29.734 -1.497 26.388 1.00 61.88 994 ILE A N 1
ATOM 7850 C CA . ILE A 1 994 ? 28.466 -1.483 25.649 1.00 61.88 994 ILE A CA 1
ATOM 7851 C C . ILE A 1 994 ? 27.888 -2.902 25.557 1.00 61.88 994 ILE A C 1
ATOM 7853 O O . ILE A 1 994 ? 26.702 -3.103 25.824 1.00 61.88 994 ILE A O 1
ATOM 7857 N N . THR A 1 995 ? 28.720 -3.897 25.237 1.00 56.22 995 THR A N 1
ATOM 7858 C CA . THR A 1 995 ? 28.313 -5.312 25.155 1.00 56.22 995 THR A CA 1
ATOM 7859 C C . THR A 1 995 ? 27.807 -5.828 26.507 1.00 56.22 995 THR A C 1
ATOM 7861 O O . THR A 1 995 ? 26.767 -6.483 26.581 1.00 56.22 995 THR A O 1
ATOM 7864 N N . ARG A 1 996 ? 28.478 -5.460 27.608 1.00 61.72 996 ARG A N 1
ATOM 7865 C CA . ARG A 1 996 ? 28.095 -5.867 28.969 1.00 61.72 996 ARG A CA 1
ATOM 7866 C C . ARG A 1 996 ? 26.786 -5.225 29.442 1.00 61.72 996 ARG A C 1
ATOM 7868 O O . ARG A 1 996 ? 25.972 -5.912 30.052 1.00 61.72 996 ARG A O 1
ATOM 7875 N N . GLN A 1 997 ? 26.556 -3.944 29.136 1.00 55.00 997 GLN A N 1
ATOM 7876 C CA . GLN A 1 997 ? 25.285 -3.257 29.426 1.00 55.00 997 GLN A CA 1
ATOM 7877 C C . GLN A 1 997 ? 24.104 -3.831 2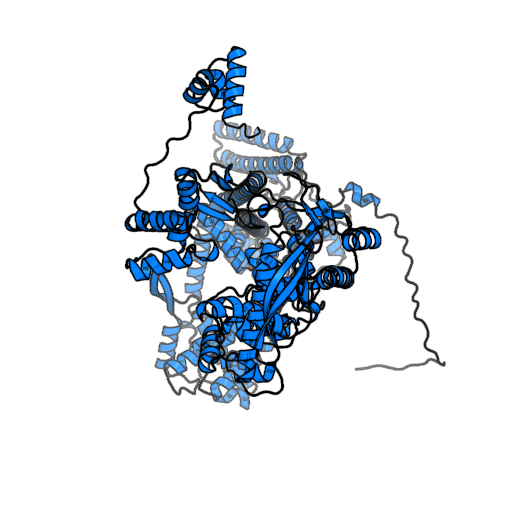8.622 1.00 55.00 997 GLN A C 1
ATOM 7879 O O . GLN A 1 997 ? 22.971 -3.860 29.108 1.00 55.00 997 GLN A O 1
ATOM 7884 N N . ARG A 1 998 ? 24.354 -4.321 27.401 1.00 49.06 998 ARG A N 1
ATOM 7885 C CA . ARG A 1 998 ? 23.335 -4.978 26.565 1.00 49.06 998 ARG A CA 1
ATOM 7886 C C . ARG A 1 998 ? 22.961 -6.367 27.091 1.00 49.06 998 ARG A C 1
ATOM 7888 O O . ARG A 1 998 ? 21.774 -6.669 27.167 1.00 49.06 998 ARG A O 1
ATOM 7895 N N . HIS A 1 999 ? 23.932 -7.149 27.571 1.00 47.62 999 HIS A N 1
ATOM 7896 C CA . HIS A 1 999 ? 23.701 -8.479 28.161 1.00 47.62 999 HIS A CA 1
ATOM 7897 C C . HIS A 1 999 ? 22.802 -8.463 29.412 1.00 47.62 999 HIS A C 1
ATOM 7899 O O . HIS A 1 999 ? 22.069 -9.417 29.658 1.00 47.62 999 HIS A O 1
ATOM 7905 N N . THR A 1 1000 ? 22.806 -7.374 30.189 1.00 41.25 1000 THR A N 1
ATOM 7906 C CA . THR A 1 1000 ? 21.912 -7.194 31.350 1.00 41.25 1000 THR A CA 1
ATOM 7907 C C . THR A 1 1000 ? 20.453 -6.889 30.984 1.00 41.25 1000 THR A C 1
ATOM 7909 O O . THR A 1 1000 ? 19.609 -6.815 31.871 1.00 41.25 1000 THR A O 1
ATOM 7912 N N . THR A 1 1001 ? 20.141 -6.735 29.692 1.00 41.31 1001 THR A N 1
ATOM 7913 C CA . THR A 1 1001 ? 18.802 -6.409 29.170 1.00 41.31 1001 THR A CA 1
ATOM 7914 C C . THR A 1 1001 ? 18.305 -7.510 28.224 1.00 41.31 1001 THR A C 1
ATOM 7916 O O . THR A 1 1001 ? 17.754 -7.226 27.163 1.00 41.31 1001 THR A O 1
ATOM 7919 N N . ALA A 1 1002 ? 18.563 -8.778 28.555 1.00 33.94 1002 ALA A N 1
ATOM 7920 C CA . ALA A 1 1002 ? 18.170 -9.908 27.719 1.00 33.94 1002 ALA A CA 1
ATOM 7921 C C . ALA A 1 1002 ? 16.637 -9.968 27.566 1.00 33.94 1002 ALA A C 1
ATOM 7923 O O . ALA A 1 1002 ? 15.909 -10.226 28.523 1.00 33.94 1002 ALA A O 1
ATOM 7924 N N . ILE A 1 1003 ? 16.155 -9.708 26.350 1.00 35.19 1003 ILE A N 1
ATOM 7925 C CA . ILE A 1 1003 ? 14.770 -9.939 25.935 1.00 35.19 1003 ILE A CA 1
ATOM 7926 C C . ILE A 1 1003 ? 14.696 -11.384 25.429 1.00 35.19 1003 ILE A C 1
ATOM 7928 O O . ILE A 1 1003 ? 15.366 -11.738 24.461 1.00 35.19 1003 ILE A O 1
ATOM 7932 N N . GLU A 1 1004 ? 13.898 -12.217 26.099 1.00 32.00 1004 GLU A N 1
ATOM 7933 C CA . GLU A 1 1004 ? 13.625 -13.605 25.709 1.00 32.00 1004 GLU A CA 1
ATOM 7934 C C . GLU A 1 1004 ? 12.943 -13.665 24.334 1.00 32.00 1004 GLU A C 1
ATOM 7936 O O . GLU A 1 1004 ? 11.848 -13.143 24.133 1.00 32.00 1004 GLU A O 1
ATOM 7941 N N . LEU A 1 1005 ? 13.591 -14.329 23.374 1.00 36.31 1005 LEU A N 1
ATOM 7942 C CA . LEU A 1 1005 ? 13.177 -14.370 21.966 1.00 36.31 1005 LEU A CA 1
ATOM 7943 C C . LEU A 1 1005 ? 12.103 -15.414 21.635 1.00 36.31 1005 LEU A C 1
ATOM 7945 O O . LEU A 1 1005 ? 11.829 -15.664 20.456 1.00 36.31 1005 LEU A O 1
ATOM 7949 N N . GLY A 1 1006 ? 11.548 -16.090 22.646 1.00 35.53 1006 GLY A N 1
ATOM 7950 C CA . GLY A 1 1006 ? 10.735 -17.294 22.441 1.00 35.53 1006 GLY A CA 1
ATOM 7951 C C . GLY A 1 1006 ? 11.484 -18.409 21.693 1.00 35.53 1006 GLY A C 1
ATOM 7952 O O . GLY A 1 1006 ? 10.882 -19.399 21.294 1.00 35.53 1006 GLY A O 1
ATOM 7953 N N . MET A 1 1007 ? 12.795 -18.250 21.495 1.00 32.94 1007 MET A N 1
ATOM 7954 C CA . MET A 1 1007 ? 13.700 -19.345 21.196 1.00 32.94 1007 MET A CA 1
ATOM 7955 C C . MET A 1 1007 ? 14.087 -19.964 22.538 1.00 32.94 1007 MET A C 1
ATOM 7957 O O . MET A 1 1007 ? 14.342 -19.207 23.482 1.00 32.94 1007 MET A O 1
ATOM 7961 N N . PRO A 1 1008 ? 14.101 -21.301 22.658 1.00 28.95 1008 PRO A N 1
ATOM 7962 C CA . PRO A 1 1008 ? 14.545 -21.942 23.884 1.00 28.95 1008 PRO A CA 1
ATOM 7963 C C . PRO A 1 1008 ? 15.929 -21.407 24.263 1.00 28.95 1008 PRO A C 1
ATOM 7965 O O . PRO A 1 1008 ? 16.789 -21.219 23.400 1.00 28.95 1008 PRO A O 1
ATOM 7968 N N . SER A 1 1009 ? 16.138 -21.129 25.551 1.00 34.81 1009 SER A N 1
ATOM 7969 C CA . SER A 1 1009 ? 17.470 -20.802 26.056 1.00 34.81 1009 SER A CA 1
ATOM 7970 C C . SER A 1 1009 ? 18.436 -21.935 25.679 1.00 34.81 1009 SER A C 1
ATOM 7972 O O . SER A 1 1009 ? 18.017 -23.085 25.560 1.00 34.81 1009 SER A O 1
ATOM 7974 N N . PHE A 1 1010 ? 19.722 -21.633 25.467 1.00 37.47 1010 PHE A N 1
ATOM 7975 C CA . PHE A 1 1010 ? 20.739 -22.630 25.080 1.00 37.47 1010 PHE A CA 1
ATOM 7976 C C . PHE A 1 1010 ? 20.685 -23.950 25.899 1.00 37.47 1010 PHE A C 1
ATOM 7978 O O . PHE A 1 1010 ? 20.824 -25.014 25.298 1.00 37.47 1010 PHE A O 1
ATOM 7985 N N . PRO A 1 1011 ? 20.390 -23.941 27.219 1.00 34.31 1011 PRO A N 1
ATOM 7986 C CA . PRO A 1 1011 ? 20.184 -25.167 28.009 1.00 34.31 1011 PRO A CA 1
ATOM 7987 C C . PRO A 1 1011 ? 18.847 -25.901 27.774 1.00 34.31 1011 PRO A C 1
ATOM 7989 O O . PRO A 1 1011 ? 18.705 -27.055 28.156 1.00 34.31 1011 PRO A O 1
ATOM 7992 N N . GLY A 1 1012 ? 17.839 -25.254 27.187 1.00 32.44 1012 GLY A N 1
ATOM 7993 C CA . GLY A 1 1012 ? 16.536 -25.845 26.860 1.00 32.44 1012 GLY A CA 1
ATOM 7994 C C . GLY A 1 1012 ? 16.502 -26.602 25.526 1.00 32.44 1012 GLY A C 1
ATOM 7995 O O . GLY A 1 1012 ? 15.589 -27.395 25.301 1.00 32.44 1012 GLY A O 1
ATOM 7996 N N . ILE A 1 1013 ? 17.493 -26.392 24.653 1.00 37.09 1013 ILE A N 1
ATOM 7997 C CA . ILE A 1 1013 ? 17.642 -27.116 23.378 1.00 37.09 1013 ILE A CA 1
ATOM 7998 C C . ILE A 1 1013 ? 18.207 -28.524 23.607 1.00 37.09 1013 ILE A C 1
ATOM 8000 O O . ILE A 1 1013 ? 17.810 -29.466 22.926 1.00 37.09 1013 ILE A O 1
ATOM 8004 N N . THR A 1 1014 ? 19.067 -28.708 24.609 1.00 34.00 1014 THR A N 1
ATOM 8005 C CA . THR A 1 1014 ? 19.711 -30.001 24.887 1.00 34.00 1014 THR A CA 1
ATOM 8006 C C . THR A 1 1014 ? 18.751 -31.068 25.422 1.00 34.00 1014 THR A C 1
ATOM 8008 O O . THR A 1 1014 ? 19.033 -32.254 25.283 1.00 34.00 1014 THR A O 1
ATOM 8011 N N . ALA A 1 1015 ? 17.592 -30.691 25.977 1.00 32.44 1015 ALA A N 1
ATOM 8012 C CA . ALA A 1 1015 ? 16.657 -31.637 26.594 1.00 32.44 1015 ALA A CA 1
ATOM 8013 C C . ALA A 1 1015 ? 15.591 -32.225 25.644 1.00 32.44 1015 ALA A C 1
ATOM 8015 O O . ALA A 1 1015 ? 14.909 -33.174 26.024 1.00 32.44 1015 ALA A O 1
ATOM 8016 N N . ARG A 1 1016 ? 15.411 -31.693 24.423 1.00 32.22 1016 ARG A N 1
ATOM 8017 C CA . ARG A 1 1016 ? 14.360 -32.161 23.488 1.00 32.22 1016 ARG A CA 1
ATOM 8018 C C . ARG A 1 1016 ? 14.856 -33.049 22.344 1.00 32.22 1016 ARG A C 1
ATOM 8020 O O . ARG A 1 1016 ? 14.036 -33.541 21.578 1.00 32.22 1016 ARG A O 1
ATOM 8027 N N . THR A 1 1017 ? 16.155 -33.328 22.269 1.00 33.47 1017 THR A N 1
ATOM 8028 C CA . THR A 1 1017 ? 16.747 -34.158 21.200 1.00 33.47 1017 THR A CA 1
ATOM 8029 C C . THR A 1 1017 ? 17.055 -35.592 21.650 1.00 33.47 1017 THR A C 1
ATOM 8031 O O . THR A 1 1017 ? 17.943 -36.237 21.106 1.00 33.47 1017 THR A O 1
ATOM 8034 N N . ILE A 1 1018 ? 16.320 -36.122 22.635 1.00 36.47 1018 ILE A N 1
ATOM 8035 C CA . ILE A 1 1018 ? 16.306 -37.561 22.943 1.00 36.47 1018 ILE A CA 1
ATOM 8036 C C . ILE A 1 1018 ? 14.861 -37.989 23.209 1.00 36.47 1018 ILE A C 1
ATOM 8038 O O . ILE A 1 1018 ? 14.451 -38.121 24.355 1.00 36.47 1018 ILE A O 1
ATOM 8042 N N . THR A 1 1019 ? 14.061 -38.118 22.150 1.00 33.38 1019 THR A N 1
ATOM 8043 C CA . THR A 1 1019 ? 12.962 -39.100 21.985 1.00 33.38 1019 THR A CA 1
ATOM 8044 C C . THR A 1 1019 ? 12.183 -38.777 20.710 1.00 33.38 1019 THR A C 1
ATOM 8046 O O . THR A 1 1019 ? 11.090 -38.225 20.723 1.00 33.38 1019 THR A O 1
ATOM 8049 N N . ALA A 1 1020 ? 12.752 -39.158 19.573 1.00 24.77 1020 ALA A N 1
ATOM 8050 C CA . ALA A 1 1020 ? 11.963 -39.528 18.409 1.00 24.77 1020 ALA A CA 1
ATOM 8051 C C . ALA A 1 1020 ? 12.631 -40.776 17.835 1.00 24.77 1020 ALA A C 1
ATOM 8053 O O . ALA A 1 1020 ? 13.591 -40.696 17.073 1.00 24.77 1020 ALA A O 1
ATOM 8054 N N . GLN A 1 1021 ? 12.182 -41.942 18.310 1.00 28.84 1021 GLN A N 1
ATOM 8055 C CA . GLN A 1 1021 ? 12.484 -43.211 17.662 1.00 28.84 1021 GLN A CA 1
ATOM 8056 C C . GLN A 1 1021 ? 11.995 -43.112 16.218 1.00 28.84 1021 GLN A C 1
ATOM 8058 O O . GLN A 1 1021 ? 10.810 -42.885 15.969 1.00 28.84 1021 GLN A O 1
ATOM 8063 N N . ALA A 1 1022 ? 12.923 -43.262 15.279 1.00 26.52 1022 ALA A N 1
ATOM 8064 C CA . ALA A 1 1022 ? 12.611 -43.453 13.878 1.00 26.52 1022 ALA A CA 1
ATOM 8065 C C . ALA A 1 1022 ? 11.723 -44.698 13.749 1.00 26.52 1022 ALA A C 1
ATOM 8067 O O . ALA A 1 1022 ? 12.191 -45.823 13.907 1.00 26.52 1022 ALA A O 1
ATOM 8068 N N . THR A 1 1023 ? 10.436 -44.487 13.489 1.00 28.80 1023 THR A N 1
ATOM 8069 C CA . THR A 1 1023 ? 9.569 -45.534 12.951 1.00 28.80 1023 THR A CA 1
ATOM 8070 C C . THR A 1 1023 ? 9.576 -45.327 11.437 1.00 28.80 1023 THR A C 1
ATOM 8072 O O . THR A 1 1023 ? 9.182 -44.246 10.992 1.00 28.80 1023 THR A O 1
ATOM 8075 N N . PRO A 1 1024 ? 10.102 -46.269 10.638 1.00 29.55 1024 PRO A N 1
ATOM 8076 C CA . PRO A 1 1024 ? 10.129 -46.118 9.189 1.00 29.55 1024 PRO A CA 1
ATOM 8077 C C . PRO A 1 1024 ? 8.694 -46.140 8.632 1.00 29.55 1024 PRO A C 1
ATOM 8079 O O . PRO A 1 1024 ? 7.832 -46.816 9.201 1.00 29.55 1024 PRO A O 1
ATOM 8082 N N . PRO A 1 1025 ? 8.413 -45.401 7.546 1.00 29.62 1025 PRO A N 1
ATOM 8083 C CA . PRO A 1 1025 ? 7.064 -45.262 7.022 1.00 29.62 1025 PRO A CA 1
ATOM 8084 C C . PRO A 1 1025 ? 6.597 -46.583 6.406 1.00 29.62 1025 PRO A C 1
ATOM 8086 O O . PRO A 1 1025 ? 7.170 -47.079 5.436 1.00 29.62 1025 PRO A O 1
ATOM 8089 N N . THR A 1 1026 ? 5.531 -47.141 6.970 1.00 27.92 1026 THR A N 1
ATOM 8090 C CA . THR A 1 1026 ? 4.711 -48.168 6.338 1.00 27.92 1026 THR A CA 1
ATOM 8091 C C . THR A 1 1026 ? 3.954 -47.539 5.172 1.00 27.92 1026 THR A C 1
ATOM 8093 O O . THR A 1 1026 ? 3.111 -46.663 5.352 1.00 27.92 1026 THR A O 1
ATOM 8096 N N . ALA A 1 1027 ? 4.276 -47.975 3.958 1.00 31.56 1027 ALA A N 1
ATOM 8097 C CA . ALA A 1 1027 ? 3.480 -47.693 2.776 1.00 31.56 1027 ALA A CA 1
ATOM 8098 C C . ALA A 1 1027 ? 2.211 -48.563 2.810 1.00 31.56 1027 ALA A C 1
ATOM 8100 O O . ALA A 1 1027 ? 2.300 -49.788 2.781 1.00 31.56 1027 ALA A O 1
ATOM 8101 N N . SER A 1 1028 ? 1.042 -47.928 2.863 1.00 27.42 1028 SER A N 1
ATOM 8102 C CA . SER A 1 1028 ? -0.252 -48.547 2.566 1.00 27.42 1028 SER A CA 1
ATOM 8103 C C . SER A 1 1028 ? -0.817 -47.894 1.307 1.00 27.42 1028 SER A C 1
ATOM 8105 O O . SER A 1 1028 ? -1.316 -46.770 1.358 1.00 27.42 1028 SER A O 1
ATOM 8107 N N . ALA A 1 1029 ? -0.701 -48.594 0.181 1.00 29.53 1029 ALA A N 1
ATOM 8108 C CA . ALA A 1 1029 ? -1.534 -48.379 -0.992 1.00 29.53 1029 ALA A CA 1
ATOM 8109 C C . ALA A 1 1029 ? -2.523 -49.548 -1.043 1.00 29.53 1029 ALA A C 1
ATOM 8111 O O . ALA A 1 1029 ? -2.100 -50.703 -1.081 1.00 29.53 1029 ALA A O 1
ATOM 8112 N N . GLU A 1 1030 ? -3.814 -49.235 -0.974 1.00 29.58 1030 GLU A N 1
ATOM 8113 C CA . GLU A 1 1030 ? -4.903 -50.177 -1.226 1.00 29.58 1030 GLU A CA 1
ATOM 8114 C C . GLU A 1 1030 ? -5.058 -50.403 -2.738 1.00 29.58 1030 GLU A C 1
ATOM 8116 O O . GLU A 1 1030 ? -5.079 -49.457 -3.526 1.00 29.58 1030 GLU A O 1
ATOM 8121 N N . ASP A 1 1031 ? -5.133 -51.685 -3.090 1.00 29.70 1031 ASP A N 1
ATOM 8122 C CA . ASP A 1 1031 ? -5.988 -52.323 -4.092 1.00 29.70 1031 ASP A CA 1
ATOM 8123 C C . ASP A 1 1031 ? -6.223 -51.641 -5.450 1.00 29.70 1031 ASP A C 1
ATOM 8125 O O . ASP A 1 1031 ? -7.089 -50.785 -5.609 1.00 29.70 1031 ASP A O 1
ATOM 8129 N N . CYS A 1 1032 ? -5.575 -52.198 -6.479 1.00 27.50 1032 CYS A N 1
ATOM 8130 C CA . CYS A 1 1032 ? -6.223 -52.563 -7.745 1.00 27.50 1032 CYS A CA 1
ATOM 8131 C C . CYS A 1 1032 ? -5.492 -53.772 -8.364 1.00 27.50 1032 CYS A C 1
ATOM 8133 O O . CYS A 1 1032 ? -4.421 -53.650 -8.948 1.00 27.50 1032 CYS A O 1
ATOM 8135 N N . ASP A 1 1033 ? -6.090 -54.934 -8.116 1.00 28.77 1033 ASP A N 1
ATOM 8136 C CA . ASP A 1 1033 ? -6.167 -56.186 -8.879 1.00 28.77 1033 ASP A CA 1
ATOM 8137 C C . ASP A 1 1033 ? -5.313 -56.402 -10.157 1.00 28.77 1033 ASP A C 1
ATOM 8139 O O . ASP A 1 1033 ? -5.323 -55.595 -11.086 1.00 28.77 1033 ASP A O 1
ATOM 8143 N N . GLY A 1 1034 ? -4.727 -57.609 -10.259 1.00 29.45 1034 GLY A N 1
ATOM 8144 C CA . GLY A 1 1034 ? -4.606 -58.330 -11.538 1.00 29.45 1034 GLY A CA 1
ATOM 8145 C C . GLY A 1 1034 ? -3.213 -58.633 -12.127 1.00 29.45 1034 GLY A C 1
ATOM 8146 O O . GLY A 1 1034 ? -2.770 -57.957 -13.045 1.00 29.45 1034 GLY A O 1
ATOM 8147 N N . GLY A 1 1035 ? -2.615 -59.770 -11.737 1.00 27.31 1035 GLY A N 1
ATOM 8148 C CA . GLY A 1 1035 ? -2.132 -60.768 -12.718 1.00 27.31 1035 GLY A CA 1
ATOM 8149 C C . GLY A 1 1035 ? -0.723 -60.670 -13.342 1.00 27.31 1035 GLY A C 1
ATOM 8150 O O . GLY A 1 1035 ? -0.583 -60.330 -14.506 1.00 27.31 1035 GLY A O 1
ATOM 8151 N N . ALA A 1 1036 ? 0.280 -61.115 -12.579 1.00 28.42 1036 ALA A N 1
ATOM 8152 C CA . ALA A 1 1036 ? 1.278 -62.161 -12.890 1.00 28.42 1036 ALA A CA 1
ATOM 8153 C C . ALA A 1 1036 ? 2.141 -62.187 -14.198 1.00 28.42 1036 ALA A C 1
ATOM 8155 O O . ALA A 1 1036 ? 1.639 -62.327 -15.307 1.00 28.42 1036 ALA A O 1
ATOM 8156 N N . VAL A 1 1037 ? 3.463 -62.323 -13.954 1.00 30.70 1037 VAL A N 1
ATOM 8157 C CA . VAL A 1 1037 ? 4.467 -63.271 -14.528 1.00 30.70 1037 VAL A CA 1
ATOM 8158 C C . VAL A 1 1037 ? 5.710 -62.659 -15.225 1.00 30.70 1037 VAL A C 1
ATOM 8160 O O . VAL A 1 1037 ? 5.623 -62.010 -16.258 1.00 30.70 1037 VAL A O 1
ATOM 8163 N N . ASP A 1 1038 ? 6.861 -62.978 -14.608 1.00 27.94 1038 ASP A N 1
ATOM 8164 C CA . ASP A 1 1038 ? 8.266 -63.120 -15.048 1.00 27.94 1038 ASP A CA 1
ATOM 8165 C C . ASP A 1 1038 ? 9.103 -61.996 -15.709 1.00 27.94 1038 ASP A C 1
ATOM 8167 O O . ASP A 1 1038 ? 8.882 -61.513 -16.814 1.00 27.94 1038 ASP A O 1
ATOM 8171 N N . ARG A 1 1039 ? 10.213 -61.706 -15.010 1.00 25.36 1039 ARG A N 1
ATOM 8172 C CA . ARG A 1 1039 ? 11.523 -61.197 -15.479 1.00 25.36 1039 ARG A CA 1
ATOM 8173 C C . ARG A 1 1039 ? 12.325 -62.343 -16.155 1.00 25.36 1039 ARG A C 1
ATOM 8175 O O . ARG A 1 1039 ? 12.005 -63.495 -15.884 1.00 25.36 1039 ARG A O 1
ATOM 8182 N N . PRO A 1 1040 ? 13.565 -62.123 -16.656 1.00 48.69 1040 PRO A N 1
ATOM 8183 C CA . PRO A 1 1040 ? 14.182 -61.115 -17.552 1.00 48.69 1040 PRO A CA 1
ATOM 8184 C C . PRO A 1 1040 ? 14.965 -61.911 -18.674 1.00 48.69 1040 PRO A C 1
ATOM 8186 O O . PRO A 1 1040 ? 14.544 -63.040 -18.917 1.00 48.69 1040 PRO A O 1
ATOM 8189 N N . PRO A 1 1041 ? 16.088 -61.509 -19.340 1.00 46.44 1041 PRO A N 1
ATOM 8190 C CA . PRO A 1 1041 ? 16.906 -60.293 -19.243 1.00 46.44 1041 PRO A CA 1
ATOM 8191 C C . PRO A 1 1041 ? 17.498 -59.722 -20.563 1.00 46.44 1041 PRO A C 1
ATOM 8193 O O . PRO A 1 1041 ? 17.452 -60.319 -21.633 1.00 46.44 1041 PRO A O 1
ATOM 8196 N N . SER A 1 1042 ? 18.242 -58.626 -20.369 1.00 26.70 1042 SER A N 1
ATOM 8197 C CA . SER A 1 1042 ? 19.587 -58.380 -20.922 1.00 26.70 1042 SER A CA 1
ATOM 8198 C C . SER A 1 1042 ? 19.744 -57.581 -22.223 1.00 26.70 1042 SER A C 1
ATOM 8200 O O . SER A 1 1042 ? 18.949 -57.704 -23.145 1.00 26.70 1042 SER A O 1
ATOM 8202 N N . ILE A 1 1043 ? 20.889 -56.869 -22.241 1.00 29.47 1043 ILE A N 1
ATOM 8203 C CA . ILE A 1 1043 ? 21.673 -56.377 -23.393 1.00 29.47 1043 ILE A CA 1
ATOM 8204 C C . ILE A 1 1043 ? 21.177 -55.052 -23.995 1.00 29.47 1043 ILE A C 1
ATOM 8206 O O . ILE A 1 1043 ? 19.992 -54.895 -24.229 1.00 29.47 1043 ILE A O 1
ATOM 8210 N N . THR A 1 1044 ? 21.980 -54.041 -24.329 1.00 28.28 1044 THR A N 1
ATOM 8211 C CA . THR A 1 1044 ? 23.363 -53.590 -24.066 1.00 28.28 1044 THR A CA 1
ATOM 8212 C C . THR A 1 1044 ? 23.438 -52.148 -24.608 1.00 28.28 1044 THR A C 1
ATOM 8214 O O . THR A 1 1044 ? 22.630 -51.791 -25.456 1.00 28.28 1044 THR A O 1
ATOM 8217 N N . HIS A 1 1045 ? 24.437 -51.399 -24.137 1.00 27.95 1045 HIS A N 1
ATOM 8218 C CA . HIS A 1 1045 ? 25.300 -50.444 -24.855 1.00 27.95 1045 HIS A CA 1
ATOM 8219 C C . HIS A 1 1045 ? 24.792 -49.461 -25.931 1.00 27.95 1045 HIS A C 1
ATOM 8221 O O . HIS A 1 1045 ? 24.202 -49.866 -26.925 1.00 27.95 1045 HIS A O 1
ATOM 8227 N N . ASP A 1 1046 ? 25.291 -48.229 -25.731 1.00 30.45 1046 ASP A N 1
ATOM 8228 C CA . ASP A 1 1046 ? 25.784 -47.209 -26.681 1.00 30.45 1046 ASP A CA 1
ATOM 8229 C C . ASP A 1 1046 ? 24.730 -46.603 -27.639 1.00 30.45 1046 ASP A C 1
ATOM 8231 O O . ASP A 1 1046 ? 23.971 -47.317 -28.282 1.00 30.45 1046 ASP A O 1
ATOM 8235 N N . GLU A 1 1047 ? 24.545 -45.284 -27.759 1.00 38.91 1047 GLU A N 1
ATOM 8236 C CA . GLU A 1 1047 ? 25.461 -44.127 -27.726 1.00 38.91 1047 GLU A CA 1
ATOM 8237 C C . GLU A 1 1047 ? 24.864 -42.908 -26.995 1.00 38.91 1047 GLU A C 1
ATOM 8239 O O . GLU A 1 1047 ? 23.615 -42.781 -26.947 1.00 38.91 1047 GLU A O 1
#

Organism: NCBI:txid571912

Foldseek 3Di:
DPPQDLLSLLVVLCVVVVVVDDLVRSCVVSVHDSVSSVQSNVDSDDDDDDDDDDDDDLCPVCLVVLLVLLLVLVPDDPVPRDDLVNSVVCCCPVVVRPPDDSVNSVVSCVVVSQVSCVVVVNDGDDDDDDDDDDPLQEKEWDKDWDFDQDPNDTAIWIKIKIADPHPRDIDIDTGSDPALVCVLVSQVVGQVVVVHHRPHAYEDECDVSFFVDDDPQDQDGDGDPVNVVSCVVRVHHYGYFGDDPVRPSVRPSCVVVVVVVCLLVVLLVLLVVLLVVADDPASAVSVVRLVLLVDLLDAVLVVSLVSCVVVVNDPDDSVSSSVRNLSNVLVCLLVVSYARALLSLLNHPGDPPLLVSCCPRPEVPQSVLLVVLVVVLQFFPVQSSVLSVLLSSLCSNPPHDSLVDDPVSLLVSVVSCCVNPPPPPPPPCLNVCSCVLSPSYDPPPDNDPVCVDPLLFAQDQLLCLQCVLPQPQPVVSVVSNVLLVVCVVPDFSLVSSVLSCLCRPLNRSVLCVVPPPDHAPADDLVSLVVSLVVLQWDWDWDQDPVRDTDTDIDGDLCSLVSLVSQQVVLVVLLVVCVVPVVSRVVRNDDRSRDPVSRPCPVSVVVVLVVLLQLLVQVLVCLVVLLVLLVVQLVQLVVVVVQLVPDDQQDWDDTPNQIWGFHDDPTDGSFGWIARPPPRDIDRSVVSNVLSLLLNLLSVCCQVQLEDLVQLLQFFPVQWDWDQQPPPRDIFIWGWGQDDPFNDIAIDTQDPVNVVSLLVLLVVQADPVRDQFFEWDADPRNSDIDPGTSTSQWDDDRSDIYTQDQVNNQVSNQVSQVVSCRAGVVRHRRRDHSNSSSLSNLQVCVVLPNDLVVNCRSHVPPDSVVSCSSVSDDDPVVVVVVVVVVVVVVVPDDPPPPDDDDVVVVNVLSVVQVVAADPQGGQQDHPPDDDPPNPPLLSRPRDDGDLVCLVVLVVLLVVLVVVLVVCVVVVVVVVNVVSVSSNVSSVVNNVVSVVVVVVVVVDDDSPPDDPVRVVPPPPDDPDDDDDDDDDDDDDDDDDDDDDDDDDD

Sequence (1047 aa):
MPLMSKVDLFAAIRRDARAGMSVRAMAGKYAVSRRTIRAALESAWPAPRKAMPPRASKLDDYKTIIDDILRTDLDAPRKQRHTVTRIYDRLIAEHDMQGVSYSVVRRYVADRKPKIRVEAGRGPVNVFFPQTHRPAEEAEVDFGEVTINLRGEPVTCMLFALRLSFSGKAVHRIFASGGTEAFLEGHVHAFTVLGGVPTGKIRYDNLRAAVAQVLGFSRQRVETTRWTAFRSHFSVDAFYCQPGLQGAHEKGGVEGQIGWFRRRKASLQAVLDWLELYPGQTWQQRWDATGASRDGQRDWRLQVSADLAAAGLLDRHPGYVRKILGTGLIQLIGGDYLRPSLGWLMATSSPLRIANEMAKVRDPQGIADLRAARLLNTVGDATMIPAIEKIALIMAAKGGAVRDVTIGDCLESMRISREVLPGQTRSSPVFYQLLHATGHFPADAPPTVRMFSPVFAGQVPVEQLVDRYQVTCRPVRDLLVDYLRERQPAIDYGTLTSLATTLVLWFWKDLERHQPGIDSLRLSPETAAAWKQRIRTRIVRSRGADGEIIETTVERGTAADALTTVRSFYLDLAQWALDDPARWGPWAVPCPIRASDIQHKKMNSRRKARMDQRTRDQLPVLPVLVEAVDRERKAAAARLAAARTAQPGATFTVDGVTLRLAVLHRHSPRVWAEEPVTGHRHDLIREEDNAFWAWAAVEVLRTTGIRVEELTELSHHSLVHYQTPASGELIPLLQIPPSKTDEERLLVILPELADMLSAIVCRIRNPDGSVPLVVAYDHHEKVWNPPIPLLFQRAIALETRPIPIAGIRILISDALSRTGLTSSTGQPLQWRPHDFRRIFTTDAIMNGMPPHIAQLLLGHKDINTTMGYKAVYPEEAINGHRAFIARRRSLRPSEEYRHPTDAEWDEFLGHFERRRLALGDCGRAYGTSCIHEHSCVRCPLLRVDPGQRQRLIDIRDNLTARIAEAQHEGWLGEAEGLRISLAAAKEKLAQTDITRQRHTTAIELGMPSFPGITARTITAQATPPTASAEDCDGGAVDRPPSITHDE

Radius of gyration: 41.96 Å; chains: 1; bounding box: 127×104×105 Å

Secondary structure (DSSP, 8-state):
-----HHHHHHHHHHHHHTT--HHHHHHHTT--HHHHHHHHH-SSPPPPPPPPPPP-TTGGGHHHHHHHHHHHHHS-TTTSPPHHHHHHHHHHHH---S--HHHHHHHHHHHHHHHHHHTT-----PPPPPP--TTTEEEEEEEEEEEEETTEEEEEEEEEEEETTT--EEEEEES--SHHHHHHHHHHHHHHHTS--SSEEEE---TTTEEEE-TTSS-EEE-HHHHHHHHHTTPEEEEPPSSTTTGGG-HHHHHHHHHHHHHHHHHHHHHHHHHTS--SSHHHHHHHTSTTT-SSS-HHHHHHHHHHHTT---S-HHHHHHHHHHHHHHHHHTTS----HHHHHH-S-S--HHHHHHHHT-HHHHHHHHHGGGGSSS-HHHHHHHHHHHHHHHHHH-S-GGG--HHHHHHHHHHHHHHSTT-----THHHHHHHHTT-S-TTS-SSGGGGSGGG-----HHHHHHTT--S-HHHHHHHHHHHHHHGGGS-HHHHHHHHIIIIIIIIHHHHHHSTT---S---HHHHHHHHHHHTEEEEEEE-TTS-EEEEEEE-TTHHHHHHHHHHHHHHHHHHHHH-HHHHGGG----S--GGG--HHHHHHHHHHHHHHHHHHHGGGHHHHHHHHHHHHHHHHHHHHHHHHSPTT-EEEETTEEEEE---SS--SS-EEE-TTT--EEEHHHHHHHHHHHHHHHHHHHHH---HHHHHH-BGGGEEEEE-TTT--EEEEEEEPPSSSS--EEEE--HHHHHHHHHHHHHH--TTSPPPPB--B-TTT--BPPPB-BSSEEEETTEEEE--HHHHHHHHHHHHHTT--B-TTSPBPP--HHHHHHHHHHHHHHTT--HHHHHHHHT-SSHHHHHTT-TT--HHHHHHHHHHHHHHHTTS-GGG-PPPPHHHHHHHHHHHHTTEETTEEE-PPTT---TTTT-GGG-TTEEEPGGGHHHHHHHHHHHHHHHHHHHHTT-HHHHHHHHHHHHHHHHHHHHHHHHHHHHTT----SSPPHHHHTTSSS-----------------------------